Protein AF-A0A0G3GY62-F1 (afdb_monomer_lite)

pLDDT: mean 91.12, std 7.6, range [38.12, 98.38]

Structure (mmCIF, N/CA/C/O backbone):
data_AF-A0A0G3GY62-F1
#
_entry.id   AF-A0A0G3GY62-F1
#
loop_
_atom_site.group_PDB
_atom_site.id
_atom_site.type_symbol
_atom_site.label_atom_id
_atom_site.label_alt_id
_atom_site.label_comp_id
_atom_site.label_asym_id
_atom_site.label_entity_id
_atom_site.label_seq_id
_atom_site.pdbx_PDB_ins_code
_atom_site.Cartn_x
_atom_site.Cartn_y
_atom_site.Cartn_z
_atom_site.occupancy
_atom_site.B_iso_or_equiv
_atom_site.auth_seq_id
_atom_site.auth_comp_id
_atom_site.auth_asym_id
_atom_site.auth_atom_id
_atom_site.pdbx_PDB_model_num
ATOM 1 N N . MET A 1 1 ? -15.128 19.064 39.194 1.00 71.69 1 MET A N 1
ATOM 2 C CA . MET A 1 1 ? -15.173 18.319 37.911 1.00 71.69 1 MET A CA 1
ATOM 3 C C . MET A 1 1 ? -16.497 18.504 37.182 1.00 71.69 1 MET A C 1
ATOM 5 O O . MET A 1 1 ? -16.476 18.541 35.962 1.00 71.69 1 MET A O 1
ATOM 9 N N . THR A 1 2 ? -17.627 18.646 37.883 1.00 71.69 2 THR A N 1
ATOM 10 C CA . THR A 1 2 ? -18.929 18.913 37.247 1.00 71.69 2 THR A CA 1
ATOM 11 C C . THR A 1 2 ? -18.954 20.251 36.507 1.00 71.69 2 THR A C 1
ATOM 13 O O . THR A 1 2 ? -19.250 20.257 35.321 1.00 71.69 2 THR A O 1
ATOM 16 N N . ASP A 1 3 ? -18.505 21.345 37.132 1.00 75.88 3 ASP A N 1
ATOM 17 C CA . ASP A 1 3 ? -18.476 22.672 36.488 1.00 75.88 3 ASP A CA 1
ATOM 18 C C . ASP A 1 3 ? -17.595 22.696 35.227 1.00 75.88 3 ASP A C 1
ATOM 20 O O . ASP A 1 3 ? -17.951 23.271 34.201 1.00 75.88 3 ASP A O 1
ATOM 24 N N . THR A 1 4 ? -16.452 22.000 35.256 1.00 88.88 4 THR A N 1
ATOM 25 C CA . THR A 1 4 ? -15.570 21.889 34.085 1.00 88.88 4 THR A CA 1
ATOM 26 C C . THR A 1 4 ? -16.148 20.984 33.000 1.00 88.88 4 THR A C 1
ATOM 28 O O . THR A 1 4 ? -15.902 21.224 31.822 1.00 88.88 4 THR A O 1
ATOM 31 N N . ALA A 1 5 ? -16.915 19.948 33.356 1.00 91.31 5 ALA A N 1
ATOM 32 C CA . ALA A 1 5 ? -17.639 19.125 32.389 1.00 91.31 5 ALA A CA 1
ATOM 33 C C . ALA A 1 5 ? -18.785 19.908 31.738 1.00 91.31 5 ALA A C 1
ATOM 35 O O . ALA A 1 5 ? -18.934 19.855 30.521 1.00 91.31 5 ALA A O 1
ATOM 36 N N . GLN A 1 6 ? -19.533 20.689 32.520 1.00 94.31 6 GLN A N 1
ATOM 37 C CA . GLN A 1 6 ? -20.620 21.533 32.030 1.00 94.31 6 GLN A CA 1
ATOM 38 C C . GLN A 1 6 ? -20.125 22.522 30.974 1.00 94.31 6 GLN A C 1
ATOM 40 O O . GLN A 1 6 ? -20.678 22.558 29.879 1.00 94.31 6 GLN A O 1
ATOM 45 N N . ARG A 1 7 ? -19.029 23.243 31.249 1.00 93.56 7 ARG A N 1
ATOM 46 C CA . ARG A 1 7 ? -18.400 24.151 30.273 1.00 93.56 7 ARG A CA 1
ATOM 47 C C . ARG A 1 7 ? -18.006 23.441 28.978 1.00 93.56 7 ARG A C 1
ATOM 49 O O . ARG A 1 7 ? -18.254 23.959 27.894 1.00 93.56 7 ARG A O 1
ATOM 56 N N . THR A 1 8 ? -17.415 22.246 29.076 1.00 92.69 8 THR A N 1
ATOM 57 C CA . THR A 1 8 ? -17.041 21.451 27.894 1.00 92.69 8 THR A CA 1
ATOM 58 C C . THR A 1 8 ? -18.272 21.045 27.081 1.00 92.69 8 THR A C 1
ATOM 60 O O . THR A 1 8 ? -18.283 21.220 25.866 1.00 92.69 8 THR A O 1
ATOM 63 N N . ILE A 1 9 ? -19.322 20.530 27.727 1.00 94.56 9 ILE A N 1
ATOM 64 C CA . ILE A 1 9 ? -20.553 20.123 27.036 1.00 94.56 9 ILE A CA 1
ATOM 65 C C . ILE A 1 9 ? -21.284 21.330 26.436 1.00 94.56 9 ILE A C 1
ATOM 67 O O . ILE A 1 9 ? -21.751 21.238 25.303 1.00 94.56 9 ILE A O 1
ATOM 71 N N . LEU A 1 10 ? -21.323 22.470 27.136 1.00 95.19 10 LEU A N 1
ATOM 72 C CA . LEU A 1 10 ? -21.880 23.714 26.605 1.00 95.19 10 LEU A CA 1
ATOM 73 C C . LEU A 1 10 ? -21.121 24.155 25.353 1.00 95.19 10 LEU A C 1
ATOM 75 O O . LEU A 1 10 ? -21.738 24.421 24.329 1.00 95.19 10 LEU A O 1
ATOM 79 N N . SER A 1 11 ? -19.788 24.186 25.409 1.00 92.81 11 SER A N 1
ATOM 80 C CA . SER A 1 11 ? -18.962 24.538 24.253 1.00 92.81 11 SER A CA 1
ATOM 81 C C . SER A 1 11 ? -19.266 23.636 23.053 1.00 92.81 11 SER A C 1
ATOM 83 O O . SER A 1 11 ? -19.512 24.147 21.965 1.00 92.81 11 SER A O 1
ATOM 85 N N . ARG A 1 12 ? -19.370 22.315 23.257 1.00 92.94 12 ARG A N 1
ATOM 86 C CA . ARG A 1 12 ? -19.753 21.365 22.198 1.00 92.94 12 ARG A CA 1
ATOM 87 C C . ARG A 1 12 ? -21.157 21.608 21.658 1.00 92.94 12 ARG A C 1
ATOM 89 O O . ARG A 1 12 ? -21.366 21.457 20.460 1.00 92.94 12 ARG A O 1
ATOM 96 N N . LEU A 1 13 ? -22.110 21.979 22.514 1.00 95.12 13 LEU A N 1
ATOM 97 C CA . LEU A 1 13 ? -23.474 22.306 22.099 1.00 95.12 13 LEU A CA 1
ATOM 98 C C . LEU A 1 13 ? -23.483 23.544 21.203 1.00 95.12 13 LEU A C 1
ATOM 100 O O . LEU A 1 13 ? -24.071 23.506 20.129 1.00 95.12 13 LEU A O 1
ATOM 104 N N . LEU A 1 14 ? -22.808 24.614 21.623 1.00 94.00 14 LEU A N 1
ATOM 105 C CA . LEU A 1 14 ? -22.709 25.851 20.848 1.00 94.00 14 LEU A CA 1
ATOM 106 C C . LEU A 1 14 ? -22.008 25.614 19.507 1.00 94.00 14 LEU A C 1
ATOM 108 O O . LEU A 1 14 ? -22.473 26.111 18.482 1.00 94.00 14 LEU A O 1
ATOM 112 N N . THR A 1 15 ? -20.927 24.829 19.507 1.00 91.50 15 THR A N 1
ATOM 113 C CA . THR A 1 15 ? -20.248 24.408 18.278 1.00 91.50 15 THR A CA 1
ATOM 114 C C . THR A 1 15 ? -21.207 23.641 17.380 1.00 91.50 15 THR A C 1
ATOM 116 O O . THR A 1 15 ? -21.391 24.054 16.245 1.00 91.50 15 THR A O 1
ATOM 119 N N . ALA A 1 16 ? -21.885 22.601 17.875 1.00 92.38 16 ALA A N 1
ATOM 120 C CA . ALA A 1 16 ? -22.822 21.814 17.075 1.00 92.38 16 ALA A CA 1
ATOM 121 C C . ALA A 1 16 ? -23.976 22.664 16.511 1.00 92.38 16 ALA A C 1
ATOM 123 O O . ALA A 1 16 ? -24.269 22.565 15.327 1.00 92.38 16 ALA A O 1
ATOM 124 N N . LEU A 1 17 ? -24.587 23.549 17.308 1.00 93.81 17 LEU A N 1
ATOM 125 C CA . LEU A 1 17 ? -25.669 24.432 16.845 1.00 93.81 17 LEU A CA 1
ATOM 126 C C . LEU A 1 17 ? -25.237 25.330 15.674 1.00 93.81 17 LEU A C 1
ATOM 128 O O . LEU A 1 17 ? -26.002 25.488 14.721 1.00 93.81 17 LEU A O 1
ATOM 132 N N . ARG A 1 18 ? -24.014 25.880 15.727 1.00 91.69 18 ARG A N 1
ATOM 133 C CA . ARG A 1 18 ? -23.442 26.710 14.653 1.00 91.69 18 ARG A CA 1
ATOM 134 C C . ARG A 1 18 ? -23.017 25.872 13.453 1.00 91.69 18 ARG A C 1
ATOM 136 O O . ARG A 1 18 ? -23.408 26.146 12.326 1.00 91.69 18 ARG A O 1
ATOM 143 N N . GLU A 1 19 ? -22.195 24.862 13.706 1.00 90.00 19 GLU A N 1
ATOM 144 C CA . GLU A 1 19 ? -21.498 24.075 12.693 1.00 90.00 19 GLU A CA 1
ATOM 145 C C . GLU A 1 19 ? -22.410 23.143 11.901 1.00 90.00 19 GLU A C 1
ATOM 147 O O . GLU A 1 19 ? -22.088 22.833 10.755 1.00 90.00 19 GLU A O 1
ATOM 152 N N . GLU A 1 20 ? -23.504 22.685 12.508 1.00 91.00 20 GLU A N 1
ATOM 153 C CA . GLU A 1 20 ? -24.543 21.885 11.859 1.00 91.00 20 GLU A CA 1
ATOM 154 C C . GLU A 1 20 ? -25.678 22.760 11.285 1.00 91.00 20 GLU A C 1
ATOM 156 O O . GLU A 1 20 ? -26.624 22.217 10.721 1.00 91.00 20 GLU A O 1
ATOM 161 N N . GLU A 1 21 ? -25.587 24.094 11.395 1.00 92.00 21 GLU A N 1
ATOM 162 C CA . GLU A 1 21 ? -26.585 25.062 10.907 1.00 92.00 21 GLU A CA 1
ATOM 163 C C . GLU A 1 21 ? -28.001 24.808 11.463 1.00 92.00 21 GLU A C 1
ATOM 165 O O . GLU A 1 21 ? -28.992 24.783 10.732 1.00 92.00 21 GLU A O 1
ATOM 170 N N . LEU A 1 22 ? -28.111 24.587 12.776 1.00 92.44 22 LEU A N 1
ATOM 171 C CA . LEU A 1 22 ? -29.369 24.173 13.415 1.00 92.44 22 LEU A CA 1
ATOM 172 C C . LEU A 1 22 ? -30.245 25.336 13.876 1.00 92.44 22 LEU A C 1
ATOM 174 O O . LEU A 1 22 ? -31.285 25.092 14.485 1.00 92.44 22 LEU A O 1
ATOM 178 N N . LEU A 1 23 ? -29.848 26.579 13.614 1.00 92.81 23 LEU A N 1
ATOM 179 C CA . LEU A 1 23 ? -30.553 27.779 14.055 1.00 92.81 23 LEU A CA 1
ATOM 180 C C . LEU A 1 23 ? -30.931 28.657 12.868 1.00 92.81 23 LEU A C 1
ATOM 182 O O . LEU A 1 23 ? -30.137 28.853 11.952 1.00 92.81 23 LEU A O 1
ATOM 186 N N . THR A 1 24 ? -32.123 29.247 12.921 1.00 91.88 24 THR A N 1
ATOM 187 C CA . THR A 1 24 ? -32.545 30.265 11.947 1.00 91.88 24 THR A CA 1
ATOM 188 C C . THR A 1 24 ? -31.845 31.610 12.164 1.00 91.88 24 THR A C 1
ATOM 190 O O . THR A 1 24 ? -31.780 32.420 11.245 1.00 91.88 24 THR A O 1
ATOM 193 N N . ASP A 1 25 ? -31.336 31.854 13.374 1.00 88.56 25 ASP A N 1
ATOM 194 C CA . ASP A 1 25 ? -30.558 33.035 13.751 1.00 88.56 25 ASP A CA 1
ATOM 195 C C . ASP A 1 25 ? -29.464 32.625 14.747 1.00 88.56 25 ASP A C 1
ATOM 197 O O . ASP A 1 25 ? -29.763 32.154 15.842 1.00 88.56 25 ASP A O 1
ATOM 201 N N . ASN A 1 26 ? -28.194 32.792 14.367 1.00 88.81 26 ASN A N 1
ATOM 202 C CA . ASN A 1 26 ? -27.049 32.440 15.212 1.00 88.81 26 ASN A CA 1
ATOM 203 C C . ASN A 1 26 ? -26.706 33.511 16.259 1.00 88.81 26 ASN A C 1
ATOM 205 O O . ASN A 1 26 ? -26.003 33.196 17.220 1.00 88.81 26 ASN A O 1
ATOM 209 N N . SER A 1 27 ? -27.196 34.749 16.116 1.00 88.12 27 SER A N 1
ATOM 210 C CA . SER A 1 27 ? -26.866 35.853 17.033 1.00 88.12 27 SER A CA 1
ATOM 211 C C . SER A 1 27 ? -27.355 35.600 18.464 1.00 88.12 27 SER A C 1
ATOM 213 O O . SER A 1 27 ? -26.765 36.087 19.429 1.00 88.12 27 SER A O 1
ATOM 215 N N . VAL A 1 28 ? -28.371 34.742 18.620 1.00 87.69 28 VAL A N 1
ATOM 216 C CA . VAL A 1 28 ? -28.883 34.274 19.919 1.00 87.69 28 VAL A CA 1
ATOM 217 C C . VAL A 1 28 ? -27.815 33.573 20.766 1.00 87.69 28 VAL A C 1
ATOM 219 O O . VAL A 1 28 ? -27.942 33.507 21.989 1.00 87.69 28 VAL A O 1
ATOM 222 N N . LEU A 1 29 ? -26.754 33.054 20.136 1.00 89.56 29 LEU A N 1
ATOM 223 C CA . LEU A 1 29 ? -25.671 32.356 20.822 1.00 89.56 29 LEU A CA 1
ATOM 224 C C . LEU A 1 29 ? -24.624 33.301 21.422 1.00 89.56 29 LEU A C 1
ATOM 226 O O . LEU A 1 29 ? -23.914 32.906 22.346 1.00 89.56 29 LEU A O 1
ATOM 230 N N . ASP A 1 30 ? -24.523 34.538 20.935 1.00 86.62 30 ASP A N 1
ATOM 231 C CA . ASP A 1 30 ? -23.432 35.452 21.299 1.00 86.62 30 ASP A CA 1
ATOM 232 C C . ASP A 1 30 ? -23.599 36.043 22.708 1.00 86.62 30 ASP A C 1
ATOM 234 O O . ASP A 1 30 ? -22.630 36.474 23.331 1.00 86.62 30 ASP A O 1
ATOM 238 N N . SER A 1 31 ? -24.822 36.010 23.246 1.00 85.56 31 SER A N 1
ATOM 239 C CA . SER A 1 31 ? -25.144 36.440 24.612 1.00 85.56 31 SER A CA 1
ATOM 240 C C . SER A 1 31 ? -25.100 35.321 25.660 1.00 85.56 31 SER A C 1
ATOM 242 O O . SER A 1 31 ? -25.421 35.563 26.826 1.00 85.56 31 SER A O 1
ATOM 244 N N . ILE A 1 32 ? -24.752 34.088 25.276 1.00 91.06 32 ILE A N 1
ATOM 245 C CA . ILE A 1 32 ? -24.772 32.940 26.190 1.00 91.06 32 ILE A CA 1
ATOM 246 C C . ILE A 1 32 ? -23.551 32.976 27.113 1.00 91.06 32 ILE A C 1
ATOM 248 O O . ILE A 1 32 ? -22.406 33.016 26.666 1.00 91.06 32 ILE A O 1
ATOM 252 N N . SER A 1 33 ? -23.801 32.918 28.423 1.00 90.38 33 SER A N 1
ATOM 253 C CA . SER A 1 33 ? -22.734 32.802 29.421 1.00 90.38 33 SER A CA 1
ATOM 254 C C . SER A 1 33 ? -21.942 31.499 29.229 1.00 90.38 33 SER A C 1
ATOM 256 O O . SER A 1 33 ? -22.565 30.442 29.110 1.00 90.38 33 SER A O 1
ATOM 258 N N . PRO A 1 34 ? -20.597 31.518 29.305 1.00 85.75 34 PRO A N 1
ATOM 259 C CA . PRO A 1 34 ? -19.771 30.305 29.296 1.00 85.75 34 PRO A CA 1
ATOM 260 C C . PRO A 1 34 ? -20.078 29.317 30.433 1.00 85.75 34 PRO A C 1
ATOM 262 O O . PRO A 1 34 ? -19.699 28.152 30.350 1.00 85.75 34 PRO A O 1
ATOM 265 N N . ASP A 1 35 ? -20.746 29.781 31.492 1.00 88.69 35 ASP A N 1
ATOM 266 C CA . ASP A 1 35 ? -21.155 28.985 32.655 1.00 88.69 35 ASP A CA 1
ATOM 267 C C . ASP A 1 35 ? -22.631 28.559 32.606 1.00 88.69 35 ASP A C 1
ATOM 269 O O . ASP A 1 35 ? -23.155 28.021 33.582 1.00 88.69 35 ASP A O 1
ATOM 273 N N . ALA A 1 36 ? -23.330 28.814 31.496 1.00 93.25 36 ALA A N 1
ATOM 274 C CA . ALA A 1 36 ? -24.725 28.422 31.354 1.00 93.25 36 ALA A CA 1
ATOM 275 C C . ALA A 1 36 ? -24.897 26.896 31.429 1.00 93.25 36 ALA A C 1
ATOM 277 O O . ALA A 1 36 ? -23.998 26.117 31.098 1.00 93.25 36 ALA A O 1
ATOM 278 N N . ASP A 1 37 ? -26.074 26.463 31.871 1.00 94.56 37 ASP A N 1
ATOM 279 C CA . ASP A 1 37 ? -26.453 25.059 31.795 1.00 94.56 37 ASP A CA 1
ATOM 280 C C . ASP A 1 37 ? -26.769 24.688 30.328 1.00 94.56 37 ASP A C 1
ATOM 282 O O . ASP A 1 37 ? -27.598 25.361 29.704 1.00 94.56 37 ASP A O 1
ATOM 286 N N . PRO A 1 38 ? -26.138 23.645 29.750 1.00 95.38 38 PRO A N 1
ATOM 287 C CA . PRO A 1 38 ? -26.379 23.239 28.369 1.00 95.38 38 PRO A CA 1
ATOM 288 C C . PRO A 1 38 ? -27.852 22.946 28.064 1.00 95.38 38 PRO A C 1
ATOM 290 O O . PRO A 1 38 ? -28.315 23.252 26.967 1.00 95.38 38 PRO A O 1
ATOM 293 N N . VAL A 1 39 ? -28.600 22.371 29.013 1.00 95.94 39 VAL A N 1
ATOM 294 C CA . VAL A 1 39 ? -30.022 22.054 28.810 1.00 95.94 39 VAL A CA 1
ATOM 295 C C . VAL A 1 39 ? -30.856 23.328 28.772 1.00 95.94 39 VAL A C 1
ATOM 297 O O . VAL A 1 39 ? -31.645 23.507 27.847 1.00 95.94 39 VAL A O 1
ATOM 300 N N . ALA A 1 40 ? -30.628 24.254 29.707 1.00 95.19 40 ALA A N 1
ATOM 301 C CA . ALA A 1 40 ? -31.272 25.566 29.688 1.00 95.19 40 ALA A CA 1
ATOM 302 C C . ALA A 1 40 ? -30.989 26.340 28.388 1.00 95.19 40 ALA A C 1
ATOM 304 O O . ALA A 1 40 ? -31.879 27.000 27.855 1.00 95.19 40 ALA A O 1
ATOM 305 N N . VAL A 1 41 ? -29.769 26.234 27.851 1.00 95.38 41 VAL A N 1
ATOM 306 C CA . VAL A 1 41 ? -29.412 26.821 26.552 1.00 95.38 41 VAL A CA 1
ATOM 307 C C . VAL A 1 41 ? -30.182 26.167 25.409 1.00 95.38 41 VAL A C 1
ATOM 309 O O . VAL A 1 41 ? -30.741 26.881 24.579 1.00 95.38 41 VAL A O 1
ATOM 312 N N . LEU A 1 42 ? -30.248 24.832 25.372 1.00 95.38 42 LEU A N 1
ATOM 313 C CA . LEU A 1 42 ? -31.000 24.110 24.347 1.00 95.38 42 LEU A CA 1
ATOM 314 C C . LEU A 1 42 ? -32.497 24.482 24.371 1.00 95.38 42 LEU A C 1
ATOM 316 O O . LEU A 1 42 ? -33.099 24.662 23.314 1.00 95.38 42 LEU A O 1
ATOM 320 N N . GLU A 1 43 ? -33.085 24.658 25.558 1.00 94.94 43 GLU A N 1
ATOM 321 C CA . GLU A 1 43 ? -34.464 25.146 25.733 1.00 94.94 43 GLU A CA 1
ATOM 322 C C . GLU A 1 43 ? -34.640 26.588 25.253 1.00 94.94 43 GLU A C 1
ATOM 324 O O . GLU A 1 43 ? -35.604 26.897 24.553 1.00 94.94 43 GLU A O 1
ATOM 329 N N . ALA A 1 44 ? -33.691 27.474 25.566 1.00 92.50 44 ALA A N 1
ATOM 330 C CA . ALA A 1 44 ? -33.755 28.874 25.155 1.00 92.50 44 ALA A CA 1
ATOM 331 C C . ALA A 1 44 ? -33.746 29.042 23.626 1.00 92.50 44 ALA A C 1
ATOM 333 O O . ALA A 1 44 ? -34.422 29.926 23.099 1.00 92.50 44 ALA A O 1
ATOM 334 N N . VAL A 1 45 ? -33.022 28.178 22.906 1.00 93.56 45 VAL A N 1
ATOM 335 C CA . VAL A 1 45 ? -32.952 28.218 21.435 1.00 93.56 45 VAL A CA 1
ATOM 336 C C . VAL A 1 45 ? -34.040 27.390 20.745 1.00 93.56 45 VAL A C 1
ATOM 338 O O . VAL A 1 45 ? -34.131 27.407 19.520 1.00 93.56 45 VAL A O 1
ATOM 341 N N . ARG A 1 46 ? -34.908 26.697 21.495 1.00 93.62 46 ARG A N 1
ATOM 342 C CA . ARG A 1 46 ? -35.925 25.779 20.949 1.00 93.62 46 ARG A CA 1
ATOM 343 C C . ARG A 1 46 ? -36.826 26.426 19.897 1.00 93.62 46 ARG A C 1
ATOM 345 O O . ARG A 1 46 ? -37.154 25.791 18.900 1.00 93.62 46 ARG A O 1
ATOM 352 N N . ALA A 1 47 ? -37.209 27.686 20.106 1.00 90.50 47 ALA A N 1
ATOM 353 C CA . ALA A 1 47 ? -38.098 28.426 19.209 1.00 90.50 47 ALA A CA 1
ATOM 354 C C . ALA A 1 47 ? -37.448 28.829 17.872 1.00 90.50 47 ALA A C 1
ATOM 356 O O . ALA A 1 47 ? -38.162 29.173 16.934 1.00 90.50 47 ALA A O 1
ATOM 357 N N . VAL A 1 48 ? -36.117 28.797 17.790 1.00 92.56 48 VAL A N 1
ATOM 358 C CA . VAL A 1 48 ? -35.331 29.206 16.615 1.00 92.56 48 VAL A CA 1
ATOM 359 C C . VAL A 1 48 ? -34.555 28.038 15.999 1.00 92.56 48 VAL A C 1
ATOM 361 O O . VAL A 1 48 ? -33.676 28.252 15.165 1.00 92.56 48 VAL A O 1
ATOM 364 N N . LEU A 1 49 ? -34.871 26.796 16.389 1.00 93.19 49 LEU A N 1
ATOM 365 C CA . LEU A 1 49 ? -34.315 25.601 15.757 1.00 93.19 49 LEU A CA 1
ATOM 366 C C . LEU A 1 49 ? -34.798 25.493 14.304 1.00 93.19 49 LEU A C 1
ATOM 368 O O . LEU A 1 49 ? -35.993 25.550 14.021 1.00 93.19 49 LEU A O 1
ATOM 372 N N . ALA A 1 50 ? -33.858 25.284 13.386 1.00 89.62 50 ALA A N 1
ATOM 373 C CA . ALA A 1 50 ? -34.112 25.124 11.956 1.00 89.62 50 ALA A CA 1
ATOM 374 C C . ALA A 1 50 ? -34.565 23.701 11.570 1.00 89.62 50 ALA A C 1
ATOM 376 O O . ALA A 1 50 ? -34.949 23.462 10.426 1.00 89.62 50 ALA A O 1
ATOM 377 N N . VAL A 1 51 ? -34.529 22.754 12.513 1.00 87.44 51 VAL A N 1
ATOM 378 C CA . VAL A 1 51 ? -34.947 21.358 12.318 1.00 87.44 51 VAL A CA 1
ATOM 379 C C . VAL A 1 51 ? -36.173 21.027 13.172 1.00 87.44 51 VAL A C 1
ATOM 381 O O . VAL A 1 51 ? -36.323 21.579 14.267 1.00 87.44 51 VAL A O 1
ATOM 384 N N . PRO A 1 52 ? -37.042 20.092 12.738 1.00 85.81 52 PRO A N 1
ATOM 385 C CA . PRO A 1 52 ? -38.095 19.567 13.600 1.00 85.81 52 PRO A CA 1
ATOM 386 C C . PRO A 1 52 ? -37.471 18.975 14.866 1.00 85.81 52 PRO A C 1
ATOM 388 O O . PRO A 1 52 ? -36.600 18.121 14.767 1.00 85.81 52 PRO A O 1
ATOM 391 N N . ALA A 1 53 ? -37.901 19.409 16.049 1.00 88.50 53 ALA A N 1
ATOM 392 C CA . ALA A 1 53 ? -37.362 18.941 17.327 1.00 88.50 53 ALA A CA 1
ATOM 393 C C . ALA A 1 53 ? -38.302 17.919 18.002 1.00 88.50 53 ALA A C 1
ATOM 395 O O . ALA A 1 53 ? -38.725 18.083 19.145 1.00 88.50 53 ALA A O 1
ATOM 396 N N . THR A 1 54 ? -38.699 16.876 17.271 1.00 89.88 54 THR A N 1
ATOM 397 C CA . THR A 1 54 ? -39.659 15.848 17.730 1.00 89.88 54 THR A CA 1
ATOM 398 C C . THR A 1 54 ? -39.133 15.003 18.897 1.00 89.88 54 THR A C 1
ATOM 400 O O . THR A 1 54 ? -39.920 14.540 19.717 1.00 89.88 54 THR A O 1
ATOM 403 N N . ASN A 1 55 ? -37.810 14.860 19.018 1.00 89.69 55 ASN A N 1
ATOM 404 C CA . ASN A 1 55 ? -37.101 14.156 20.089 1.00 89.69 55 ASN A CA 1
ATOM 405 C C . ASN A 1 55 ? -36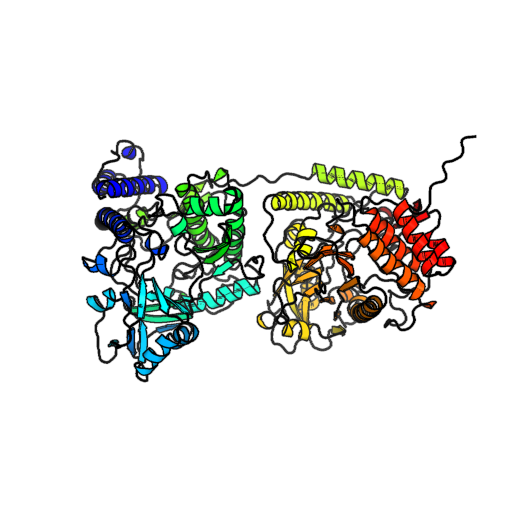.379 15.127 21.043 1.00 89.69 55 ASN A C 1
ATOM 407 O O . ASN A 1 55 ? -35.381 14.766 21.677 1.00 89.69 55 ASN A O 1
ATOM 411 N N . PHE A 1 56 ? -36.869 16.365 21.158 1.00 92.75 56 PHE A N 1
ATOM 412 C CA . PHE A 1 56 ? -36.250 17.407 21.980 1.00 92.75 56 PHE A CA 1
ATOM 413 C C . PHE A 1 56 ? -36.013 16.957 23.429 1.00 92.75 56 PHE A C 1
ATOM 415 O O . PHE A 1 56 ? -34.880 16.990 23.900 1.00 92.75 56 PHE A O 1
ATOM 422 N N . GLU A 1 57 ? -37.051 16.454 24.104 1.00 93.06 57 GLU A N 1
ATOM 423 C CA . GLU A 1 57 ? -36.972 16.046 25.518 1.00 93.06 57 GLU A CA 1
ATOM 424 C C . GLU A 1 57 ? -35.939 14.931 25.736 1.00 93.06 57 GLU A C 1
ATOM 426 O O . GLU A 1 57 ? -35.159 14.947 26.687 1.00 93.06 57 GLU A O 1
ATOM 431 N N . ARG A 1 58 ? -35.871 13.976 24.801 1.00 89.62 58 ARG A N 1
ATOM 432 C CA . ARG A 1 58 ? -34.850 12.926 24.816 1.00 89.62 58 ARG A CA 1
ATOM 433 C C . ARG A 1 58 ? -33.452 13.520 24.651 1.00 89.62 58 ARG A C 1
ATOM 435 O O . ARG A 1 58 ? -32.549 13.148 25.391 1.00 89.62 58 ARG A O 1
ATOM 442 N N . THR A 1 59 ? -33.273 14.448 23.716 1.00 91.31 59 THR A N 1
ATOM 443 C CA . THR A 1 59 ? -31.982 15.113 23.477 1.00 91.31 59 THR A CA 1
ATOM 444 C C . THR A 1 59 ? -31.536 15.912 24.705 1.00 91.31 59 THR A C 1
ATOM 446 O O . THR A 1 59 ? -30.371 15.843 25.090 1.00 91.31 59 THR A O 1
ATOM 449 N N . ALA A 1 60 ? -32.462 16.601 25.378 1.00 93.69 60 ALA A N 1
ATOM 450 C CA . ALA A 1 60 ? -32.203 17.302 26.632 1.00 93.69 60 ALA A CA 1
ATOM 451 C C . ALA A 1 60 ? -31.742 16.346 27.750 1.00 93.69 60 ALA A C 1
ATOM 453 O O . ALA A 1 60 ? -30.765 16.633 28.444 1.00 93.69 60 ALA A O 1
ATOM 454 N N . LEU A 1 61 ? -32.371 15.170 27.881 1.00 92.25 61 LEU A N 1
ATOM 455 C CA . LEU A 1 61 ? -31.934 14.132 28.825 1.00 92.25 61 LEU A CA 1
ATOM 456 C C . LEU A 1 61 ? -30.534 13.592 28.497 1.00 92.25 61 LEU A C 1
ATOM 458 O O . LEU A 1 61 ? -29.712 13.414 29.393 1.00 92.25 61 LEU A O 1
ATOM 462 N N . GLU A 1 62 ? -30.241 13.345 27.220 1.00 92.00 62 GLU A N 1
ATOM 463 C CA . GLU A 1 62 ? -28.924 12.875 26.767 1.00 92.00 62 GLU A CA 1
ATOM 464 C C . GLU A 1 62 ? -27.812 13.896 27.027 1.00 92.00 62 GLU A C 1
ATOM 466 O O . GLU A 1 62 ? -26.675 13.519 27.347 1.00 92.00 62 GLU A O 1
ATOM 471 N N . LEU A 1 63 ? -28.149 15.179 26.894 1.00 93.50 63 LEU A N 1
ATOM 472 C CA . LEU A 1 63 ? -27.272 16.310 27.150 1.00 93.50 63 LEU A CA 1
ATOM 473 C C . LEU A 1 63 ? -26.969 16.449 28.647 1.00 93.50 63 LEU A C 1
ATOM 475 O O . LEU A 1 63 ? -25.798 16.519 29.025 1.00 93.50 63 LEU A O 1
ATOM 479 N N . ALA A 1 64 ? -28.001 16.399 29.496 1.00 94.25 64 ALA A N 1
ATOM 480 C CA . ALA A 1 64 ? -27.852 16.391 30.951 1.00 94.25 64 ALA A CA 1
ATOM 481 C C . ALA A 1 64 ? -26.984 15.212 31.422 1.00 94.25 64 ALA A C 1
ATOM 483 O O . ALA A 1 64 ? -26.023 15.387 32.176 1.00 94.25 64 ALA A O 1
ATOM 484 N N . ASP A 1 65 ? -27.281 14.007 30.926 1.00 93.25 65 ASP A N 1
ATOM 485 C CA . ASP A 1 65 ? -26.528 12.798 31.262 1.00 93.25 65 ASP A CA 1
ATOM 486 C C . ASP A 1 65 ? -25.077 12.874 30.771 1.00 93.25 65 ASP A C 1
ATOM 488 O O . ASP A 1 65 ? -24.179 12.370 31.437 1.00 93.25 65 ASP A O 1
ATOM 492 N N . SER A 1 66 ? -24.799 13.572 29.665 1.00 93.31 66 SER A N 1
ATOM 493 C CA . SER A 1 66 ? -23.426 13.762 29.180 1.00 93.31 66 SER A CA 1
ATOM 494 C C . SER A 1 66 ? -22.580 14.660 30.080 1.00 93.31 66 SER A C 1
ATOM 496 O O . SER A 1 66 ? -21.383 14.402 30.210 1.00 93.31 66 SER A O 1
ATOM 498 N N . VAL A 1 67 ? -23.169 15.660 30.747 1.00 94.31 67 VAL A N 1
ATOM 499 C CA . VAL A 1 67 ? -22.457 16.469 31.758 1.00 94.31 67 VAL A CA 1
ATOM 500 C C . VAL A 1 67 ? -22.018 15.580 32.921 1.00 94.31 67 VAL A C 1
ATOM 502 O O . VAL A 1 67 ? -20.841 15.569 33.298 1.00 94.31 67 VAL A O 1
ATOM 505 N N . VAL A 1 68 ? -22.945 14.775 33.449 1.00 93.88 68 VAL A N 1
ATOM 506 C CA . VAL A 1 68 ? -22.672 13.829 34.542 1.00 93.88 68 VAL A CA 1
ATOM 507 C C . VAL A 1 68 ? -21.677 12.755 34.097 1.00 93.88 68 VAL A C 1
ATOM 509 O O . VAL A 1 68 ? -20.710 12.460 34.803 1.00 93.88 68 VAL A O 1
ATOM 512 N N . GLY A 1 69 ? -21.873 12.198 32.903 1.00 92.69 69 GLY A N 1
ATOM 513 C CA . GLY A 1 69 ? -21.049 11.154 32.309 1.00 92.69 69 GLY A CA 1
ATOM 514 C C . GLY A 1 69 ? -19.608 11.596 32.072 1.00 92.69 69 GLY A C 1
ATOM 515 O O . GLY A 1 69 ? -18.688 10.842 32.392 1.00 92.69 69 GLY A O 1
ATOM 516 N N . LEU A 1 70 ? -19.391 12.823 31.585 1.00 93.88 70 LEU A N 1
ATOM 517 C CA . LEU A 1 70 ? -18.055 13.389 31.390 1.00 93.88 70 LEU A CA 1
ATOM 518 C C . LEU A 1 70 ? -17.355 13.664 32.727 1.00 93.88 70 LEU A C 1
ATOM 520 O O . LEU A 1 70 ? -16.194 13.291 32.901 1.00 93.88 70 LEU A O 1
ATOM 524 N N . ALA A 1 71 ? -18.058 14.257 33.700 1.00 94.44 71 ALA A N 1
ATOM 525 C CA . ALA A 1 71 ? -17.506 14.482 35.037 1.00 94.44 71 ALA A CA 1
ATOM 526 C C . ALA A 1 71 ? -17.081 13.159 35.698 1.00 94.44 71 ALA A C 1
ATOM 528 O O . ALA A 1 71 ? -15.988 13.055 36.260 1.00 94.44 71 ALA A O 1
ATOM 529 N N . ARG A 1 72 ? -17.921 12.128 35.569 1.00 94.19 72 ARG A N 1
ATOM 530 C CA . ARG A 1 72 ? -17.661 10.769 36.050 1.00 94.19 72 ARG A CA 1
ATOM 531 C C . ARG A 1 72 ? -16.474 10.115 35.345 1.00 94.19 72 ARG A C 1
ATOM 533 O O . ARG A 1 72 ? -15.658 9.482 36.013 1.00 94.19 72 ARG A O 1
ATOM 540 N N . ALA A 1 73 ? -16.367 10.258 34.025 1.00 93.75 73 ALA A N 1
ATOM 541 C CA . ALA A 1 73 ? -15.266 9.707 33.237 1.00 93.75 73 ALA A CA 1
ATOM 542 C C . ALA A 1 73 ? -13.920 10.331 33.644 1.00 93.75 73 ALA A C 1
ATOM 544 O O . ALA A 1 73 ? -12.997 9.601 33.998 1.00 93.75 73 ALA A O 1
ATOM 545 N N . ARG A 1 74 ? -13.839 11.670 33.712 1.00 94.12 74 ARG A N 1
ATOM 546 C CA . ARG A 1 74 ? -12.641 12.393 34.180 1.00 94.12 74 ARG A CA 1
ATOM 547 C C . ARG A 1 74 ? -12.240 11.982 35.600 1.00 94.12 74 ARG A C 1
ATOM 549 O O . ARG A 1 74 ? -11.067 11.724 35.856 1.00 94.12 74 ARG A O 1
ATOM 556 N N . ALA A 1 75 ? -13.208 11.863 36.513 1.00 94.25 75 ALA A N 1
ATOM 557 C CA . ALA A 1 75 ? -12.953 11.417 37.884 1.00 94.25 75 ALA A CA 1
ATOM 558 C C . ALA A 1 75 ? -12.455 9.965 37.946 1.00 94.25 75 ALA A C 1
ATOM 560 O O . ALA A 1 75 ? -11.589 9.645 38.759 1.00 94.25 75 ALA A O 1
ATOM 561 N N . GLY A 1 76 ? -12.992 9.094 37.087 1.00 93.94 76 GLY A N 1
ATOM 562 C CA . GLY A 1 76 ? -12.566 7.704 36.956 1.00 93.94 76 GLY A CA 1
ATOM 563 C C . GLY A 1 76 ? -11.110 7.588 36.523 1.00 93.94 76 GLY A C 1
ATOM 564 O O . GLY A 1 76 ? -10.315 6.979 37.238 1.00 93.94 76 GLY A O 1
ATOM 565 N N . VAL A 1 77 ? -10.742 8.251 35.422 1.00 94.12 77 VAL A N 1
ATOM 566 C CA . VAL A 1 77 ? -9.357 8.277 34.927 1.00 94.12 77 VAL A CA 1
ATOM 567 C C . VAL A 1 77 ? -8.421 8.873 35.980 1.00 94.12 77 VAL A C 1
ATOM 569 O O . VAL A 1 77 ? -7.441 8.233 36.351 1.00 94.12 77 VAL A O 1
ATOM 572 N N . ALA A 1 78 ? -8.750 10.038 36.548 1.00 93.50 78 ALA A N 1
ATOM 573 C CA . ALA A 1 78 ? -7.923 10.660 37.584 1.00 93.50 78 ALA A CA 1
ATOM 574 C C . ALA A 1 78 ? -7.703 9.733 38.792 1.00 93.50 78 ALA A C 1
ATOM 576 O O . ALA A 1 78 ? -6.586 9.616 39.286 1.00 93.50 78 ALA A O 1
ATOM 577 N N . ARG A 1 79 ? -8.748 9.021 39.240 1.00 94.44 79 ARG A N 1
ATOM 578 C CA . ARG A 1 79 ? -8.647 8.027 40.318 1.00 94.44 79 ARG A CA 1
ATOM 579 C C . ARG A 1 79 ? -7.759 6.846 39.925 1.00 94.44 79 ARG A C 1
ATOM 581 O O . ARG A 1 79 ? -6.954 6.413 40.740 1.00 94.44 79 ARG A O 1
ATOM 588 N N . ARG A 1 80 ? -7.921 6.305 38.713 1.00 92.62 80 ARG A N 1
ATOM 589 C CA . ARG A 1 80 ? -7.169 5.130 38.233 1.00 92.62 80 ARG A CA 1
ATOM 590 C C . ARG A 1 80 ? -5.672 5.409 38.126 1.00 92.62 80 ARG A C 1
ATOM 592 O O . ARG A 1 80 ? -4.882 4.532 38.465 1.00 92.62 80 ARG A O 1
ATOM 599 N N . TYR A 1 81 ? -5.302 6.610 37.684 1.00 93.12 81 TYR A N 1
ATOM 600 C CA . TYR A 1 81 ? -3.912 6.997 37.428 1.00 93.12 81 TYR A CA 1
ATOM 601 C C . TYR A 1 81 ? -3.269 7.815 38.555 1.00 93.12 81 TYR A C 1
ATOM 603 O O . TYR A 1 81 ? -2.093 8.160 38.459 1.00 93.12 81 TYR A O 1
ATOM 611 N N . ALA A 1 82 ? -3.987 8.086 39.650 1.00 92.62 82 ALA A N 1
ATOM 612 C CA . ALA A 1 82 ? -3.423 8.752 40.819 1.00 92.62 82 ALA A CA 1
ATOM 613 C C . ALA A 1 82 ? -2.219 7.964 41.368 1.00 92.62 82 ALA A C 1
ATOM 615 O O . ALA A 1 82 ? -2.364 6.840 41.846 1.00 92.62 82 ALA A O 1
ATOM 616 N N . GLY A 1 83 ? -1.027 8.563 41.298 1.00 89.62 83 GLY A N 1
ATOM 617 C CA . GLY A 1 83 ? 0.216 7.956 41.782 1.00 89.62 83 GLY A CA 1
ATOM 618 C C . GLY A 1 83 ? 0.791 6.842 40.898 1.00 89.62 83 GLY A C 1
ATOM 619 O O . GLY A 1 83 ? 1.761 6.211 41.312 1.00 89.62 83 GLY A O 1
ATOM 620 N N . ARG A 1 84 ? 0.233 6.591 39.702 1.00 93.56 84 ARG A N 1
ATOM 621 C CA . ARG A 1 84 ? 0.842 5.679 38.721 1.00 93.56 84 ARG A CA 1
ATOM 622 C C . ARG A 1 84 ? 1.992 6.370 37.984 1.00 93.56 84 ARG A C 1
ATOM 624 O O . ARG A 1 84 ? 1.938 7.569 37.725 1.00 93.56 84 ARG A O 1
ATOM 631 N N . THR A 1 85 ? 3.000 5.589 37.609 1.00 91.38 85 THR A N 1
ATOM 632 C CA . THR A 1 85 ? 4.129 6.026 36.770 1.00 91.38 85 THR A CA 1
ATOM 633 C C . THR A 1 85 ? 4.011 5.564 35.321 1.00 91.38 85 THR A C 1
ATOM 635 O O . THR A 1 85 ? 4.749 6.049 34.473 1.00 91.38 85 THR A O 1
ATOM 638 N N . GLU A 1 86 ? 3.079 4.654 35.031 1.00 91.06 86 GLU A N 1
ATOM 639 C CA . GLU A 1 86 ? 2.908 4.038 33.716 1.00 91.06 86 GLU A CA 1
ATOM 640 C C . GLU A 1 86 ? 1.445 4.066 33.270 1.00 91.06 86 GLU A C 1
ATOM 642 O O . GLU A 1 86 ? 0.513 3.946 34.081 1.00 91.06 86 GLU A O 1
ATOM 647 N N . LEU A 1 87 ? 1.252 4.228 31.959 1.00 90.31 87 LEU A N 1
ATOM 648 C CA . LEU A 1 87 ? -0.057 4.127 31.334 1.00 90.31 87 LEU A CA 1
ATOM 649 C C . LEU A 1 87 ? -0.424 2.655 31.116 1.00 90.31 87 LEU A C 1
ATOM 651 O O . LEU A 1 87 ? 0.392 1.864 30.662 1.00 90.31 87 LEU A O 1
ATOM 655 N N . GLY A 1 88 ? -1.671 2.304 31.433 1.00 87.69 88 GLY A N 1
ATOM 656 C CA . GLY A 1 88 ? -2.283 1.057 30.974 1.00 87.69 88 GLY A CA 1
ATOM 657 C C . GLY A 1 88 ? -2.796 1.185 29.538 1.00 87.69 88 GLY A C 1
ATOM 658 O O . GLY A 1 88 ? -2.313 2.004 28.758 1.00 87.69 88 GLY A O 1
ATOM 659 N N . ASN A 1 89 ? -3.842 0.430 29.212 1.00 90.38 89 ASN A N 1
ATOM 660 C CA . ASN A 1 89 ? -4.484 0.487 27.903 1.00 90.38 89 ASN A CA 1
ATOM 661 C C . ASN A 1 89 ? -4.937 1.922 27.548 1.00 90.38 89 ASN A C 1
ATOM 663 O O . ASN A 1 89 ? -5.743 2.534 28.255 1.00 90.38 89 ASN A O 1
ATOM 667 N N . LEU A 1 90 ? -4.431 2.460 26.434 1.00 92.69 90 LEU A N 1
ATOM 668 C CA . LEU A 1 90 ? -4.690 3.841 26.014 1.00 92.69 90 LEU A CA 1
ATOM 669 C C . LEU A 1 90 ? -6.140 4.082 25.575 1.00 92.69 90 LEU A C 1
ATOM 671 O O . LEU A 1 90 ? -6.601 5.221 25.574 1.00 92.69 90 LEU A O 1
ATOM 675 N N . GLU A 1 91 ? -6.908 3.037 25.266 1.00 92.50 91 GLU A N 1
ATOM 676 C CA . GLU A 1 91 ? -8.350 3.185 25.044 1.00 92.50 91 GLU A CA 1
ATOM 677 C C . GLU A 1 91 ? -9.094 3.588 26.330 1.00 92.50 91 GLU A C 1
ATOM 679 O O . GLU A 1 91 ? -10.141 4.231 26.263 1.00 92.50 91 GLU A O 1
ATOM 684 N N . GLN A 1 92 ? -8.552 3.264 27.509 1.00 93.06 92 GLN A N 1
ATOM 685 C CA . GLN A 1 92 ? -9.203 3.509 28.802 1.00 93.06 92 GLN A CA 1
ATOM 686 C C . GLN A 1 92 ? -8.960 4.915 29.370 1.00 93.06 92 GLN A C 1
ATOM 688 O O . GLN A 1 92 ? -9.622 5.310 30.333 1.00 93.06 92 GLN A O 1
ATOM 693 N N . ILE A 1 93 ? -8.048 5.696 28.780 1.00 92.38 93 ILE A N 1
ATOM 694 C CA . ILE A 1 93 ? -7.797 7.087 29.198 1.00 92.38 93 ILE A CA 1
ATOM 695 C C . ILE A 1 93 ? -8.661 8.107 28.442 1.00 92.38 93 ILE A C 1
ATOM 697 O O . ILE A 1 93 ? -8.749 9.267 28.851 1.00 92.38 93 ILE A O 1
ATOM 701 N N . VAL A 1 94 ? -9.326 7.690 27.357 1.00 91.94 94 VAL A N 1
ATOM 702 C CA . VAL A 1 94 ? -10.134 8.566 26.494 1.00 91.94 94 VAL A CA 1
ATOM 703 C C . VAL A 1 94 ? -11.472 8.901 27.162 1.00 91.94 94 VAL A C 1
ATOM 705 O O . VAL A 1 94 ? -12.528 8.352 26.853 1.00 91.94 94 VAL A O 1
ATOM 708 N N . CYS A 1 95 ? -11.439 9.842 28.104 1.00 89.44 95 CYS A N 1
ATOM 709 C CA . CYS A 1 95 ? -12.614 10.234 28.885 1.00 89.44 95 CYS A CA 1
ATOM 710 C C . CYS A 1 95 ? -13.492 11.308 28.217 1.00 89.44 95 CYS A C 1
ATOM 712 O O . CYS A 1 95 ? -14.670 11.420 28.561 1.00 89.44 95 CYS A O 1
ATOM 714 N N . GLU A 1 96 ? -12.961 12.060 27.248 1.00 85.81 96 GLU A N 1
ATOM 715 C CA . GLU A 1 96 ? -13.653 13.184 26.596 1.00 85.81 96 GLU A CA 1
ATOM 716 C C . GLU A 1 96 ? -14.779 12.749 25.644 1.00 85.81 96 GLU A C 1
ATOM 718 O O . GLU A 1 96 ? -15.765 13.473 25.478 1.00 85.81 96 GLU A O 1
ATOM 723 N N . GLY A 1 97 ? -14.674 11.554 25.054 1.00 82.50 97 GLY A N 1
ATOM 724 C CA . GLY A 1 97 ? -15.571 11.100 23.989 1.00 82.50 97 GLY A CA 1
ATOM 725 C C . GLY A 1 97 ? -15.357 11.877 22.683 1.00 82.50 97 GLY A C 1
ATOM 726 O O . GLY A 1 97 ? -14.280 12.408 22.436 1.00 82.50 97 GLY A O 1
ATOM 727 N N . HIS A 1 98 ? -16.383 11.945 21.830 1.00 79.81 98 HIS A N 1
ATOM 728 C CA . HIS A 1 98 ? -16.309 12.694 20.574 1.00 79.81 98 HIS A CA 1
ATOM 729 C C . HIS A 1 98 ? -16.186 14.211 20.842 1.00 79.81 98 HIS A C 1
ATOM 731 O O . HIS A 1 98 ? -17.108 14.798 21.419 1.00 79.81 98 HIS A O 1
ATOM 737 N N . PRO A 1 99 ? -15.104 14.876 20.394 1.00 73.75 99 PRO A N 1
ATOM 738 C CA . PRO A 1 99 ? -14.741 16.226 20.838 1.00 73.75 99 PRO A CA 1
ATOM 739 C C . PRO A 1 99 ? -15.735 17.306 20.405 1.00 73.75 99 PRO A C 1
ATOM 741 O O . PRO A 1 99 ? -15.850 18.317 21.086 1.00 73.75 99 PRO A O 1
ATOM 744 N N . LYS A 1 100 ? -16.484 17.071 19.320 1.00 76.88 100 LYS A N 1
ATOM 745 C CA . LYS A 1 100 ? -17.461 18.019 18.751 1.00 76.88 100 LYS A CA 1
ATOM 746 C C . LYS A 1 100 ? -18.925 17.691 19.056 1.00 76.88 100 LYS A C 1
ATOM 748 O O . LYS A 1 100 ? -19.809 18.415 18.625 1.00 76.88 100 LYS A O 1
ATOM 753 N N . HIS A 1 101 ? -19.203 16.597 19.774 1.00 86.88 101 HIS A N 1
ATOM 754 C CA . HIS A 1 101 ? -20.585 16.158 20.003 1.00 86.88 101 HIS A CA 1
ATOM 755 C C . HIS A 1 101 ? -21.018 16.402 21.456 1.00 86.88 101 HIS A C 1
ATOM 757 O O . HIS A 1 101 ? -20.422 15.816 22.367 1.00 86.88 101 HIS A O 1
ATOM 763 N N . PRO A 1 102 ? -22.057 17.218 21.721 1.00 90.75 102 PRO A N 1
ATOM 764 C CA . PRO A 1 102 ? -22.479 17.525 23.089 1.00 90.75 102 PRO A CA 1
ATOM 765 C C . PRO A 1 102 ? -23.054 16.324 23.850 1.00 90.75 102 PRO A C 1
ATOM 767 O O . PRO A 1 102 ? -23.006 16.307 25.075 1.00 90.75 102 PRO A O 1
ATOM 770 N N . CYS A 1 103 ? -23.539 15.288 23.155 1.00 89.06 103 CYS A N 1
ATOM 771 C CA . CYS A 1 103 ? -24.072 14.073 23.791 1.00 89.06 103 CYS A CA 1
ATOM 772 C C . CYS A 1 103 ? -23.084 12.884 23.744 1.00 89.06 103 CYS A C 1
ATOM 774 O O . CYS A 1 103 ? -23.477 11.722 23.608 1.00 89.06 103 CYS A O 1
ATOM 776 N N . ALA A 1 104 ? -21.774 13.159 23.760 1.00 85.19 104 ALA A N 1
ATOM 777 C CA . ALA A 1 104 ? -20.728 12.149 23.562 1.00 85.19 104 ALA A CA 1
ATOM 778 C C . ALA A 1 104 ? -20.532 11.172 24.737 1.00 85.19 104 ALA A C 1
ATOM 780 O O . ALA A 1 104 ? -19.963 10.098 24.538 1.00 85.19 104 ALA A O 1
ATOM 781 N N . LYS A 1 105 ? -20.975 11.524 25.951 1.00 89.25 105 LYS A N 1
ATOM 782 C CA . LYS A 1 105 ? -20.767 10.725 27.175 1.00 89.25 105 LYS A CA 1
ATOM 783 C C . LYS A 1 105 ? -22.068 10.208 27.796 1.00 89.25 105 LYS A C 1
ATOM 785 O O . LYS A 1 105 ? -22.082 9.866 28.975 1.00 89.25 105 LYS A O 1
ATOM 790 N N . THR A 1 106 ? -23.129 10.100 26.996 1.00 88.69 106 THR A N 1
ATOM 791 C CA . THR A 1 106 ? -24.410 9.512 27.407 1.00 88.69 106 THR A CA 1
ATOM 792 C C . THR A 1 106 ? -24.291 8.010 27.710 1.00 88.69 106 THR A C 1
ATOM 794 O O . THR A 1 106 ? -23.749 7.252 26.902 1.00 88.69 106 THR A O 1
ATOM 797 N N . THR A 1 107 ? -24.872 7.591 28.835 1.00 87.88 107 THR A N 1
ATOM 798 C CA . THR A 1 107 ? -24.968 6.219 29.370 1.00 87.88 107 THR A CA 1
ATOM 799 C C . THR A 1 107 ? -26.351 5.925 29.981 1.00 87.88 107 THR A C 1
ATOM 801 O O . THR A 1 107 ? -26.462 5.259 31.014 1.00 87.88 107 THR A O 1
ATOM 804 N N . LEU A 1 108 ? -27.424 6.453 29.384 1.00 87.44 108 LEU A N 1
ATOM 805 C CA . LEU A 1 108 ? -28.789 6.281 29.895 1.00 87.44 108 LEU A CA 1
ATOM 806 C C . LEU A 1 108 ? -29.169 4.791 29.980 1.00 87.44 108 LEU A C 1
ATOM 808 O O . LEU A 1 108 ? -28.949 4.023 29.044 1.00 87.44 108 LEU A O 1
ATOM 812 N N . GLY A 1 109 ? -29.748 4.389 31.113 1.00 87.00 109 GLY A N 1
ATOM 813 C CA . GLY A 1 109 ? -30.129 3.000 31.403 1.00 87.00 109 GLY A CA 1
ATOM 814 C C . GLY A 1 109 ? -29.052 2.164 32.107 1.00 87.00 109 GLY A C 1
ATOM 815 O O . GLY A 1 109 ? -29.384 1.136 32.683 1.00 87.00 109 GLY A O 1
ATOM 816 N N . LEU A 1 110 ? -27.790 2.612 32.149 1.00 89.19 110 LEU A N 1
ATOM 817 C CA . LEU A 1 110 ? -26.701 1.865 32.800 1.00 89.19 110 LEU A CA 1
ATOM 818 C C . LEU A 1 110 ? -26.833 1.816 34.335 1.00 89.19 110 LEU A C 1
ATOM 820 O O . LEU A 1 110 ? -26.431 0.841 34.974 1.00 89.19 110 LEU A O 1
ATOM 824 N N . GLY A 1 111 ? -27.393 2.873 34.934 1.00 86.88 111 GLY A N 1
ATOM 825 C CA . GLY A 1 111 ? -27.565 2.984 36.384 1.00 86.88 111 GLY A CA 1
ATOM 826 C C . GLY A 1 111 ? -26.231 2.919 37.153 1.00 86.88 111 GLY A C 1
ATOM 827 O O . GLY A 1 111 ? -25.184 3.245 36.591 1.00 86.88 111 GLY A O 1
ATOM 828 N N . PRO A 1 112 ? -26.222 2.493 38.433 1.00 86.12 112 PRO A N 1
ATOM 829 C CA . PRO A 1 112 ? -25.007 2.436 39.257 1.00 86.12 112 PRO A CA 1
ATOM 830 C C . PRO A 1 112 ? -23.981 1.394 38.777 1.00 86.12 112 PRO A C 1
ATOM 832 O O . PRO A 1 112 ? -22.827 1.432 39.203 1.00 86.12 112 PRO A O 1
ATOM 835 N N . GLY A 1 113 ? -24.365 0.502 37.854 1.00 86.44 113 GLY A N 1
ATOM 836 C CA . GLY A 1 113 ? -23.478 -0.498 37.253 1.00 86.44 113 GLY A CA 1
ATOM 837 C C . GLY A 1 113 ? -22.300 0.100 36.478 1.00 86.44 113 GLY A C 1
ATOM 838 O O . GLY A 1 113 ? -21.327 -0.604 36.215 1.00 86.44 113 GLY A O 1
ATOM 839 N N . PHE A 1 114 ? -22.326 1.406 36.176 1.00 89.88 114 PHE A N 1
ATOM 840 C CA . PHE A 1 114 ? -21.235 2.102 35.489 1.00 89.88 114 PHE A CA 1
ATOM 841 C C . PHE A 1 114 ? -19.861 1.856 36.127 1.00 89.88 114 PHE A C 1
ATOM 843 O O . PHE A 1 114 ? -18.857 1.800 35.420 1.00 89.88 114 PHE A O 1
ATOM 850 N N . ALA A 1 115 ? -19.810 1.716 37.457 1.00 91.62 115 ALA A N 1
ATOM 851 C CA . ALA A 1 115 ? -18.565 1.603 38.210 1.00 91.62 115 ALA A CA 1
ATOM 852 C C . ALA A 1 115 ? -17.841 0.273 37.969 1.00 91.62 115 ALA A C 1
ATOM 854 O O . ALA A 1 115 ? -16.690 0.147 38.371 1.00 91.62 115 ALA A O 1
ATOM 855 N N . GLN A 1 116 ? -18.513 -0.698 37.344 1.00 92.50 116 GLN A N 1
ATOM 856 C CA . GLN A 1 116 ? -18.019 -2.059 37.145 1.00 92.50 116 GLN A CA 1
ATOM 857 C C . GLN A 1 116 ? -17.690 -2.380 35.684 1.00 92.50 116 GLN A C 1
ATOM 859 O O . GLN A 1 116 ? -17.014 -3.370 35.435 1.00 92.50 116 GLN A O 1
ATOM 864 N N . VAL A 1 117 ? -18.174 -1.579 34.726 1.00 93.38 117 VAL A N 1
ATOM 865 C CA . VAL A 1 117 ? -18.106 -1.935 33.295 1.00 93.38 117 VAL A CA 1
ATOM 866 C C . VAL A 1 117 ? -17.548 -0.841 32.390 1.00 93.38 117 VAL A C 1
ATOM 868 O O . VAL A 1 117 ? -17.142 -1.135 31.272 1.00 93.38 117 VAL A O 1
ATOM 871 N N . LEU A 1 118 ? -17.518 0.422 32.834 1.00 94.06 118 LEU A N 1
ATOM 872 C CA . LEU A 1 118 ? -16.985 1.499 32.000 1.00 94.06 118 LEU A CA 1
ATOM 873 C C . LEU A 1 118 ? -15.445 1.498 31.984 1.00 94.06 118 LEU A C 1
ATOM 875 O O . LEU A 1 118 ? -14.838 1.361 33.052 1.00 94.06 118 LEU A O 1
ATOM 879 N N . PRO A 1 119 ? -14.815 1.740 30.818 1.00 94.06 119 PRO A N 1
ATOM 880 C CA . PRO A 1 119 ? -13.359 1.712 30.655 1.00 94.06 119 PRO A CA 1
ATOM 881 C C . PRO A 1 119 ? -12.628 2.742 31.521 1.00 94.06 119 PRO A C 1
ATOM 883 O O . PRO A 1 119 ? -11.524 2.498 31.993 1.00 94.06 119 PRO A O 1
ATOM 886 N N . GLU A 1 120 ? -13.259 3.875 31.827 1.00 94.12 120 GLU A N 1
ATOM 887 C CA . GLU A 1 120 ? -12.670 4.889 32.706 1.00 94.12 120 GLU A CA 1
ATOM 888 C C . GLU A 1 120 ? -12.786 4.525 34.192 1.00 94.12 120 GLU A C 1
ATOM 890 O O . GLU A 1 120 ? -12.227 5.212 35.046 1.00 94.12 120 GLU A O 1
ATOM 895 N N . GLN A 1 121 ? -13.558 3.490 34.537 1.00 93.88 121 GLN A N 1
ATOM 896 C CA . GLN A 1 121 ? -13.848 3.118 35.923 1.00 93.88 121 GLN A CA 1
ATOM 897 C C . GLN A 1 121 ? -13.081 1.878 36.370 1.00 93.88 121 GLN A C 1
ATOM 899 O O . GLN A 1 121 ? -12.575 1.870 37.497 1.00 93.88 121 GLN A O 1
ATOM 904 N N . VAL A 1 122 ? -12.963 0.879 35.493 1.00 93.56 122 VAL A N 1
ATOM 905 C CA . VAL A 1 122 ? -12.334 -0.419 35.769 1.00 93.56 122 VAL A CA 1
ATOM 906 C C . VAL A 1 122 ? -11.260 -0.751 34.745 1.00 93.56 122 VAL A C 1
ATOM 908 O O . VAL A 1 122 ? -11.296 -0.281 33.618 1.00 93.56 122 VAL A O 1
ATOM 911 N N . GLU A 1 123 ? -10.301 -1.577 35.156 1.00 93.12 123 GLU A N 1
ATOM 912 C CA . GLU A 1 123 ? -9.246 -2.072 34.262 1.00 93.12 123 GLU A CA 1
ATOM 913 C C . GLU A 1 123 ? -9.752 -3.249 33.445 1.00 93.12 123 GLU A C 1
ATOM 915 O O . GLU A 1 123 ? -9.545 -3.326 32.242 1.00 93.12 123 GLU A O 1
ATOM 920 N N . SER A 1 124 ? -10.440 -4.161 34.126 1.00 95.69 124 SER A N 1
ATOM 921 C CA . SER A 1 124 ? -10.950 -5.392 33.552 1.00 95.69 124 SER A CA 1
ATOM 922 C C . SER A 1 124 ? -12.009 -6.019 34.456 1.00 95.69 124 SER A C 1
ATOM 924 O O . SER A 1 124 ? -12.075 -5.733 35.659 1.00 95.69 124 SER A O 1
ATOM 926 N N . PHE A 1 125 ? -12.820 -6.888 33.867 1.00 96.81 125 PHE A N 1
ATOM 927 C CA . PHE A 1 125 ? -13.825 -7.722 34.522 1.00 96.81 125 PHE A CA 1
ATOM 928 C C . PHE A 1 125 ? -13.854 -9.105 33.862 1.00 96.81 125 PHE A C 1
ATOM 930 O O . PHE A 1 125 ? -13.184 -9.325 32.854 1.00 96.81 125 PHE A O 1
ATOM 937 N N . ASP A 1 126 ? -14.623 -10.032 34.422 1.00 97.44 126 ASP A N 1
ATOM 938 C CA . ASP A 1 126 ? -14.756 -11.371 33.855 1.00 97.44 126 ASP A CA 1
ATOM 939 C C . ASP A 1 126 ? -15.913 -11.382 32.847 1.00 97.44 126 ASP A C 1
ATOM 941 O O . ASP A 1 126 ? -17.036 -10.984 33.160 1.00 97.44 126 ASP A O 1
ATOM 945 N N . LEU A 1 127 ? -15.611 -11.780 31.614 1.00 98.12 127 LEU A N 1
ATOM 946 C CA . LEU A 1 127 ? -16.543 -11.948 30.508 1.00 98.12 127 LEU A CA 1
ATOM 947 C C . LEU A 1 127 ? -17.181 -13.342 30.594 1.00 98.12 127 LEU A C 1
ATOM 949 O O . LEU A 1 127 ? -16.470 -14.334 30.408 1.00 98.12 127 LEU A O 1
ATOM 953 N N . PRO A 1 128 ? -18.491 -13.437 30.869 1.00 98.25 128 PRO A N 1
ATOM 954 C CA . PRO A 1 128 ? -19.200 -14.708 30.850 1.00 98.25 128 PRO A CA 1
ATOM 955 C C . PRO A 1 128 ? -19.512 -15.187 29.427 1.00 98.25 128 PRO A C 1
ATOM 957 O O . PRO A 1 128 ? -19.620 -14.400 28.481 1.00 98.25 128 PRO A O 1
ATOM 960 N N . PHE A 1 129 ? -19.713 -16.499 29.307 1.00 98.38 129 PHE A N 1
ATOM 961 C CA . PHE A 1 129 ? -20.110 -17.177 28.076 1.00 98.38 129 PHE A CA 1
ATOM 962 C C . PHE A 1 129 ? -21.396 -17.975 28.295 1.00 98.38 129 PHE A C 1
ATOM 964 O O . PHE A 1 129 ? -21.665 -18.477 29.386 1.00 98.38 129 PHE A O 1
ATOM 971 N N . LEU A 1 130 ? -22.198 -18.089 27.242 1.00 98.38 130 LEU A N 1
ATOM 972 C CA . LEU A 1 130 ? -23.417 -18.888 27.213 1.00 98.38 130 LEU A CA 1
ATOM 973 C C . LEU A 1 130 ? -23.257 -20.036 26.218 1.00 98.38 130 LEU A C 1
ATOM 975 O O . LEU A 1 130 ? -22.708 -19.832 25.140 1.00 98.38 130 LEU A O 1
ATOM 979 N N . ALA A 1 131 ? -23.802 -21.206 26.529 1.00 98.06 131 ALA A N 1
ATOM 980 C CA . ALA A 1 131 ? -24.136 -22.210 25.528 1.00 98.06 131 ALA A CA 1
ATOM 981 C C . ALA A 1 131 ? -25.551 -21.928 25.016 1.00 98.06 131 ALA A C 1
ATOM 983 O O . ALA A 1 131 ? -26.520 -22.021 25.774 1.00 98.06 131 ALA A O 1
ATOM 984 N N . VAL A 1 132 ? -25.674 -21.608 23.729 1.00 98.19 132 VAL A N 1
ATOM 985 C CA . VAL A 1 132 ? -26.959 -21.336 23.068 1.00 98.19 132 VAL A CA 1
ATOM 986 C C . VAL A 1 132 ? -27.254 -22.413 22.032 1.00 98.19 132 VAL A C 1
ATOM 988 O O . VAL A 1 132 ? -26.352 -22.808 21.299 1.00 98.19 132 VAL A O 1
ATOM 991 N N . ARG A 1 133 ? -28.493 -22.914 21.960 1.00 98.00 133 ARG A N 1
ATOM 992 C CA . ARG A 1 133 ? -28.870 -23.944 20.982 1.00 98.00 133 ARG A CA 1
ATOM 993 C C . ARG A 1 133 ? -28.629 -23.439 19.560 1.00 98.00 133 ARG A C 1
ATOM 995 O O . ARG A 1 133 ? -29.150 -22.399 19.178 1.00 98.00 133 ARG A O 1
ATOM 1002 N N . GLU A 1 134 ? -27.910 -24.214 18.756 1.00 96.38 134 GLU A N 1
ATOM 1003 C CA . GLU A 1 134 ? -27.492 -23.814 17.404 1.00 96.38 134 GLU A CA 1
ATOM 1004 C C . GLU A 1 134 ? -28.670 -23.413 16.495 1.00 96.38 134 GLU A C 1
ATOM 1006 O O . GLU A 1 134 ? -28.555 -22.496 15.692 1.00 96.38 134 GLU A O 1
ATOM 1011 N N . THR A 1 135 ? -29.843 -24.027 16.673 1.00 96.50 135 THR A N 1
ATOM 1012 C CA . THR A 1 135 ? -31.043 -23.766 15.858 1.00 96.50 135 THR A CA 1
ATOM 1013 C C . THR A 1 135 ? -31.647 -22.369 16.026 1.00 96.50 135 THR A C 1
ATOM 1015 O O . THR A 1 135 ? -32.569 -22.032 15.289 1.00 96.50 135 THR A O 1
ATOM 1018 N N . ILE A 1 136 ? -31.201 -21.589 17.016 1.00 95.69 136 ILE A N 1
ATOM 1019 C CA . ILE A 1 136 ? -31.669 -20.215 17.262 1.00 95.69 136 ILE A CA 1
ATOM 1020 C C . ILE A 1 136 ? -30.548 -19.177 17.112 1.00 95.69 136 ILE A C 1
ATOM 1022 O O . ILE A 1 136 ? -30.708 -18.045 17.567 1.00 95.69 136 ILE A O 1
ATOM 1026 N N . VAL A 1 137 ? -29.405 -19.558 16.527 1.00 95.88 137 VAL A N 1
ATOM 1027 C CA . VAL A 1 137 ? -28.249 -18.672 16.350 1.00 95.88 137 VAL A CA 1
ATOM 1028 C C . VAL A 1 137 ? -27.934 -18.484 14.873 1.00 95.88 137 VAL A C 1
ATOM 1030 O O . VAL A 1 137 ? -27.625 -19.440 14.166 1.00 95.88 137 VAL A O 1
ATOM 1033 N N . ASP A 1 138 ? -27.922 -17.229 14.437 1.00 95.44 138 ASP A N 1
ATOM 1034 C CA . ASP A 1 138 ? -27.326 -16.828 13.169 1.00 95.44 138 ASP A CA 1
ATOM 1035 C C . ASP A 1 138 ? -25.803 -16.733 13.347 1.00 95.44 138 ASP A C 1
ATOM 1037 O O . ASP A 1 138 ? -25.319 -16.114 14.303 1.00 95.44 138 ASP A O 1
ATOM 1041 N N . GLN A 1 139 ? -25.036 -17.322 12.429 1.00 94.88 139 GLN A N 1
ATOM 1042 C CA . GLN A 1 139 ? -23.570 -17.330 12.470 1.00 94.88 139 GLN A CA 1
ATOM 1043 C C . GLN A 1 139 ? -22.969 -16.785 11.171 1.00 94.88 139 GLN A C 1
ATOM 1045 O O . GLN A 1 139 ? -23.553 -16.910 10.097 1.00 94.88 139 GLN A O 1
ATOM 1050 N N . SER A 1 140 ? -21.778 -16.203 11.273 1.00 94.94 140 SER A N 1
ATOM 1051 C CA . SER A 1 140 ? -21.013 -15.650 10.149 1.00 94.94 140 SER A CA 1
ATOM 1052 C C . SER A 1 140 ? -19.514 -15.842 10.363 1.00 94.94 140 SER A C 1
ATOM 1054 O O . SER A 1 140 ? -19.045 -15.680 11.492 1.00 94.94 140 SER A O 1
ATOM 1056 N N . GLY A 1 141 ? -18.753 -16.073 9.293 1.00 95.19 141 GLY A N 1
ATOM 1057 C CA . GLY A 1 141 ? -17.319 -16.360 9.393 1.00 95.19 141 GLY A CA 1
ATOM 1058 C C . GLY A 1 141 ? -17.057 -17.772 9.918 1.00 95.19 141 GLY A C 1
ATOM 1059 O O . GLY A 1 141 ? -17.860 -18.680 9.696 1.00 95.19 141 GLY A O 1
ATOM 1060 N N . ILE A 1 142 ? -15.933 -17.963 10.609 1.00 96.31 142 ILE A N 1
ATOM 1061 C CA . ILE A 1 142 ? -15.609 -19.245 11.254 1.00 96.31 142 ILE A CA 1
ATOM 1062 C C . ILE A 1 142 ? -16.347 -19.390 12.599 1.00 96.31 142 ILE A C 1
ATOM 1064 O O . ILE A 1 142 ? -16.780 -18.389 13.174 1.00 96.31 142 ILE A O 1
ATOM 1068 N N . PRO A 1 143 ? -16.494 -20.609 13.153 1.00 95.81 143 PRO A N 1
ATOM 1069 C CA . PRO A 1 143 ? -17.071 -20.785 14.485 1.00 95.81 143 PRO A CA 1
ATOM 1070 C C . PRO A 1 143 ? -16.277 -20.027 15.559 1.00 95.81 143 PRO A C 1
ATOM 1072 O O . PRO A 1 143 ? -15.046 -20.015 15.530 1.00 95.81 143 PRO A O 1
ATOM 1075 N N . ILE A 1 144 ? -16.960 -19.453 16.561 1.00 95.81 144 ILE A N 1
ATOM 1076 C CA . ILE A 1 144 ? -16.296 -18.696 17.643 1.00 95.81 144 ILE A CA 1
ATOM 1077 C C . ILE A 1 144 ? -15.225 -19.527 18.351 1.00 95.81 144 ILE A C 1
ATOM 1079 O O . ILE A 1 144 ? -14.142 -19.014 18.611 1.00 95.81 144 ILE A O 1
ATOM 1083 N N . ILE A 1 145 ? -15.494 -20.803 18.644 1.00 96.25 145 ILE A N 1
ATOM 1084 C CA . ILE A 1 145 ? -14.505 -21.672 19.297 1.00 96.25 145 ILE A CA 1
ATOM 1085 C C . ILE A 1 145 ? -13.264 -21.840 18.413 1.00 96.25 145 ILE A C 1
ATOM 1087 O O . ILE A 1 145 ? -12.159 -21.817 18.938 1.00 96.25 145 ILE A O 1
ATOM 1091 N N . THR A 1 146 ? -13.416 -21.935 17.089 1.00 96.88 146 THR A N 1
ATOM 1092 C CA . THR A 1 146 ? -12.285 -21.996 16.151 1.00 96.88 146 THR A CA 1
ATOM 1093 C C . THR A 1 146 ? -11.500 -20.685 16.139 1.00 96.88 146 THR A C 1
ATOM 1095 O O . THR A 1 146 ? -10.282 -20.712 16.280 1.00 96.88 146 THR A O 1
ATOM 1098 N N . ALA A 1 147 ? -12.183 -19.536 16.079 1.00 96.38 147 ALA A N 1
ATOM 1099 C CA . ALA A 1 147 ? -11.528 -18.228 16.162 1.00 96.38 147 ALA A CA 1
ATOM 1100 C C . ALA A 1 147 ? -10.742 -18.060 17.473 1.00 96.38 147 ALA A C 1
ATOM 1102 O O . ALA A 1 147 ? -9.622 -17.549 17.475 1.00 96.38 147 ALA A O 1
ATOM 1103 N N . LEU A 1 148 ? -11.303 -18.522 18.594 1.00 96.94 148 LEU A N 1
ATOM 1104 C CA . LEU A 1 148 ? -10.604 -18.547 19.876 1.00 96.94 148 LEU A CA 1
ATOM 1105 C C . LEU A 1 148 ? -9.467 -19.573 19.880 1.00 96.94 148 LEU A C 1
ATOM 1107 O O . LEU A 1 148 ? -8.428 -19.291 20.447 1.00 96.94 148 LEU A O 1
ATOM 1111 N N . GLN A 1 149 ? -9.609 -20.733 19.242 1.00 96.75 149 GLN A N 1
ATOM 1112 C CA . GLN A 1 149 ? -8.567 -21.762 19.204 1.00 96.75 149 GLN A CA 1
ATOM 1113 C C . GLN A 1 149 ? -7.294 -21.269 18.505 1.00 96.75 149 GLN A C 1
ATOM 1115 O O . GLN A 1 149 ? -6.192 -21.617 18.925 1.00 96.75 149 GLN A O 1
ATOM 1120 N N . GLU A 1 150 ? -7.450 -20.460 17.457 1.00 95.25 150 GLU A N 1
ATOM 1121 C CA . GLU A 1 150 ? -6.341 -19.892 16.684 1.00 95.25 150 GLU A CA 1
ATOM 1122 C C . GLU A 1 150 ? -5.611 -18.752 17.410 1.00 95.25 150 GLU A C 1
ATOM 1124 O O . GLU A 1 150 ? -4.444 -18.506 17.121 1.00 95.25 150 GLU A O 1
ATOM 1129 N N . ASN A 1 151 ? -6.272 -18.067 18.354 1.00 95.44 151 ASN A N 1
ATOM 1130 C CA . ASN A 1 151 ? -5.750 -16.837 18.967 1.00 95.44 151 ASN A CA 1
ATOM 1131 C C . ASN A 1 151 ? -5.561 -16.920 20.494 1.00 95.44 151 ASN A C 1
ATOM 1133 O O . ASN A 1 151 ? -4.729 -16.210 21.042 1.00 95.44 151 ASN A O 1
ATOM 1137 N N . ILE A 1 152 ? -6.352 -17.743 21.186 1.00 96.69 152 ILE A N 1
ATOM 1138 C CA . ILE A 1 152 ? -6.382 -17.963 22.646 1.00 96.69 152 ILE A CA 1
ATOM 1139 C C . ILE A 1 152 ? -6.747 -19.444 22.922 1.00 96.69 152 ILE A C 1
ATOM 1141 O O . ILE A 1 152 ? -7.816 -19.749 23.475 1.00 96.69 152 ILE A O 1
ATOM 1145 N N . PRO A 1 153 ? -5.896 -20.407 22.508 1.00 96.88 153 PRO A N 1
ATOM 1146 C CA . PRO A 1 153 ? -6.179 -21.845 22.570 1.00 96.88 153 PRO A CA 1
ATOM 1147 C C . PRO A 1 153 ? -6.593 -22.344 23.959 1.00 96.88 153 PRO A C 1
ATOM 1149 O O . PRO A 1 153 ? -7.444 -23.227 24.070 1.00 96.88 153 PRO A O 1
ATOM 1152 N N . GLY A 1 154 ? -6.038 -21.766 25.030 1.00 96.12 154 GLY A N 1
ATOM 1153 C CA . GLY A 1 154 ? -6.369 -22.157 26.400 1.00 96.12 154 GLY A CA 1
ATOM 1154 C C . GLY A 1 154 ? -7.823 -21.863 26.783 1.00 96.12 154 GLY A C 1
ATOM 1155 O O . GLY A 1 154 ? -8.453 -22.663 27.475 1.00 96.12 154 GLY A O 1
ATOM 1156 N N . LEU A 1 155 ? -8.377 -20.735 26.328 1.00 96.56 155 LEU A N 1
ATOM 1157 C CA . LEU A 1 155 ? -9.787 -20.394 26.536 1.00 96.56 155 LEU A CA 1
ATOM 1158 C C . LEU A 1 155 ? -10.703 -21.269 25.674 1.00 96.56 155 LEU A C 1
ATOM 1160 O O . LEU A 1 155 ? -11.727 -21.745 26.163 1.00 96.56 155 LEU A O 1
ATOM 1164 N N . ALA A 1 156 ? -10.322 -21.498 24.416 1.00 97.31 156 ALA A N 1
ATOM 1165 C CA . ALA A 1 156 ? -11.095 -22.315 23.486 1.00 97.31 156 ALA A CA 1
ATOM 1166 C C . ALA A 1 156 ? -11.280 -23.751 23.990 1.00 97.31 156 ALA A C 1
ATOM 1168 O O . ALA A 1 156 ? -12.400 -24.254 23.962 1.00 97.31 156 ALA A O 1
ATOM 1169 N N . ALA A 1 157 ? -10.216 -24.373 24.511 1.00 97.00 157 ALA A N 1
ATOM 1170 C CA . ALA A 1 157 ? -10.267 -25.731 25.050 1.00 97.00 157 ALA A CA 1
ATOM 1171 C C . ALA A 1 157 ? -11.266 -25.860 26.214 1.00 97.00 157 ALA A C 1
ATOM 1173 O O . ALA A 1 157 ? -12.122 -26.738 26.191 1.00 97.00 157 ALA A O 1
ATOM 1174 N N . ARG A 1 158 ? -11.224 -24.936 27.186 1.00 97.19 158 ARG A N 1
ATOM 1175 C CA . ARG A 1 158 ? -12.157 -24.954 28.328 1.00 97.19 158 ARG A CA 1
ATOM 1176 C C . ARG A 1 158 ? -13.610 -24.754 27.900 1.00 97.19 158 ARG A C 1
ATOM 1178 O O . ARG A 1 158 ? -14.496 -25.442 28.389 1.00 97.19 158 ARG A O 1
ATOM 1185 N N . LEU A 1 159 ? -13.855 -23.843 26.955 1.00 97.31 159 LEU A N 1
ATOM 1186 C CA . LEU A 1 159 ? -15.196 -23.647 26.402 1.00 97.31 159 LEU A CA 1
ATOM 1187 C C . LEU A 1 159 ? -15.678 -24.886 25.640 1.00 97.31 159 LEU A C 1
ATOM 1189 O O . LEU A 1 159 ? -16.835 -25.268 25.781 1.00 97.31 159 LEU A O 1
ATOM 1193 N N . ALA A 1 160 ? -14.811 -25.524 24.852 1.00 96.56 160 ALA A N 1
ATOM 1194 C CA . ALA A 1 160 ? -15.156 -26.727 24.100 1.00 96.56 160 ALA A CA 1
ATOM 1195 C C . ALA A 1 160 ? -15.542 -27.905 25.012 1.00 96.56 160 ALA A C 1
ATOM 1197 O O . ALA A 1 160 ? -16.433 -28.670 24.648 1.00 96.56 160 ALA A O 1
ATOM 1198 N N . ASP A 1 161 ? -14.930 -28.017 26.196 1.00 97.12 161 ASP A N 1
ATOM 1199 C CA . ASP A 1 161 ? -15.263 -29.048 27.189 1.00 97.12 161 ASP A CA 1
ATOM 1200 C C . ASP A 1 161 ? -16.644 -28.830 27.841 1.00 97.12 161 ASP A C 1
ATOM 1202 O O . ASP A 1 161 ? -17.315 -29.795 28.215 1.00 97.12 161 ASP A O 1
ATOM 1206 N N . GLU A 1 162 ? -17.089 -27.576 27.977 1.00 97.31 162 GLU A N 1
ATOM 1207 C CA . GLU A 1 162 ? -18.362 -27.231 28.628 1.00 97.31 162 GLU A CA 1
ATOM 1208 C C . GLU A 1 162 ? -19.550 -27.121 27.658 1.00 97.31 162 GLU A C 1
ATOM 1210 O O . GLU A 1 162 ? -20.701 -27.301 28.068 1.00 97.31 162 GLU A O 1
ATOM 1215 N N . VAL A 1 163 ? -19.306 -26.811 26.379 1.00 96.94 163 VAL A N 1
ATOM 1216 C CA . VAL A 1 163 ? -20.364 -26.600 25.378 1.00 96.94 163 VAL A CA 1
ATOM 1217 C C . VAL A 1 163 ? -20.968 -27.943 24.940 1.00 96.94 163 VAL A C 1
ATOM 1219 O O . VAL A 1 163 ? -20.283 -28.760 24.322 1.00 96.94 163 VAL A O 1
ATOM 1222 N N . PRO A 1 164 ? -22.269 -28.197 25.193 1.00 95.44 164 PRO A N 1
ATOM 1223 C CA . PRO A 1 164 ? -22.890 -29.462 24.810 1.00 95.44 164 PRO A CA 1
ATOM 1224 C C . PRO A 1 164 ? -23.023 -29.621 23.284 1.00 95.44 164 PRO A C 1
ATOM 1226 O O . PRO A 1 164 ? -23.147 -28.626 22.566 1.00 95.44 164 PRO A O 1
ATOM 1229 N N . PRO A 1 165 ? -23.132 -30.859 22.765 1.00 95.56 165 PRO A N 1
ATOM 1230 C CA . PRO A 1 165 ? -23.462 -31.086 21.359 1.00 95.56 165 PRO A CA 1
ATOM 1231 C C . PRO A 1 165 ? -24.759 -30.371 20.939 1.00 95.56 165 PRO A C 1
ATOM 1233 O O . PRO A 1 165 ? -25.777 -30.462 21.630 1.00 95.56 165 PRO A O 1
ATOM 1236 N N . GLY A 1 166 ? -24.732 -29.681 19.793 1.00 96.12 166 GLY A N 1
ATOM 1237 C CA . GLY A 1 166 ? -25.859 -28.885 19.280 1.00 96.12 166 GLY A CA 1
ATOM 1238 C C . GLY A 1 166 ? -26.014 -27.498 19.922 1.00 96.12 166 GLY A C 1
ATOM 1239 O O . GLY A 1 166 ? -27.064 -26.866 19.768 1.00 96.12 166 GLY A O 1
ATOM 1240 N N . PHE A 1 167 ? -25.001 -27.034 20.660 1.00 97.69 167 PHE A N 1
ATOM 1241 C CA . PHE A 1 167 ? -24.914 -25.683 21.211 1.00 97.69 167 PHE A CA 1
ATOM 1242 C C . PHE A 1 167 ? -23.677 -24.953 20.679 1.00 97.69 167 PHE A C 1
ATOM 1244 O O . PHE A 1 167 ? -22.691 -25.570 20.281 1.00 97.69 167 PHE A O 1
ATOM 1251 N N . VAL A 1 168 ? -23.730 -23.624 20.715 1.00 97.06 168 VAL A N 1
ATOM 1252 C CA . VAL A 1 168 ? -22.638 -22.721 20.346 1.00 97.06 168 VAL A CA 1
ATOM 1253 C C . VAL A 1 168 ? -22.287 -21.805 21.517 1.00 97.06 168 VAL A C 1
ATOM 1255 O O . VAL A 1 168 ? -23.166 -21.387 22.274 1.00 97.06 168 VAL A O 1
ATOM 1258 N N . ALA A 1 169 ? -20.999 -21.488 21.671 1.00 97.38 169 ALA A N 1
ATOM 1259 C CA . ALA A 1 169 ? -20.528 -20.547 22.684 1.00 97.38 169 ALA A CA 1
ATOM 1260 C C . ALA A 1 169 ? -20.813 -19.098 22.259 1.00 97.38 169 ALA A C 1
ATOM 1262 O O . ALA A 1 169 ? -20.350 -18.649 21.210 1.00 97.38 169 ALA A O 1
ATOM 1263 N N . VAL A 1 170 ? -21.527 -18.348 23.098 1.00 97.88 170 VAL A N 1
ATOM 1264 C CA . VAL A 1 170 ? -21.862 -16.936 22.885 1.00 97.88 170 VAL A CA 1
ATOM 1265 C C . VAL A 1 170 ? -21.297 -16.098 24.037 1.00 97.88 170 VAL A C 1
ATOM 1267 O O . VAL A 1 170 ? -21.803 -16.190 25.158 1.00 97.88 170 VAL A O 1
ATOM 1270 N N . PRO A 1 171 ? -20.267 -15.266 23.799 1.00 97.81 171 PRO A N 1
ATOM 1271 C CA . PRO A 1 171 ? -19.805 -14.289 24.780 1.00 97.81 171 PRO A CA 1
ATOM 1272 C C . PRO A 1 171 ? -20.906 -13.268 25.085 1.00 97.81 171 PRO A C 1
ATOM 1274 O O . PRO A 1 171 ? -21.555 -12.757 24.169 1.00 97.81 171 PRO A O 1
ATOM 1277 N N . VAL A 1 172 ? -21.092 -12.913 26.357 1.00 97.81 172 VAL A N 1
ATOM 1278 C CA . VAL A 1 172 ? -22.125 -11.953 26.769 1.00 97.81 172 VAL A CA 1
ATOM 1279 C C . VAL A 1 172 ? -21.568 -10.936 27.753 1.00 97.81 172 VAL A C 1
ATOM 1281 O O . VAL A 1 172 ? -20.927 -11.281 28.735 1.00 97.81 172 VAL A O 1
ATOM 1284 N N . HIS A 1 173 ? -21.825 -9.650 27.515 1.00 97.19 173 HIS A N 1
ATOM 1285 C CA . HIS A 1 173 ? -21.390 -8.600 28.433 1.00 97.19 173 HIS A CA 1
ATOM 1286 C C . HIS A 1 173 ? -21.990 -8.825 29.840 1.00 97.19 173 HIS A C 1
ATOM 1288 O O . HIS A 1 173 ? -23.190 -9.095 29.937 1.00 97.19 173 HIS A O 1
ATOM 1294 N N . PRO A 1 174 ? -21.239 -8.656 30.946 1.00 96.12 174 PRO A N 1
ATOM 1295 C CA . PRO A 1 174 ? -21.738 -8.972 32.292 1.00 96.12 174 PRO A CA 1
ATOM 1296 C C . PRO A 1 174 ? -22.987 -8.167 32.677 1.00 96.12 174 PRO A C 1
ATOM 1298 O O . PRO A 1 174 ? -23.924 -8.707 33.259 1.00 96.12 174 PRO A O 1
ATOM 1301 N N . TRP A 1 175 ? -23.059 -6.890 32.282 1.00 94.94 175 TRP A N 1
ATOM 1302 C CA . TRP A 1 175 ? -24.281 -6.095 32.469 1.00 94.94 175 TRP A CA 1
ATOM 1303 C C . TRP A 1 175 ? -25.466 -6.660 31.670 1.00 94.94 175 TRP A C 1
ATOM 1305 O O . TRP A 1 175 ? -26.587 -6.664 32.166 1.00 94.94 175 TRP A O 1
ATOM 1315 N N . GLN A 1 176 ? -25.227 -7.158 30.455 1.00 95.06 176 GLN A N 1
ATOM 1316 C CA . GLN A 1 176 ? -26.278 -7.710 29.599 1.00 95.06 176 GLN A CA 1
ATOM 1317 C C . GLN A 1 176 ? -26.837 -9.005 30.196 1.00 95.06 176 GLN A C 1
ATOM 1319 O O . GLN A 1 176 ? -28.053 -9.180 30.264 1.00 95.06 176 GLN A O 1
ATOM 1324 N N . LEU A 1 177 ? -25.950 -9.864 30.710 1.00 95.81 177 LEU A N 1
ATOM 1325 C CA . LEU A 1 177 ? -26.323 -11.077 31.432 1.00 95.81 177 LEU A CA 1
ATOM 1326 C C . LEU A 1 177 ? -27.185 -10.767 32.662 1.00 95.81 177 LEU A C 1
ATOM 1328 O O . LEU A 1 177 ? -28.204 -11.411 32.874 1.00 95.81 177 LEU A O 1
ATOM 1332 N N . ALA A 1 178 ? -26.791 -9.769 33.456 1.00 94.19 178 ALA A N 1
ATOM 1333 C CA . ALA A 1 178 ? -27.467 -9.448 34.710 1.00 94.19 178 ALA A CA 1
ATOM 1334 C C . ALA A 1 178 ? -28.834 -8.761 34.537 1.00 94.19 178 ALA A C 1
ATOM 1336 O O . ALA A 1 178 ? -29.663 -8.843 35.441 1.00 94.19 178 ALA A O 1
ATOM 1337 N N . ASN A 1 179 ? -29.061 -8.054 33.423 1.00 92.81 179 ASN A N 1
ATOM 1338 C CA . ASN A 1 179 ? -30.224 -7.168 33.278 1.00 92.81 179 ASN A CA 1
ATOM 1339 C C . ASN A 1 179 ? -31.186 -7.552 32.148 1.00 92.81 179 ASN A C 1
ATOM 1341 O O . ASN A 1 179 ? -32.331 -7.106 32.175 1.00 92.81 179 ASN A O 1
ATOM 1345 N N . VAL A 1 180 ? -30.744 -8.328 31.152 1.00 93.25 180 VAL A N 1
ATOM 1346 C CA . VAL A 1 180 ? -31.523 -8.558 29.921 1.00 93.25 180 VAL A CA 1
ATOM 1347 C C . VAL A 1 180 ? -31.657 -10.038 29.578 1.00 93.25 180 VAL A C 1
ATOM 1349 O O . VAL A 1 180 ? -32.747 -10.484 29.226 1.00 93.25 180 VAL A O 1
ATOM 1352 N N . VAL A 1 181 ? -30.572 -10.811 29.675 1.00 94.31 181 VAL A N 1
ATOM 1353 C CA . VAL A 1 181 ? -30.586 -12.222 29.260 1.00 94.31 181 VAL A CA 1
ATOM 1354 C C . VAL A 1 181 ? -31.448 -13.068 30.193 1.00 94.31 181 VAL A C 1
ATOM 1356 O O . VAL A 1 181 ? -31.293 -13.041 31.412 1.00 94.31 181 VAL A O 1
ATOM 1359 N N . GLN A 1 182 ? -32.321 -13.881 29.598 1.00 94.06 182 GLN A N 1
ATOM 1360 C CA . GLN A 1 182 ? -33.130 -14.874 30.298 1.00 94.06 182 GLN A CA 1
ATOM 1361 C C . GLN A 1 182 ? -32.590 -16.277 30.002 1.00 94.06 182 GLN A C 1
ATOM 1363 O O . GLN A 1 182 ? -32.582 -16.716 28.852 1.00 94.06 182 GLN A O 1
ATOM 1368 N N . LEU A 1 183 ? -32.125 -16.974 31.040 1.00 96.06 183 LEU A N 1
ATOM 1369 C CA . LEU A 1 183 ? -31.634 -18.348 30.918 1.00 96.06 183 LEU A CA 1
ATOM 1370 C C . LEU A 1 183 ? -32.795 -19.328 30.700 1.00 96.06 183 LEU A C 1
ATOM 1372 O O . LEU A 1 183 ? -33.893 -19.141 31.226 1.00 96.06 183 LEU A O 1
ATOM 1376 N N . SER A 1 184 ? -32.541 -20.385 29.933 1.00 95.69 184 SER A N 1
ATOM 1377 C CA . SER A 1 184 ? -33.511 -21.430 29.592 1.00 95.69 184 SER A CA 1
ATOM 1378 C C . SER A 1 184 ? -32.803 -22.741 29.231 1.00 95.69 184 SER A C 1
ATOM 1380 O O . SER A 1 184 ? -31.574 -22.812 29.218 1.00 95.69 184 SER A O 1
ATOM 1382 N N . ASP A 1 185 ? -33.560 -23.779 28.870 1.00 94.44 185 ASP A N 1
ATOM 1383 C CA . ASP A 1 185 ? -32.981 -25.029 28.356 1.00 94.44 185 ASP A CA 1
ATOM 1384 C C . ASP A 1 185 ? -32.163 -24.827 27.070 1.00 94.44 185 ASP A C 1
ATOM 1386 O O . ASP A 1 185 ? -31.268 -25.632 26.787 1.00 94.44 185 ASP A O 1
ATOM 1390 N N . ASP A 1 186 ? -32.440 -23.751 26.330 1.00 96.88 186 ASP A N 1
ATOM 1391 C CA . ASP A 1 186 ? -31.790 -23.397 25.068 1.00 96.88 186 ASP A CA 1
ATOM 1392 C C . ASP A 1 186 ? -30.703 -22.324 25.229 1.00 96.88 186 ASP A C 1
ATOM 1394 O O . ASP A 1 186 ? -29.927 -22.118 24.300 1.00 96.88 186 ASP A O 1
ATOM 1398 N N . ILE A 1 187 ? -30.619 -21.663 26.391 1.00 97.62 187 ILE A N 1
ATOM 1399 C CA . ILE A 1 187 ? -29.626 -20.625 26.714 1.00 97.62 187 ILE A CA 1
ATOM 1400 C C . ILE A 1 187 ? -29.096 -20.879 28.126 1.00 97.62 187 ILE A C 1
ATOM 1402 O O . ILE A 1 187 ? -29.751 -20.548 29.117 1.00 97.62 187 ILE A O 1
ATOM 1406 N N . ARG A 1 188 ? -27.897 -21.451 28.221 1.00 97.69 188 ARG A N 1
ATOM 1407 C CA . ARG A 1 188 ? -27.296 -21.914 29.480 1.00 97.69 188 ARG A CA 1
ATOM 1408 C C . ARG A 1 188 ? -26.035 -21.125 29.788 1.00 97.69 188 ARG A C 1
ATOM 1410 O O . ARG A 1 188 ? -25.249 -20.861 28.888 1.00 97.69 188 ARG A O 1
ATOM 1417 N N . LEU A 1 189 ? -25.832 -20.772 31.052 1.00 98.12 189 LEU A N 1
ATOM 1418 C CA . LEU A 1 189 ? -24.593 -20.141 31.501 1.00 98.12 189 LEU A CA 1
ATOM 1419 C C . LEU A 1 189 ? -23.477 -21.189 31.599 1.00 98.12 189 LEU A C 1
ATOM 1421 O O . LEU A 1 189 ? -23.709 -22.267 32.144 1.00 98.12 189 LEU A O 1
ATOM 1425 N N . LEU A 1 190 ? -22.300 -20.858 31.071 1.00 98.06 190 LEU A N 1
ATOM 1426 C CA . LEU A 1 190 ? -21.083 -21.658 31.208 1.00 98.06 190 LEU A CA 1
ATOM 1427 C C . LEU A 1 190 ? -20.322 -21.272 32.486 1.00 98.06 190 LEU A C 1
ATOM 1429 O O . LEU A 1 190 ? -20.449 -20.146 32.972 1.00 98.06 190 LEU A O 1
ATOM 1433 N N . GLU A 1 191 ? -19.541 -22.204 33.030 1.00 97.75 191 GLU A N 1
ATOM 1434 C CA . GLU A 1 191 ? -18.660 -21.952 34.178 1.00 97.75 191 GLU A CA 1
ATOM 1435 C C . GLU A 1 191 ? -17.420 -21.164 33.743 1.00 97.75 191 GLU A C 1
ATOM 1437 O O . GLU A 1 191 ? -16.947 -20.285 34.470 1.00 97.75 191 GLU A O 1
ATOM 1442 N N . THR A 1 192 ? -16.920 -21.431 32.534 1.00 97.62 192 THR A N 1
ATOM 1443 C CA . THR A 1 192 ? -15.782 -20.712 31.968 1.00 97.62 192 THR A CA 1
ATOM 1444 C C . THR A 1 192 ? -16.105 -19.237 31.722 1.00 97.62 192 THR A C 1
ATOM 1446 O O . THR A 1 192 ? -17.036 -18.867 31.002 1.00 97.62 192 THR A O 1
ATOM 1449 N N . THR A 1 193 ? -15.243 -18.376 32.262 1.00 97.50 193 THR A N 1
ATOM 1450 C CA . THR A 1 193 ? -15.181 -16.941 31.971 1.00 97.50 193 THR A CA 1
ATOM 1451 C C . THR A 1 193 ? -13.803 -16.567 31.419 1.00 97.50 193 THR A C 1
ATOM 1453 O O . THR A 1 193 ? -12.848 -17.350 31.478 1.00 97.50 193 THR A O 1
ATOM 1456 N N . ALA A 1 194 ? -13.686 -15.359 30.865 1.00 97.12 194 ALA A N 1
ATOM 1457 C CA . ALA A 1 194 ? -12.410 -14.813 30.410 1.00 97.12 194 ALA A CA 1
ATOM 1458 C C . ALA A 1 194 ? -12.163 -13.419 30.984 1.00 97.12 194 ALA A C 1
ATOM 1460 O O . ALA A 1 194 ? -13.064 -12.585 31.002 1.00 97.12 194 ALA A O 1
ATOM 1461 N N . ARG A 1 195 ? -10.933 -13.129 31.415 1.00 96.69 195 ARG A N 1
ATOM 1462 C CA . ARG A 1 195 ? -10.571 -11.775 31.841 1.00 96.69 195 ARG A CA 1
ATOM 1463 C C . ARG A 1 195 ? -10.606 -10.837 30.635 1.00 96.69 195 ARG A C 1
ATOM 1465 O O . ARG A 1 195 ? -9.989 -11.128 29.613 1.00 96.69 195 ARG A O 1
ATOM 1472 N N . ALA A 1 196 ? -11.321 -9.725 30.757 1.00 97.19 196 ALA A N 1
ATOM 1473 C CA . ALA A 1 196 ? -11.579 -8.824 29.645 1.00 97.19 196 ALA A CA 1
ATOM 1474 C C . ALA A 1 196 ? -11.400 -7.354 30.041 1.00 97.19 196 ALA A C 1
ATOM 1476 O O . ALA A 1 196 ? -11.926 -6.906 31.062 1.00 97.19 196 ALA A O 1
ATOM 1477 N N . GLU A 1 197 ? -10.680 -6.593 29.220 1.00 96.81 197 GLU A N 1
ATOM 1478 C CA . GLU A 1 197 ? -10.527 -5.144 29.351 1.00 96.81 197 GLU A CA 1
ATOM 1479 C C . GLU A 1 197 ? -11.578 -4.434 28.483 1.00 96.81 197 GLU A C 1
ATOM 1481 O O . GLU A 1 197 ? -11.581 -4.611 27.259 1.00 96.81 197 GLU A O 1
ATOM 1486 N N . PRO A 1 198 ? -12.475 -3.614 29.055 1.00 95.81 198 PRO A N 1
ATOM 1487 C CA . PRO A 1 198 ? -13.365 -2.790 28.250 1.00 95.81 198 PRO A CA 1
ATOM 1488 C C . PRO A 1 198 ? -12.574 -1.716 27.498 1.00 95.81 198 PRO A C 1
ATOM 1490 O O . PRO A 1 198 ? -11.740 -1.020 28.082 1.00 95.81 198 PRO A O 1
ATOM 1493 N N . LEU A 1 199 ? -12.869 -1.571 26.206 1.00 94.19 199 LEU A N 1
ATOM 1494 C CA . LEU A 1 199 ? -12.305 -0.545 25.326 1.00 94.19 199 LEU A CA 1
ATOM 1495 C C . LEU A 1 199 ? -13.249 0.667 25.209 1.00 94.19 199 LEU A C 1
ATOM 1497 O O . LEU A 1 199 ? -14.315 0.697 25.827 1.00 94.19 199 LEU A O 1
ATOM 1501 N N . MET A 1 200 ? -12.910 1.672 24.388 1.00 90.56 200 MET A N 1
ATOM 1502 C CA . MET A 1 200 ? -13.663 2.943 24.299 1.00 90.56 200 MET A CA 1
ATOM 1503 C C . MET A 1 200 ? -15.154 2.784 23.954 1.00 90.56 200 MET A C 1
ATOM 1505 O O . MET A 1 200 ? -15.969 3.639 24.295 1.00 90.56 200 MET A O 1
ATOM 1509 N N . SER A 1 201 ? -15.537 1.709 23.256 1.00 88.94 201 SER A N 1
ATOM 1510 C CA . SER A 1 201 ? -16.943 1.435 22.918 1.00 88.94 201 SER A CA 1
ATOM 1511 C C . SER A 1 201 ? -17.744 0.854 24.088 1.00 88.94 201 SER A C 1
ATOM 1513 O O . SER A 1 201 ? -18.938 0.606 23.912 1.00 88.94 201 SER A O 1
ATOM 1515 N N . VAL A 1 202 ? -17.107 0.590 25.240 1.00 91.50 202 VAL A N 1
ATOM 1516 C CA . VAL A 1 202 ? -17.608 -0.161 26.411 1.00 91.50 202 VAL A CA 1
ATOM 1517 C C . VAL A 1 202 ? -17.872 -1.642 26.119 1.00 91.50 202 VAL A C 1
ATOM 1519 O O . VAL A 1 202 ? -17.539 -2.504 26.920 1.00 91.50 202 VAL A O 1
ATOM 1522 N N . ARG A 1 203 ? -18.453 -1.945 24.957 1.00 92.44 203 ARG A N 1
ATOM 1523 C CA . ARG A 1 203 ? -18.902 -3.281 24.551 1.00 92.44 203 ARG A CA 1
ATOM 1524 C C . ARG A 1 203 ? -17.904 -4.056 23.695 1.00 92.44 203 ARG A C 1
ATOM 1526 O O . ARG A 1 203 ? -18.127 -5.236 23.445 1.00 92.44 203 ARG A O 1
ATOM 1533 N N . THR A 1 204 ? -16.855 -3.406 23.195 1.00 94.69 204 THR A N 1
ATOM 1534 C CA . THR A 1 204 ? -15.691 -4.100 22.634 1.00 94.69 204 THR A CA 1
ATOM 1535 C C . THR A 1 204 ? -14.730 -4.363 23.770 1.00 94.69 204 THR A C 1
ATOM 1537 O O . THR A 1 204 ? -14.336 -3.434 24.474 1.00 94.69 204 THR A O 1
ATOM 1540 N N . LEU A 1 205 ? -14.388 -5.627 23.943 1.00 97.06 205 LEU A N 1
ATOM 1541 C CA . LEU A 1 205 ? -13.611 -6.117 25.059 1.00 97.06 205 LEU A CA 1
ATOM 1542 C C . LEU A 1 205 ? -12.339 -6.752 24.521 1.00 97.06 205 LEU A C 1
ATOM 1544 O O . LEU A 1 205 ? -12.416 -7.624 23.657 1.00 97.06 205 LEU A O 1
ATOM 1548 N N . ARG A 1 206 ? -11.183 -6.324 25.016 1.00 96.81 206 ARG A N 1
ATOM 1549 C CA . ARG A 1 206 ? -9.914 -6.991 24.738 1.00 96.81 206 ARG A CA 1
ATOM 1550 C C . ARG A 1 206 ? -9.785 -8.175 25.689 1.00 96.81 206 ARG A C 1
ATOM 1552 O O . ARG A 1 206 ? -9.804 -7.994 26.904 1.00 96.81 206 ARG A O 1
ATOM 1559 N N . VAL A 1 207 ? -9.714 -9.377 25.132 1.00 97.50 207 VAL A N 1
ATOM 1560 C CA . VAL A 1 207 ? -9.557 -10.635 25.865 1.00 97.50 207 VAL A CA 1
ATOM 1561 C C . VAL A 1 207 ? -8.199 -11.192 25.488 1.00 97.50 207 VAL A C 1
ATOM 1563 O O . VAL A 1 207 ? -7.938 -11.387 24.307 1.00 97.50 207 VAL A O 1
ATOM 1566 N N . SER A 1 208 ? -7.337 -11.429 26.469 1.00 94.38 208 SER A N 1
ATOM 1567 C CA . SER A 1 208 ? -5.984 -11.930 26.229 1.00 94.38 208 SER A CA 1
ATOM 1568 C C . SER A 1 208 ? -5.536 -12.879 27.327 1.00 94.38 208 SER A C 1
ATOM 1570 O O . SER A 1 208 ? -5.932 -12.721 28.484 1.00 94.38 208 SER A O 1
ATOM 1572 N N . ASP A 1 209 ? -4.661 -13.809 26.971 1.00 91.19 209 ASP A N 1
ATOM 1573 C CA . ASP A 1 209 ? -3.881 -14.618 27.903 1.00 91.19 209 ASP A CA 1
ATOM 1574 C C . ASP A 1 209 ? -2.393 -14.607 27.503 1.00 91.19 209 ASP A C 1
ATOM 1576 O O . ASP A 1 209 ? -1.940 -13.730 26.769 1.00 91.19 209 ASP A O 1
ATOM 1580 N N . GLU A 1 210 ? -1.608 -15.546 28.024 1.00 90.00 210 GLU A N 1
ATOM 1581 C CA . GLU A 1 210 ? -0.178 -15.684 27.721 1.00 90.00 210 GLU A CA 1
ATOM 1582 C C . GLU A 1 210 ? 0.127 -16.145 26.285 1.00 90.00 210 GLU A C 1
ATOM 1584 O O . GLU A 1 210 ? 1.273 -16.058 25.847 1.00 90.00 210 GLU A O 1
ATOM 1589 N N . THR A 1 211 ? -0.879 -16.632 25.553 1.00 90.81 211 THR A N 1
ATOM 1590 C CA . THR A 1 211 ? -0.736 -17.202 24.206 1.00 90.81 211 THR A CA 1
ATOM 1591 C C . THR A 1 211 ? -1.202 -16.266 23.097 1.00 90.81 211 THR A C 1
ATOM 1593 O O . THR A 1 211 ? -0.691 -16.362 21.981 1.00 90.81 211 THR A O 1
ATOM 1596 N N . GLY A 1 212 ? -2.116 -15.338 23.390 1.00 93.06 212 GLY A N 1
ATOM 1597 C CA . GLY A 1 212 ? -2.556 -14.341 22.419 1.00 93.06 212 GLY A CA 1
ATOM 1598 C C . GLY A 1 212 ? -3.741 -13.496 22.879 1.00 93.06 212 GLY A C 1
ATOM 1599 O O . GLY A 1 212 ? -4.007 -13.347 24.075 1.00 93.06 212 GLY A O 1
ATOM 1600 N N . CYS A 1 213 ? -4.425 -12.873 21.916 1.00 95.12 213 CYS A N 1
ATOM 1601 C CA . CYS A 1 213 ? -5.435 -11.850 22.168 1.00 95.12 213 CYS A CA 1
ATOM 1602 C C . CYS A 1 213 ? -6.486 -11.768 21.053 1.00 95.12 213 CYS A C 1
ATOM 1604 O O . CYS A 1 213 ? -6.183 -11.923 19.871 1.00 95.12 213 CYS A O 1
ATOM 1606 N N . VAL A 1 214 ? -7.727 -11.457 21.432 1.00 96.94 214 VAL A N 1
ATOM 1607 C CA . VAL A 1 214 ? -8.816 -11.095 20.516 1.00 96.94 214 VAL A CA 1
ATOM 1608 C C . VAL A 1 214 ? -9.617 -9.920 21.063 1.00 96.94 214 VAL A C 1
ATOM 1610 O O . VAL A 1 214 ? -9.690 -9.676 22.269 1.00 96.94 214 VAL A O 1
ATOM 1613 N N . HIS A 1 215 ? -10.297 -9.209 20.169 1.00 97.00 215 HIS A N 1
ATOM 1614 C CA . HIS A 1 215 ? -11.320 -8.238 20.538 1.00 97.00 215 HIS A CA 1
ATOM 1615 C C . HIS A 1 215 ? -12.709 -8.858 20.362 1.00 97.00 215 HIS A C 1
ATOM 1617 O O . HIS A 1 215 ? -13.074 -9.274 19.265 1.00 97.00 215 HIS A O 1
ATOM 1623 N N . ILE A 1 216 ? -13.515 -8.879 21.425 1.00 97.31 216 ILE A N 1
ATOM 1624 C CA . ILE A 1 216 ? -14.891 -9.386 21.409 1.00 97.31 216 ILE A CA 1
ATOM 1625 C C . ILE A 1 216 ? -15.863 -8.217 21.558 1.00 97.31 216 ILE A C 1
ATOM 1627 O O . ILE A 1 216 ? -15.932 -7.567 22.601 1.00 97.31 216 ILE A O 1
ATOM 1631 N N . LYS A 1 217 ? -16.633 -7.931 20.508 1.00 95.94 217 LYS A N 1
ATOM 1632 C CA . LYS A 1 217 ? -17.695 -6.917 20.503 1.00 95.94 217 LYS A CA 1
ATOM 1633 C C . LYS A 1 217 ? -19.015 -7.572 20.882 1.00 95.94 217 LYS A C 1
ATOM 1635 O O . LYS A 1 217 ? -19.493 -8.425 20.153 1.00 95.94 217 LYS A O 1
ATOM 1640 N N . THR A 1 218 ? -19.610 -7.150 21.989 1.00 96.25 218 THR A N 1
ATOM 1641 C CA . THR A 1 218 ? -20.835 -7.728 22.564 1.00 96.25 218 THR A CA 1
ATOM 1642 C C . THR A 1 218 ? -22.050 -6.804 22.403 1.00 96.25 218 THR A C 1
ATOM 1644 O O . THR A 1 218 ? -21.932 -5.620 22.052 1.00 96.25 218 THR A O 1
ATOM 1647 N N . SER A 1 219 ? -23.243 -7.352 22.636 1.00 94.50 219 SER A N 1
ATOM 1648 C CA . SER A 1 219 ? -24.497 -6.590 22.724 1.00 94.50 219 SER A CA 1
ATOM 1649 C C . SER A 1 219 ? -24.660 -5.939 24.100 1.00 94.50 219 SER A C 1
ATOM 1651 O O . SER A 1 219 ? -24.361 -6.565 25.118 1.00 94.50 219 SER A O 1
ATOM 1653 N N . VAL A 1 220 ? -25.151 -4.696 24.126 1.00 91.88 220 VAL A N 1
ATOM 1654 C CA . VAL A 1 220 ? -25.562 -3.991 25.350 1.00 91.88 220 VAL A CA 1
ATOM 1655 C C . VAL A 1 220 ? -26.844 -3.182 25.113 1.00 91.88 220 VAL A C 1
ATOM 1657 O O . VAL A 1 220 ? -26.902 -2.344 24.208 1.00 91.88 220 VAL A O 1
ATOM 1660 N N . SER A 1 221 ? -27.866 -3.397 25.946 1.00 89.31 221 SER A N 1
ATOM 1661 C CA . SER A 1 221 ? -29.192 -2.770 25.772 1.00 89.31 221 SER A CA 1
ATOM 1662 C C . SER A 1 221 ? -29.372 -1.426 26.493 1.00 89.31 221 SER A C 1
ATOM 1664 O O . SER A 1 221 ? -30.472 -0.880 26.515 1.00 89.31 221 SER A O 1
ATOM 1666 N N . PHE A 1 222 ? -28.309 -0.855 27.071 1.00 86.88 222 PHE A N 1
ATOM 1667 C CA . PHE A 1 222 ? -28.318 0.534 27.542 1.00 86.88 222 PHE A CA 1
ATOM 1668 C C . PHE A 1 222 ? -27.853 1.486 26.439 1.00 86.88 222 PHE A C 1
ATOM 1670 O O . PHE A 1 222 ? -27.130 1.115 25.509 1.00 86.88 222 PHE A O 1
ATOM 1677 N N . GLN A 1 223 ? -28.277 2.743 26.531 1.00 82.00 223 GLN A N 1
ATOM 1678 C CA . GLN A 1 223 ? -27.989 3.720 25.499 1.00 82.00 223 GLN A CA 1
ATOM 1679 C C . GLN A 1 223 ? -26.547 4.221 25.608 1.00 82.00 223 GLN A C 1
ATOM 1681 O O . GLN A 1 223 ? -26.161 4.851 26.592 1.00 82.00 223 GLN A O 1
ATOM 1686 N N . LEU A 1 224 ? -25.791 4.029 24.528 1.00 80.06 224 LEU A N 1
ATOM 1687 C CA . LEU A 1 224 ? -24.461 4.593 24.333 1.00 80.06 224 LEU A CA 1
ATOM 1688 C C . LEU A 1 224 ? -24.495 5.552 23.151 1.00 80.06 224 LEU A C 1
ATOM 1690 O O . LEU A 1 224 ? -24.755 5.151 22.008 1.00 80.06 224 LEU A O 1
ATOM 1694 N N . THR A 1 225 ? -24.220 6.829 23.427 1.00 64.69 225 THR A N 1
ATOM 1695 C CA . THR A 1 225 ? -24.078 7.852 22.379 1.00 64.69 225 THR A CA 1
ATOM 1696 C C . THR A 1 225 ? -25.267 7.849 21.401 1.00 64.69 225 THR A C 1
ATOM 1698 O O . THR A 1 225 ? -25.089 7.871 20.187 1.00 64.69 225 THR A O 1
ATOM 1701 N N . GLY A 1 226 ? -26.507 7.850 21.909 1.00 63.66 226 GLY A N 1
ATOM 1702 C CA . GLY A 1 226 ? -27.738 8.065 21.115 1.00 63.66 226 GLY A CA 1
ATOM 1703 C C . GLY A 1 226 ? -28.469 6.846 20.574 1.00 63.66 226 GLY A C 1
ATOM 1704 O O . GLY A 1 226 ? -29.537 7.008 19.996 1.00 63.66 226 GLY A O 1
ATOM 1705 N N . ALA A 1 227 ? -27.939 5.640 20.761 1.00 68.62 227 ALA A N 1
ATOM 1706 C CA . ALA A 1 227 ? -28.629 4.418 20.365 1.00 68.62 227 ALA A CA 1
ATOM 1707 C C . ALA A 1 227 ? -28.401 3.303 21.387 1.00 68.62 227 ALA A C 1
ATOM 1709 O O . ALA A 1 227 ? -27.365 3.268 22.058 1.00 68.62 227 ALA A O 1
ATOM 1710 N N . ILE A 1 228 ? -29.366 2.391 21.476 1.00 77.62 228 ILE A N 1
ATOM 1711 C CA . ILE A 1 228 ? -29.175 1.075 22.091 1.00 77.62 228 ILE A CA 1
ATOM 1712 C C . ILE A 1 228 ? -28.254 0.269 21.162 1.00 77.62 228 ILE A C 1
ATOM 1714 O O . ILE A 1 228 ? -28.388 0.345 19.938 1.00 77.62 228 ILE A O 1
ATOM 1718 N N . ARG A 1 229 ? -27.247 -0.419 21.713 1.00 77.00 229 ARG A N 1
ATOM 1719 C CA . ARG A 1 229 ? -26.137 -0.988 20.931 1.00 77.00 229 ARG A CA 1
ATOM 1720 C C . ARG A 1 229 ? -26.166 -2.516 20.929 1.00 77.00 229 ARG A C 1
ATOM 1722 O O . ARG A 1 229 ? -25.404 -3.167 21.641 1.00 77.00 229 ARG A O 1
ATOM 1729 N N . GLY A 1 230 ? -26.982 -3.061 20.034 1.00 85.19 230 GLY A N 1
ATOM 1730 C CA . GLY A 1 230 ? -27.038 -4.489 19.727 1.00 85.19 230 GLY A CA 1
ATOM 1731 C C . GLY A 1 230 ? -26.022 -4.985 18.689 1.00 85.19 230 GLY A C 1
ATOM 1732 O O . GLY A 1 230 ? -25.155 -4.227 18.218 1.00 85.19 230 GLY A O 1
ATOM 1733 N N . ILE A 1 231 ? -26.139 -6.263 18.321 1.00 89.25 231 ILE A N 1
ATOM 1734 C CA . ILE A 1 231 ? -25.553 -6.843 17.100 1.00 89.25 231 ILE A CA 1
ATOM 1735 C C . ILE A 1 231 ? -26.674 -7.000 16.066 1.00 89.25 231 ILE A C 1
ATOM 1737 O O . ILE A 1 231 ? -27.514 -7.888 16.167 1.00 89.25 231 ILE A O 1
ATOM 1741 N N . SER A 1 232 ? -26.701 -6.099 15.081 1.00 87.88 232 SER A N 1
ATOM 1742 C CA . SER A 1 232 ? -27.673 -6.130 13.984 1.00 87.88 232 SER A CA 1
ATOM 1743 C C . SER A 1 232 ? -27.280 -7.158 12.911 1.00 87.88 232 SER A C 1
ATOM 1745 O O . SER A 1 232 ? -26.105 -7.531 12.840 1.00 87.88 232 SER A O 1
ATOM 1747 N N . PRO A 1 233 ? -28.201 -7.553 12.009 1.00 86.19 233 PRO A N 1
ATOM 1748 C CA . PRO A 1 233 ? -27.861 -8.371 10.840 1.00 86.19 233 PRO A CA 1
ATOM 1749 C C . PRO A 1 233 ? -26.719 -7.773 9.999 1.00 86.19 233 PRO A C 1
ATOM 1751 O O . PRO A 1 233 ? -25.802 -8.477 9.592 1.00 86.19 233 PRO A O 1
ATOM 1754 N N . ALA A 1 234 ? -26.705 -6.446 9.834 1.00 86.44 234 ALA A N 1
ATOM 1755 C CA . ALA A 1 234 ? -25.620 -5.735 9.156 1.00 86.44 234 ALA A CA 1
ATOM 1756 C C . ALA A 1 234 ? -24.268 -5.870 9.883 1.00 86.44 234 ALA A C 1
ATOM 1758 O O . ALA A 1 234 ? -23.232 -6.003 9.244 1.00 86.44 234 ALA A O 1
ATOM 1759 N N . ALA A 1 235 ? -24.256 -5.850 11.221 1.00 88.50 235 ALA A N 1
ATOM 1760 C CA . ALA A 1 235 ? -23.026 -6.055 11.986 1.00 88.50 235 ALA A CA 1
ATOM 1761 C C . ALA A 1 235 ? -22.533 -7.509 11.899 1.00 88.50 235 ALA A C 1
ATOM 1763 O O . ALA A 1 235 ? -21.326 -7.731 11.846 1.00 88.50 235 ALA A O 1
ATOM 1764 N N . LEU A 1 236 ? -23.453 -8.479 11.845 1.00 92.12 236 LEU A N 1
ATOM 1765 C CA . LEU A 1 236 ? -23.134 -9.897 11.660 1.00 92.12 236 LEU A CA 1
ATOM 1766 C C . LEU A 1 236 ? -22.440 -10.161 10.310 1.00 92.12 236 LEU A C 1
ATOM 1768 O O . LEU A 1 236 ? -21.653 -11.083 10.202 1.00 92.12 236 LEU A O 1
ATOM 1772 N N . ALA A 1 237 ? -22.630 -9.317 9.295 1.00 92.56 237 ALA A N 1
ATOM 1773 C CA . ALA A 1 237 ? -21.908 -9.435 8.026 1.00 92.56 237 ALA A CA 1
ATOM 1774 C C . ALA A 1 237 ? -20.406 -9.092 8.104 1.00 92.56 237 ALA A C 1
ATOM 1776 O O . ALA A 1 237 ? -19.684 -9.310 7.130 1.00 92.56 237 ALA A O 1
ATOM 1777 N N . GLY A 1 238 ? -19.932 -8.562 9.239 1.00 93.88 238 GLY A N 1
ATOM 1778 C CA . GLY A 1 238 ? -18.553 -8.108 9.442 1.00 93.88 238 GLY A CA 1
ATOM 1779 C C . GLY A 1 238 ? -17.480 -9.086 8.952 1.00 93.88 238 GLY A C 1
ATOM 1780 O O . GLY A 1 238 ? -16.646 -8.658 8.156 1.00 93.88 238 GLY A O 1
ATOM 1781 N N . PRO A 1 239 ? -17.511 -10.382 9.332 1.00 95.31 239 PRO A N 1
ATOM 1782 C CA . PRO A 1 239 ? -16.513 -11.351 8.878 1.00 95.31 239 PRO A CA 1
ATOM 1783 C C . PRO A 1 239 ? -16.441 -11.523 7.360 1.00 95.31 239 PRO A C 1
ATOM 1785 O O . PRO A 1 239 ? -15.357 -11.529 6.785 1.00 95.31 239 PRO A O 1
ATOM 1788 N N . VAL A 1 240 ? -17.598 -11.582 6.694 1.00 94.94 240 VAL A N 1
ATOM 1789 C CA . VAL A 1 240 ? -17.669 -11.723 5.232 1.00 94.94 240 VAL A CA 1
ATOM 1790 C C . VAL A 1 240 ? -17.114 -10.476 4.542 1.00 94.94 240 VAL A C 1
ATOM 1792 O O . VAL A 1 240 ? -16.351 -10.575 3.587 1.00 94.94 240 VAL A O 1
ATOM 1795 N N . ILE A 1 241 ? -17.459 -9.286 5.043 1.00 95.50 241 ILE A N 1
ATOM 1796 C CA . ILE A 1 241 ? -16.952 -8.023 4.491 1.00 95.50 241 ILE A CA 1
ATOM 1797 C C . ILE A 1 241 ? -15.438 -7.906 4.717 1.00 95.50 241 ILE A C 1
ATOM 1799 O O . ILE A 1 241 ? -14.732 -7.437 3.826 1.00 95.50 241 ILE A O 1
ATOM 1803 N N . ALA A 1 242 ? -14.936 -8.343 5.876 1.00 95.44 242 ALA A N 1
ATOM 1804 C CA . ALA A 1 242 ? -13.512 -8.334 6.195 1.00 95.44 242 ALA A CA 1
ATOM 1805 C C . ALA A 1 242 ? -12.706 -9.191 5.212 1.00 95.44 242 ALA A C 1
ATOM 1807 O O . ALA A 1 242 ? -11.708 -8.717 4.670 1.00 95.44 242 ALA A O 1
ATOM 1808 N N . GLU A 1 243 ? -13.161 -10.418 4.950 1.00 94.94 243 GLU A N 1
ATOM 1809 C CA . GLU A 1 243 ? -12.528 -11.344 4.008 1.00 94.94 243 GLU A CA 1
ATOM 1810 C C . GLU A 1 243 ? -12.435 -10.735 2.598 1.00 94.94 243 GLU A C 1
ATOM 1812 O O . GLU A 1 243 ? -11.343 -10.640 2.027 1.00 94.94 243 GLU A O 1
ATOM 1817 N N . GLU A 1 244 ? -13.554 -10.228 2.068 1.00 95.44 244 GLU A N 1
ATOM 1818 C CA . GLU A 1 244 ? -13.592 -9.616 0.733 1.00 95.44 244 GLU A CA 1
ATOM 1819 C C . GLU A 1 244 ? -12.764 -8.322 0.664 1.00 95.44 244 GLU A C 1
ATOM 1821 O O . GLU A 1 244 ? -12.096 -8.057 -0.337 1.00 95.44 244 GLU A O 1
ATOM 1826 N N . ALA A 1 245 ? -12.746 -7.517 1.732 1.00 96.44 245 ALA A N 1
ATOM 1827 C CA . ALA A 1 245 ? -11.932 -6.306 1.813 1.00 96.44 245 ALA A CA 1
ATOM 1828 C C . ALA A 1 245 ? -10.427 -6.618 1.826 1.00 96.44 245 ALA A C 1
ATOM 1830 O O . ALA A 1 245 ? -9.667 -5.980 1.093 1.00 96.44 245 ALA A O 1
ATOM 1831 N N . ILE A 1 246 ? -9.989 -7.619 2.598 1.00 95.75 246 ILE A N 1
ATOM 1832 C CA . ILE A 1 246 ? -8.591 -8.080 2.621 1.00 95.75 246 ILE A CA 1
ATOM 1833 C C . ILE A 1 246 ? -8.184 -8.594 1.234 1.00 95.75 246 ILE A C 1
ATOM 1835 O O . ILE A 1 246 ? -7.130 -8.212 0.710 1.00 95.75 246 ILE A O 1
ATOM 1839 N N . ALA A 1 247 ? -9.038 -9.405 0.603 1.00 93.75 247 ALA A N 1
ATOM 1840 C CA . ALA A 1 247 ? -8.805 -9.908 -0.746 1.00 93.75 247 ALA A CA 1
ATOM 1841 C C . ALA A 1 247 ? -8.728 -8.769 -1.776 1.00 93.75 247 ALA A C 1
ATOM 1843 O O . ALA A 1 247 ? -7.820 -8.762 -2.610 1.00 93.75 247 ALA A O 1
ATOM 1844 N N . ALA A 1 248 ? -9.624 -7.780 -1.703 1.00 93.75 248 ALA A N 1
ATOM 1845 C CA . ALA A 1 248 ? -9.632 -6.620 -2.591 1.00 93.75 248 ALA A CA 1
ATOM 1846 C C . ALA A 1 248 ? -8.360 -5.773 -2.445 1.00 93.75 248 ALA A C 1
ATOM 1848 O O . ALA A 1 248 ? -7.720 -5.459 -3.451 1.00 93.75 248 ALA A O 1
ATOM 1849 N N . ILE A 1 249 ? -7.947 -5.466 -1.209 1.00 95.44 249 ILE A N 1
ATOM 1850 C CA . ILE A 1 249 ? -6.721 -4.704 -0.924 1.00 95.44 249 ILE A CA 1
ATOM 1851 C C . ILE A 1 249 ? -5.501 -5.387 -1.546 1.00 95.44 249 ILE A C 1
ATOM 1853 O O . ILE A 1 249 ? -4.682 -4.718 -2.181 1.00 95.44 249 ILE A O 1
ATOM 1857 N N . ARG A 1 250 ? -5.405 -6.718 -1.422 1.00 92.88 250 ARG A N 1
ATOM 1858 C CA . ARG A 1 250 ? -4.333 -7.514 -2.031 1.00 92.88 250 ARG A CA 1
ATOM 1859 C C . ARG A 1 250 ? -4.444 -7.535 -3.557 1.00 92.88 250 ARG A C 1
ATOM 1861 O O . ARG A 1 250 ? -3.530 -7.082 -4.228 1.00 92.88 250 ARG A O 1
ATOM 1868 N N . ARG A 1 251 ? -5.569 -7.975 -4.133 1.00 91.19 251 ARG A N 1
ATOM 1869 C CA . ARG A 1 251 ? -5.758 -8.078 -5.601 1.00 91.19 251 ARG A CA 1
ATOM 1870 C C . ARG A 1 251 ? -5.487 -6.761 -6.332 1.00 91.19 251 ARG A C 1
ATOM 1872 O O . ARG A 1 251 ? -5.003 -6.768 -7.464 1.00 91.19 251 ARG A O 1
ATOM 1879 N N . ARG A 1 252 ? -5.809 -5.634 -5.694 1.00 91.69 252 ARG A N 1
ATOM 1880 C CA . ARG A 1 252 ? -5.655 -4.291 -6.260 1.00 91.69 252 ARG A CA 1
ATOM 1881 C C . ARG A 1 252 ? -4.353 -3.600 -5.853 1.00 91.69 252 ARG A C 1
ATOM 1883 O O . ARG A 1 252 ? -4.068 -2.548 -6.413 1.00 91.69 252 ARG A O 1
ATOM 1890 N N . GLY A 1 253 ? -3.548 -4.169 -4.954 1.00 93.88 253 GLY A N 1
ATOM 1891 C CA . GLY A 1 253 ? -2.325 -3.525 -4.467 1.00 93.88 253 GLY A CA 1
ATOM 1892 C C . GLY A 1 253 ? -2.584 -2.153 -3.834 1.00 93.88 253 GLY A C 1
ATOM 1893 O O . GLY A 1 253 ? -1.812 -1.233 -4.064 1.00 93.88 253 GLY A O 1
ATOM 1894 N N . ILE A 1 254 ? -3.690 -2.012 -3.094 1.00 94.69 254 ILE A N 1
ATOM 1895 C CA . ILE A 1 254 ? -4.127 -0.731 -2.501 1.00 94.69 254 ILE A CA 1
ATOM 1896 C C . ILE A 1 254 ? -3.224 -0.330 -1.332 1.00 94.69 254 ILE A C 1
ATOM 1898 O O . ILE A 1 254 ? -2.924 0.843 -1.132 1.00 94.69 254 ILE A O 1
ATOM 1902 N N . ALA A 1 255 ? -2.811 -1.305 -0.519 1.00 95.31 255 ALA A N 1
ATOM 1903 C CA . ALA A 1 255 ? -2.033 -1.022 0.675 1.00 95.31 255 ALA A CA 1
ATOM 1904 C C . ALA A 1 255 ? -0.578 -0.691 0.314 1.00 95.31 255 ALA A C 1
ATOM 1906 O O . ALA A 1 255 ? 0.104 -1.582 -0.202 1.00 95.31 255 ALA A O 1
ATOM 1907 N N . PRO A 1 256 ? -0.066 0.514 0.651 1.00 94.50 256 PRO A N 1
ATOM 1908 C CA . PRO A 1 256 ? 1.368 0.765 0.613 1.00 94.50 256 PRO A CA 1
ATOM 1909 C C . PRO A 1 256 ? 2.095 -0.186 1.565 1.00 94.50 256 PRO A C 1
ATOM 1911 O O . PRO A 1 256 ? 1.497 -0.757 2.478 1.00 94.50 256 PRO A O 1
ATOM 1914 N N . TYR A 1 257 ? 3.400 -0.332 1.371 1.00 94.38 257 TYR A N 1
ATOM 1915 C CA . TYR A 1 257 ? 4.239 -1.193 2.196 1.00 94.38 257 TYR A CA 1
ATOM 1916 C C . TYR A 1 257 ? 5.093 -0.389 3.180 1.00 94.38 257 TYR A C 1
ATOM 1918 O O . TYR A 1 257 ? 5.488 0.747 2.915 1.00 94.38 257 TYR A O 1
ATOM 1926 N N . THR A 1 258 ? 5.382 -0.993 4.327 1.00 93.88 258 THR A N 1
ATOM 1927 C CA . THR A 1 258 ? 6.365 -0.508 5.299 1.00 93.88 258 THR A CA 1
ATOM 1928 C C . THR A 1 258 ? 7.795 -0.838 4.852 1.00 93.88 258 THR A C 1
ATOM 1930 O O . THR A 1 258 ? 7.990 -1.566 3.882 1.00 93.88 258 THR A O 1
ATOM 1933 N N . VAL A 1 259 ? 8.814 -0.340 5.564 1.00 90.88 259 VAL A N 1
ATOM 1934 C CA . VAL A 1 259 ? 10.222 -0.698 5.277 1.00 90.88 259 VAL A CA 1
ATOM 1935 C C . VAL A 1 259 ? 10.508 -2.191 5.454 1.00 90.88 259 VAL A C 1
ATOM 1937 O O . VAL A 1 259 ? 11.352 -2.725 4.743 1.00 90.88 259 VAL A O 1
ATOM 1940 N N . ASP A 1 260 ? 9.764 -2.874 6.331 1.00 91.94 260 ASP A N 1
ATOM 1941 C CA . ASP A 1 260 ? 9.909 -4.316 6.580 1.00 91.94 260 ASP A CA 1
ATOM 1942 C C . ASP A 1 260 ? 9.105 -5.170 5.574 1.00 91.94 260 ASP A C 1
ATOM 1944 O O . ASP A 1 260 ? 8.892 -6.360 5.796 1.00 91.94 260 ASP A O 1
ATOM 1948 N N . ASP A 1 261 ? 8.596 -4.563 4.497 1.00 93.00 261 ASP A N 1
ATOM 1949 C CA . ASP A 1 261 ? 7.787 -5.221 3.464 1.00 93.00 261 ASP A CA 1
ATOM 1950 C C . ASP A 1 261 ? 6.502 -5.887 3.987 1.00 93.00 261 ASP A C 1
ATOM 1952 O O . ASP A 1 261 ? 6.042 -6.923 3.501 1.00 93.00 261 ASP A O 1
ATOM 1956 N N . THR A 1 262 ? 5.868 -5.237 4.966 1.00 93.12 262 THR A N 1
ATOM 1957 C CA . THR A 1 262 ? 4.516 -5.570 5.438 1.00 93.12 262 THR A CA 1
ATOM 1958 C C . THR A 1 262 ? 3.512 -4.492 5.015 1.00 93.12 262 THR A C 1
ATOM 1960 O O . THR A 1 262 ? 3.908 -3.337 4.845 1.00 93.12 262 THR A O 1
ATOM 1963 N N . PRO A 1 263 ? 2.218 -4.810 4.823 1.00 95.00 263 PRO A N 1
ATOM 1964 C CA . PRO A 1 263 ? 1.216 -3.798 4.488 1.00 95.00 263 PRO A CA 1
ATOM 1965 C C . PRO A 1 263 ? 1.126 -2.701 5.559 1.00 95.00 263 PRO A C 1
ATOM 1967 O O . PRO A 1 263 ? 0.929 -2.983 6.739 1.00 95.00 263 PRO A O 1
ATOM 1970 N N . ALA A 1 264 ? 1.233 -1.442 5.139 1.00 96.38 264 ALA A N 1
ATOM 1971 C CA . ALA A 1 264 ? 1.065 -0.264 5.989 1.00 96.38 264 ALA A CA 1
ATOM 1972 C C . ALA A 1 264 ? -0.406 0.171 6.117 1.00 96.38 264 ALA A C 1
ATOM 1974 O O . ALA A 1 264 ? -0.714 1.039 6.927 1.00 96.38 264 ALA A O 1
ATOM 1975 N N . PHE A 1 265 ? -1.311 -0.430 5.342 1.00 97.69 265 PHE A N 1
ATOM 1976 C CA . PHE A 1 265 ? -2.758 -0.252 5.444 1.00 97.69 265 PHE A CA 1
ATOM 1977 C C . PHE A 1 265 ? -3.444 -1.613 5.500 1.00 97.69 265 PHE A C 1
ATOM 1979 O O . PHE A 1 265 ? -3.192 -2.480 4.660 1.00 97.69 265 PHE A O 1
ATOM 1986 N N . SER A 1 266 ? -4.340 -1.794 6.462 1.00 97.06 266 SER A N 1
ATOM 1987 C CA . SER A 1 266 ? -5.180 -2.980 6.570 1.00 97.06 266 SER A CA 1
ATOM 1988 C C . SER A 1 266 ? -6.569 -2.641 7.107 1.00 97.06 266 SER A C 1
ATOM 1990 O O . SER A 1 266 ? -6.837 -1.542 7.601 1.00 97.06 266 SER A O 1
ATOM 1992 N N . VAL A 1 267 ? -7.478 -3.606 7.009 1.00 97.00 267 VAL A N 1
ATOM 1993 C CA . VAL A 1 267 ? -8.785 -3.553 7.669 1.00 97.00 267 VAL A CA 1
ATOM 1994 C C . VAL A 1 267 ? -8.808 -4.537 8.832 1.00 97.00 267 VAL A C 1
ATOM 1996 O O . VAL A 1 267 ? -8.052 -5.509 8.845 1.00 97.00 26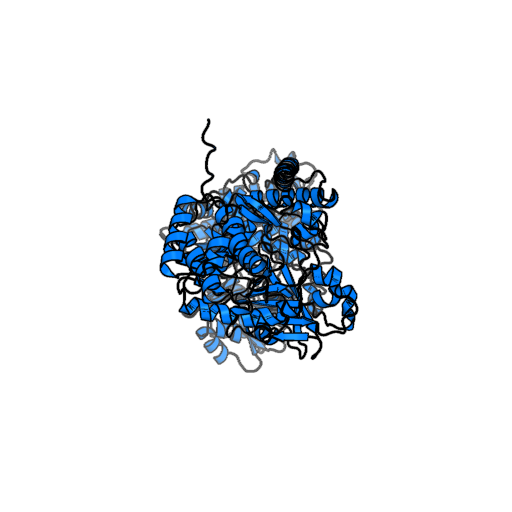7 VAL A O 1
ATOM 1999 N N . GLY A 1 268 ? -9.655 -4.284 9.829 1.00 94.81 268 GLY A N 1
ATOM 2000 C CA . GLY A 1 268 ? -9.831 -5.212 10.944 1.00 94.81 268 GLY A CA 1
ATOM 2001 C C . GLY A 1 268 ? -10.327 -6.574 10.452 1.00 94.81 268 GLY A C 1
ATOM 2002 O O . GLY A 1 268 ? -11.218 -6.634 9.611 1.00 94.81 268 GLY A O 1
ATOM 2003 N N . HIS A 1 269 ? -9.771 -7.657 10.991 1.00 95.25 269 HIS A N 1
ATOM 2004 C CA . HIS A 1 269 ? -10.163 -9.014 10.621 1.00 95.25 269 HIS A CA 1
ATOM 2005 C C . HIS A 1 269 ? -11.223 -9.531 11.602 1.00 95.25 269 HIS A C 1
ATOM 2007 O O . HIS A 1 269 ? -10.901 -10.026 12.685 1.00 95.25 269 HIS A O 1
ATOM 2013 N N . ASP A 1 270 ? -12.496 -9.345 11.250 1.00 95.88 270 ASP A N 1
ATOM 2014 C CA . ASP A 1 270 ? -13.613 -9.971 11.962 1.00 95.88 270 ASP A CA 1
ATOM 2015 C C . ASP A 1 270 ? -13.600 -11.465 11.612 1.00 95.88 270 ASP A C 1
ATOM 2017 O O . ASP A 1 270 ? -13.793 -11.832 10.462 1.00 95.88 270 ASP A O 1
ATOM 2021 N N . LEU A 1 271 ? -13.308 -12.322 12.587 1.00 96.62 271 LEU A N 1
ATOM 2022 C CA . LEU A 1 271 ? -13.120 -13.761 12.374 1.00 96.62 271 LEU A CA 1
ATOM 2023 C C . LEU A 1 271 ? -14.458 -14.501 12.425 1.00 96.62 271 LEU A C 1
ATOM 2025 O O . LEU A 1 271 ? -14.753 -15.357 11.594 1.00 96.62 271 LEU A O 1
ATOM 2029 N N . ALA A 1 272 ? -15.272 -14.162 13.424 1.00 97.19 272 ALA A N 1
ATOM 2030 C CA . ALA A 1 272 ? -16.501 -14.871 13.743 1.00 97.19 272 ALA A CA 1
ATOM 2031 C C . ALA A 1 272 ? -17.580 -13.904 14.226 1.00 97.19 272 ALA A C 1
ATOM 2033 O O . ALA A 1 272 ? -17.292 -12.915 14.903 1.00 97.19 272 ALA A O 1
ATOM 2034 N N . GLY A 1 273 ? -18.835 -14.226 13.940 1.00 96.38 273 GLY A N 1
ATOM 2035 C CA . GLY A 1 273 ? -19.999 -13.516 14.453 1.00 96.38 273 GLY A CA 1
ATOM 2036 C C . GLY A 1 273 ? -21.108 -14.488 14.827 1.00 96.38 273 GLY A C 1
ATOM 2037 O O . GLY A 1 273 ? -21.336 -15.470 14.124 1.00 96.38 273 GLY A O 1
ATOM 2038 N N . VAL A 1 274 ? -21.786 -14.210 15.939 1.00 96.69 274 VAL A N 1
ATOM 2039 C CA . VAL A 1 274 ? -22.967 -14.946 16.407 1.00 96.69 274 VAL A CA 1
ATOM 2040 C C . VAL A 1 274 ? -24.053 -13.967 16.820 1.00 96.69 274 VAL A C 1
ATOM 2042 O O . VAL A 1 274 ? -23.778 -12.943 17.456 1.00 96.69 274 VAL A O 1
ATOM 2045 N N . ARG A 1 275 ? -25.301 -14.291 16.501 1.00 95.56 275 ARG A N 1
ATOM 2046 C CA . ARG A 1 275 ? -26.459 -13.480 16.864 1.00 95.56 275 ARG A CA 1
ATOM 2047 C C . ARG A 1 275 ? -27.653 -14.370 17.183 1.00 95.56 275 ARG A C 1
ATOM 2049 O O . ARG A 1 275 ? -28.047 -15.200 16.381 1.00 95.56 275 ARG A O 1
ATOM 2056 N N . VAL A 1 276 ? -28.240 -14.155 18.354 1.00 95.00 276 VAL A N 1
ATOM 2057 C CA . VAL A 1 276 ? -29.502 -14.777 18.792 1.00 95.00 276 VAL A CA 1
ATOM 2058 C C . VAL A 1 276 ? -30.652 -13.783 18.617 1.00 95.00 276 VAL A C 1
ATOM 2060 O O . VAL A 1 276 ? -31.751 -14.120 18.196 1.00 95.00 276 VAL A O 1
ATOM 2063 N N . SER A 1 277 ? -30.387 -12.521 18.951 1.00 91.75 277 SER A N 1
ATOM 2064 C CA . SER A 1 277 ? -31.276 -11.371 18.773 1.00 91.75 277 SER A CA 1
ATOM 2065 C C . SER A 1 277 ? -30.431 -10.095 18.748 1.00 91.75 277 SER A C 1
ATOM 2067 O O . SER A 1 277 ? -29.213 -10.157 18.923 1.00 91.75 277 SER A O 1
ATOM 2069 N N . ASP A 1 278 ? -31.050 -8.926 18.583 1.00 83.81 278 ASP A N 1
ATOM 2070 C CA . ASP A 1 278 ? -30.312 -7.659 18.669 1.00 83.81 278 ASP A CA 1
ATOM 2071 C C . ASP A 1 278 ? -29.682 -7.450 20.059 1.00 83.81 278 ASP A C 1
ATOM 2073 O O . ASP A 1 278 ? -28.614 -6.852 20.163 1.00 83.81 278 ASP A O 1
ATOM 2077 N N . ASP A 1 279 ? -30.289 -7.997 21.115 1.00 91.25 279 ASP A N 1
ATOM 2078 C CA . ASP A 1 279 ? -29.831 -7.867 22.501 1.00 91.25 279 ASP A CA 1
ATOM 2079 C C . ASP A 1 279 ? -28.851 -8.973 22.936 1.00 91.25 279 ASP A C 1
ATOM 2081 O O . ASP A 1 279 ? -28.286 -8.908 24.032 1.00 91.25 279 ASP A O 1
ATOM 2085 N N . LEU A 1 280 ? -28.619 -9.992 22.103 1.00 95.19 280 LEU A N 1
ATOM 2086 C CA . LEU A 1 280 ? -27.695 -11.083 22.407 1.00 95.19 280 LEU A CA 1
ATOM 2087 C C . LEU A 1 280 ? -26.955 -11.544 21.152 1.00 95.19 280 LEU A C 1
ATOM 2089 O O . LEU A 1 280 ? -27.502 -12.223 20.285 1.00 95.19 280 LEU A O 1
ATOM 2093 N N . GLY A 1 281 ? -25.672 -11.214 21.106 1.00 95.88 281 GLY A N 1
ATOM 2094 C CA . GLY A 1 281 ? -24.764 -11.566 20.028 1.00 95.88 281 GLY A CA 1
ATOM 2095 C C . GLY A 1 281 ? -23.371 -11.015 20.288 1.00 95.88 281 GLY A C 1
ATOM 2096 O O . GLY A 1 281 ? -23.198 -10.112 21.124 1.00 95.88 281 GLY A O 1
ATOM 2097 N N . ALA A 1 282 ? -22.397 -11.544 19.555 1.00 97.00 282 ALA A N 1
ATOM 2098 C CA . ALA A 1 282 ? -21.007 -11.134 19.639 1.00 97.00 282 ALA A CA 1
ATOM 2099 C C . ALA A 1 282 ? -20.288 -11.228 18.286 1.00 97.00 282 ALA A C 1
ATOM 2101 O O . ALA A 1 282 ? -20.645 -12.042 17.440 1.00 97.00 282 ALA A O 1
ATOM 2102 N N . ILE A 1 283 ? -19.246 -10.416 18.114 1.00 96.81 283 ILE A N 1
ATOM 2103 C CA . ILE A 1 283 ? -18.290 -10.501 17.004 1.00 96.81 283 ILE A CA 1
ATOM 2104 C C . ILE A 1 283 ? -16.896 -10.667 17.605 1.00 96.81 283 ILE A C 1
ATOM 2106 O O . ILE A 1 283 ? -16.503 -9.868 18.458 1.00 96.81 283 ILE A O 1
ATOM 2110 N N . VAL A 1 284 ? -16.164 -11.686 17.164 1.00 97.44 284 VAL A N 1
ATOM 2111 C CA . VAL A 1 284 ? -14.766 -11.937 17.527 1.00 97.44 284 VAL A CA 1
ATOM 2112 C C . VAL A 1 284 ? -13.879 -11.428 16.401 1.00 97.44 284 VAL A C 1
ATOM 2114 O O . VAL A 1 284 ? -14.069 -11.779 15.238 1.00 97.44 284 VAL A O 1
ATOM 2117 N N . ARG A 1 285 ? -12.908 -10.595 16.754 1.00 96.31 285 ARG A N 1
ATOM 2118 C CA . ARG A 1 285 ? -11.977 -9.928 15.846 1.00 96.31 285 ARG A CA 1
ATOM 2119 C C . ARG A 1 285 ? -10.543 -10.221 16.278 1.00 96.31 285 ARG A C 1
ATOM 2121 O O . ARG A 1 285 ? -10.250 -10.143 17.472 1.00 96.31 285 ARG A O 1
ATOM 2128 N N . ALA A 1 286 ? -9.656 -10.480 15.322 1.00 95.56 286 ALA A N 1
ATOM 2129 C CA . ALA A 1 286 ? -8.218 -10.527 15.588 1.00 95.56 286 ALA A CA 1
ATOM 2130 C C . ALA A 1 286 ? -7.730 -9.162 16.106 1.00 95.56 286 ALA A C 1
ATOM 2132 O O . ALA A 1 286 ? -8.152 -8.124 15.589 1.00 95.56 286 ALA A O 1
ATOM 2133 N N . GLU A 1 287 ? -6.874 -9.139 17.129 1.00 92.75 287 GLU A N 1
ATOM 2134 C CA . GLU A 1 287 ? -6.398 -7.882 17.720 1.00 92.75 287 GLU A CA 1
ATOM 2135 C C . GLU A 1 287 ? -5.735 -6.982 16.654 1.00 92.75 287 GLU A C 1
ATOM 2137 O O . GLU A 1 287 ? -4.760 -7.390 16.024 1.00 92.75 287 GLU A O 1
ATOM 2142 N N . PRO A 1 288 ? -6.235 -5.750 16.429 1.00 92.38 288 PRO A N 1
ATOM 2143 C CA . PRO A 1 288 ? -5.493 -4.768 15.657 1.00 92.38 288 PRO A CA 1
ATOM 2144 C C . PRO A 1 288 ? -4.335 -4.233 16.507 1.00 92.38 288 PRO A C 1
ATOM 2146 O O . PRO A 1 288 ? -4.556 -3.701 17.595 1.00 92.38 288 PRO A O 1
ATOM 2149 N N . GLU A 1 289 ? -3.111 -4.329 15.998 1.00 90.94 289 GLU A N 1
ATOM 2150 C CA . GLU A 1 289 ? -1.931 -3.798 16.681 1.00 90.94 289 GLU A CA 1
ATOM 2151 C C . GLU A 1 289 ? -1.863 -2.267 16.605 1.00 90.94 289 GLU A C 1
ATOM 2153 O O . GLU A 1 289 ? -1.951 -1.675 15.527 1.00 90.94 289 GLU A O 1
ATOM 2158 N N . GLY A 1 290 ? -1.614 -1.623 17.745 1.00 93.94 290 GLY A N 1
ATOM 2159 C CA . GLY A 1 290 ? -1.336 -0.191 17.829 1.00 93.94 290 GLY A CA 1
ATOM 2160 C C . GLY A 1 290 ? -2.324 0.566 18.707 1.00 93.94 290 GLY A C 1
ATOM 2161 O O . GLY A 1 290 ? -2.973 0.007 19.589 1.00 93.94 290 GLY A O 1
ATOM 2162 N N . ILE A 1 291 ? -2.414 1.872 18.477 1.00 94.00 291 ILE A N 1
ATOM 2163 C CA . ILE A 1 291 ? -3.178 2.801 19.309 1.00 94.00 291 ILE A CA 1
ATOM 2164 C C . ILE A 1 291 ? -4.306 3.424 18.485 1.00 94.00 291 ILE A C 1
ATOM 2166 O O . ILE A 1 291 ? -4.067 3.901 17.377 1.00 94.00 291 ILE A O 1
ATOM 2170 N N . PRO A 1 292 ? -5.557 3.456 18.962 1.00 95.19 292 PRO A N 1
ATOM 2171 C CA . PRO A 1 292 ? -6.590 4.197 18.253 1.00 95.19 292 PRO A CA 1
ATOM 2172 C C . PRO A 1 292 ? -6.247 5.681 18.178 1.00 95.19 292 PRO A C 1
ATOM 2174 O O . PRO A 1 292 ? -5.827 6.271 19.173 1.00 95.19 292 PRO A O 1
ATOM 2177 N N . VAL A 1 293 ? -6.492 6.315 17.033 1.00 95.75 293 VAL A N 1
ATOM 2178 C CA . VAL A 1 293 ? -6.210 7.747 16.835 1.00 95.75 293 VAL A CA 1
ATOM 2179 C C . VAL A 1 293 ? -6.949 8.622 17.857 1.00 95.75 293 VAL A C 1
ATOM 2181 O O . VAL A 1 293 ? -6.437 9.656 18.271 1.00 95.75 293 VAL A O 1
ATOM 2184 N N . ALA A 1 294 ? -8.107 8.184 18.359 1.00 94.25 294 ALA A N 1
ATOM 2185 C CA . ALA A 1 294 ? -8.817 8.862 19.444 1.00 94.25 294 ALA A CA 1
ATOM 2186 C C . ALA A 1 294 ? -7.971 9.011 20.723 1.00 94.25 294 ALA A C 1
ATOM 2188 O O . ALA A 1 294 ? -8.136 9.993 21.442 1.00 94.25 294 ALA A O 1
ATOM 2189 N N . ALA A 1 295 ? -7.060 8.072 21.002 1.00 94.56 295 ALA A N 1
ATOM 2190 C CA . ALA A 1 295 ? -6.150 8.171 22.138 1.00 94.56 295 ALA A CA 1
ATOM 2191 C C . ALA A 1 295 ? -5.113 9.285 21.945 1.00 94.56 295 ALA A C 1
ATOM 2193 O O . ALA A 1 295 ? -4.791 9.975 22.903 1.00 94.56 295 ALA A O 1
ATOM 2194 N N . LEU A 1 296 ? -4.659 9.547 20.714 1.00 95.00 296 LEU A N 1
ATOM 2195 C CA . LEU A 1 296 ? -3.737 10.656 20.426 1.00 95.00 296 LEU A CA 1
ATOM 2196 C C . LEU A 1 296 ? -4.344 12.026 20.759 1.00 95.00 296 LEU A C 1
ATOM 2198 O O . LEU A 1 296 ? -3.626 12.957 21.117 1.00 95.00 296 LEU A O 1
ATOM 2202 N N . MET A 1 297 ? -5.671 12.129 20.697 1.00 92.62 297 MET A N 1
ATOM 2203 C CA . MET A 1 297 ? -6.428 13.329 21.056 1.00 92.62 297 MET A CA 1
ATOM 2204 C C . MET A 1 297 ? -6.663 13.463 22.571 1.00 92.62 297 MET A C 1
ATOM 2206 O O . MET A 1 297 ? -7.260 14.443 23.015 1.00 92.62 297 MET A O 1
ATOM 2210 N N . ALA A 1 298 ? -6.246 12.479 23.374 1.00 92.50 298 ALA A N 1
ATOM 2211 C CA . ALA A 1 298 ? -6.425 12.487 24.818 1.00 92.50 298 ALA A CA 1
ATOM 2212 C C . ALA A 1 298 ? -5.220 13.103 25.541 1.00 92.50 298 ALA A C 1
ATOM 2214 O O . ALA A 1 298 ? -4.067 13.008 25.115 1.00 92.50 298 ALA A O 1
ATOM 2215 N N . THR A 1 299 ? -5.499 13.713 26.691 1.00 92.44 299 THR A N 1
ATOM 2216 C CA . THR A 1 299 ? -4.464 14.140 27.630 1.00 92.44 299 THR A CA 1
ATOM 2217 C C . THR A 1 299 ? -3.943 12.932 28.396 1.00 92.44 299 THR A C 1
ATOM 2219 O O . THR A 1 299 ? -4.716 12.194 29.006 1.00 92.44 299 THR A O 1
ATOM 2222 N N . ASN A 1 300 ? -2.627 12.764 28.406 1.00 94.12 300 ASN A N 1
ATOM 2223 C CA . ASN A 1 300 ? -1.927 11.820 29.252 1.00 94.12 300 ASN A CA 1
ATOM 2224 C C . ASN A 1 300 ? -2.199 12.165 30.731 1.00 94.12 300 ASN A C 1
ATOM 2226 O O . ASN A 1 300 ? -1.784 13.232 31.196 1.00 94.12 300 ASN A O 1
ATOM 2230 N N . PRO A 1 301 ? -2.887 11.299 31.499 1.00 93.75 301 PRO A N 1
ATOM 2231 C CA . PRO A 1 301 ? -3.264 11.603 32.878 1.00 93.75 301 PRO A CA 1
ATOM 2232 C C . PRO A 1 301 ? -2.078 11.647 33.854 1.00 93.75 301 PRO A C 1
ATOM 2234 O O . PRO A 1 301 ? -2.252 12.110 34.979 1.00 93.75 301 PRO A O 1
ATOM 2237 N N . ILE A 1 302 ? -0.897 11.172 33.446 1.00 93.81 302 ILE A N 1
ATOM 2238 C CA . ILE A 1 302 ? 0.325 11.175 34.259 1.00 93.81 302 ILE A CA 1
ATOM 2239 C C . ILE A 1 302 ? 1.129 12.455 34.007 1.00 93.81 302 ILE A C 1
ATOM 2241 O O . ILE A 1 302 ? 1.559 13.105 34.958 1.00 93.81 302 ILE A O 1
ATOM 2245 N N . THR A 1 303 ? 1.318 12.842 32.740 1.00 93.12 303 THR A N 1
ATOM 2246 C CA . THR A 1 303 ? 2.152 14.006 32.373 1.00 93.12 303 THR A CA 1
ATOM 2247 C C . THR A 1 303 ? 1.360 15.304 32.225 1.00 93.12 303 THR A C 1
ATOM 2249 O O . THR A 1 303 ? 1.942 16.388 32.263 1.00 93.12 303 THR A O 1
ATOM 2252 N N . GLY A 1 304 ? 0.039 15.216 32.044 1.00 92.12 304 GLY A N 1
ATOM 2253 C CA . GLY A 1 304 ? -0.836 16.354 31.760 1.00 92.12 304 GLY A CA 1
ATOM 2254 C C . GLY A 1 304 ? -0.705 16.916 30.339 1.00 92.12 304 GLY A C 1
ATOM 2255 O O . GLY A 1 304 ? -1.321 17.938 30.040 1.00 92.12 304 GLY A O 1
ATOM 2256 N N . LYS A 1 305 ? 0.084 16.279 29.465 1.00 93.44 305 LYS A N 1
ATOM 2257 C CA . LYS A 1 305 ? 0.293 16.690 28.068 1.00 93.44 305 LYS A CA 1
ATOM 2258 C C . LYS A 1 305 ? -0.644 15.942 27.123 1.00 93.44 305 LYS A C 1
ATOM 2260 O O . LYS A 1 305 ? -1.120 14.860 27.444 1.00 93.44 305 LYS A O 1
ATOM 2265 N N . LEU A 1 306 ? -0.917 16.507 25.950 1.00 93.56 306 LEU A N 1
ATOM 2266 C CA . LEU A 1 306 ? -1.616 15.791 24.882 1.00 93.56 306 LEU A CA 1
ATOM 2267 C C . LEU A 1 306 ? -0.721 14.667 24.346 1.00 93.56 306 LEU A C 1
ATOM 2269 O O . LEU A 1 306 ? 0.434 14.935 24.009 1.00 93.56 306 LEU A O 1
ATOM 2273 N N . LEU A 1 307 ? -1.254 13.450 24.211 1.00 95.25 307 LEU A N 1
ATOM 2274 C CA . LEU A 1 307 ? -0.478 12.309 23.713 1.00 95.25 307 LEU A CA 1
ATOM 2275 C C . LEU A 1 307 ? 0.099 12.557 22.318 1.00 95.25 307 LEU A C 1
ATOM 2277 O O . LEU A 1 307 ? 1.242 12.197 22.058 1.00 95.25 307 LEU A O 1
ATOM 2281 N N . PHE A 1 308 ? -0.649 13.225 21.437 1.00 96.12 308 PHE A N 1
ATOM 2282 C CA . PHE A 1 308 ? -0.138 13.583 20.118 1.00 96.12 308 PHE A CA 1
ATOM 2283 C C . PHE A 1 308 ? 1.135 14.443 20.175 1.00 96.12 308 PHE A C 1
ATOM 2285 O O . PHE A 1 308 ? 2.044 14.217 19.386 1.00 96.12 308 PHE A O 1
ATOM 2292 N N . HIS A 1 309 ? 1.252 15.389 21.115 1.00 96.00 309 HIS A N 1
ATOM 2293 C CA . HIS A 1 309 ? 2.476 16.189 21.247 1.00 96.00 309 HIS A CA 1
ATOM 2294 C C . HIS A 1 309 ? 3.669 15.360 21.728 1.00 96.00 309 HIS A C 1
ATOM 2296 O O . HIS A 1 309 ? 4.795 15.636 21.323 1.00 96.00 309 HIS A O 1
ATOM 2302 N N . GLU A 1 310 ? 3.437 14.360 22.581 1.00 95.69 310 GLU A N 1
ATOM 2303 C CA . GLU A 1 310 ? 4.487 13.437 23.027 1.00 95.69 310 GLU A CA 1
ATOM 2304 C C . GLU A 1 310 ? 4.961 12.564 21.852 1.00 95.69 310 GLU A C 1
ATOM 2306 O O . GLU A 1 310 ? 6.161 12.492 21.599 1.00 95.69 310 GLU A O 1
ATOM 2311 N N . VAL A 1 311 ? 4.024 12.023 21.067 1.00 96.44 311 VAL A N 1
ATOM 2312 C CA . VAL A 1 311 ? 4.296 11.231 19.853 1.00 96.44 311 VAL A CA 1
ATOM 2313 C C . VAL A 1 311 ? 5.017 12.045 18.776 1.00 96.44 311 VAL A C 1
ATOM 2315 O O . VAL A 1 311 ? 5.994 11.577 18.195 1.00 96.44 311 VAL A O 1
ATOM 2318 N N . LEU A 1 312 ? 4.568 13.274 18.508 1.00 96.31 312 LEU A N 1
ATOM 2319 C CA . LEU A 1 312 ? 5.202 14.140 17.516 1.00 96.31 312 LEU A CA 1
ATOM 2320 C C . LEU A 1 312 ? 6.632 14.502 17.941 1.00 96.31 312 LEU A C 1
ATOM 2322 O O . LEU A 1 312 ? 7.542 14.454 17.117 1.00 96.31 312 LEU A O 1
ATOM 2326 N N . ALA A 1 313 ? 6.849 14.803 19.225 1.00 96.00 313 ALA A N 1
ATOM 2327 C CA . ALA A 1 313 ? 8.183 15.084 19.751 1.00 96.00 313 ALA A CA 1
ATOM 2328 C C . ALA A 1 313 ? 9.120 13.868 19.655 1.00 96.00 313 ALA A C 1
ATOM 2330 O O . ALA A 1 313 ? 10.288 14.038 19.316 1.00 96.00 313 ALA A O 1
ATOM 2331 N N . GLU A 1 314 ? 8.613 12.660 19.919 1.00 96.56 314 GLU A N 1
ATOM 2332 C CA . GLU A 1 314 ? 9.362 11.406 19.757 1.00 96.56 314 GLU A CA 1
ATOM 2333 C C . GLU A 1 314 ? 9.755 11.157 18.292 1.00 96.56 314 GLU A C 1
ATOM 2335 O O . GLU A 1 314 ? 10.877 10.739 18.024 1.00 96.56 314 GLU A O 1
ATOM 2340 N N . SER A 1 315 ? 8.870 11.498 17.347 1.00 96.00 315 SER A N 1
ATOM 2341 C CA . SER A 1 315 ? 9.094 11.286 15.910 1.00 96.00 315 SER A CA 1
ATOM 2342 C C . SER A 1 315 ? 10.207 12.128 15.288 1.00 96.00 315 SER A C 1
ATOM 2344 O O . SER A 1 315 ? 10.719 11.781 14.226 1.00 96.00 315 SER A O 1
ATOM 2346 N N . GLY A 1 316 ? 10.539 13.275 15.890 1.00 95.38 316 GLY A N 1
ATOM 2347 C CA . GLY A 1 316 ? 11.445 14.261 15.295 1.00 95.38 316 GLY A CA 1
ATOM 2348 C C . GLY A 1 316 ? 10.926 14.930 14.010 1.00 95.38 316 GLY A C 1
ATOM 2349 O O . GLY A 1 316 ? 11.665 15.704 13.406 1.00 95.38 316 GLY A O 1
ATOM 2350 N N . MET A 1 317 ? 9.683 14.658 13.594 1.00 93.88 317 MET A N 1
ATOM 2351 C CA . MET A 1 317 ? 9.052 15.224 12.398 1.00 93.88 317 MET A CA 1
ATOM 2352 C C . MET A 1 317 ? 8.349 16.553 12.687 1.00 93.88 317 MET A C 1
ATOM 2354 O O . MET A 1 317 ? 7.892 16.829 13.799 1.00 93.88 317 MET A O 1
ATOM 2358 N N . THR A 1 318 ? 8.176 17.359 11.644 1.00 92.81 318 THR A N 1
ATOM 2359 C CA . THR A 1 318 ? 7.182 18.434 11.635 1.00 92.81 318 THR A CA 1
ATOM 2360 C C . THR A 1 318 ? 5.764 17.860 11.557 1.00 92.81 318 THR A C 1
ATOM 2362 O O . THR A 1 318 ? 5.540 16.731 11.114 1.00 92.81 318 THR A O 1
ATOM 2365 N N . ALA A 1 319 ? 4.767 18.657 11.949 1.00 92.19 319 ALA A N 1
ATOM 2366 C CA . ALA A 1 319 ? 3.364 18.274 11.800 1.00 92.19 319 ALA A CA 1
ATOM 2367 C C . ALA A 1 319 ? 3.006 17.933 10.342 1.00 92.19 319 ALA A C 1
ATOM 2369 O O . ALA A 1 319 ? 2.351 16.922 10.095 1.00 92.19 319 ALA A O 1
ATOM 2370 N N . ALA A 1 320 ? 3.467 18.738 9.381 1.00 90.25 320 ALA A N 1
ATOM 2371 C CA . ALA A 1 320 ? 3.203 18.530 7.960 1.00 90.25 320 ALA A CA 1
ATOM 2372 C C . ALA A 1 320 ? 3.731 17.174 7.462 1.00 90.25 320 ALA A C 1
ATOM 2374 O O . ALA A 1 320 ? 2.995 16.437 6.807 1.00 90.25 320 ALA A O 1
ATOM 2375 N N . GLU A 1 321 ? 4.957 16.799 7.836 1.00 91.19 321 GLU A N 1
ATOM 2376 C CA . GLU A 1 321 ? 5.545 15.495 7.496 1.00 91.19 321 GLU A CA 1
ATOM 2377 C C . GLU A 1 321 ? 4.774 14.338 8.146 1.00 91.19 321 GLU A C 1
ATOM 2379 O O . GLU A 1 321 ? 4.458 13.345 7.485 1.00 91.19 321 GLU A O 1
ATOM 2384 N N . TRP A 1 322 ? 4.405 14.479 9.425 1.00 94.31 322 TRP A N 1
ATOM 2385 C CA . TRP A 1 322 ? 3.658 13.455 10.160 1.00 94.31 322 TRP A CA 1
ATOM 2386 C C . TRP A 1 322 ? 2.272 13.212 9.539 1.00 94.31 322 TRP A C 1
ATOM 2388 O O . TRP A 1 322 ? 1.884 12.066 9.291 1.00 94.31 322 TRP A O 1
ATOM 2398 N N . PHE A 1 323 ? 1.534 14.281 9.219 1.00 94.00 323 PHE A N 1
ATOM 2399 C CA . PHE A 1 323 ? 0.233 14.188 8.549 1.00 94.00 323 PHE A CA 1
ATOM 2400 C C . PHE A 1 323 ? 0.355 13.714 7.100 1.00 94.00 323 PHE A C 1
ATOM 2402 O O . PHE A 1 323 ? -0.481 12.923 6.665 1.00 94.00 323 PHE A O 1
ATOM 2409 N N . GLY A 1 324 ? 1.401 14.117 6.375 1.00 91.12 324 GLY A N 1
ATOM 2410 C CA . GLY A 1 324 ? 1.700 13.599 5.039 1.00 91.12 324 GLY A CA 1
ATOM 2411 C C . GLY A 1 324 ? 1.929 12.086 5.060 1.00 91.12 324 GLY A C 1
ATOM 2412 O O . GLY A 1 324 ? 1.364 11.351 4.243 1.00 91.12 324 GLY A O 1
ATOM 2413 N N . ARG A 1 325 ? 2.668 11.585 6.060 1.00 92.56 325 ARG A N 1
ATOM 2414 C CA . ARG A 1 325 ? 2.864 10.146 6.269 1.00 92.56 325 ARG A CA 1
ATOM 2415 C C . ARG A 1 325 ? 1.553 9.435 6.596 1.00 92.56 325 ARG A C 1
ATOM 2417 O O . ARG A 1 325 ? 1.270 8.400 5.991 1.00 92.56 325 ARG A O 1
ATOM 2424 N N . LEU A 1 326 ? 0.743 9.986 7.504 1.00 95.31 326 LEU A N 1
ATOM 2425 C CA . LEU A 1 326 ? -0.575 9.434 7.827 1.00 95.31 326 LEU A CA 1
ATOM 2426 C C . LEU A 1 326 ? -1.490 9.404 6.591 1.00 95.31 326 LEU A C 1
ATOM 2428 O O . LEU A 1 326 ? -2.135 8.393 6.331 1.00 95.31 326 LEU A O 1
ATOM 2432 N N . ALA A 1 327 ? -1.523 10.473 5.796 1.00 93.69 327 ALA A N 1
ATOM 2433 C CA . ALA A 1 327 ? -2.321 10.553 4.577 1.00 93.69 327 ALA A CA 1
ATOM 2434 C C . ALA A 1 327 ? -1.895 9.515 3.527 1.00 93.69 327 ALA A C 1
ATOM 2436 O O . ALA A 1 327 ? -2.748 8.918 2.863 1.00 93.69 327 ALA A O 1
ATOM 2437 N N . HIS A 1 328 ? -0.593 9.246 3.414 1.00 91.88 328 HIS A N 1
ATOM 2438 C CA . HIS A 1 328 ? -0.076 8.216 2.519 1.00 91.88 328 HIS A CA 1
ATOM 2439 C C . HIS A 1 328 ? -0.546 6.808 2.915 1.00 91.88 328 HIS A C 1
ATOM 2441 O O . HIS A 1 328 ? -0.938 6.037 2.043 1.00 91.88 328 HIS A O 1
ATOM 2447 N N . ILE A 1 329 ? -0.552 6.479 4.213 1.00 95.69 329 ILE A N 1
ATOM 2448 C CA . ILE A 1 329 ? -0.926 5.134 4.685 1.00 95.69 329 ILE A CA 1
ATOM 2449 C C . ILE A 1 329 ? -2.421 4.966 4.977 1.00 95.69 329 ILE A C 1
ATOM 2451 O O . ILE A 1 329 ? -2.874 3.835 5.048 1.00 95.69 329 ILE A O 1
ATOM 2455 N N . LEU A 1 330 ? -3.194 6.045 5.151 1.00 97.19 330 LEU A N 1
ATOM 2456 C CA . LEU A 1 330 ? -4.628 5.994 5.478 1.00 97.19 330 LEU A CA 1
ATOM 2457 C C . LEU A 1 330 ? -5.509 6.573 4.371 1.00 97.19 330 LEU A C 1
ATOM 2459 O O . LEU A 1 330 ? -6.383 5.883 3.857 1.00 97.19 330 LEU A O 1
ATOM 2463 N N . VAL A 1 331 ? -5.312 7.850 4.030 1.00 95.75 331 VAL A N 1
ATOM 2464 C CA . VAL A 1 331 ? -6.235 8.590 3.153 1.00 95.75 331 VAL A CA 1
ATOM 2465 C C . VAL A 1 331 ? -6.177 8.054 1.730 1.00 95.75 331 VAL A C 1
ATOM 2467 O O . VAL A 1 331 ? -7.212 7.723 1.159 1.00 95.75 331 VAL A O 1
ATOM 2470 N N . THR A 1 332 ? -4.969 7.916 1.186 1.00 92.94 332 THR A N 1
ATOM 2471 C CA . THR A 1 332 ? -4.749 7.421 -0.180 1.00 92.94 332 THR A CA 1
ATOM 2472 C C . THR A 1 332 ? -5.370 6.032 -0.391 1.00 92.94 332 THR A C 1
ATOM 2474 O O . THR A 1 332 ? -6.243 5.912 -1.254 1.00 92.94 332 THR A O 1
ATOM 2477 N N . PRO A 1 333 ? -5.034 4.996 0.409 1.00 95.62 333 PRO A N 1
ATOM 2478 C CA . PRO A 1 333 ? -5.622 3.671 0.219 1.00 95.62 333 PRO A CA 1
ATOM 2479 C C . PRO A 1 333 ? -7.131 3.625 0.492 1.00 95.62 333 PRO A C 1
ATOM 2481 O O . PRO A 1 333 ? -7.848 2.879 -0.172 1.00 95.62 333 PRO A O 1
ATOM 2484 N N . ALA A 1 334 ? -7.652 4.428 1.428 1.00 96.81 334 ALA A N 1
ATOM 2485 C CA . ALA A 1 334 ? -9.090 4.468 1.683 1.00 96.81 334 ALA A CA 1
ATOM 2486 C C . ALA A 1 334 ? -9.878 5.082 0.512 1.00 96.81 334 ALA A C 1
ATOM 2488 O O . ALA A 1 334 ? -10.957 4.586 0.183 1.00 96.81 334 ALA A O 1
ATOM 2489 N N . LEU A 1 335 ? -9.340 6.122 -0.139 1.00 94.94 335 LEU A N 1
ATOM 2490 C CA . LEU A 1 335 ? -9.924 6.680 -1.362 1.00 94.94 335 LEU A CA 1
ATOM 2491 C C . LEU A 1 335 ? -9.901 5.650 -2.498 1.00 94.94 335 LEU A C 1
ATOM 2493 O O . LEU A 1 335 ? -10.926 5.441 -3.140 1.00 94.94 335 LEU A O 1
ATOM 2497 N N . GLU A 1 336 ? -8.783 4.947 -2.705 1.00 93.81 336 GLU A N 1
ATOM 2498 C CA . GLU A 1 336 ? -8.700 3.892 -3.727 1.00 93.81 336 GLU A CA 1
ATOM 2499 C C . GLU A 1 336 ? -9.693 2.746 -3.484 1.00 93.81 336 GLU A C 1
ATOM 2501 O O . GLU A 1 336 ? -10.293 2.228 -4.429 1.00 93.81 336 GLU A O 1
ATOM 2506 N N . LEU A 1 337 ? -9.909 2.366 -2.223 1.00 96.00 337 LEU A N 1
ATOM 2507 C CA . LEU A 1 337 ? -10.877 1.335 -1.858 1.00 96.00 337 LEU A CA 1
ATOM 2508 C C . LEU A 1 337 ? -12.324 1.778 -2.131 1.00 96.00 337 LEU A C 1
ATOM 2510 O O . LEU A 1 337 ? -13.131 0.969 -2.599 1.00 96.00 337 LEU A O 1
ATOM 2514 N N . VAL A 1 338 ? -12.637 3.065 -1.933 1.00 95.81 338 VAL A N 1
ATOM 2515 C CA . VAL A 1 338 ? -13.936 3.634 -2.324 1.00 95.81 338 VAL A CA 1
ATOM 2516 C C . VAL A 1 338 ? -14.130 3.601 -3.824 1.00 95.81 338 VAL A C 1
ATOM 2518 O O . VAL A 1 338 ? -15.206 3.198 -4.244 1.00 95.81 338 VAL A O 1
ATOM 2521 N N . GLU A 1 339 ? -13.121 3.941 -4.627 1.00 93.31 339 GLU A N 1
ATOM 2522 C CA . GLU A 1 339 ? -13.215 3.833 -6.092 1.00 93.31 339 GLU A CA 1
ATOM 2523 C C . GLU A 1 339 ? -13.446 2.380 -6.545 1.00 93.31 339 GLU A C 1
ATOM 2525 O O . GLU A 1 339 ? -14.143 2.126 -7.530 1.00 93.31 339 GLU A O 1
ATOM 2530 N N . TYR A 1 340 ? -12.934 1.404 -5.789 1.00 94.56 340 TYR A N 1
ATOM 2531 C CA . TYR A 1 340 ? -13.227 -0.012 -6.018 1.00 94.56 340 TYR A CA 1
ATOM 2532 C C . TYR A 1 340 ? -14.650 -0.421 -5.596 1.00 94.56 340 TYR A C 1
ATOM 2534 O O . TYR A 1 340 ? -15.152 -1.446 -6.058 1.00 94.56 340 TYR A O 1
ATOM 2542 N N . GLY A 1 341 ? -15.321 0.390 -4.774 1.00 96.56 341 GLY A N 1
ATOM 2543 C CA . GLY A 1 341 ? -16.717 0.210 -4.377 1.00 96.56 341 GLY A CA 1
ATOM 2544 C C . GLY A 1 341 ? -16.950 -0.038 -2.890 1.00 96.56 341 GLY A C 1
ATOM 2545 O O . GLY A 1 341 ? -18.080 -0.347 -2.520 1.00 96.56 341 GLY A O 1
ATOM 2546 N N . LEU A 1 342 ? -15.927 0.088 -2.034 1.00 97.19 342 LEU A N 1
ATOM 2547 C CA . LEU A 1 342 ? -16.049 -0.108 -0.586 1.00 97.19 342 LEU A CA 1
ATOM 2548 C C . LEU A 1 342 ? -15.616 1.148 0.189 1.00 97.19 342 LEU A C 1
ATOM 2550 O O . LEU A 1 342 ? -14.435 1.473 0.273 1.00 97.19 342 LEU A O 1
ATOM 2554 N N . ALA A 1 343 ? -16.568 1.821 0.834 1.00 96.62 343 ALA A N 1
ATOM 2555 C CA . ALA A 1 343 ? -16.286 2.884 1.795 1.00 96.62 343 ALA A CA 1
ATOM 2556 C C . ALA A 1 343 ? -16.171 2.339 3.211 1.00 96.62 343 ALA A C 1
ATOM 2558 O O . ALA A 1 343 ? -17.136 1.817 3.771 1.00 96.62 343 ALA A O 1
ATOM 2559 N N . LEU A 1 344 ? -15.004 2.527 3.816 1.00 95.62 344 LEU A N 1
ATOM 2560 C CA . LEU A 1 344 ? -14.799 2.298 5.242 1.00 95.62 344 LEU A CA 1
ATOM 2561 C C . LEU A 1 344 ? -15.297 3.494 6.070 1.00 95.62 344 LEU A C 1
ATOM 2563 O O . LEU A 1 344 ? -15.598 4.562 5.539 1.00 95.62 344 LEU A O 1
ATOM 2567 N N . GLU A 1 345 ? -15.328 3.336 7.395 1.00 91.12 345 GLU A N 1
ATOM 2568 C CA . GLU A 1 345 ? -15.653 4.410 8.345 1.00 91.12 345 GLU A CA 1
ATOM 2569 C C . GLU A 1 345 ? -14.461 4.688 9.292 1.00 91.12 345 GLU A C 1
ATOM 2571 O O . GLU A 1 345 ? -14.527 4.371 10.484 1.00 91.12 345 GLU A O 1
ATOM 2576 N N . PRO A 1 346 ? -13.345 5.258 8.789 1.00 94.38 346 PRO A N 1
ATOM 2577 C CA . PRO A 1 346 ? -12.109 5.471 9.548 1.00 94.38 346 PRO A CA 1
ATOM 2578 C C . PRO A 1 346 ? -12.226 6.677 10.491 1.00 94.38 346 PRO A C 1
ATOM 2580 O O . PRO A 1 346 ? -11.579 7.707 10.321 1.00 94.38 346 PRO A O 1
ATOM 2583 N N . HIS A 1 347 ? -13.091 6.570 11.495 1.00 91.12 347 HIS A N 1
ATOM 2584 C CA . HIS A 1 347 ? -13.179 7.560 12.563 1.00 91.12 347 HIS A CA 1
ATOM 2585 C C . HIS A 1 347 ? -12.089 7.316 13.625 1.00 91.12 347 HIS A C 1
ATOM 2587 O O . HIS A 1 347 ? -11.575 6.202 13.723 1.00 91.12 347 HIS A O 1
ATOM 2593 N N . PRO A 1 348 ? -11.771 8.291 14.501 1.00 93.44 348 PRO A N 1
ATOM 2594 C CA . PRO A 1 348 ? -10.627 8.191 15.418 1.00 93.44 348 PRO A CA 1
ATOM 2595 C C . PRO A 1 348 ? -10.575 6.932 16.297 1.00 93.44 348 PRO A C 1
ATOM 2597 O O . PRO A 1 348 ? -9.504 6.441 16.626 1.00 93.44 348 PRO A O 1
ATOM 2600 N N . GLN A 1 349 ? -11.727 6.388 16.691 1.00 91.50 349 GLN A N 1
ATOM 2601 C CA . GLN A 1 349 ? -11.792 5.166 17.497 1.00 91.50 349 GLN A CA 1
ATOM 2602 C C . GLN A 1 349 ? -11.653 3.884 16.655 1.00 91.50 349 GLN A C 1
ATOM 2604 O O . GLN A 1 349 ? -11.241 2.855 17.191 1.00 91.50 349 GLN A O 1
ATOM 2609 N N . ASN A 1 350 ? -12.006 3.921 15.370 1.00 93.25 350 ASN A N 1
ATOM 2610 C CA . ASN A 1 350 ? -11.911 2.774 14.467 1.00 93.25 350 ASN A CA 1
ATOM 2611 C C . ASN A 1 350 ? -10.609 2.745 13.664 1.00 93.25 350 ASN A C 1
ATOM 2613 O O . ASN A 1 350 ? -10.268 1.718 13.091 1.00 93.25 350 ASN A O 1
ATOM 2617 N N . THR A 1 351 ? -9.854 3.833 13.658 1.00 97.31 351 THR A N 1
ATOM 2618 C CA . THR A 1 351 ? -8.530 3.880 13.047 1.00 97.31 351 THR A CA 1
ATOM 2619 C C . THR A 1 351 ? -7.479 3.589 14.110 1.00 97.31 351 THR A C 1
ATOM 2621 O O . THR A 1 351 ? -7.279 4.399 15.014 1.00 97.31 351 THR A O 1
ATOM 2624 N N . VAL A 1 352 ? -6.828 2.430 14.020 1.00 97.38 352 VAL A N 1
ATOM 2625 C CA . VAL A 1 352 ? -5.738 2.004 14.907 1.00 97.38 352 VAL A CA 1
ATOM 2626 C C . VAL A 1 352 ? -4.416 2.248 14.199 1.00 97.38 352 VAL A C 1
ATOM 2628 O O . VAL A 1 352 ? -4.183 1.715 13.120 1.00 97.38 352 VAL A O 1
ATOM 2631 N N . LEU A 1 353 ? -3.574 3.090 14.786 1.00 97.69 353 LEU A N 1
ATOM 2632 C CA . LEU A 1 353 ? -2.287 3.489 14.249 1.00 97.69 353 LEU A CA 1
ATOM 2633 C C . LEU A 1 353 ? -1.167 2.756 14.987 1.00 97.69 353 LEU A C 1
ATOM 2635 O O . LEU A 1 353 ? -1.017 2.883 16.201 1.00 97.69 353 LEU A O 1
ATOM 2639 N N . LYS A 1 354 ? -0.347 2.019 14.248 1.00 97.06 354 LYS A N 1
ATOM 2640 C CA . LYS A 1 354 ? 0.931 1.509 14.732 1.00 97.06 354 LYS A CA 1
ATOM 2641 C C . LYS A 1 354 ? 1.981 2.596 14.538 1.00 97.06 354 LYS A C 1
ATOM 2643 O O . LYS A 1 354 ? 2.154 3.106 13.428 1.00 97.06 354 LYS A O 1
ATOM 2648 N N . LEU A 1 355 ? 2.667 2.946 15.618 1.00 95.94 355 LEU A N 1
ATOM 2649 C CA . LEU A 1 355 ? 3.777 3.893 15.614 1.00 95.94 355 LEU A CA 1
ATOM 2650 C C . LEU A 1 355 ? 5.104 3.136 15.729 1.00 95.94 355 LEU A C 1
ATOM 2652 O O . LEU A 1 355 ? 5.171 2.106 16.401 1.00 95.94 355 LEU A O 1
ATOM 2656 N N . ARG A 1 356 ? 6.151 3.656 15.090 1.00 94.75 356 ARG A N 1
ATOM 2657 C CA . ARG A 1 356 ? 7.549 3.257 15.309 1.00 94.75 356 ARG A CA 1
ATOM 2658 C C . ARG A 1 356 ? 8.322 4.535 15.596 1.00 94.75 356 ARG A C 1
ATOM 2660 O O . ARG A 1 356 ? 8.346 5.403 14.732 1.00 94.75 356 ARG A O 1
ATOM 2667 N N . ASP A 1 357 ? 8.849 4.666 16.811 1.00 95.25 357 ASP A N 1
ATOM 2668 C CA . ASP A 1 357 ? 9.561 5.867 17.270 1.00 95.25 357 ASP A CA 1
ATOM 2669 C C . ASP A 1 357 ? 8.746 7.151 17.008 1.00 95.25 357 ASP A C 1
ATOM 2671 O O . ASP A 1 357 ? 9.201 8.075 16.350 1.00 95.25 357 ASP A O 1
ATOM 2675 N N . GLY A 1 358 ? 7.465 7.167 17.397 1.00 95.00 358 GLY A N 1
ATOM 2676 C CA . GLY A 1 358 ? 6.541 8.287 17.148 1.00 95.00 358 GLY A CA 1
ATOM 2677 C C . GLY A 1 358 ? 6.052 8.479 15.694 1.00 95.00 358 GLY A C 1
ATOM 2678 O O . GLY A 1 358 ? 5.114 9.247 15.457 1.00 95.00 358 GLY A O 1
ATOM 2679 N N . VAL A 1 359 ? 6.617 7.772 14.709 1.00 95.06 359 VAL A N 1
ATOM 2680 C CA . VAL A 1 359 ? 6.274 7.907 13.278 1.00 95.06 359 VAL A CA 1
ATOM 2681 C C . VAL A 1 359 ? 5.090 7.003 12.887 1.00 95.06 359 VAL A C 1
ATOM 2683 O O . VAL A 1 359 ? 5.087 5.826 13.262 1.00 95.06 359 VAL A O 1
ATOM 2686 N N . PRO A 1 360 ? 4.108 7.474 12.080 1.00 96.19 360 PRO A N 1
ATOM 2687 C CA . PRO A 1 360 ? 3.041 6.636 11.526 1.00 96.19 360 PRO A CA 1
ATOM 2688 C C . PRO A 1 360 ? 3.614 5.506 10.659 1.00 96.19 360 PRO A C 1
ATOM 2690 O O . PRO A 1 360 ? 4.113 5.725 9.548 1.00 96.19 360 PRO A O 1
ATOM 2693 N N . TYR A 1 361 ? 3.551 4.284 11.188 1.00 96.00 361 TYR A N 1
ATOM 2694 C CA . TYR A 1 361 ? 4.184 3.113 10.592 1.00 96.00 361 TYR A CA 1
ATOM 2695 C C . TYR A 1 361 ? 3.202 2.299 9.751 1.00 96.00 361 TYR A C 1
ATOM 2697 O O . TYR A 1 361 ? 3.462 2.050 8.575 1.00 96.00 361 TYR A O 1
ATOM 2705 N N . ALA A 1 362 ? 2.065 1.932 10.343 1.00 97.25 362 ALA A N 1
ATOM 2706 C CA . ALA A 1 362 ? 0.982 1.203 9.691 1.00 97.25 362 ALA A CA 1
ATOM 2707 C C . ALA A 1 362 ? -0.366 1.577 10.318 1.00 97.25 362 ALA A C 1
ATOM 2709 O O . ALA A 1 362 ? -0.413 2.035 11.459 1.00 97.25 362 ALA A O 1
ATOM 2710 N N . VAL A 1 363 ? -1.463 1.374 9.595 1.00 98.06 363 VAL A N 1
ATOM 2711 C CA . VAL A 1 363 ? -2.813 1.685 10.061 1.00 98.06 363 VAL A CA 1
ATOM 2712 C C . VAL A 1 363 ? -3.780 0.540 9.774 1.00 98.06 363 VAL A C 1
ATOM 2714 O O . VAL A 1 363 ? -3.762 -0.056 8.699 1.00 98.06 363 VAL A O 1
ATOM 2717 N N . THR A 1 364 ? -4.661 0.268 10.732 1.00 97.94 364 THR A N 1
ATOM 2718 C CA . THR A 1 364 ? -5.768 -0.677 10.592 1.00 97.94 364 THR A CA 1
ATOM 2719 C C . THR A 1 364 ? -7.091 0.037 10.822 1.00 97.94 364 THR A C 1
ATOM 2721 O O . THR A 1 364 ? -7.315 0.617 11.886 1.00 97.94 364 THR A O 1
ATOM 2724 N N . VAL A 1 365 ? -8.001 -0.030 9.850 1.00 97.44 365 VAL A N 1
ATOM 2725 C CA . VAL A 1 365 ? -9.371 0.480 10.002 1.00 97.44 365 VAL A CA 1
ATOM 2726 C C . VAL A 1 365 ? -10.291 -0.671 10.409 1.00 97.44 365 VAL A C 1
ATOM 2728 O O . VAL A 1 365 ? -10.545 -1.584 9.627 1.00 97.44 365 VAL A O 1
ATOM 2731 N N . ARG A 1 366 ? -10.775 -0.657 11.653 1.00 92.06 366 ARG A N 1
ATOM 2732 C CA . ARG A 1 366 ? -11.629 -1.709 12.232 1.00 92.06 366 ARG A CA 1
ATOM 2733 C C . ARG A 1 366 ? -13.117 -1.347 12.155 1.00 92.06 366 ARG A C 1
ATOM 2735 O O . ARG A 1 366 ? -13.461 -0.174 12.150 1.00 92.06 366 ARG A O 1
ATOM 2742 N N . ASP A 1 367 ? -13.976 -2.368 12.244 1.00 85.12 367 ASP A N 1
ATOM 2743 C CA . ASP A 1 367 ? -15.451 -2.285 12.226 1.00 85.12 367 ASP A CA 1
ATOM 2744 C C . ASP A 1 367 ? -16.072 -2.002 10.849 1.00 85.12 367 ASP A C 1
ATOM 2746 O O . ASP A 1 367 ? -15.777 -1.007 10.192 1.00 85.12 367 ASP A O 1
ATOM 2750 N N . PHE A 1 368 ? -17.004 -2.870 10.454 1.00 87.88 368 PHE A N 1
ATOM 2751 C CA . PHE A 1 368 ? -17.728 -2.792 9.182 1.00 87.88 368 PHE A CA 1
ATOM 2752 C C . PHE A 1 368 ? -19.195 -2.393 9.354 1.00 87.88 368 PHE A C 1
ATOM 2754 O O . PHE A 1 368 ? -19.892 -2.185 8.370 1.00 87.88 368 PHE A O 1
ATOM 2761 N N . GLY A 1 369 ? -19.682 -2.215 10.590 1.00 81.56 369 GLY A N 1
ATOM 2762 C CA . GLY A 1 369 ? -21.103 -1.937 10.841 1.00 81.56 369 GLY A CA 1
ATOM 2763 C C . GLY A 1 369 ? -21.640 -0.636 10.220 1.00 81.56 369 GLY A C 1
ATOM 2764 O O . GLY A 1 369 ? -22.853 -0.441 10.173 1.00 81.56 369 GLY A O 1
ATOM 2765 N N . GLY A 1 370 ? -20.760 0.257 9.760 1.00 84.12 370 GLY A N 1
ATOM 2766 C CA . GLY A 1 370 ? -21.116 1.493 9.066 1.00 84.12 370 GLY A CA 1
ATOM 2767 C C . GLY A 1 370 ? -20.467 1.669 7.693 1.00 84.12 370 GLY A C 1
ATOM 2768 O O . GLY A 1 370 ? -20.569 2.769 7.144 1.00 84.12 370 GLY A O 1
ATOM 2769 N N . CYS A 1 371 ? -19.837 0.629 7.132 1.00 92.81 371 CYS A N 1
ATOM 2770 C CA . CYS A 1 371 ? -19.249 0.697 5.792 1.00 92.81 371 CYS A CA 1
ATOM 2771 C C . CYS A 1 371 ? -20.328 0.873 4.707 1.00 92.81 371 CYS A C 1
ATOM 2773 O O . CYS A 1 371 ? -21.532 0.797 4.985 1.00 92.81 371 CYS A O 1
ATOM 2775 N N . ARG A 1 372 ? -19.912 1.159 3.471 1.00 94.31 372 ARG A N 1
ATOM 2776 C CA . ARG A 1 372 ? -20.797 1.166 2.300 1.00 94.31 372 ARG A CA 1
ATOM 2777 C C . ARG A 1 372 ? -20.210 0.350 1.168 1.00 94.31 372 ARG A C 1
ATOM 2779 O O . ARG A 1 372 ? -19.035 0.506 0.861 1.00 94.31 372 ARG A O 1
ATOM 2786 N N . ILE A 1 373 ? -21.047 -0.460 0.545 1.00 96.19 373 ILE A N 1
ATOM 2787 C CA . ILE A 1 373 ? -20.767 -1.203 -0.671 1.00 96.19 373 ILE A CA 1
ATOM 2788 C C . ILE A 1 373 ? -21.603 -0.568 -1.779 1.00 96.19 373 ILE A C 1
ATOM 2790 O O . ILE A 1 373 ? -22.831 -0.534 -1.694 1.00 96.19 373 ILE A O 1
ATOM 2794 N N . VAL A 1 374 ? -20.935 -0.049 -2.803 1.00 96.69 374 VAL A N 1
ATOM 2795 C CA . VAL A 1 374 ? -21.584 0.603 -3.945 1.00 96.69 374 VAL A CA 1
ATOM 2796 C C . VAL A 1 374 ? -22.174 -0.466 -4.864 1.00 96.69 374 VAL A C 1
ATOM 2798 O O . VAL A 1 374 ? -21.450 -1.371 -5.283 1.00 96.69 374 VAL A O 1
ATOM 2801 N N . MET A 1 375 ? -23.465 -0.368 -5.189 1.00 93.94 375 MET A N 1
ATOM 2802 C CA . MET A 1 375 ? -24.124 -1.280 -6.134 1.00 93.94 375 MET A CA 1
ATOM 2803 C C . MET A 1 375 ? -23.410 -1.299 -7.491 1.00 93.94 375 MET A C 1
ATOM 2805 O O . MET A 1 375 ? -22.864 -0.288 -7.927 1.00 93.94 375 MET A O 1
ATOM 2809 N N . ASP A 1 376 ? -23.377 -2.469 -8.132 1.00 91.44 376 ASP A N 1
ATOM 2810 C CA . ASP A 1 376 ? -22.742 -2.721 -9.438 1.00 91.44 376 ASP A CA 1
ATOM 2811 C C . ASP A 1 376 ? -21.234 -2.415 -9.534 1.00 91.44 376 ASP A C 1
ATOM 2813 O O . ASP A 1 376 ? -20.630 -2.590 -10.596 1.00 91.44 376 ASP A O 1
ATOM 2817 N N . SER A 1 377 ? -20.596 -2.014 -8.431 1.00 95.31 377 SER A N 1
ATOM 2818 C CA . SER A 1 377 ? -19.159 -1.748 -8.375 1.00 95.31 377 SER A CA 1
ATOM 2819 C C . SER A 1 377 ? -18.317 -3.024 -8.514 1.00 95.31 377 SER A C 1
ATOM 2821 O O . SER A 1 377 ? -18.803 -4.130 -8.249 1.00 95.31 377 SER A O 1
ATOM 2823 N N . PRO A 1 378 ? -17.019 -2.905 -8.855 1.00 93.00 378 PRO A N 1
ATOM 2824 C CA . PRO A 1 378 ? -16.111 -4.050 -8.885 1.00 93.00 378 PRO A CA 1
ATOM 2825 C C . PRO A 1 378 ? -16.064 -4.844 -7.572 1.00 93.00 378 PRO A C 1
ATOM 2827 O O . PRO A 1 378 ? -15.964 -6.070 -7.614 1.00 93.00 378 PRO A O 1
ATOM 2830 N N . PHE A 1 379 ? -16.156 -4.173 -6.416 1.00 94.75 379 PHE A N 1
ATOM 2831 C CA . PHE A 1 379 ? -16.254 -4.829 -5.111 1.00 94.75 379 PHE A CA 1
ATOM 2832 C C . PHE A 1 379 ? -17.569 -5.599 -4.955 1.00 94.75 379 PHE A C 1
ATOM 2834 O O . PHE A 1 379 ? -17.555 -6.756 -4.540 1.00 94.75 379 PHE A O 1
ATOM 2841 N N . TYR A 1 380 ? -18.699 -4.989 -5.328 1.00 94.94 380 TYR A N 1
ATOM 2842 C CA . TYR A 1 380 ? -20.011 -5.634 -5.251 1.00 94.94 380 TYR A CA 1
ATOM 2843 C C . TYR A 1 380 ? -20.057 -6.914 -6.091 1.00 94.94 380 TYR A C 1
ATOM 2845 O O . TYR A 1 380 ? -20.513 -7.942 -5.611 1.00 94.94 380 TYR A O 1
ATOM 2853 N N . GLN A 1 381 ? -19.477 -6.894 -7.293 1.00 92.44 381 GLN A N 1
ATOM 2854 C CA . GLN A 1 381 ? -19.449 -8.040 -8.210 1.00 92.44 381 GLN A CA 1
ATOM 2855 C C . GLN A 1 381 ? -18.619 -9.242 -7.720 1.00 92.44 381 GLN A C 1
ATOM 2857 O O . GLN A 1 381 ? -18.670 -10.300 -8.344 1.00 92.44 381 GLN A O 1
ATOM 2862 N N . GLN A 1 382 ? -17.848 -9.116 -6.631 1.00 90.00 382 GLN A N 1
ATOM 2863 C CA . GLN A 1 382 ? -17.060 -10.239 -6.103 1.00 90.00 382 GLN A CA 1
ATOM 2864 C C . GLN A 1 382 ? -17.926 -11.324 -5.442 1.00 90.00 382 GLN A C 1
ATOM 2866 O O . GLN A 1 382 ? -17.465 -12.455 -5.301 1.00 90.00 382 GLN A O 1
ATOM 2871 N N . ARG A 1 383 ? -19.158 -10.994 -5.027 1.00 92.00 383 ARG A N 1
ATOM 2872 C CA . ARG A 1 383 ? -20.043 -11.880 -4.258 1.00 92.00 383 ARG A CA 1
ATOM 2873 C C . ARG A 1 383 ? -21.512 -11.468 -4.400 1.00 92.00 383 ARG A C 1
ATOM 2875 O O . ARG A 1 383 ? -21.818 -10.310 -4.642 1.00 92.00 383 ARG A O 1
ATOM 2882 N N . GLU A 1 384 ? -22.431 -12.404 -4.175 1.00 91.81 384 GLU A N 1
ATOM 2883 C CA . GLU A 1 384 ? -23.853 -12.090 -3.993 1.00 91.81 384 GLU A CA 1
ATOM 2884 C C . GLU A 1 384 ? -24.132 -11.523 -2.588 1.00 91.81 384 GLU A C 1
ATOM 2886 O O . GLU A 1 384 ? -23.877 -12.171 -1.568 1.00 91.81 384 GLU A O 1
ATOM 2891 N N . TRP A 1 385 ? -24.671 -10.302 -2.531 1.00 92.38 385 TRP A N 1
ATOM 2892 C CA . TRP A 1 385 ? -24.914 -9.552 -1.290 1.00 92.38 385 TRP A CA 1
ATOM 2893 C C . TRP A 1 385 ? -26.397 -9.490 -0.887 1.00 92.38 385 TRP A C 1
ATOM 2895 O O . TRP A 1 385 ? -26.782 -8.603 -0.128 1.00 92.38 385 TRP A O 1
ATOM 2905 N N . ASP A 1 386 ? -27.241 -10.413 -1.357 1.00 89.69 386 ASP A N 1
ATOM 2906 C CA . ASP A 1 386 ? -28.701 -10.379 -1.138 1.00 89.69 386 ASP A CA 1
ATOM 2907 C C . ASP A 1 386 ? -29.096 -10.318 0.346 1.00 89.69 386 ASP A C 1
ATOM 2909 O O . ASP A 1 386 ? -30.061 -9.654 0.720 1.00 89.69 386 ASP A O 1
ATOM 2913 N N . PHE A 1 387 ? -28.298 -10.929 1.224 1.00 89.19 387 PHE A N 1
ATOM 2914 C CA . PHE A 1 387 ? -28.493 -10.886 2.678 1.00 89.19 387 PHE A CA 1
ATOM 2915 C C . PHE A 1 387 ? -28.290 -9.486 3.297 1.00 89.19 387 PHE A C 1
ATOM 2917 O O . PHE A 1 387 ? -28.599 -9.282 4.472 1.00 89.19 387 PHE A O 1
ATOM 2924 N N . LEU A 1 388 ? -27.776 -8.522 2.524 1.00 90.50 388 LEU A N 1
ATOM 2925 C CA . LEU A 1 388 ? -27.605 -7.118 2.901 1.00 90.50 388 LEU A CA 1
ATOM 2926 C C . LEU A 1 388 ? -28.580 -6.164 2.202 1.00 90.50 388 LEU A C 1
ATOM 2928 O O . LEU A 1 388 ? -28.510 -4.967 2.490 1.00 90.50 388 LEU A O 1
ATOM 2932 N N . ALA A 1 389 ? -29.462 -6.644 1.318 1.00 85.56 389 ALA A N 1
ATOM 2933 C CA . ALA A 1 389 ? -30.287 -5.797 0.448 1.00 85.56 389 ALA A CA 1
ATOM 2934 C C . ALA A 1 389 ? -31.125 -4.753 1.214 1.00 85.56 389 ALA A C 1
ATOM 2936 O O . ALA A 1 389 ? -31.223 -3.607 0.782 1.00 85.56 389 ALA A O 1
ATOM 2937 N N . ASP A 1 390 ? -31.646 -5.113 2.390 1.00 83.25 390 ASP A N 1
ATOM 2938 C CA . ASP A 1 390 ? -32.455 -4.226 3.242 1.00 83.25 390 ASP A CA 1
ATOM 2939 C C . ASP A 1 390 ? -31.628 -3.441 4.279 1.00 83.25 390 ASP A C 1
ATOM 2941 O O . ASP A 1 390 ? -32.163 -2.811 5.196 1.00 83.25 390 ASP A O 1
ATOM 2945 N N . THR A 1 391 ? -30.299 -3.494 4.184 1.00 87.88 391 THR A N 1
ATOM 2946 C CA . THR A 1 391 ? -29.400 -2.803 5.110 1.00 87.88 391 THR A CA 1
ATOM 2947 C C . THR A 1 391 ? -28.853 -1.524 4.494 1.00 87.88 391 THR A C 1
ATOM 2949 O O . THR A 1 391 ? -28.636 -1.419 3.292 1.00 87.88 391 THR A O 1
ATOM 2952 N N . ALA A 1 392 ? -28.495 -0.564 5.347 1.00 85.00 392 ALA A N 1
ATOM 2953 C CA . ALA A 1 392 ? -27.817 0.650 4.904 1.00 85.00 392 ALA A CA 1
ATOM 2954 C C . ALA A 1 392 ? -26.371 0.410 4.418 1.00 85.00 392 ALA A C 1
ATOM 2956 O O . ALA A 1 392 ? -25.689 1.388 4.119 1.00 85.00 392 ALA A O 1
ATOM 2957 N N . LEU A 1 393 ? -25.867 -0.835 4.420 1.00 91.31 393 LEU A N 1
ATOM 2958 C CA . LEU A 1 393 ? -24.524 -1.152 3.930 1.00 91.31 393 LEU A CA 1
ATOM 2959 C C . LEU A 1 393 ? -24.463 -1.122 2.405 1.00 91.31 393 LEU A C 1
ATOM 2961 O O . LEU A 1 393 ? -23.430 -0.737 1.875 1.00 91.31 393 LEU A O 1
ATOM 2965 N N . ILE A 1 394 ? -25.543 -1.458 1.702 1.00 93.38 394 ILE A N 1
ATOM 2966 C CA . ILE A 1 394 ? -25.608 -1.288 0.250 1.00 93.38 394 ILE A CA 1
ATOM 2967 C C . ILE A 1 394 ? -25.990 0.165 -0.051 1.00 93.38 394 ILE A C 1
ATOM 2969 O O . ILE A 1 394 ? -26.949 0.689 0.516 1.00 93.38 394 ILE A O 1
ATOM 2973 N N . CYS A 1 395 ? -25.229 0.842 -0.912 1.00 91.88 395 CYS A N 1
ATOM 2974 C CA . CYS A 1 395 ? -25.538 2.202 -1.351 1.00 91.88 395 CYS A CA 1
ATOM 2975 C C . CYS A 1 395 ? -25.619 2.316 -2.877 1.00 91.88 395 CYS A C 1
ATOM 2977 O O . CYS A 1 395 ? -24.944 1.572 -3.589 1.00 91.88 395 CYS A O 1
ATOM 2979 N N . PRO A 1 396 ? -26.428 3.259 -3.388 1.00 90.31 396 PRO A N 1
ATOM 2980 C CA . PRO A 1 396 ? -26.700 3.355 -4.817 1.00 90.31 396 PRO A CA 1
ATOM 2981 C C . PRO A 1 396 ? -25.567 3.957 -5.641 1.00 90.31 396 PRO A C 1
ATOM 2983 O O . PRO A 1 396 ? -25.470 3.659 -6.826 1.00 90.31 396 PRO A O 1
ATOM 2986 N N . ASP A 1 397 ? -24.718 4.794 -5.043 1.00 92.94 397 ASP A N 1
ATOM 2987 C CA . ASP A 1 397 ? -23.733 5.569 -5.789 1.00 92.94 397 ASP A CA 1
ATOM 2988 C C . ASP A 1 397 ? -22.447 5.847 -4.999 1.00 92.94 397 ASP A C 1
ATOM 2990 O O . ASP A 1 397 ? -22.362 5.689 -3.774 1.00 92.94 397 ASP A O 1
ATOM 2994 N N . TYR A 1 398 ? -21.428 6.270 -5.747 1.00 94.56 398 TYR A N 1
ATOM 2995 C CA . TYR A 1 398 ? -20.117 6.638 -5.224 1.00 94.56 398 TYR A CA 1
ATOM 2996 C C . TYR A 1 398 ? -20.136 7.934 -4.409 1.00 94.56 398 TYR A C 1
ATOM 2998 O O . TYR A 1 398 ? -19.306 8.080 -3.516 1.00 94.56 398 TYR A O 1
ATOM 3006 N N . ASP A 1 399 ? -21.057 8.864 -4.661 1.00 91.19 399 ASP A N 1
ATOM 3007 C CA . ASP A 1 399 ? -21.104 10.138 -3.933 1.00 91.19 399 ASP A CA 1
ATOM 3008 C C . ASP A 1 399 ? -21.506 9.917 -2.470 1.00 91.19 399 ASP A C 1
ATOM 3010 O O . ASP A 1 399 ? -20.857 10.425 -1.550 1.00 91.19 399 ASP A O 1
ATOM 3014 N N . THR A 1 400 ? -22.497 9.055 -2.243 1.00 89.94 400 THR A N 1
ATOM 3015 C CA . THR A 1 400 ? -22.921 8.591 -0.918 1.00 89.94 400 THR A CA 1
ATOM 3016 C C . THR A 1 400 ? -21.781 7.864 -0.201 1.00 89.94 400 THR A C 1
ATOM 3018 O O . THR A 1 400 ? -21.500 8.125 0.974 1.00 89.94 400 THR A O 1
ATOM 3021 N N . ALA A 1 401 ? -21.084 6.965 -0.902 1.00 93.56 401 ALA A N 1
ATOM 3022 C CA . ALA A 1 401 ? -19.941 6.231 -0.361 1.00 93.56 401 ALA A CA 1
ATOM 3023 C C . ALA A 1 401 ? -18.779 7.170 0.017 1.00 93.56 401 ALA A C 1
ATOM 3025 O O . ALA A 1 401 ? -18.248 7.089 1.128 1.00 93.56 401 ALA A O 1
ATOM 3026 N N . ARG A 1 402 ? -18.430 8.120 -0.860 1.00 93.44 402 ARG A N 1
ATOM 3027 C CA . ARG A 1 402 ? -17.386 9.130 -0.628 1.00 93.44 402 ARG A CA 1
ATOM 3028 C C . ARG A 1 402 ? -17.732 10.033 0.547 1.00 93.44 402 ARG A C 1
ATOM 3030 O O . ARG A 1 402 ? -16.882 10.227 1.409 1.00 93.44 402 ARG A O 1
ATOM 3037 N N . ALA A 1 403 ? -18.962 10.536 0.650 1.00 90.06 403 ALA A N 1
ATOM 3038 C CA . ALA A 1 403 ? -19.371 11.352 1.794 1.00 90.06 403 ALA A CA 1
ATOM 3039 C C . ALA A 1 403 ? -19.263 10.573 3.118 1.00 90.06 403 ALA A C 1
ATOM 3041 O O . ALA A 1 403 ? -18.792 11.101 4.135 1.00 90.06 403 ALA A O 1
ATOM 3042 N N . LYS A 1 404 ? -19.631 9.285 3.088 1.00 90.69 404 LYS A N 1
ATOM 3043 C CA . LYS A 1 404 ? -19.558 8.378 4.235 1.00 90.69 404 LYS A CA 1
ATOM 3044 C C . LYS A 1 404 ? -18.124 8.028 4.646 1.00 90.69 404 LYS A C 1
ATOM 3046 O O . LYS A 1 404 ? -17.906 7.823 5.838 1.00 90.69 404 LYS A O 1
ATOM 3051 N N . LEU A 1 405 ? -17.167 8.036 3.715 1.00 94.88 405 LEU A N 1
ATOM 3052 C CA . LEU A 1 405 ? -15.733 7.908 3.997 1.00 94.88 405 LEU A CA 1
ATOM 3053 C C . LEU A 1 405 ? -15.108 9.232 4.471 1.00 94.88 405 LEU A C 1
ATOM 3055 O O . LEU A 1 405 ? -14.426 9.273 5.495 1.00 94.88 405 LEU A O 1
ATOM 3059 N N . ILE A 1 406 ? -15.307 10.318 3.721 1.00 94.56 406 ILE A N 1
ATOM 3060 C CA . ILE A 1 406 ? -14.583 11.585 3.902 1.00 94.56 406 ILE A CA 1
ATOM 3061 C C . ILE A 1 406 ? -14.938 12.235 5.238 1.00 94.56 406 ILE A C 1
ATOM 3063 O O . ILE A 1 406 ? -14.047 12.737 5.917 1.00 94.56 406 ILE A O 1
ATOM 3067 N N . TYR A 1 407 ? -16.206 12.201 5.655 1.00 92.88 407 TYR A N 1
ATOM 3068 C CA . TYR A 1 407 ? -16.613 12.790 6.932 1.00 92.88 407 TYR A CA 1
ATOM 3069 C C . TYR A 1 407 ? -15.843 12.212 8.144 1.00 92.88 407 TYR A C 1
ATOM 3071 O O . TYR A 1 407 ? -15.180 12.973 8.855 1.00 92.88 407 TYR A O 1
ATOM 3079 N N . PRO A 1 408 ? -15.872 10.892 8.419 1.00 92.75 408 PRO A N 1
ATOM 3080 C CA . PRO A 1 408 ? -15.133 10.328 9.545 1.00 92.75 408 PRO A CA 1
ATOM 3081 C C . PRO A 1 408 ? -13.610 10.441 9.371 1.00 92.75 408 PRO A C 1
ATOM 3083 O O . PRO A 1 408 ? -12.924 10.699 10.359 1.00 92.75 408 PRO A O 1
ATOM 3086 N N . MET A 1 409 ? -13.095 10.299 8.144 1.00 95.69 409 MET A N 1
ATOM 3087 C CA . MET A 1 409 ? -11.656 10.308 7.862 1.00 95.69 409 MET A CA 1
ATOM 3088 C C . MET A 1 409 ? -11.030 11.699 7.962 1.00 95.69 409 MET A C 1
ATOM 3090 O O . MET A 1 409 ? -9.989 11.880 8.580 1.00 95.69 409 MET A O 1
ATOM 3094 N N . ILE A 1 410 ? -11.644 12.696 7.334 1.00 95.50 410 ILE A N 1
ATOM 3095 C CA . ILE A 1 410 ? -11.068 14.034 7.221 1.00 95.50 410 ILE A CA 1
ATOM 3096 C C . ILE A 1 410 ? -11.641 14.928 8.310 1.00 95.50 410 ILE A C 1
ATOM 3098 O O . ILE A 1 410 ? -10.890 15.468 9.116 1.00 95.50 410 ILE A O 1
ATOM 3102 N N . SER A 1 411 ? -12.967 15.049 8.398 1.00 91.94 411 SER A N 1
ATOM 3103 C CA . SER A 1 411 ? -13.594 16.013 9.308 1.00 91.94 411 SER A CA 1
ATOM 3104 C C . SER A 1 411 ? -13.484 15.626 10.783 1.00 91.94 411 SER A C 1
ATOM 3106 O O . SER A 1 411 ? -13.298 16.508 11.624 1.00 91.94 411 SER A O 1
ATOM 3108 N N . ASN A 1 412 ? -13.594 14.333 11.109 1.00 91.12 412 ASN A N 1
ATOM 3109 C CA . ASN A 1 412 ? -13.508 13.868 12.497 1.00 91.12 412 ASN A CA 1
ATOM 3110 C C . ASN A 1 412 ? -12.093 13.458 12.906 1.00 91.12 412 ASN A C 1
ATOM 3112 O O . ASN A 1 412 ? -11.727 13.680 14.058 1.00 91.12 412 ASN A O 1
ATOM 3116 N N . LEU A 1 413 ? -11.323 12.844 12.004 1.00 95.06 413 LEU A N 1
ATOM 3117 C CA . LEU A 1 413 ? -9.990 12.337 12.323 1.00 95.06 413 LEU A CA 1
ATOM 3118 C C . LEU A 1 413 ? -8.893 13.354 12.024 1.00 95.06 413 LEU A C 1
ATOM 3120 O O . LEU A 1 413 ? -8.283 13.826 12.977 1.00 95.06 413 LEU A O 1
ATOM 3124 N N . ILE A 1 414 ? -8.656 13.731 10.764 1.00 96.00 414 ILE A N 1
ATOM 3125 C CA . ILE A 1 414 ? -7.559 14.662 10.434 1.00 96.00 414 ILE A CA 1
ATOM 3126 C C . ILE A 1 414 ? -7.786 16.033 11.081 1.00 96.00 414 ILE A C 1
ATOM 3128 O O . ILE A 1 414 ? -6.991 16.460 11.913 1.00 96.00 414 ILE A O 1
ATOM 3132 N N . LEU A 1 415 ? -8.912 16.686 10.780 1.00 94.62 415 LEU A N 1
ATOM 3133 C CA . LEU A 1 415 ? -9.225 18.005 11.337 1.00 94.62 415 LEU A CA 1
ATOM 3134 C C . LEU A 1 415 ? -9.451 17.957 12.850 1.00 94.62 415 LEU A C 1
ATOM 3136 O O . LEU A 1 415 ? -9.180 18.935 13.538 1.00 94.62 415 LEU A O 1
ATOM 3140 N N . GLY A 1 416 ? -9.948 16.833 13.375 1.00 92.62 416 GLY A N 1
ATOM 3141 C CA . GLY A 1 416 ? -10.080 16.638 14.817 1.00 92.62 416 GLY A CA 1
ATOM 3142 C C . GLY A 1 416 ? -8.722 16.607 15.513 1.00 92.62 416 GLY A C 1
ATOM 3143 O O . GLY A 1 416 ? -8.557 17.251 16.545 1.00 92.62 416 GLY A O 1
ATOM 3144 N N . LEU A 1 417 ? -7.746 15.896 14.945 1.00 93.94 417 LEU A N 1
ATOM 3145 C CA . LEU A 1 417 ? -6.391 15.831 15.484 1.00 93.94 417 LEU A CA 1
ATOM 3146 C C . LEU A 1 417 ? -5.675 17.184 15.372 1.00 93.94 417 LEU A C 1
ATOM 3148 O O . LEU A 1 417 ? -5.039 17.593 16.339 1.00 93.94 417 LEU A O 1
ATOM 3152 N N . CYS A 1 418 ? -5.838 17.900 14.251 1.00 95.25 418 CYS A N 1
ATOM 3153 C CA . CYS A 1 418 ? -5.345 19.272 14.092 1.00 95.25 418 CYS A CA 1
ATOM 3154 C C . CYS A 1 418 ? -5.895 20.203 15.183 1.00 95.25 418 CYS A C 1
ATOM 3156 O O . CYS A 1 418 ? -5.119 20.868 15.863 1.00 95.25 418 CYS A O 1
ATOM 3158 N N . ASP A 1 419 ? -7.214 20.191 15.399 1.00 92.00 419 ASP A N 1
ATOM 3159 C CA . ASP A 1 419 ? -7.894 20.995 16.424 1.00 92.00 419 ASP A CA 1
ATOM 3160 C C . ASP A 1 419 ? -7.394 20.654 17.839 1.00 92.00 419 ASP A C 1
ATOM 3162 O O . ASP A 1 419 ? -7.003 21.538 18.599 1.00 92.00 419 ASP A O 1
ATOM 3166 N N . ALA A 1 420 ? -7.300 19.361 18.173 1.00 89.19 420 ALA A N 1
ATOM 3167 C CA . ALA A 1 420 ? -6.796 18.916 19.472 1.00 89.19 420 ALA A CA 1
ATOM 3168 C C . ALA A 1 420 ? -5.331 19.323 19.720 1.00 89.19 420 ALA A C 1
ATOM 3170 O O . ALA A 1 420 ? -4.968 19.622 20.856 1.00 89.19 420 ALA A O 1
ATOM 3171 N N . ALA A 1 421 ? -4.505 19.329 18.671 1.00 90.94 421 ALA A N 1
ATOM 3172 C CA . ALA A 1 421 ? -3.077 19.630 18.732 1.00 90.94 421 ALA A CA 1
ATOM 3173 C C . ALA A 1 421 ? -2.725 21.107 18.475 1.00 90.94 421 ALA A C 1
ATOM 3175 O O . ALA A 1 421 ? -1.550 21.464 18.548 1.00 90.94 421 ALA A O 1
ATOM 3176 N N . GLY A 1 422 ? -3.700 21.962 18.149 1.00 93.56 422 GLY A N 1
ATOM 3177 C CA . GLY A 1 422 ? -3.452 23.362 17.792 1.00 93.56 422 GLY A CA 1
ATOM 3178 C C . GLY A 1 422 ? -2.645 23.542 16.499 1.00 93.56 422 GLY A C 1
ATOM 3179 O O . GLY A 1 422 ? -1.823 24.452 16.420 1.00 93.56 422 GLY A O 1
ATOM 3180 N N . ILE A 1 423 ? -2.847 22.665 15.514 1.00 94.44 423 ILE A N 1
ATOM 3181 C CA . ILE A 1 423 ? -2.216 22.733 14.187 1.00 94.44 423 ILE A CA 1
ATOM 3182 C C . ILE A 1 423 ? -3.205 23.360 13.208 1.00 94.44 423 ILE A C 1
ATOM 3184 O O . ILE A 1 423 ? -4.352 22.916 13.136 1.00 94.44 423 ILE A O 1
ATOM 3188 N N . ASP A 1 424 ? -2.765 24.356 12.439 1.00 95.25 424 ASP A N 1
ATOM 3189 C CA . ASP A 1 424 ? -3.578 24.925 11.365 1.00 95.25 424 ASP A CA 1
ATOM 3190 C C . ASP A 1 424 ? -3.682 23.910 10.209 1.00 95.25 424 ASP A C 1
ATOM 3192 O O . ASP A 1 424 ? -2.655 23.494 9.666 1.00 95.25 424 ASP A O 1
ATOM 3196 N N . PRO A 1 425 ? -4.891 23.471 9.806 1.00 94.88 425 PRO A N 1
ATOM 3197 C CA . PRO A 1 425 ? -5.052 22.590 8.653 1.00 94.88 425 PRO A CA 1
ATOM 3198 C C . PRO A 1 425 ? -4.472 23.159 7.348 1.00 94.88 425 PRO A C 1
ATOM 3200 O O . PRO A 1 425 ? -4.146 22.383 6.451 1.00 94.88 425 PRO A O 1
ATOM 3203 N N . ALA A 1 426 ? -4.311 24.480 7.228 1.00 92.81 426 ALA A N 1
ATOM 3204 C CA . ALA A 1 426 ? -3.676 25.099 6.067 1.00 92.81 426 ALA A CA 1
ATOM 3205 C C . ALA A 1 426 ? -2.168 24.790 5.963 1.00 92.81 426 ALA A C 1
ATOM 3207 O O . ALA A 1 426 ? -1.601 24.901 4.876 1.00 92.81 426 ALA A O 1
ATOM 3208 N N . ASP A 1 427 ? -1.529 24.360 7.055 1.00 90.69 427 ASP A N 1
ATOM 3209 C CA . ASP A 1 427 ? -0.108 23.993 7.087 1.00 90.69 427 ASP A CA 1
ATOM 3210 C C . ASP A 1 427 ? 0.146 22.531 6.675 1.00 90.69 427 ASP A C 1
ATOM 3212 O O . ASP A 1 427 ? 1.298 22.097 6.596 1.00 90.69 427 ASP A O 1
ATOM 3216 N N . ILE A 1 428 ? -0.910 21.748 6.421 1.00 90.62 428 ILE A N 1
ATOM 3217 C CA . ILE A 1 428 ? -0.803 20.364 5.942 1.00 90.62 428 ILE A CA 1
ATOM 3218 C C . ILE A 1 428 ? -1.264 20.246 4.484 1.00 90.62 428 ILE A C 1
ATOM 3220 O O . ILE A 1 428 ? -2.133 20.985 4.024 1.00 90.62 428 ILE A O 1
ATOM 3224 N N . GLU A 1 429 ? -0.704 19.275 3.759 1.00 85.69 429 GLU A N 1
ATOM 3225 C CA . GLU A 1 429 ? -1.045 18.994 2.359 1.00 85.69 429 GLU A CA 1
ATOM 3226 C C . GLU A 1 429 ? -1.570 17.557 2.225 1.00 85.69 429 GLU A C 1
ATOM 3228 O O . GLU A 1 429 ? -0.884 16.596 2.582 1.00 85.69 429 GLU A O 1
ATOM 3233 N N . ILE A 1 430 ? -2.792 17.399 1.702 1.00 87.69 430 ILE A N 1
ATOM 3234 C CA . ILE A 1 430 ? -3.393 16.090 1.408 1.00 87.69 430 ILE A CA 1
ATOM 3235 C C . ILE A 1 430 ? -4.044 16.124 0.026 1.00 87.69 430 ILE A C 1
ATOM 3237 O O . ILE A 1 430 ? -4.936 16.927 -0.250 1.00 87.69 430 ILE A O 1
ATOM 3241 N N . ASP A 1 431 ? -3.622 15.199 -0.829 1.00 80.81 431 ASP A N 1
ATOM 3242 C CA . ASP A 1 431 ? -4.104 15.083 -2.199 1.00 80.81 431 ASP A CA 1
ATOM 3243 C C . ASP A 1 431 ? -5.449 14.361 -2.318 1.00 80.81 431 ASP A C 1
ATOM 3245 O O . ASP A 1 431 ? -5.834 13.553 -1.475 1.00 80.81 431 ASP A O 1
ATOM 3249 N N . GLY A 1 432 ? -6.158 14.628 -3.420 1.00 80.81 432 GLY A N 1
ATOM 3250 C CA . GLY A 1 432 ? -7.387 13.911 -3.778 1.00 80.81 432 GLY A CA 1
ATOM 3251 C C . GLY A 1 432 ? -8.617 14.297 -2.953 1.00 80.81 432 GLY A C 1
ATOM 3252 O O . GLY A 1 432 ? -9.663 13.667 -3.096 1.00 80.81 432 GLY A O 1
ATOM 3253 N N . LEU A 1 433 ? -8.517 15.328 -2.108 1.00 88.81 433 LEU A N 1
ATOM 3254 C CA . LEU A 1 433 ? -9.645 15.829 -1.330 1.00 88.81 433 LEU A CA 1
ATOM 3255 C C . LEU A 1 433 ? -10.527 16.789 -2.148 1.00 88.81 433 LEU A C 1
ATOM 3257 O O . LEU A 1 433 ? -10.011 17.579 -2.941 1.00 88.81 433 LEU A O 1
ATOM 3261 N N . PRO A 1 434 ? -11.856 16.774 -1.942 1.00 90.00 434 PRO A N 1
ATOM 3262 C CA . PRO A 1 434 ? -12.755 17.735 -2.571 1.00 90.00 434 PRO A CA 1
ATOM 3263 C C . PRO A 1 434 ? -12.579 19.147 -1.988 1.00 90.00 434 PRO A C 1
ATOM 3265 O O . PRO A 1 434 ? -12.134 19.326 -0.854 1.00 90.00 434 PRO A O 1
ATOM 3268 N N . HIS A 1 435 ? -13.005 20.164 -2.746 1.00 90.69 435 HIS A N 1
ATOM 3269 C CA . HIS A 1 435 ? -13.003 21.566 -2.296 1.00 90.69 435 HIS A CA 1
ATOM 3270 C C . HIS A 1 435 ? -13.956 21.835 -1.128 1.00 90.69 435 HIS A C 1
ATOM 3272 O O . HIS A 1 435 ? -13.752 22.783 -0.376 1.00 90.69 435 HIS A O 1
ATOM 3278 N N . ARG A 1 436 ? -15.000 21.013 -0.977 1.00 92.75 436 ARG A N 1
ATOM 3279 C CA . ARG A 1 436 ? -15.942 21.082 0.141 1.00 92.75 436 ARG A CA 1
ATOM 3280 C C . ARG A 1 436 ? -15.984 19.748 0.859 1.00 92.75 436 ARG A C 1
ATOM 3282 O O . ARG A 1 436 ? -16.037 18.702 0.216 1.00 92.75 436 ARG A O 1
ATOM 3289 N N . LEU A 1 437 ? -15.995 19.793 2.183 1.00 93.62 437 LEU A N 1
ATOM 3290 C CA . LEU A 1 437 ? -16.040 18.616 3.037 1.00 93.62 437 LEU A CA 1
ATOM 3291 C C . LEU A 1 437 ? -17.447 18.423 3.618 1.00 93.62 437 LEU A C 1
ATOM 3293 O O . LEU A 1 437 ? -18.087 19.404 4.010 1.00 93.62 437 LEU A O 1
ATOM 3297 N N . PRO A 1 438 ? -17.928 17.172 3.707 1.00 92.38 438 PRO A N 1
ATOM 3298 C CA . PRO A 1 438 ? -19.187 16.860 4.359 1.00 92.38 438 PRO A CA 1
ATOM 3299 C C . PRO A 1 438 ? -1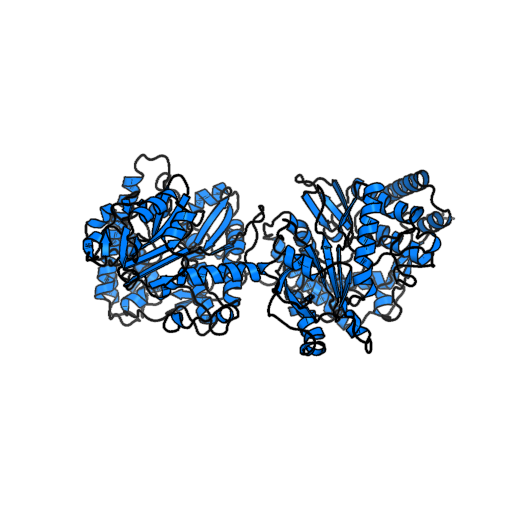9.033 16.938 5.881 1.00 92.38 438 PRO A C 1
ATOM 3301 O O . PRO A 1 438 ? -18.038 16.491 6.447 1.00 92.38 438 PRO A O 1
ATOM 3304 N N . ARG A 1 439 ? -20.057 17.435 6.568 1.00 89.25 439 ARG A N 1
ATOM 3305 C CA . ARG A 1 439 ? -20.185 17.428 8.028 1.00 89.25 439 ARG A CA 1
ATOM 3306 C C . ARG A 1 439 ? -21.569 16.937 8.404 1.00 89.25 439 ARG A C 1
ATOM 3308 O O . ARG A 1 439 ? -22.571 17.505 7.988 1.00 89.25 439 ARG A O 1
ATOM 3315 N N . LYS A 1 440 ? -21.629 15.862 9.183 1.00 86.81 440 LYS A N 1
ATOM 3316 C CA . LYS A 1 440 ? -22.900 15.247 9.566 1.00 86.81 440 LYS A CA 1
ATOM 3317 C C . LYS A 1 440 ? -23.620 16.078 10.632 1.00 86.81 440 LYS A C 1
ATOM 3319 O O . LYS A 1 440 ? -22.987 16.451 11.618 1.00 86.81 440 LYS A O 1
ATOM 3324 N N . ARG A 1 441 ? -24.933 16.288 10.479 1.00 88.25 441 ARG A N 1
ATOM 3325 C CA . ARG A 1 441 ? -25.801 16.956 11.468 1.00 88.25 441 ARG A CA 1
ATOM 3326 C C . ARG A 1 441 ? -26.167 16.031 12.639 1.00 88.25 441 ARG A C 1
ATOM 3328 O O . ARG A 1 441 ? -27.310 15.606 12.791 1.00 88.25 441 ARG A O 1
ATOM 3335 N N . VAL A 1 442 ? -25.181 15.631 13.443 1.00 87.19 442 VAL A N 1
ATOM 3336 C CA . VAL A 1 442 ? -25.360 14.631 14.512 1.00 87.19 442 VAL A CA 1
ATOM 3337 C C . VAL A 1 442 ? -26.327 15.101 15.604 1.00 87.19 442 VAL A C 1
ATOM 3339 O O . VAL A 1 442 ? -27.141 14.296 16.070 1.00 87.19 442 VAL A O 1
ATOM 3342 N N . LEU A 1 443 ? -26.252 16.362 16.035 1.00 89.81 443 LEU A N 1
ATOM 3343 C CA . LEU A 1 443 ? -27.210 16.947 16.976 1.00 89.81 443 LEU A CA 1
ATOM 3344 C C . LEU A 1 443 ? -28.572 17.168 16.303 1.00 89.81 443 LEU A C 1
ATOM 3346 O O . LEU A 1 443 ? -29.598 16.839 16.901 1.00 89.81 443 LEU A O 1
ATOM 3350 N N . GLY A 1 444 ? -28.590 17.635 15.052 1.00 89.56 444 GLY A N 1
ATOM 3351 C CA . GLY A 1 444 ? -29.821 17.817 14.277 1.00 89.56 444 GLY A CA 1
ATOM 3352 C C . GLY A 1 444 ? -30.643 16.531 14.150 1.00 89.56 444 GLY A C 1
ATOM 3353 O O . GLY A 1 444 ? -31.837 16.520 14.447 1.00 89.56 444 GLY A O 1
ATOM 3354 N N . MET A 1 445 ? -29.987 15.418 13.812 1.00 86.38 445 MET A N 1
ATOM 3355 C CA . MET A 1 445 ? -30.614 14.092 13.726 1.00 86.38 445 MET A CA 1
ATOM 3356 C C . MET A 1 445 ? -31.187 13.610 15.067 1.00 86.38 445 MET A C 1
ATOM 3358 O O . MET A 1 445 ? -32.216 12.934 15.103 1.00 86.38 445 MET A O 1
ATOM 3362 N N . ARG A 1 446 ? -30.549 13.954 16.194 1.00 86.81 446 ARG A N 1
ATOM 3363 C CA . ARG A 1 446 ? -31.084 13.622 17.528 1.00 86.81 446 ARG A CA 1
ATOM 3364 C C . ARG A 1 446 ? -32.342 14.402 17.836 1.00 86.81 446 ARG A C 1
ATOM 3366 O O . ARG A 1 446 ? -33.311 13.805 18.295 1.00 86.81 446 ARG A O 1
ATOM 3373 N N . LEU A 1 447 ? -32.324 15.702 17.545 1.00 89.06 447 LEU A N 1
ATOM 3374 C CA . LEU A 1 447 ? -33.463 16.588 17.758 1.00 89.06 447 LEU A CA 1
ATOM 3375 C C . LEU A 1 447 ? -34.674 16.138 16.938 1.00 89.06 447 LEU A C 1
ATOM 3377 O O . LEU A 1 447 ? -35.781 16.115 17.470 1.00 89.06 447 LEU A O 1
ATOM 3381 N N . SER A 1 448 ? -34.468 15.719 15.689 1.00 84.88 448 SER A N 1
ATOM 3382 C CA . SER A 1 448 ? -35.546 15.315 14.777 1.00 84.88 448 SER A CA 1
ATOM 3383 C C . SER A 1 448 ? -35.995 13.869 14.896 1.00 84.88 448 SER A C 1
ATOM 3385 O O . SER A 1 448 ? -36.999 13.486 14.293 1.00 84.88 448 SER A O 1
ATOM 3387 N N . GLY A 1 449 ? -35.256 13.043 15.637 1.00 73.19 449 GLY A N 1
ATOM 3388 C CA . GLY A 1 449 ? -35.527 11.612 15.705 1.00 73.19 449 GLY A CA 1
ATOM 3389 C C . GLY A 1 449 ? -35.418 10.893 14.364 1.00 73.19 449 GLY A C 1
ATOM 3390 O O . GLY A 1 449 ? -35.819 9.732 14.280 1.00 73.19 449 GLY A O 1
ATOM 3391 N N . ALA A 1 450 ? -34.868 11.549 13.339 1.00 63.56 450 ALA A N 1
ATOM 3392 C CA . ALA A 1 450 ? -34.531 10.927 12.076 1.00 63.56 450 ALA A CA 1
ATOM 3393 C C . ALA A 1 450 ? -33.394 9.927 12.329 1.00 63.56 450 ALA A C 1
ATOM 3395 O O . ALA A 1 450 ? -32.215 10.272 12.389 1.00 63.56 450 ALA A O 1
ATOM 3396 N N . VAL A 1 451 ? -33.767 8.663 12.543 1.00 52.47 451 VAL A N 1
ATOM 3397 C CA . VAL A 1 451 ? -32.818 7.540 12.618 1.00 52.47 451 VAL A CA 1
ATOM 3398 C C . VAL A 1 451 ? -32.310 7.183 11.213 1.00 52.47 451 VAL A C 1
ATOM 3400 O O . VAL A 1 451 ? -31.263 6.555 11.061 1.00 52.47 451 VAL A O 1
ATOM 3403 N N . THR A 1 452 ? -33.030 7.619 10.180 1.00 47.97 452 THR A N 1
ATOM 3404 C CA . THR A 1 452 ? -32.763 7.333 8.776 1.00 47.97 452 THR A CA 1
ATOM 3405 C C . THR A 1 452 ? -32.127 8.532 8.072 1.00 47.97 452 THR A C 1
ATOM 3407 O O . THR A 1 452 ? -32.653 9.638 8.116 1.00 47.97 452 THR A O 1
ATOM 3410 N N . GLU A 1 453 ? -31.029 8.235 7.377 1.00 54.50 453 GLU A N 1
ATOM 3411 C CA . GLU A 1 453 ? -30.391 9.010 6.305 1.00 54.50 453 GLU A CA 1
ATOM 3412 C C . GLU A 1 453 ? -29.369 10.098 6.667 1.00 54.50 453 GLU A C 1
ATOM 3414 O O . GLU A 1 453 ? -29.314 10.682 7.746 1.00 54.50 453 GLU A O 1
ATOM 3419 N N . GLN A 1 454 ? -28.415 10.222 5.751 1.00 66.75 454 GLN A N 1
ATOM 3420 C CA . GLN A 1 454 ? -27.149 10.912 5.894 1.00 66.75 454 GLN A CA 1
ATOM 3421 C C . GLN A 1 454 ? -27.322 12.429 5.719 1.00 66.75 454 GLN A C 1
ATOM 3423 O O . GLN A 1 454 ? -27.041 12.972 4.656 1.00 66.75 454 GLN A O 1
ATOM 3428 N N . ASP A 1 455 ? -27.789 13.113 6.764 1.00 80.38 455 ASP A N 1
ATOM 3429 C CA . ASP A 1 455 ? -27.942 14.572 6.745 1.00 80.38 455 ASP A CA 1
ATOM 3430 C C . ASP A 1 455 ? -26.579 15.269 6.913 1.00 80.38 455 ASP A C 1
ATOM 3432 O O . ASP A 1 455 ? -25.976 15.255 7.997 1.00 80.38 455 ASP A O 1
ATOM 3436 N N . TYR A 1 456 ? -26.071 15.833 5.814 1.00 87.75 456 TYR A N 1
ATOM 3437 C CA . TYR A 1 456 ? -24.790 16.530 5.743 1.00 87.75 456 TYR A CA 1
ATOM 3438 C C . TYR A 1 456 ? -24.973 18.009 5.399 1.00 87.75 456 TYR A C 1
ATOM 3440 O O . TYR A 1 456 ? -25.673 18.363 4.451 1.00 87.75 456 TYR A O 1
ATOM 3448 N N . VAL A 1 457 ? -24.228 18.862 6.097 1.00 90.56 457 VAL A N 1
ATOM 3449 C CA . VAL A 1 457 ? -23.866 20.202 5.618 1.00 90.56 457 VAL A CA 1
ATOM 3450 C C . VAL A 1 457 ? -22.473 20.168 5.011 1.00 90.56 457 VAL A C 1
ATOM 3452 O O . VAL A 1 457 ? -21.683 19.267 5.293 1.00 90.56 457 VAL A O 1
ATOM 3455 N N . TRP A 1 458 ? -22.164 21.147 4.170 1.00 92.56 458 TRP A N 1
ATOM 3456 C CA . TRP A 1 458 ? -20.900 21.204 3.444 1.00 92.56 458 TRP A CA 1
ATOM 3457 C C . TRP A 1 458 ? -20.170 22.500 3.762 1.00 92.56 458 TRP A C 1
ATOM 3459 O O . TRP A 1 458 ? -20.748 23.579 3.651 1.00 92.56 458 TRP A O 1
ATOM 3469 N N . PHE A 1 459 ? -18.888 22.405 4.089 1.00 93.19 459 PHE A N 1
ATOM 3470 C CA . PHE A 1 459 ? -18.038 23.557 4.389 1.00 93.19 459 PHE A CA 1
ATOM 3471 C C . PHE A 1 459 ? -16.783 23.529 3.518 1.00 93.19 459 PHE A C 1
ATOM 3473 O O . PHE A 1 459 ? -16.431 22.478 2.979 1.00 93.19 459 PHE A O 1
ATOM 3480 N N . ASP A 1 460 ? -16.139 24.679 3.343 1.00 94.50 460 ASP A N 1
ATOM 3481 C CA . ASP A 1 460 ? -14.918 24.772 2.543 1.00 94.50 460 ASP A CA 1
ATOM 3482 C C . ASP A 1 460 ? -13.791 23.971 3.196 1.00 94.50 460 ASP A C 1
ATOM 3484 O O . ASP A 1 460 ? -13.628 23.981 4.417 1.00 94.50 460 ASP A O 1
ATOM 3488 N N . ASN A 1 461 ? -13.037 23.237 2.382 1.00 93.50 461 ASN A N 1
ATOM 3489 C CA . ASN A 1 461 ? -11.927 22.425 2.854 1.00 93.50 461 ASN A CA 1
ATOM 3490 C C . ASN A 1 461 ? -10.787 23.338 3.352 1.00 93.50 461 ASN A C 1
ATOM 3492 O O . ASN A 1 461 ? -10.219 24.065 2.538 1.00 93.50 461 ASN A O 1
ATOM 3496 N N . PRO A 1 462 ? -10.434 23.311 4.653 1.00 94.56 462 PRO A N 1
ATOM 3497 C CA . PRO A 1 462 ? -9.389 24.172 5.198 1.00 94.56 462 PRO A CA 1
ATOM 3498 C C . PRO A 1 462 ? -7.975 23.622 4.955 1.00 94.56 462 PRO A C 1
ATOM 3500 O O . PRO A 1 462 ? -7.005 24.295 5.281 1.00 94.56 462 PRO A O 1
ATOM 3503 N N . ILE A 1 463 ? -7.847 22.398 4.428 1.00 92.69 463 ILE A N 1
ATOM 3504 C CA . ILE A 1 463 ? -6.554 21.783 4.115 1.00 92.69 463 ILE A CA 1
ATOM 3505 C C . ILE A 1 463 ? -6.002 22.403 2.836 1.00 92.69 463 ILE A C 1
ATOM 3507 O O . ILE A 1 463 ? -6.726 22.525 1.844 1.00 92.69 463 ILE A O 1
ATOM 3511 N N . SER A 1 464 ? -4.718 22.764 2.844 1.00 79.12 464 SER A N 1
ATOM 3512 C CA . SER A 1 464 ? -4.070 23.340 1.668 1.00 79.12 464 SER A CA 1
ATOM 3513 C C . SER A 1 464 ? -4.085 22.353 0.501 1.00 79.12 464 SER A C 1
ATOM 3515 O O . SER A 1 464 ? -3.624 21.213 0.603 1.00 79.12 464 SER A O 1
ATOM 3517 N N . ILE A 1 465 ? -4.624 22.808 -0.631 1.00 70.56 465 ILE A N 1
ATOM 3518 C CA . ILE A 1 465 ? -4.549 22.107 -1.911 1.00 70.56 465 ILE A CA 1
ATOM 3519 C C . ILE A 1 465 ? -3.520 22.873 -2.745 1.00 70.56 465 ILE A C 1
ATOM 3521 O O . ILE A 1 465 ? -3.858 23.933 -3.286 1.00 70.56 465 ILE A O 1
ATOM 3525 N N . PRO A 1 466 ? -2.264 22.400 -2.843 1.00 66.50 466 PRO A N 1
ATOM 3526 C CA . PRO A 1 466 ? -1.241 23.132 -3.569 1.00 66.50 466 PRO A CA 1
ATOM 3527 C C . PRO A 1 466 ? -1.659 23.285 -5.040 1.00 66.50 466 PRO A C 1
ATOM 3529 O O . PRO A 1 466 ? -2.045 22.296 -5.679 1.00 66.50 466 PRO A O 1
ATOM 3532 N N . PRO A 1 467 ? -1.598 24.504 -5.606 1.00 68.56 467 PRO A N 1
ATOM 3533 C CA . PRO A 1 467 ? -1.928 24.708 -7.004 1.00 68.56 467 PRO A CA 1
ATOM 3534 C C . PRO A 1 467 ? -0.946 23.938 -7.888 1.00 68.56 467 PRO A C 1
ATOM 3536 O O . PRO A 1 467 ? 0.244 23.817 -7.589 1.00 68.56 467 PRO A O 1
ATOM 3539 N N . ALA A 1 468 ? -1.453 23.433 -9.007 1.00 70.69 468 ALA A N 1
ATOM 3540 C CA . ALA A 1 468 ? -0.623 22.867 -10.056 1.00 70.69 468 ALA A CA 1
ATOM 3541 C C . ALA A 1 468 ? 0.382 23.919 -10.555 1.00 70.69 468 ALA A C 1
ATOM 3543 O O . ALA A 1 468 ? -0.023 24.955 -11.078 1.00 70.69 468 ALA A O 1
ATOM 3544 N N . THR A 1 469 ? 1.683 23.655 -10.412 1.00 82.88 469 THR A N 1
ATOM 3545 C CA . THR A 1 469 ? 2.715 24.439 -11.101 1.00 82.88 469 THR A CA 1
ATOM 3546 C C . THR A 1 469 ? 2.659 24.119 -12.591 1.00 82.88 469 THR A C 1
ATOM 3548 O O . THR A 1 469 ? 2.713 22.949 -12.969 1.00 82.88 469 THR A O 1
ATOM 3551 N N . ASP A 1 470 ? 2.532 25.146 -13.427 1.00 89.56 470 ASP A N 1
ATOM 3552 C CA . ASP A 1 470 ? 2.623 24.992 -14.876 1.00 89.56 470 ASP A CA 1
ATOM 3553 C C . ASP A 1 470 ? 4.097 24.963 -15.301 1.00 89.56 470 ASP A C 1
ATOM 3555 O O . ASP A 1 470 ? 4.812 25.958 -15.203 1.00 89.56 470 ASP A O 1
ATOM 3559 N N . GLU A 1 471 ? 4.548 23.797 -15.754 1.00 95.00 471 GLU A N 1
ATOM 3560 C CA . GLU A 1 471 ? 5.928 23.533 -16.179 1.00 95.00 471 GLU A CA 1
ATOM 3561 C C . GLU A 1 471 ? 6.091 23.591 -17.711 1.00 95.00 471 GLU A C 1
ATOM 3563 O O . GLU A 1 471 ? 7.119 23.173 -18.253 1.00 95.00 471 GLU A O 1
ATOM 3568 N N . THR A 1 472 ? 5.074 24.075 -18.435 1.00 95.81 472 THR A N 1
ATOM 3569 C CA . THR A 1 472 ? 5.024 24.021 -19.905 1.00 95.81 472 THR A CA 1
ATOM 3570 C C . THR A 1 472 ? 6.134 24.838 -20.565 1.00 95.81 472 THR A C 1
ATOM 3572 O O . THR A 1 472 ? 6.802 24.331 -21.467 1.00 95.81 472 THR A O 1
ATOM 3575 N N . GLU A 1 473 ? 6.388 26.069 -20.109 1.00 97.00 473 GLU A N 1
ATOM 3576 C CA . GLU A 1 473 ? 7.439 26.916 -20.698 1.00 97.00 473 GLU A CA 1
ATOM 3577 C C . GLU A 1 473 ? 8.840 26.344 -20.451 1.00 97.00 473 GLU A C 1
ATOM 3579 O O . GLU A 1 473 ? 9.634 26.246 -21.386 1.00 97.00 473 GLU A O 1
ATOM 3584 N N . TRP A 1 474 ? 9.116 25.847 -19.240 1.00 96.94 474 TRP A N 1
ATOM 3585 C CA . TRP A 1 474 ? 10.377 25.158 -18.953 1.00 96.94 474 TRP A CA 1
ATOM 3586 C C . TRP A 1 474 ? 10.567 23.931 -19.854 1.00 96.94 474 TRP A C 1
ATOM 3588 O O . TRP A 1 474 ? 11.638 23.733 -20.434 1.00 96.94 474 TRP A O 1
ATOM 3598 N N . ALA A 1 475 ? 9.526 23.106 -20.007 1.00 97.12 475 ALA A N 1
ATOM 3599 C CA . ALA A 1 475 ? 9.589 21.912 -20.843 1.00 97.12 475 ALA A CA 1
ATOM 3600 C C . ALA A 1 475 ? 9.833 22.264 -22.318 1.00 97.12 475 ALA A C 1
ATOM 3602 O O . ALA A 1 475 ? 10.619 21.596 -22.994 1.00 97.12 475 ALA A O 1
ATOM 3603 N N . LYS A 1 476 ? 9.204 23.337 -22.807 1.00 97.56 476 LYS A N 1
ATOM 3604 C CA . LYS A 1 476 ? 9.390 23.862 -24.161 1.00 97.56 476 LYS A CA 1
ATOM 3605 C C . LYS A 1 476 ? 10.819 24.340 -24.391 1.00 97.56 476 LYS A C 1
ATOM 3607 O O . LYS A 1 476 ? 11.444 23.908 -25.359 1.00 97.56 476 LYS A O 1
ATOM 3612 N N . GLU A 1 477 ? 11.360 25.166 -23.499 1.00 97.38 477 GLU A N 1
ATOM 3613 C CA . GLU A 1 477 ? 12.756 25.615 -23.567 1.00 97.38 477 GLU A CA 1
ATOM 3614 C C . GLU A 1 477 ? 13.727 24.427 -23.555 1.00 97.38 477 GLU A C 1
ATOM 3616 O O . GLU A 1 477 ? 14.640 24.355 -24.382 1.00 97.38 477 GLU A O 1
ATOM 3621 N N . HIS A 1 478 ? 13.489 23.448 -22.677 1.00 95.94 478 HIS A N 1
ATOM 3622 C CA . HIS A 1 478 ? 14.320 22.254 -22.554 1.00 95.94 478 HIS A CA 1
ATOM 3623 C C . HIS A 1 478 ? 14.338 21.410 -23.838 1.00 95.94 478 HIS A C 1
ATOM 3625 O O . HIS A 1 478 ? 15.409 21.031 -24.323 1.00 95.94 478 HIS A O 1
ATOM 3631 N N . VAL A 1 479 ? 13.163 21.113 -24.403 1.00 96.19 479 VAL A N 1
ATOM 3632 C CA . VAL A 1 479 ? 13.037 20.300 -25.623 1.00 96.19 479 VAL A CA 1
ATOM 3633 C C . VAL A 1 479 ? 13.649 21.021 -26.824 1.00 96.19 479 VAL A C 1
ATOM 3635 O O . VAL A 1 479 ? 14.433 20.417 -27.558 1.00 96.19 479 VAL A O 1
ATOM 3638 N N . LEU A 1 480 ? 13.346 22.309 -27.010 1.00 95.88 480 LEU A N 1
ATOM 3639 C CA . LEU A 1 480 ? 13.848 23.083 -28.148 1.00 95.88 480 LEU A CA 1
ATOM 3640 C C . LEU A 1 480 ? 15.366 23.288 -28.086 1.00 95.88 480 LEU A C 1
ATOM 3642 O O . LEU A 1 480 ? 16.033 23.173 -29.114 1.00 95.88 480 LEU A O 1
ATOM 3646 N N . SER A 1 481 ? 15.927 23.519 -26.895 1.00 95.69 481 SER A N 1
ATOM 3647 C CA . SER A 1 481 ? 17.379 23.616 -26.705 1.00 95.69 481 SER A CA 1
ATOM 3648 C C . SER A 1 481 ? 18.085 22.321 -27.118 1.00 95.69 481 SER A C 1
ATOM 3650 O O . SER A 1 481 ? 19.028 22.348 -27.911 1.00 95.69 481 SER A O 1
ATOM 3652 N N . ARG A 1 482 ? 17.590 21.164 -26.660 1.00 94.12 482 ARG A N 1
ATOM 3653 C CA . ARG A 1 482 ? 18.161 19.864 -27.042 1.00 94.12 482 ARG A CA 1
ATOM 3654 C C . ARG A 1 482 ? 17.992 19.560 -28.523 1.00 94.12 482 ARG A C 1
ATOM 3656 O O . ARG A 1 482 ? 18.895 18.991 -29.131 1.00 94.12 482 ARG A O 1
ATOM 3663 N N . LEU A 1 483 ? 16.850 19.928 -29.100 1.00 95.00 483 LEU A N 1
ATOM 3664 C CA . LEU A 1 483 ? 16.600 19.756 -30.525 1.00 95.00 483 LEU A CA 1
ATOM 3665 C C . LEU A 1 483 ? 17.576 20.587 -31.367 1.00 95.00 483 LEU A C 1
ATOM 3667 O O . LEU A 1 483 ? 18.105 20.068 -32.345 1.00 95.00 483 LEU A O 1
ATOM 3671 N N . ALA A 1 484 ? 17.864 21.830 -30.969 1.00 94.69 484 ALA A N 1
ATOM 3672 C CA . ALA A 1 484 ? 18.838 22.681 -31.648 1.00 94.69 484 ALA A CA 1
ATOM 3673 C C . ALA A 1 484 ? 20.246 22.062 -31.639 1.00 94.69 484 ALA A C 1
ATOM 3675 O O . ALA A 1 484 ? 20.852 21.928 -32.701 1.00 94.69 484 ALA A O 1
ATOM 3676 N N . VAL A 1 485 ? 20.716 21.601 -30.472 1.00 92.81 485 VAL A N 1
ATOM 3677 C CA . VAL A 1 485 ? 22.020 20.924 -30.337 1.00 92.81 485 VAL A CA 1
ATOM 3678 C C . VAL A 1 485 ? 22.078 19.662 -31.201 1.00 92.81 485 VAL A C 1
ATOM 3680 O O . VAL A 1 485 ? 23.032 19.466 -31.952 1.00 92.81 485 VAL A O 1
ATOM 3683 N N . ALA A 1 486 ? 21.041 18.819 -31.153 1.00 92.44 486 ALA A N 1
ATOM 3684 C CA . ALA A 1 486 ? 20.996 17.594 -31.949 1.00 92.44 486 ALA A CA 1
ATOM 3685 C C . ALA A 1 486 ? 20.995 17.888 -33.460 1.00 92.44 486 ALA A C 1
ATOM 3687 O O . ALA A 1 486 ? 21.704 17.230 -34.215 1.00 92.44 486 ALA A O 1
ATOM 3688 N N . LYS A 1 487 ? 20.256 18.907 -33.913 1.00 93.88 487 LYS A N 1
ATOM 3689 C CA . LYS A 1 487 ? 20.220 19.327 -35.323 1.00 93.88 487 LYS A CA 1
ATOM 3690 C C . LYS A 1 487 ? 21.553 19.863 -35.822 1.00 93.88 487 LYS A C 1
ATOM 3692 O O . LYS A 1 487 ? 21.923 19.570 -36.957 1.00 93.88 487 LYS A O 1
ATOM 3697 N N . GLU A 1 488 ? 22.254 20.634 -34.997 1.00 93.56 488 GLU A N 1
ATOM 3698 C CA . GLU A 1 488 ? 23.590 21.138 -35.314 1.00 93.56 488 GLU A CA 1
ATOM 3699 C C . GLU A 1 488 ? 24.579 19.978 -35.468 1.00 93.56 488 GLU A C 1
ATOM 3701 O O . GLU A 1 488 ? 25.211 19.845 -36.517 1.00 93.56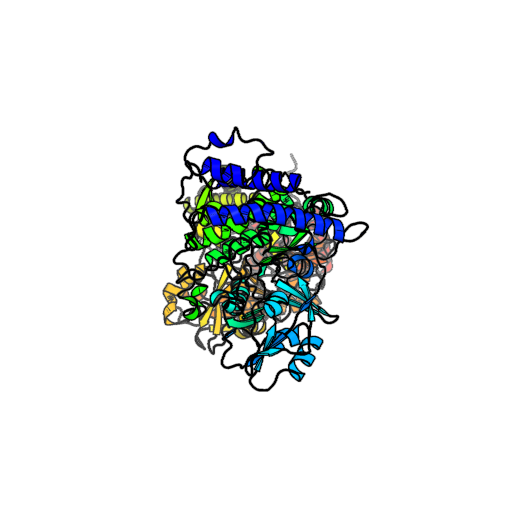 488 GLU A O 1
ATOM 3706 N N . MET A 1 489 ? 24.627 19.075 -34.482 1.00 90.12 489 MET A N 1
ATOM 3707 C CA . MET A 1 489 ? 25.487 17.886 -34.520 1.00 90.12 489 MET A CA 1
ATOM 3708 C C . MET A 1 489 ? 25.169 16.970 -35.708 1.00 90.12 489 MET A C 1
ATOM 3710 O O . MET A 1 489 ? 26.069 16.473 -36.380 1.00 90.12 489 MET A O 1
ATOM 3714 N N . GLU A 1 490 ? 23.885 16.747 -35.991 1.00 92.56 490 GLU A N 1
ATOM 3715 C CA . GLU A 1 490 ? 23.430 15.888 -37.085 1.00 92.56 490 GLU A CA 1
ATOM 3716 C C . GLU A 1 490 ? 23.409 16.604 -38.445 1.00 92.56 490 GLU A C 1
ATOM 3718 O O . GLU A 1 490 ? 23.080 15.972 -39.451 1.00 92.56 490 GLU A O 1
ATOM 3723 N N . GLN A 1 491 ? 23.753 17.894 -38.514 1.00 91.81 491 GLN A N 1
ATOM 3724 C CA . GLN A 1 491 ? 23.717 18.722 -39.728 1.00 91.81 491 GLN A CA 1
ATOM 3725 C C . GLN A 1 491 ? 22.361 18.656 -40.459 1.00 91.81 491 GLN A C 1
ATOM 3727 O O . GLN A 1 491 ? 22.288 18.481 -41.678 1.00 91.81 491 GLN A O 1
ATOM 3732 N N . VAL A 1 492 ? 21.263 18.767 -39.705 1.00 91.88 492 VAL A N 1
ATOM 3733 C CA . VAL A 1 492 ? 19.888 18.686 -40.219 1.00 91.88 492 VAL A CA 1
ATOM 3734 C C . VAL A 1 492 ? 19.156 20.010 -40.014 1.00 91.88 492 VAL A C 1
ATOM 3736 O O . VAL A 1 492 ? 19.025 20.499 -38.898 1.00 91.88 492 VAL A O 1
ATOM 3739 N N . ALA A 1 493 ? 18.594 20.572 -41.087 1.00 89.44 493 ALA A N 1
ATOM 3740 C CA . ALA A 1 493 ? 17.808 21.808 -41.006 1.00 89.44 493 ALA A CA 1
ATOM 3741 C C . ALA A 1 493 ? 16.337 21.582 -40.605 1.00 89.44 493 ALA A C 1
ATOM 3743 O O . ALA A 1 493 ? 15.724 22.453 -39.986 1.00 89.44 493 ALA A O 1
ATOM 3744 N N . LYS A 1 494 ? 15.761 20.425 -40.961 1.00 91.00 494 LYS A N 1
ATOM 3745 C CA . LYS A 1 494 ? 14.351 20.094 -40.707 1.00 91.00 494 LYS A CA 1
ATOM 3746 C C . LYS A 1 494 ? 14.126 19.646 -39.265 1.00 91.00 494 LYS A C 1
ATOM 3748 O O . LYS A 1 494 ? 14.957 18.942 -38.701 1.00 91.00 494 LYS A O 1
ATOM 3753 N N . ASP A 1 495 ? 12.984 20.027 -38.711 1.00 90.06 495 ASP A N 1
ATOM 3754 C CA . ASP A 1 495 ? 12.514 19.515 -37.427 1.00 90.06 495 ASP A CA 1
ATOM 3755 C C . ASP A 1 495 ? 11.745 18.199 -37.608 1.00 90.06 495 ASP A C 1
ATOM 3757 O O . ASP A 1 495 ? 11.145 17.987 -38.670 1.00 90.06 495 ASP A O 1
ATOM 3761 N N . PRO A 1 496 ? 11.726 17.329 -36.581 1.00 90.81 496 PRO A N 1
ATOM 3762 C CA . PRO A 1 496 ? 10.736 16.264 -36.468 1.00 90.81 496 PRO A CA 1
ATOM 3763 C C . PRO A 1 496 ? 9.303 16.807 -36.570 1.00 90.81 496 PRO A C 1
ATOM 3765 O O . PRO A 1 496 ? 9.066 18.014 -36.504 1.00 90.81 496 PRO A O 1
ATOM 3768 N N . HIS A 1 497 ? 8.327 15.909 -36.700 1.00 91.62 497 HIS A N 1
ATOM 3769 C CA . HIS A 1 497 ? 6.917 16.300 -36.725 1.00 91.62 497 HIS A CA 1
ATOM 3770 C C . HIS A 1 497 ? 6.542 17.156 -35.503 1.00 91.62 497 HIS A C 1
ATOM 3772 O O . HIS A 1 497 ? 6.870 16.799 -34.373 1.00 91.62 497 HIS A O 1
ATOM 3778 N N . ALA A 1 498 ? 5.821 18.258 -35.737 1.00 93.12 498 ALA A N 1
ATOM 3779 C CA . ALA A 1 498 ? 5.398 19.184 -34.684 1.00 93.12 498 ALA A CA 1
ATOM 3780 C C . ALA A 1 498 ? 4.618 18.470 -33.567 1.00 93.12 498 ALA A C 1
ATOM 3782 O O . ALA A 1 498 ? 4.922 18.668 -32.398 1.00 93.12 498 ALA A O 1
ATOM 3783 N N . ASP A 1 499 ? 3.728 17.540 -33.923 1.00 93.12 499 ASP A N 1
ATOM 3784 C CA . ASP A 1 499 ? 2.956 16.749 -32.956 1.00 93.12 499 ASP A CA 1
ATOM 3785 C C . ASP A 1 499 ? 3.844 15.923 -32.004 1.00 93.12 499 ASP A C 1
ATOM 3787 O O . ASP A 1 499 ? 3.512 15.756 -30.830 1.00 93.12 499 ASP A O 1
ATOM 3791 N N . ASP A 1 500 ? 4.986 15.410 -32.482 1.00 93.19 500 ASP A N 1
ATOM 3792 C CA . ASP A 1 500 ? 5.937 14.671 -31.642 1.00 93.19 500 ASP A CA 1
ATOM 3793 C C . ASP A 1 500 ? 6.666 15.628 -30.675 1.00 93.19 500 ASP A C 1
ATOM 3795 O O . ASP A 1 500 ? 6.937 15.273 -29.525 1.00 93.19 500 ASP A O 1
ATOM 3799 N N . ILE A 1 501 ? 6.962 16.854 -31.118 1.00 95.50 501 ILE A N 1
ATOM 3800 C CA . ILE A 1 501 ? 7.559 17.901 -30.278 1.00 95.50 501 ILE A CA 1
ATOM 3801 C C . ILE A 1 501 ? 6.562 18.329 -29.196 1.00 95.50 501 ILE A C 1
ATOM 3803 O O . ILE A 1 501 ? 6.901 18.306 -28.012 1.00 95.50 501 ILE A O 1
ATOM 3807 N N . ASP A 1 502 ? 5.323 18.635 -29.579 1.00 95.56 502 ASP A N 1
ATOM 3808 C CA . ASP A 1 502 ? 4.262 19.060 -28.664 1.00 95.56 502 ASP A CA 1
ATOM 3809 C C . ASP A 1 502 ? 3.936 17.966 -27.637 1.00 95.56 502 ASP A C 1
ATOM 3811 O O . ASP A 1 502 ? 3.822 18.240 -26.439 1.00 95.56 502 ASP A O 1
ATOM 3815 N N . ASN A 1 503 ? 3.873 16.698 -28.067 1.00 95.44 503 ASN A N 1
ATOM 3816 C CA . ASN A 1 503 ? 3.690 15.563 -27.162 1.00 95.44 503 ASN A CA 1
ATOM 3817 C C . ASN A 1 503 ? 4.842 15.432 -26.153 1.00 95.44 503 ASN A C 1
ATOM 3819 O O . ASN A 1 503 ? 4.593 15.196 -24.965 1.00 95.44 503 ASN A O 1
ATOM 3823 N N . ALA A 1 504 ? 6.090 15.591 -26.604 1.00 95.56 504 ALA A N 1
ATOM 3824 C CA . ALA A 1 504 ? 7.257 15.527 -25.731 1.00 95.56 504 ALA A CA 1
ATOM 3825 C C . ALA A 1 504 ? 7.260 16.667 -24.700 1.00 95.56 504 ALA A C 1
ATOM 3827 O O . ALA A 1 504 ? 7.557 16.410 -23.533 1.00 95.56 504 ALA A O 1
ATOM 3828 N N . ILE A 1 505 ? 6.887 17.889 -25.102 1.00 96.94 505 ILE A N 1
ATOM 3829 C CA . ILE A 1 505 ? 6.770 19.055 -24.212 1.00 96.94 505 ILE A CA 1
ATOM 3830 C C . ILE A 1 505 ? 5.685 18.817 -23.160 1.00 96.94 505 ILE A C 1
ATOM 3832 O O . ILE A 1 505 ? 5.967 18.893 -21.965 1.00 96.94 505 ILE A O 1
ATOM 3836 N N . ALA A 1 506 ? 4.467 18.474 -23.586 1.00 96.06 506 ALA A N 1
ATOM 3837 C CA . ALA A 1 506 ? 3.340 18.287 -22.675 1.00 96.06 506 ALA A CA 1
ATOM 3838 C C . ALA A 1 506 ? 3.596 17.150 -21.670 1.00 96.06 506 ALA A C 1
ATOM 3840 O O . ALA A 1 506 ? 3.330 17.285 -20.474 1.00 96.06 506 ALA A O 1
ATOM 3841 N N . THR A 1 507 ? 4.183 16.043 -22.137 1.00 95.25 507 THR A N 1
ATOM 3842 C CA . THR A 1 507 ? 4.560 14.921 -21.270 1.00 95.25 507 THR A CA 1
ATOM 3843 C C . THR A 1 507 ? 5.658 15.315 -20.285 1.00 95.25 507 THR A C 1
ATOM 3845 O O . THR A 1 507 ? 5.573 14.968 -19.109 1.00 95.25 507 THR A O 1
ATOM 3848 N N . LEU A 1 508 ? 6.692 16.033 -20.736 1.00 96.12 508 LEU A N 1
ATOM 3849 C CA . LEU A 1 508 ? 7.798 16.463 -19.882 1.00 96.12 508 LEU A CA 1
ATOM 3850 C C . LEU A 1 508 ? 7.330 17.441 -18.792 1.00 96.12 508 LEU A C 1
ATOM 3852 O O . LEU A 1 508 ? 7.727 17.282 -17.637 1.00 96.12 508 LEU A O 1
ATOM 3856 N N . ALA A 1 509 ? 6.461 18.394 -19.138 1.00 96.00 509 ALA A N 1
ATOM 3857 C CA . ALA A 1 509 ? 5.862 19.329 -18.186 1.00 96.00 509 ALA A CA 1
ATOM 3858 C C . ALA A 1 509 ? 5.081 18.582 -17.093 1.00 96.00 509 ALA A C 1
ATOM 3860 O O . ALA A 1 509 ? 5.347 18.754 -15.904 1.00 96.00 509 ALA A O 1
ATOM 3861 N N . GLN A 1 510 ? 4.195 17.665 -17.495 1.00 94.00 510 GLN A N 1
ATOM 3862 C CA . GLN A 1 510 ? 3.436 16.830 -16.563 1.00 94.00 510 GLN A CA 1
ATOM 3863 C C . GLN A 1 510 ? 4.358 15.995 -15.659 1.00 94.00 510 GLN A C 1
ATOM 3865 O O . GLN A 1 510 ? 4.130 15.900 -14.454 1.00 94.00 510 GLN A O 1
ATOM 3870 N N . VAL A 1 511 ? 5.398 15.383 -16.231 1.00 94.50 511 VAL A N 1
ATOM 3871 C CA . VAL A 1 511 ? 6.372 14.586 -15.479 1.00 94.50 511 VAL A CA 1
ATOM 3872 C C . VAL A 1 511 ? 7.074 15.435 -14.425 1.00 94.50 511 VAL A C 1
ATOM 3874 O O . VAL A 1 511 ? 7.119 15.029 -13.265 1.00 94.50 511 VAL A O 1
ATOM 3877 N N . LYS A 1 512 ? 7.590 16.614 -14.793 1.00 94.50 512 LYS A N 1
ATOM 3878 C CA . LYS A 1 512 ? 8.252 17.506 -13.836 1.00 94.50 512 LYS A CA 1
ATOM 3879 C C . LYS A 1 512 ? 7.296 17.903 -12.716 1.00 94.50 512 LYS A C 1
ATOM 3881 O O . LYS A 1 512 ? 7.644 17.744 -11.551 1.00 94.50 512 LYS A O 1
ATOM 3886 N N . GLN A 1 513 ? 6.083 18.319 -13.062 1.00 91.88 513 GLN A N 1
ATOM 3887 C CA . GLN A 1 513 ? 5.070 18.718 -12.092 1.00 91.88 513 GLN A CA 1
ATOM 3888 C C . GLN A 1 513 ? 4.787 17.611 -11.059 1.00 91.88 513 GLN A C 1
ATOM 3890 O O . GLN A 1 513 ? 4.767 17.872 -9.856 1.00 91.88 513 GLN A O 1
ATOM 3895 N N . VAL A 1 514 ? 4.599 16.365 -11.509 1.00 90.19 514 VAL A N 1
ATOM 3896 C CA . VAL A 1 514 ? 4.324 15.222 -10.619 1.00 90.19 514 VAL A CA 1
ATOM 3897 C C . VAL A 1 514 ? 5.538 14.874 -9.757 1.00 90.19 514 VAL A C 1
ATOM 3899 O O . VAL A 1 514 ? 5.393 14.652 -8.553 1.00 90.19 514 VAL A O 1
ATOM 3902 N N . VAL A 1 515 ? 6.737 14.836 -10.344 1.00 92.31 515 VAL A N 1
ATOM 3903 C CA . VAL A 1 515 ? 7.961 14.476 -9.615 1.00 92.31 515 VAL A CA 1
ATOM 3904 C C . VAL A 1 515 ? 8.308 15.526 -8.563 1.00 92.31 515 VAL A C 1
ATOM 3906 O O . VAL A 1 515 ? 8.588 15.156 -7.426 1.00 92.31 515 VAL A O 1
ATOM 3909 N N . GLU A 1 516 ? 8.260 16.819 -8.892 1.00 90.00 516 GLU A N 1
ATOM 3910 C CA . GLU A 1 516 ? 8.567 17.889 -7.929 1.00 90.00 516 GLU A CA 1
ATOM 3911 C C . GLU A 1 516 ? 7.558 17.926 -6.781 1.00 90.00 516 GLU A C 1
ATOM 3913 O O . GLU A 1 516 ? 7.935 18.146 -5.631 1.00 90.00 516 GLU A O 1
ATOM 3918 N N . LYS A 1 517 ? 6.285 17.633 -7.065 1.00 85.00 517 LYS A N 1
ATOM 3919 C CA . LYS A 1 517 ? 5.271 17.470 -6.023 1.00 85.00 517 LYS A CA 1
ATOM 3920 C C . LYS A 1 517 ? 5.622 16.316 -5.081 1.00 85.00 517 LYS A C 1
ATOM 3922 O O . LYS A 1 517 ? 5.653 16.498 -3.868 1.00 85.00 517 LYS A O 1
ATOM 3927 N N . ARG A 1 518 ? 5.940 15.139 -5.631 1.00 86.69 518 ARG A N 1
ATOM 3928 C CA . ARG A 1 518 ? 6.287 13.943 -4.844 1.00 86.69 518 ARG A CA 1
ATOM 3929 C C . ARG A 1 518 ? 7.597 14.082 -4.070 1.00 86.69 518 ARG A C 1
ATOM 3931 O O . ARG A 1 518 ? 7.716 13.506 -2.996 1.00 86.69 518 ARG A O 1
ATOM 3938 N N . ARG A 1 519 ? 8.568 14.850 -4.573 1.00 85.81 519 ARG A N 1
ATOM 3939 C CA . ARG A 1 519 ? 9.847 15.099 -3.883 1.00 85.81 519 ARG A CA 1
ATOM 3940 C C . ARG A 1 519 ? 9.687 15.774 -2.525 1.00 85.81 519 ARG A C 1
ATOM 3942 O O . ARG A 1 519 ? 10.552 15.588 -1.680 1.00 85.81 519 ARG A O 1
ATOM 3949 N N . ARG A 1 520 ? 8.597 16.518 -2.305 1.00 79.19 520 ARG A N 1
ATOM 3950 C CA . ARG A 1 520 ? 8.304 17.144 -1.005 1.00 79.19 520 ARG A CA 1
ATOM 3951 C C . ARG A 1 520 ? 7.991 16.113 0.077 1.00 79.19 520 ARG A C 1
ATOM 3953 O O . ARG A 1 520 ? 8.332 16.340 1.224 1.00 79.19 520 ARG A O 1
ATOM 3960 N N . ASN A 1 521 ? 7.374 14.993 -0.304 1.00 76.31 521 ASN A N 1
ATOM 3961 C CA . ASN A 1 521 ? 6.929 13.931 0.594 1.00 76.31 521 ASN A CA 1
ATOM 3962 C C . ASN A 1 521 ? 7.110 12.571 -0.097 1.00 76.31 521 ASN A C 1
ATOM 3964 O O . ASN A 1 521 ? 6.167 12.012 -0.667 1.00 76.31 521 ASN A O 1
ATOM 3968 N N . LEU A 1 522 ? 8.339 12.045 -0.089 1.00 84.38 522 LEU A N 1
ATOM 3969 C CA . LEU A 1 522 ? 8.613 10.735 -0.679 1.00 84.38 522 LEU A CA 1
ATOM 3970 C C . LEU A 1 522 ? 7.965 9.618 0.153 1.00 84.38 522 LEU A C 1
ATOM 3972 O O . LEU A 1 522 ? 8.018 9.650 1.385 1.00 84.38 522 LEU A O 1
ATOM 3976 N N . PRO A 1 523 ? 7.372 8.599 -0.495 1.00 85.25 523 PRO A N 1
ATOM 3977 C CA . PRO A 1 523 ? 6.840 7.460 0.228 1.00 85.25 523 PRO A CA 1
ATOM 3978 C C . PRO A 1 523 ? 7.987 6.670 0.860 1.00 85.25 523 PRO A C 1
ATOM 3980 O O . PRO A 1 523 ? 9.000 6.398 0.215 1.00 85.25 523 PRO A O 1
ATOM 3983 N N . VAL A 1 524 ? 7.801 6.245 2.108 1.00 86.06 524 VAL A N 1
ATOM 3984 C CA . VAL A 1 524 ? 8.645 5.198 2.691 1.00 86.06 524 VAL A CA 1
ATOM 3985 C C . VAL A 1 524 ? 8.233 3.875 2.060 1.00 86.06 524 VAL A C 1
ATOM 3987 O O . VAL A 1 524 ? 7.047 3.541 2.081 1.00 86.06 524 VAL A O 1
ATOM 3990 N N . VAL A 1 525 ? 9.204 3.153 1.507 1.00 92.25 525 VAL A N 1
ATOM 3991 C CA . VAL A 1 525 ? 8.996 1.918 0.746 1.00 92.25 525 VAL A CA 1
ATOM 3992 C C . VAL A 1 525 ? 9.961 0.821 1.212 1.00 92.25 525 VAL A C 1
ATOM 3994 O O . VAL A 1 525 ? 11.018 1.147 1.756 1.00 92.25 525 VAL A O 1
ATOM 3997 N N . PRO A 1 526 ? 9.640 -0.464 0.980 1.00 92.88 526 PRO A N 1
ATOM 3998 C CA . PRO A 1 526 ? 10.594 -1.559 1.108 1.00 92.88 526 PRO A CA 1
ATOM 3999 C C . PRO A 1 526 ? 11.837 -1.346 0.249 1.00 92.88 526 PRO A C 1
ATOM 4001 O O . PRO A 1 526 ? 11.779 -0.712 -0.810 1.00 92.88 526 PRO A O 1
ATOM 4004 N N . VAL A 1 527 ? 12.932 -1.980 0.657 1.00 89.88 527 VAL A N 1
ATOM 4005 C CA . VAL A 1 527 ? 14.222 -1.915 -0.038 1.00 89.88 527 VAL A CA 1
ATOM 4006 C C . VAL A 1 527 ? 14.122 -2.318 -1.522 1.00 89.88 527 VAL A C 1
ATOM 4008 O O . VAL A 1 527 ? 14.619 -1.602 -2.392 1.00 89.88 527 VAL A O 1
ATOM 4011 N N . ASP A 1 528 ? 13.350 -3.364 -1.842 1.00 91.25 528 ASP A N 1
ATOM 4012 C CA . ASP A 1 528 ? 13.126 -3.850 -3.215 1.00 91.25 528 ASP A CA 1
ATOM 4013 C C . ASP A 1 528 ? 12.503 -2.789 -4.146 1.00 91.25 528 ASP A C 1
ATOM 4015 O O . ASP A 1 528 ? 12.627 -2.865 -5.371 1.00 91.25 528 ASP A O 1
ATOM 4019 N N . PHE A 1 529 ? 11.792 -1.804 -3.587 1.00 94.62 529 PHE A N 1
ATOM 4020 C CA . PHE A 1 529 ? 11.133 -0.743 -4.348 1.00 94.62 529 PHE A CA 1
ATOM 4021 C C . PHE A 1 529 ? 12.006 0.487 -4.559 1.00 94.62 529 PHE A C 1
ATOM 4023 O O . PHE A 1 529 ? 11.668 1.296 -5.424 1.00 94.62 529 PHE A O 1
ATOM 4030 N N . VAL A 1 530 ? 13.127 0.631 -3.846 1.00 93.12 530 VAL A N 1
ATOM 4031 C CA . VAL A 1 530 ? 14.002 1.811 -3.944 1.00 93.12 530 VAL A CA 1
ATOM 4032 C C . VAL A 1 530 ? 14.458 2.046 -5.385 1.00 93.12 530 VAL A C 1
ATOM 4034 O O . VAL A 1 530 ? 14.403 3.176 -5.866 1.00 93.12 530 VAL A O 1
ATOM 4037 N N . GLY A 1 531 ? 14.806 0.987 -6.123 1.00 92.69 531 GLY A N 1
ATOM 4038 C CA . GLY A 1 531 ? 15.195 1.099 -7.531 1.00 92.69 531 GLY A CA 1
ATOM 4039 C C . GLY A 1 531 ? 14.084 1.646 -8.435 1.00 92.69 531 GLY A C 1
ATOM 4040 O O . GLY A 1 531 ? 14.330 2.507 -9.280 1.00 92.69 531 GLY A O 1
ATOM 4041 N N . VAL A 1 532 ? 12.841 1.194 -8.240 1.00 94.62 532 VAL A N 1
ATOM 4042 C CA . VAL A 1 532 ? 11.682 1.666 -9.021 1.00 94.62 532 VAL A CA 1
ATOM 4043 C C . VAL A 1 532 ? 11.242 3.064 -8.574 1.00 94.62 532 VAL A C 1
ATOM 4045 O O . VAL A 1 532 ? 10.834 3.882 -9.399 1.00 94.62 532 VAL A O 1
ATOM 4048 N N . LEU A 1 533 ? 11.377 3.376 -7.282 1.00 94.75 533 LEU A N 1
ATOM 4049 C CA . LEU A 1 533 ? 11.168 4.718 -6.750 1.00 94.75 533 LEU A CA 1
ATOM 4050 C C . LEU A 1 533 ? 12.168 5.694 -7.376 1.00 94.75 533 LEU A C 1
ATOM 4052 O O . LEU A 1 533 ? 11.750 6.733 -7.880 1.00 94.75 533 LEU A O 1
ATOM 4056 N N . ALA A 1 534 ? 13.451 5.343 -7.438 1.00 92.75 534 ALA A N 1
ATOM 4057 C CA . ALA A 1 534 ? 14.475 6.148 -8.095 1.00 92.75 534 ALA A CA 1
ATOM 4058 C C . ALA A 1 534 ? 14.177 6.344 -9.594 1.00 92.75 534 ALA A C 1
ATOM 4060 O O . ALA A 1 534 ? 14.199 7.477 -10.077 1.00 92.75 534 ALA A O 1
ATOM 4061 N N . ASP A 1 535 ? 13.794 5.280 -10.313 1.00 92.19 535 ASP A N 1
ATOM 4062 C CA . ASP A 1 535 ? 13.332 5.372 -11.708 1.00 92.19 535 ASP A CA 1
ATOM 4063 C C . ASP A 1 535 ? 12.160 6.366 -11.852 1.00 92.19 535 ASP A C 1
ATOM 4065 O O . ASP A 1 535 ? 12.137 7.162 -12.797 1.00 92.19 535 ASP A O 1
ATOM 4069 N N . SER A 1 536 ? 11.215 6.376 -10.903 1.00 93.81 536 SER A N 1
ATOM 4070 C CA . SER A 1 536 ? 10.061 7.290 -10.911 1.00 93.81 536 SER A CA 1
ATOM 4071 C C . SER A 1 536 ? 10.431 8.767 -10.749 1.00 93.81 536 SER A C 1
ATOM 4073 O O . SER A 1 536 ? 9.644 9.635 -11.113 1.00 93.81 536 SER A O 1
ATOM 4075 N N . LEU A 1 537 ? 11.620 9.081 -10.233 1.00 93.00 537 LEU A N 1
ATOM 4076 C CA . LEU A 1 537 ? 12.069 10.460 -10.011 1.00 93.00 537 LEU A CA 1
ATOM 4077 C C . LEU A 1 537 ? 12.833 11.041 -11.216 1.00 93.00 537 LEU A C 1
ATOM 4079 O O . LEU A 1 537 ? 13.312 12.177 -11.163 1.00 93.00 537 LEU A O 1
ATOM 4083 N N . THR A 1 538 ? 12.942 10.290 -12.318 1.00 90.81 538 THR A N 1
ATOM 4084 C CA . THR A 1 538 ? 13.690 10.697 -13.516 1.00 90.81 538 THR A CA 1
ATOM 4085 C C . THR A 1 538 ? 12.882 11.623 -14.441 1.00 90.81 538 THR A C 1
ATOM 4087 O O . THR A 1 538 ? 12.030 11.204 -15.232 1.00 90.81 538 THR A O 1
ATOM 4090 N N . ILE A 1 539 ? 13.193 12.924 -14.397 1.00 92.31 539 ILE A N 1
ATOM 4091 C CA . ILE A 1 539 ? 12.422 13.957 -15.115 1.00 92.31 539 ILE A CA 1
ATOM 4092 C C . ILE A 1 539 ? 12.757 14.027 -16.611 1.00 92.31 539 ILE A C 1
ATOM 4094 O O . ILE A 1 539 ? 11.857 14.008 -17.439 1.00 92.31 539 ILE A O 1
ATOM 4098 N N . THR A 1 540 ? 14.031 14.114 -16.997 1.00 89.38 540 THR A N 1
ATOM 4099 C CA . THR A 1 540 ? 14.416 14.475 -18.382 1.00 89.38 540 THR A CA 1
ATOM 4100 C C . THR A 1 540 ? 14.599 13.279 -19.321 1.00 89.38 540 THR A C 1
ATOM 4102 O O . THR A 1 540 ? 14.679 13.454 -20.534 1.00 89.38 540 THR A O 1
ATOM 4105 N N . GLY A 1 541 ? 14.624 12.049 -18.797 1.00 84.62 541 GLY A N 1
ATOM 4106 C CA . GLY A 1 541 ? 14.809 10.833 -19.597 1.00 84.62 541 GLY A CA 1
ATOM 4107 C C . GLY A 1 541 ? 16.234 10.684 -20.152 1.00 84.62 541 GLY A C 1
ATOM 4108 O O . GLY A 1 541 ? 17.209 10.957 -19.456 1.00 84.62 541 GLY A O 1
ATOM 4109 N N . HIS A 1 542 ? 16.365 10.212 -21.396 1.00 84.00 542 HIS A N 1
ATOM 4110 C CA . HIS A 1 542 ? 17.649 9.932 -22.060 1.00 84.00 542 HIS A CA 1
ATOM 4111 C C . HIS A 1 542 ? 18.583 11.158 -22.083 1.00 84.00 542 HIS A C 1
ATOM 4113 O O . HIS A 1 542 ? 18.152 12.277 -22.356 1.00 84.00 542 HIS A O 1
ATOM 4119 N N . ASN A 1 543 ? 19.883 10.962 -21.840 1.00 81.38 543 ASN A N 1
ATOM 4120 C CA . ASN A 1 543 ? 20.888 12.036 -21.799 1.00 81.38 543 ASN A CA 1
ATOM 4121 C C . ASN A 1 543 ? 21.045 12.815 -23.120 1.00 81.38 543 ASN A C 1
ATOM 4123 O O . ASN A 1 543 ? 21.183 14.031 -23.047 1.00 81.38 543 ASN A O 1
ATOM 4127 N N . VAL A 1 544 ? 20.959 12.166 -24.285 1.00 80.00 544 VAL A N 1
ATOM 4128 C CA . VAL A 1 544 ? 21.235 12.792 -25.597 1.00 80.00 544 VAL A CA 1
ATOM 4129 C C . VAL A 1 544 ? 20.024 12.916 -26.533 1.00 80.00 544 VAL A C 1
ATOM 4131 O O . VAL A 1 544 ? 20.075 13.680 -27.489 1.00 80.00 544 VAL A O 1
ATOM 4134 N N . HIS A 1 545 ? 18.918 12.207 -26.284 1.00 88.88 545 HIS A N 1
ATOM 4135 C CA . HIS A 1 545 ? 17.755 12.262 -27.179 1.00 88.88 545 HIS A CA 1
ATOM 4136 C C . HIS A 1 545 ? 16.965 13.577 -26.985 1.00 88.88 545 HIS A C 1
ATOM 4138 O O . HIS A 1 545 ? 16.540 13.857 -25.858 1.00 88.88 545 HIS A O 1
ATOM 4144 N N . PRO A 1 546 ? 16.675 14.357 -28.046 1.00 90.81 546 PRO A N 1
ATOM 4145 C CA . PRO A 1 546 ? 15.981 15.641 -27.910 1.00 90.81 546 PRO A CA 1
ATOM 4146 C C . PRO A 1 546 ? 14.518 15.489 -27.474 1.00 90.81 546 PRO A C 1
ATOM 4148 O O . PRO A 1 546 ? 14.054 16.204 -26.595 1.00 90.81 546 PRO A O 1
ATOM 4151 N N . LEU A 1 547 ? 13.811 14.486 -28.005 1.00 93.50 547 LEU A N 1
ATOM 4152 C CA . LEU A 1 547 ? 12.430 14.145 -27.622 1.00 93.50 547 LEU A CA 1
ATOM 4153 C C . LEU A 1 547 ? 12.368 12.981 -26.609 1.00 93.50 547 LEU A C 1
ATOM 4155 O O . LEU A 1 547 ? 11.645 12.005 -26.798 1.00 93.50 547 LEU A O 1
ATOM 4159 N N . ALA A 1 548 ? 13.188 13.027 -25.554 1.00 91.00 548 ALA A N 1
ATOM 4160 C CA . ALA A 1 548 ? 13.366 11.912 -24.611 1.00 91.00 548 ALA A CA 1
ATOM 4161 C C . ALA A 1 548 ? 12.086 11.475 -23.862 1.00 91.00 548 ALA A C 1
ATOM 4163 O O . ALA A 1 548 ? 12.016 10.340 -23.391 1.00 91.00 548 ALA A O 1
ATOM 4164 N N . LYS A 1 549 ? 11.083 12.355 -23.755 1.00 92.94 549 LYS A N 1
ATOM 4165 C CA . LYS A 1 549 ? 9.769 12.073 -23.149 1.00 92.94 549 LYS A CA 1
ATOM 4166 C C . LYS A 1 549 ? 8.634 11.958 -24.176 1.00 92.94 549 LYS A C 1
ATOM 4168 O O . LYS A 1 549 ? 7.474 12.011 -23.792 1.00 92.94 549 LYS A O 1
ATOM 4173 N N . LEU A 1 550 ? 8.942 11.754 -25.459 1.00 93.62 550 LEU A N 1
ATOM 4174 C CA . LEU A 1 550 ? 7.934 11.428 -26.474 1.00 93.62 550 LEU A CA 1
ATOM 4175 C C . LEU A 1 550 ? 7.227 10.108 -26.128 1.00 93.62 550 LEU A C 1
ATOM 4177 O O . LEU A 1 550 ? 7.887 9.076 -25.966 1.00 93.62 550 LEU A O 1
ATOM 4181 N N . ARG A 1 551 ? 5.892 10.154 -26.044 1.00 94.12 551 ARG A N 1
ATOM 4182 C CA . ARG A 1 551 ? 4.981 9.028 -25.775 1.00 94.12 551 ARG A CA 1
ATOM 4183 C C . ARG A 1 551 ? 3.876 8.965 -26.835 1.00 94.12 551 ARG A C 1
ATOM 4185 O O . ARG A 1 551 ? 2.686 8.978 -26.522 1.00 94.12 551 ARG A O 1
ATOM 4192 N N . ARG A 1 552 ? 4.243 8.916 -28.117 1.00 92.00 552 ARG A N 1
ATOM 4193 C CA . ARG A 1 552 ? 3.254 8.902 -29.205 1.00 92.00 552 ARG A CA 1
ATOM 4194 C C . ARG A 1 552 ? 2.394 7.635 -29.142 1.00 92.00 552 ARG A C 1
ATOM 4196 O O . ARG A 1 552 ? 2.904 6.514 -29.188 1.00 92.00 552 ARG A O 1
ATOM 4203 N N . GLY A 1 553 ? 1.081 7.846 -29.107 1.00 90.31 553 GLY A N 1
ATOM 4204 C CA . GLY A 1 553 ? 0.060 6.814 -28.907 1.00 90.31 553 GLY A CA 1
ATOM 4205 C C . GLY A 1 553 ? -0.605 6.889 -27.531 1.00 90.31 553 GLY A C 1
ATOM 4206 O O . GLY A 1 553 ? -1.708 6.379 -27.383 1.00 90.31 553 GLY A O 1
ATOM 4207 N N . PHE A 1 554 ? 0.017 7.562 -26.560 1.00 92.94 554 PHE A N 1
ATOM 4208 C CA . PHE A 1 554 ? -0.597 7.875 -25.272 1.00 92.94 554 PHE A CA 1
ATOM 4209 C C . PHE A 1 554 ? -1.215 9.267 -25.273 1.00 92.94 554 PHE A C 1
ATOM 4211 O O . PHE A 1 554 ? -0.615 10.237 -25.744 1.00 92.94 554 PHE A O 1
ATOM 4218 N N . SER A 1 555 ? -2.393 9.362 -24.667 1.00 92.94 555 SER A N 1
ATOM 4219 C CA . SER A 1 555 ? -2.920 10.625 -24.165 1.00 92.94 555 SER A CA 1
ATOM 4220 C C . SER A 1 555 ? -2.147 11.083 -22.914 1.00 92.94 555 SER A C 1
ATOM 4222 O O . SER A 1 555 ? -1.388 10.323 -22.303 1.00 92.94 555 SER A O 1
ATOM 4224 N N . LEU A 1 556 ? -2.354 12.331 -22.479 1.00 90.31 556 LEU A N 1
ATOM 4225 C CA . LEU A 1 556 ? -1.838 12.782 -21.177 1.00 90.31 556 LEU A CA 1
ATOM 4226 C C . LEU A 1 556 ? -2.460 11.996 -20.014 1.00 90.31 556 LEU A C 1
ATOM 4228 O O . LEU A 1 556 ? -1.815 11.799 -18.988 1.00 90.31 556 LEU A O 1
ATOM 4232 N N . GLU A 1 557 ? -3.689 11.506 -20.170 1.00 92.12 557 GLU A N 1
ATOM 4233 C CA . GLU A 1 557 ? -4.322 10.640 -19.178 1.00 92.12 557 GLU A CA 1
ATOM 4234 C C . GLU A 1 557 ? -3.616 9.283 -19.088 1.00 92.12 557 GLU A C 1
ATOM 4236 O O . GLU A 1 557 ? -3.200 8.898 -17.998 1.00 92.12 557 GLU A O 1
ATOM 4241 N N . ASP A 1 558 ? -3.332 8.628 -20.217 1.00 93.56 558 ASP A N 1
ATOM 4242 C CA . ASP A 1 558 ? -2.523 7.398 -20.245 1.00 93.56 558 ASP A CA 1
ATOM 4243 C C . ASP A 1 558 ? -1.142 7.621 -19.616 1.00 93.56 558 ASP A C 1
ATOM 4245 O O . ASP A 1 558 ? -0.633 6.794 -18.861 1.00 93.56 558 ASP A O 1
ATOM 4249 N N . SER A 1 559 ? -0.538 8.781 -19.887 1.00 91.50 559 SER A N 1
ATOM 4250 C CA . SER A 1 559 ? 0.731 9.198 -19.293 1.00 91.50 559 SER A CA 1
ATOM 4251 C C . SER A 1 559 ? 0.645 9.332 -17.761 1.00 91.50 559 SER A C 1
ATOM 4253 O O . SER A 1 559 ? 1.597 8.978 -17.063 1.00 91.50 559 SER A O 1
ATOM 4255 N N . ARG A 1 560 ? -0.487 9.808 -17.217 1.00 89.31 560 ARG A N 1
ATOM 4256 C CA . ARG A 1 560 ? -0.763 9.846 -15.763 1.00 89.31 560 ARG A CA 1
ATOM 4257 C C . ARG A 1 560 ? -1.044 8.459 -15.182 1.00 89.31 560 ARG A C 1
ATOM 4259 O O . ARG A 1 560 ? -0.688 8.202 -14.038 1.00 89.31 560 ARG A O 1
ATOM 4266 N N . LEU A 1 561 ? -1.683 7.575 -15.941 1.00 90.38 561 LEU A N 1
ATOM 4267 C CA . LEU A 1 561 ? -2.052 6.238 -15.471 1.00 90.38 561 LEU A CA 1
ATOM 4268 C C . LEU A 1 561 ? -0.862 5.276 -15.451 1.00 90.38 561 LEU A C 1
ATOM 4270 O O . LEU A 1 561 ? -0.672 4.560 -14.471 1.00 90.38 561 LEU A O 1
ATOM 4274 N N . TYR A 1 562 ? -0.057 5.275 -16.514 1.00 93.12 562 TYR A N 1
ATOM 4275 C CA . TYR A 1 562 ? 0.975 4.259 -16.758 1.00 93.12 562 TYR A CA 1
ATOM 4276 C C . TYR A 1 562 ? 2.405 4.800 -16.657 1.00 93.12 562 TYR A C 1
ATOM 4278 O O . TYR A 1 562 ? 3.372 4.039 -16.718 1.00 93.12 562 TYR A O 1
ATOM 4286 N N . GLY A 1 563 ? 2.564 6.120 -16.526 1.00 93.19 563 GLY A N 1
ATOM 4287 C CA . GLY A 1 563 ? 3.865 6.748 -16.333 1.00 93.19 563 GLY A CA 1
ATOM 4288 C C . GLY A 1 563 ? 4.497 6.338 -15.000 1.00 93.19 563 GLY A C 1
ATOM 4289 O O . GLY A 1 563 ? 3.833 6.475 -13.965 1.00 93.19 563 GLY A O 1
ATOM 4290 N N . PRO A 1 564 ? 5.772 5.899 -14.983 1.00 93.81 564 PRO A N 1
ATOM 4291 C CA . PRO A 1 564 ? 6.473 5.539 -13.751 1.00 93.81 564 PRO A CA 1
ATOM 4292 C C . PRO A 1 564 ? 6.538 6.692 -12.756 1.00 93.81 564 PRO A C 1
ATOM 4294 O O . PRO A 1 564 ? 6.583 6.453 -11.556 1.00 93.81 564 PRO A O 1
ATOM 4297 N N . GLU A 1 565 ? 6.469 7.935 -13.229 1.00 93.69 565 GLU A N 1
ATOM 4298 C CA . GLU A 1 565 ? 6.629 9.144 -12.422 1.00 93.69 565 GLU A CA 1
ATOM 4299 C C . GLU A 1 565 ? 5.531 9.345 -11.374 1.00 93.69 565 GLU A C 1
ATOM 4301 O O . GLU A 1 565 ? 5.743 10.020 -10.367 1.00 93.69 565 GLU A O 1
ATOM 4306 N N . ASN A 1 566 ? 4.384 8.694 -11.561 1.00 88.81 566 ASN A N 1
ATOM 4307 C CA . ASN A 1 566 ? 3.283 8.714 -10.604 1.00 88.81 566 ASN A CA 1
ATOM 4308 C C . ASN A 1 566 ? 3.484 7.705 -9.461 1.00 88.81 566 ASN A C 1
ATOM 4310 O O . ASN A 1 566 ? 2.786 7.800 -8.459 1.00 88.81 566 ASN A O 1
ATOM 4314 N N . PHE A 1 567 ? 4.417 6.750 -9.606 1.00 92.56 567 PHE A N 1
ATOM 4315 C CA . PHE A 1 567 ? 4.669 5.650 -8.660 1.00 92.56 567 PHE A CA 1
ATOM 4316 C C . PHE A 1 567 ? 3.380 4.964 -8.195 1.00 92.56 567 PHE A C 1
ATOM 4318 O O . PHE A 1 567 ? 3.159 4.692 -7.017 1.00 92.56 567 PHE A O 1
ATOM 4325 N N . ARG A 1 568 ? 2.504 4.723 -9.170 1.00 90.88 568 ARG A N 1
ATOM 4326 C CA . ARG A 1 568 ? 1.183 4.142 -8.985 1.00 90.88 568 ARG A CA 1
ATOM 4327 C C . ARG A 1 568 ? 1.195 2.681 -9.413 1.00 90.88 568 ARG A C 1
ATOM 4329 O O . ARG A 1 568 ? 1.830 2.321 -10.407 1.00 90.88 568 ARG A O 1
ATOM 4336 N N . VAL A 1 569 ? 0.448 1.853 -8.689 1.00 94.50 569 VAL A N 1
ATOM 4337 C CA . VAL A 1 569 ? 0.233 0.454 -9.061 1.00 94.50 569 VAL A CA 1
ATOM 4338 C C . VAL A 1 569 ? -0.534 0.382 -10.381 1.00 94.50 569 VAL A C 1
ATOM 4340 O O . VAL A 1 569 ? -1.629 0.922 -10.521 1.00 94.50 569 VAL A O 1
ATOM 4343 N N . THR A 1 570 ? 0.056 -0.305 -11.352 1.00 95.50 570 THR A N 1
ATOM 4344 C CA . THR A 1 570 ? -0.575 -0.687 -12.616 1.00 95.50 570 THR A CA 1
ATOM 4345 C C . THR A 1 570 ? -1.040 -2.136 -12.518 1.00 95.50 570 THR A C 1
ATOM 4347 O O . THR A 1 570 ? -0.337 -2.985 -11.978 1.00 95.50 570 THR A O 1
ATOM 4350 N N . HIS A 1 571 ? -2.212 -2.452 -13.060 1.00 95.75 571 HIS A N 1
ATOM 4351 C CA . HIS A 1 571 ? -2.779 -3.802 -13.014 1.00 95.75 571 HIS A CA 1
ATOM 4352 C C . HIS A 1 571 ? -2.623 -4.476 -14.377 1.00 95.75 571 HIS A C 1
ATOM 4354 O O . HIS A 1 571 ? -3.417 -4.231 -15.286 1.00 95.75 571 HIS A O 1
ATOM 4360 N N . LEU A 1 572 ? -1.597 -5.317 -14.545 1.00 97.50 572 LEU A N 1
ATOM 4361 C CA . LEU A 1 572 ? -1.459 -6.116 -15.767 1.00 97.50 572 LEU A CA 1
ATOM 4362 C C . LEU A 1 572 ? -2.636 -7.086 -15.860 1.00 97.50 572 LEU A C 1
ATOM 4364 O O . LEU A 1 572 ? -2.915 -7.803 -14.900 1.00 97.50 572 LEU A O 1
ATOM 4368 N N . LYS A 1 573 ? -3.307 -7.146 -17.010 1.00 96.19 573 LYS A N 1
ATOM 4369 C CA . LYS A 1 573 ? -4.371 -8.125 -17.242 1.00 96.19 573 LYS A CA 1
ATOM 4370 C C . LYS A 1 573 ? -3.775 -9.517 -17.393 1.00 96.19 573 LYS A C 1
ATOM 4372 O O . LYS A 1 573 ? -2.805 -9.695 -18.127 1.00 96.19 573 LYS A O 1
ATOM 4377 N N . LEU A 1 574 ? -4.368 -10.495 -16.715 1.00 96.75 574 LEU A N 1
ATOM 4378 C CA . LEU A 1 574 ? -4.032 -11.906 -16.864 1.00 96.75 574 LEU A CA 1
ATOM 4379 C C . LEU A 1 574 ? -5.064 -12.547 -17.789 1.00 96.75 574 LEU A C 1
ATOM 4381 O O . LEU A 1 574 ? -6.188 -12.819 -17.374 1.00 96.75 574 LEU A O 1
ATOM 4385 N N . ILE A 1 575 ? -4.687 -12.770 -19.048 1.00 95.88 575 ILE A N 1
ATOM 4386 C CA . ILE A 1 575 ? -5.585 -13.364 -20.047 1.00 95.88 575 ILE A CA 1
ATOM 4387 C C . ILE A 1 575 ? -5.276 -14.845 -20.262 1.00 95.88 575 ILE A C 1
ATOM 4389 O O . ILE A 1 575 ? -4.126 -15.273 -20.152 1.00 95.88 575 ILE A O 1
ATOM 4393 N N . GLY A 1 576 ? -6.305 -15.621 -20.594 1.00 95.56 576 GLY A N 1
ATOM 4394 C CA . GLY A 1 576 ? -6.207 -17.035 -20.935 1.00 95.56 576 GLY A CA 1
ATOM 4395 C C . GLY A 1 576 ? -6.073 -17.242 -22.439 1.00 95.56 576 GLY A C 1
ATOM 4396 O O . GLY A 1 576 ? -6.994 -16.942 -23.194 1.00 95.56 576 GLY A O 1
ATOM 4397 N N . ALA A 1 577 ? -4.950 -17.800 -22.876 1.00 93.31 577 ALA A N 1
ATOM 4398 C CA . ALA A 1 577 ? -4.721 -18.230 -24.247 1.00 93.31 577 ALA A CA 1
ATOM 4399 C C . ALA A 1 577 ? -4.903 -19.759 -24.371 1.00 93.31 577 ALA A C 1
ATOM 4401 O O . ALA A 1 577 ? -4.373 -20.511 -23.542 1.00 93.31 577 ALA A O 1
ATOM 4402 N N . PRO A 1 578 ? -5.612 -20.255 -25.403 1.00 91.75 578 PRO A N 1
ATOM 4403 C CA . PRO A 1 578 ? -5.703 -21.681 -25.694 1.00 91.75 578 PRO A CA 1
ATOM 4404 C C . PRO A 1 578 ? -4.336 -22.344 -25.886 1.00 91.75 578 PRO A C 1
ATOM 4406 O O . PRO A 1 578 ? -3.383 -21.738 -26.386 1.00 91.75 578 PRO A O 1
ATOM 4409 N N . VAL A 1 579 ? -4.254 -23.628 -25.535 1.00 85.19 579 VAL A N 1
ATOM 4410 C CA . VAL A 1 579 ? -3.056 -24.442 -25.774 1.00 85.19 579 VAL A CA 1
ATOM 4411 C C . VAL A 1 579 ? -2.714 -24.424 -27.268 1.00 85.19 579 VAL A C 1
ATOM 4413 O O . VAL A 1 579 ? -3.579 -24.612 -28.119 1.00 85.19 579 VAL A O 1
ATOM 4416 N N . GLY A 1 580 ? -1.442 -24.174 -27.588 1.00 86.44 580 GLY A N 1
ATOM 4417 C CA . GLY A 1 580 ? -0.957 -24.065 -28.966 1.00 86.44 580 GLY A CA 1
ATOM 4418 C C . GLY A 1 580 ? -1.083 -22.670 -29.590 1.00 86.44 580 GLY A C 1
ATOM 4419 O O . GLY A 1 580 ? -0.558 -22.465 -30.680 1.00 86.44 580 GLY A O 1
ATOM 4420 N N . MET A 1 581 ? -1.704 -21.694 -28.917 1.00 88.94 581 MET A N 1
ATOM 4421 C CA . MET A 1 581 ? -1.738 -20.301 -29.388 1.00 88.94 581 MET A CA 1
ATOM 4422 C C . MET A 1 581 ? -0.402 -19.566 -29.185 1.00 88.94 581 MET A C 1
ATOM 4424 O O . MET A 1 581 ? -0.137 -18.575 -29.866 1.00 88.94 581 MET A O 1
ATOM 4428 N N . LEU A 1 582 ? 0.431 -20.041 -28.258 1.00 91.25 582 LEU A N 1
ATOM 4429 C CA . LEU A 1 582 ? 1.691 -19.413 -27.869 1.00 91.25 582 LEU A CA 1
ATOM 4430 C C . LEU A 1 582 ? 2.877 -20.341 -28.140 1.00 91.25 582 LEU A C 1
ATOM 4432 O O . LEU A 1 582 ? 2.768 -21.562 -28.014 1.00 91.25 582 LEU A O 1
ATOM 4436 N N . ASN A 1 583 ? 4.008 -19.733 -28.475 1.00 92.00 583 ASN A N 1
ATOM 4437 C CA . ASN A 1 583 ? 5.330 -20.321 -28.301 1.00 92.00 583 ASN A CA 1
ATOM 4438 C C . ASN A 1 583 ? 5.929 -19.789 -27.002 1.00 92.00 583 ASN A C 1
ATOM 4440 O O . ASN A 1 583 ? 5.671 -18.640 -26.639 1.00 92.00 583 ASN A O 1
ATOM 4444 N N . GLU A 1 584 ? 6.746 -20.601 -26.337 1.00 93.75 584 GLU A N 1
ATOM 4445 C CA . GLU A 1 584 ? 7.327 -20.265 -25.041 1.00 93.75 584 GLU A CA 1
ATOM 4446 C C . GLU A 1 584 ? 8.746 -20.799 -24.873 1.00 93.75 584 GLU A C 1
ATOM 4448 O O . GLU A 1 584 ? 9.083 -21.885 -25.345 1.00 93.75 584 GLU A O 1
ATOM 4453 N N . THR A 1 585 ? 9.542 -20.034 -24.135 1.00 94.56 585 THR A N 1
ATOM 4454 C CA . THR A 1 585 ? 10.797 -20.473 -23.531 1.00 94.56 585 THR A CA 1
ATOM 4455 C C . THR A 1 585 ? 10.625 -20.361 -22.021 1.00 94.56 585 THR A C 1
ATOM 4457 O O . THR A 1 585 ? 10.353 -19.274 -21.517 1.00 94.56 585 THR A O 1
ATOM 4460 N N . GLY A 1 586 ? 10.770 -21.473 -21.297 1.00 93.69 586 GLY A N 1
ATOM 4461 C CA . GLY A 1 586 ? 10.303 -21.563 -19.907 1.00 93.69 586 GLY A CA 1
ATOM 4462 C C . GLY A 1 586 ? 8.771 -21.621 -19.818 1.00 93.69 586 GLY A C 1
ATOM 4463 O O . GLY A 1 586 ? 8.085 -21.587 -20.835 1.00 93.69 586 GLY A O 1
ATOM 4464 N N . ASP A 1 587 ? 8.222 -21.728 -18.607 1.00 95.06 587 ASP A N 1
ATOM 4465 C CA . ASP A 1 587 ? 6.769 -21.787 -18.392 1.00 95.06 587 ASP A CA 1
ATOM 4466 C C . ASP A 1 587 ? 6.284 -20.554 -17.621 1.00 95.06 587 ASP A C 1
ATOM 4468 O O . ASP A 1 587 ? 6.344 -20.496 -16.391 1.00 95.06 587 ASP A O 1
ATOM 4472 N N . VAL A 1 588 ? 5.794 -19.558 -18.367 1.00 96.31 588 VAL A N 1
ATOM 4473 C CA . VAL A 1 588 ? 5.259 -18.301 -17.818 1.00 96.31 588 VAL A CA 1
ATOM 4474 C C . VAL A 1 588 ? 4.089 -18.578 -16.873 1.00 96.31 588 VAL A C 1
ATOM 4476 O O . VAL A 1 588 ? 4.017 -18.002 -15.790 1.00 96.31 588 VAL A O 1
ATOM 4479 N N . THR A 1 589 ? 3.188 -19.488 -17.250 1.00 96.44 589 THR A N 1
ATOM 4480 C CA . THR A 1 589 ? 2.001 -19.813 -16.448 1.00 96.44 589 THR A CA 1
ATOM 4481 C C . THR A 1 589 ? 2.387 -20.487 -15.135 1.00 96.44 589 THR A C 1
ATOM 4483 O O . THR A 1 589 ? 1.894 -20.086 -14.082 1.00 96.44 589 THR A O 1
ATOM 4486 N N . ALA A 1 590 ? 3.284 -21.476 -15.175 1.00 96.56 590 ALA A N 1
ATOM 4487 C CA . ALA A 1 590 ? 3.719 -22.178 -13.971 1.00 96.56 590 ALA A CA 1
ATOM 4488 C C . ALA A 1 590 ? 4.481 -21.262 -13.006 1.00 96.56 590 ALA A C 1
ATOM 4490 O O . ALA A 1 590 ? 4.255 -21.344 -11.801 1.00 96.56 590 ALA A O 1
ATOM 4491 N N . ILE A 1 591 ? 5.334 -20.362 -13.514 1.00 97.38 591 ILE A N 1
ATOM 4492 C CA . ILE A 1 591 ? 6.031 -19.377 -12.672 1.00 97.38 591 ILE A CA 1
ATOM 4493 C C . ILE A 1 591 ? 5.017 -18.474 -11.967 1.00 97.38 591 ILE A C 1
ATOM 4495 O O . ILE A 1 591 ? 5.075 -18.336 -10.750 1.00 97.38 591 ILE A O 1
ATOM 4499 N N . LEU A 1 592 ? 4.060 -17.902 -12.703 1.00 97.12 592 LEU A N 1
ATOM 4500 C CA . LEU A 1 592 ? 3.065 -17.005 -12.114 1.00 97.12 592 LEU A CA 1
ATOM 4501 C C . LEU A 1 592 ? 2.173 -17.723 -11.095 1.00 97.12 592 LEU A C 1
ATOM 4503 O O . LEU A 1 592 ? 1.935 -17.171 -10.029 1.00 97.12 592 LEU A O 1
ATOM 4507 N N . ARG A 1 593 ? 1.719 -18.950 -11.380 1.00 96.25 593 ARG A N 1
ATOM 4508 C CA . ARG A 1 593 ? 0.920 -19.748 -10.431 1.00 96.25 593 ARG A CA 1
ATOM 4509 C C . ARG A 1 593 ? 1.685 -20.110 -9.173 1.00 96.25 593 ARG A C 1
ATOM 4511 O O . ARG A 1 593 ? 1.105 -20.098 -8.096 1.00 96.25 593 ARG A O 1
ATOM 4518 N N . ARG A 1 594 ? 2.967 -20.449 -9.318 1.00 96.50 594 ARG A N 1
ATOM 4519 C CA . ARG A 1 594 ? 3.824 -20.749 -8.177 1.00 96.50 594 ARG A CA 1
ATOM 4520 C C . ARG A 1 594 ? 3.976 -19.512 -7.305 1.00 96.50 594 ARG A C 1
ATOM 4522 O O . ARG A 1 594 ? 3.713 -19.603 -6.121 1.00 96.50 594 ARG A O 1
ATOM 4529 N N . GLU A 1 595 ? 4.371 -18.383 -7.892 1.00 96.44 595 GLU A N 1
ATOM 4530 C CA . GLU A 1 595 ? 4.682 -17.173 -7.127 1.00 96.44 595 GLU A CA 1
ATOM 4531 C C . GLU A 1 595 ? 3.439 -16.442 -6.605 1.00 96.44 595 GLU A C 1
ATOM 4533 O O . GLU A 1 595 ? 3.485 -15.874 -5.519 1.00 96.44 595 GLU A O 1
ATOM 4538 N N . PHE A 1 596 ? 2.328 -16.450 -7.346 1.00 96.31 596 PHE A N 1
ATOM 4539 C CA . PHE A 1 596 ? 1.125 -15.670 -7.038 1.00 96.31 596 PHE A CA 1
ATOM 4540 C C . PHE A 1 596 ? -0.157 -16.517 -7.143 1.00 96.31 596 PHE A C 1
ATOM 4542 O O . PHE A 1 596 ? -1.055 -16.170 -7.919 1.00 96.31 596 PHE A O 1
ATOM 4549 N N . PRO A 1 597 ? -0.276 -17.618 -6.376 1.00 94.62 597 PRO A N 1
ATOM 4550 C CA . PRO A 1 597 ? -1.382 -18.571 -6.509 1.00 94.62 597 PRO A CA 1
ATOM 4551 C C . PRO A 1 597 ? -2.760 -17.920 -6.328 1.00 94.62 597 PRO A C 1
ATOM 4553 O O . PRO A 1 597 ? -3.689 -18.252 -7.054 1.00 94.62 597 PRO A O 1
ATOM 4556 N N . ASP A 1 598 ? -2.875 -16.931 -5.438 1.00 91.12 598 ASP A N 1
ATOM 4557 C CA . ASP A 1 598 ? -4.153 -16.267 -5.130 1.00 91.12 598 ASP A CA 1
ATOM 4558 C C . ASP A 1 598 ? -4.589 -15.233 -6.186 1.00 91.12 598 ASP A C 1
ATOM 4560 O O . ASP A 1 598 ? -5.726 -14.760 -6.168 1.00 91.12 598 ASP A O 1
ATOM 4564 N N . LEU A 1 599 ? -3.672 -14.814 -7.067 1.00 93.44 599 LEU A N 1
ATOM 4565 C CA . LEU A 1 599 ? -3.922 -13.784 -8.087 1.00 93.44 599 LEU A CA 1
ATOM 4566 C C . LEU A 1 599 ? -4.087 -14.377 -9.486 1.00 93.44 599 LEU A C 1
ATOM 4568 O O . LEU A 1 599 ? -4.629 -13.724 -10.378 1.00 93.44 599 LEU A O 1
ATOM 4572 N N . VAL A 1 600 ? -3.586 -15.593 -9.696 1.00 94.94 600 VAL A N 1
ATOM 4573 C CA . VAL A 1 600 ? -3.526 -16.229 -11.008 1.00 94.94 600 VAL A CA 1
ATOM 4574 C C . VAL A 1 600 ? -4.645 -17.261 -11.126 1.00 94.94 600 VAL A C 1
ATOM 4576 O O . VAL A 1 600 ? -4.675 -18.201 -10.337 1.00 94.94 600 VAL A O 1
ATOM 4579 N N . PRO A 1 601 ? -5.534 -17.152 -12.131 1.00 93.69 601 PRO A N 1
ATOM 4580 C CA . PRO A 1 601 ? -6.633 -18.096 -12.297 1.00 93.69 601 PRO A CA 1
ATOM 4581 C C . PRO A 1 601 ? -6.176 -19.557 -12.407 1.00 93.69 601 PRO A C 1
ATOM 4583 O O . PRO A 1 601 ? -5.255 -19.895 -13.173 1.00 93.69 601 PRO A O 1
ATOM 4586 N N . ASP A 1 602 ? -6.881 -20.434 -11.693 1.00 93.12 602 ASP A N 1
ATOM 4587 C CA . ASP A 1 602 ? -6.755 -21.879 -11.849 1.00 93.12 602 ASP A CA 1
ATOM 4588 C C . ASP A 1 602 ? -7.566 -22.339 -13.070 1.00 93.12 602 ASP A C 1
ATOM 4590 O O . ASP A 1 602 ? -8.795 -22.310 -13.096 1.00 93.12 602 ASP A O 1
ATOM 4594 N N . THR A 1 603 ? -6.865 -22.657 -14.156 1.00 94.00 603 THR A N 1
ATOM 4595 C CA . THR A 1 603 ? -7.465 -22.925 -15.469 1.00 94.00 603 THR A CA 1
ATOM 4596 C C . THR A 1 603 ? -6.532 -23.775 -16.335 1.00 94.00 603 THR A C 1
ATOM 4598 O O . THR A 1 603 ? -5.308 -23.650 -16.240 1.00 94.00 603 THR A O 1
ATOM 4601 N N . PRO A 1 604 ? -7.046 -24.613 -17.250 1.00 92.50 604 PRO A N 1
ATOM 4602 C CA . PRO A 1 604 ? -6.197 -25.300 -18.223 1.00 92.50 604 PRO A CA 1
ATOM 4603 C C . PRO A 1 604 ? -5.596 -24.364 -19.292 1.00 92.50 604 PRO A C 1
ATOM 4605 O O . PRO A 1 604 ? -4.726 -24.792 -20.050 1.00 92.50 604 PRO A O 1
ATOM 4608 N N . LEU A 1 605 ? -6.046 -23.105 -19.390 1.00 95.38 605 LEU A N 1
ATOM 4609 C CA . LEU A 1 605 ? -5.507 -22.126 -20.340 1.00 95.38 605 LEU A CA 1
ATOM 4610 C C . LEU A 1 605 ? -4.110 -21.634 -19.932 1.00 95.38 605 LEU A C 1
ATOM 4612 O O . LEU A 1 605 ? -3.753 -21.621 -18.752 1.00 95.38 605 LEU A O 1
ATOM 4616 N N . ARG A 1 606 ? -3.321 -21.187 -20.919 1.00 95.44 606 ARG A N 1
ATOM 4617 C CA . ARG A 1 606 ? -2.040 -20.514 -20.664 1.00 95.44 606 ARG A CA 1
ATOM 4618 C C . ARG A 1 606 ? -2.297 -19.072 -20.260 1.00 95.44 606 ARG A C 1
ATOM 4620 O O . ARG A 1 606 ? -3.032 -18.367 -20.944 1.00 95.44 606 ARG A O 1
ATOM 4627 N N . ILE A 1 607 ? -1.687 -18.637 -19.166 1.00 96.44 607 ILE A N 1
ATOM 4628 C CA . ILE A 1 607 ? -1.829 -17.277 -18.651 1.00 96.44 607 ILE A CA 1
ATOM 4629 C C . ILE A 1 607 ? -0.763 -16.375 -19.266 1.00 96.44 607 ILE A C 1
ATOM 4631 O O . ILE A 1 607 ? 0.428 -16.687 -19.209 1.00 96.44 607 ILE A O 1
ATOM 4635 N N . VAL A 1 608 ? -1.196 -15.237 -19.813 1.00 95.69 608 VAL A N 1
ATOM 4636 C CA . VAL A 1 608 ? -0.316 -14.197 -20.356 1.00 95.69 608 VAL A CA 1
ATOM 4637 C C . VAL A 1 608 ? -0.585 -12.867 -19.652 1.00 95.69 608 VAL A C 1
ATOM 4639 O O . VAL A 1 608 ? -1.700 -12.351 -19.753 1.00 95.69 608 VAL A O 1
ATOM 4642 N N . PRO A 1 609 ? 0.414 -12.279 -18.967 1.00 97.00 609 PRO A N 1
ATOM 4643 C CA . PRO A 1 609 ? 0.337 -10.902 -18.493 1.00 97.00 609 PRO A CA 1
ATOM 4644 C C . PRO A 1 609 ? 0.372 -9.920 -19.660 1.00 97.00 609 PRO A C 1
ATOM 4646 O O . PRO A 1 609 ? 1.254 -10.006 -20.514 1.00 97.00 609 PRO A O 1
ATOM 4649 N N . VAL A 1 610 ? -0.548 -8.963 -19.673 1.00 96.50 610 VAL A N 1
ATOM 4650 C CA . VAL A 1 610 ? -0.706 -7.970 -20.737 1.00 96.50 610 VAL A CA 1
ATOM 4651 C C . VAL A 1 610 ? -0.861 -6.580 -20.127 1.00 96.50 610 VAL A C 1
ATOM 4653 O O . VAL A 1 610 ? -1.602 -6.395 -19.162 1.00 96.50 610 VAL A O 1
ATOM 4656 N N . HIS A 1 611 ? -0.183 -5.583 -20.699 1.00 97.00 611 HIS A N 1
ATOM 4657 C CA . HIS A 1 611 ? -0.358 -4.192 -20.285 1.00 97.00 611 HIS A CA 1
ATOM 4658 C C . HIS A 1 611 ? -1.815 -3.739 -20.514 1.00 97.00 611 HIS A C 1
ATOM 4660 O O . HIS A 1 611 ? -2.334 -3.968 -21.607 1.00 97.00 611 HIS A O 1
ATOM 4666 N N . PRO A 1 612 ? -2.476 -3.057 -19.562 1.00 95.44 612 PRO A N 1
ATOM 4667 C CA . PRO A 1 612 ? -3.880 -2.642 -19.701 1.00 95.44 612 PRO A CA 1
ATOM 4668 C C . PRO A 1 612 ? -4.146 -1.817 -20.970 1.00 95.44 612 PRO A C 1
ATOM 4670 O O . PRO A 1 612 ? -5.000 -2.193 -21.767 1.00 95.44 612 PRO A O 1
ATOM 4673 N N . TRP A 1 613 ? -3.323 -0.800 -21.258 1.00 95.44 613 TRP A N 1
ATOM 4674 C CA . TRP A 1 613 ? -3.414 -0.062 -22.528 1.00 95.44 613 TRP A CA 1
ATOM 4675 C C . TRP A 1 613 ? -3.329 -0.971 -23.769 1.00 95.44 613 TRP A C 1
ATOM 4677 O O . TRP A 1 613 ? -4.105 -0.814 -24.709 1.00 95.44 613 TRP A O 1
ATOM 4687 N N . GLN A 1 614 ? -2.417 -1.954 -23.768 1.00 94.75 614 GLN A N 1
ATOM 4688 C CA . GLN A 1 614 ? -2.249 -2.898 -24.879 1.00 94.75 614 GLN A CA 1
ATOM 4689 C C . GLN A 1 614 ? -3.479 -3.798 -25.035 1.00 94.75 614 GLN A C 1
ATOM 4691 O O . GLN A 1 614 ? -3.871 -4.123 -26.158 1.00 94.75 614 GLN A O 1
ATOM 4696 N N . TRP A 1 615 ? -4.099 -4.195 -23.923 1.00 93.75 615 TRP A N 1
ATOM 4697 C CA . TRP A 1 615 ? -5.366 -4.911 -23.946 1.00 93.75 615 TRP A CA 1
ATOM 4698 C C . TRP A 1 615 ? -6.458 -4.083 -24.615 1.00 93.75 615 TRP A C 1
ATOM 4700 O O . TRP A 1 615 ? -7.053 -4.540 -25.585 1.00 93.75 615 TRP A O 1
ATOM 4710 N N . GLU A 1 616 ? -6.692 -2.870 -24.131 1.00 92.81 616 GLU A N 1
ATOM 4711 C CA . GLU A 1 616 ? -7.809 -2.029 -24.568 1.00 92.81 616 GLU A CA 1
ATOM 4712 C C . GLU A 1 616 ? -7.692 -1.618 -26.039 1.00 92.81 616 GLU A C 1
ATOM 4714 O O . GLU A 1 616 ? -8.670 -1.700 -26.783 1.00 92.81 616 GLU A O 1
ATOM 4719 N N . HIS A 1 617 ? -6.489 -1.241 -26.475 1.00 91.38 617 HIS A N 1
ATOM 4720 C CA . HIS A 1 617 ? -6.283 -0.615 -27.781 1.00 91.38 617 HIS A CA 1
ATOM 4721 C C . HIS A 1 617 ? -5.873 -1.598 -28.880 1.00 91.38 617 HIS A C 1
ATOM 4723 O O . HIS A 1 617 ? -6.076 -1.311 -30.060 1.00 91.38 617 HIS A O 1
ATOM 4729 N N . VAL A 1 618 ? -5.296 -2.752 -28.525 1.00 89.38 618 VAL A N 1
ATOM 4730 C CA . VAL A 1 618 ? -4.722 -3.684 -29.510 1.00 89.38 618 VAL A CA 1
ATOM 4731 C C . VAL A 1 618 ? -5.300 -5.086 -29.376 1.00 89.38 618 VAL A C 1
ATOM 4733 O O . VAL A 1 618 ? -5.824 -5.622 -30.351 1.00 89.38 618 VAL A O 1
ATOM 4736 N N . ILE A 1 619 ? -5.236 -5.695 -28.189 1.00 89.38 619 ILE A N 1
ATOM 4737 C CA . ILE A 1 619 ? -5.573 -7.117 -28.045 1.00 89.38 619 ILE A CA 1
ATOM 4738 C C . ILE A 1 619 ? -7.084 -7.347 -28.028 1.00 89.38 619 ILE A C 1
ATOM 4740 O O . ILE A 1 619 ? -7.566 -8.175 -28.793 1.00 89.38 619 ILE A O 1
ATOM 4744 N N . ALA A 1 620 ? -7.857 -6.629 -27.214 1.00 89.69 620 ALA A N 1
ATOM 4745 C CA . ALA A 1 620 ? -9.303 -6.819 -27.130 1.00 89.69 620 ALA A CA 1
ATOM 4746 C C . ALA A 1 620 ? -10.015 -6.573 -28.476 1.00 89.69 620 ALA A C 1
ATOM 4748 O O . ALA A 1 620 ? -10.882 -7.372 -28.824 1.00 89.69 620 ALA A O 1
ATOM 4749 N N . PRO A 1 621 ? -9.653 -5.564 -29.292 1.00 88.81 621 PRO A N 1
ATOM 4750 C CA . PRO A 1 621 ? -10.248 -5.408 -30.620 1.00 88.81 621 PRO A CA 1
ATOM 4751 C C . PRO A 1 621 ? -9.921 -6.551 -31.597 1.00 88.81 621 PRO A C 1
ATOM 4753 O O . PRO A 1 621 ? -10.711 -6.823 -32.495 1.00 88.81 621 PRO A O 1
ATOM 4756 N N . GLN A 1 622 ? -8.771 -7.220 -31.446 1.00 82.81 622 GLN A N 1
ATOM 4757 C CA . GLN A 1 622 ? -8.243 -8.166 -32.446 1.00 82.81 622 GLN A CA 1
ATOM 4758 C C . GLN A 1 622 ? -8.341 -9.649 -32.040 1.00 82.81 622 GLN A C 1
ATOM 4760 O O . GLN A 1 622 ? -8.368 -10.530 -32.901 1.00 82.81 622 GLN A O 1
ATOM 4765 N N . PHE A 1 623 ? -8.368 -9.946 -30.739 1.00 81.06 623 PHE A N 1
ATOM 4766 C CA . PHE A 1 623 ? -8.236 -11.297 -30.183 1.00 81.06 623 PHE A CA 1
ATOM 4767 C C . PHE A 1 623 ? -9.373 -11.700 -29.242 1.00 81.06 623 PHE A C 1
ATOM 4769 O O . PHE A 1 623 ? -9.321 -12.812 -28.728 1.00 81.06 623 PHE A O 1
ATOM 4776 N N . ARG A 1 624 ? -10.399 -10.868 -29.012 1.00 80.38 624 ARG A N 1
ATOM 4777 C CA . ARG A 1 624 ? -11.465 -11.149 -28.024 1.00 80.38 624 ARG A CA 1
ATOM 4778 C C . ARG A 1 624 ? -12.161 -12.502 -28.202 1.00 80.38 624 ARG A C 1
ATOM 4780 O O . ARG A 1 624 ? -12.548 -13.100 -27.212 1.00 80.38 624 ARG A O 1
ATOM 4787 N N . GLU A 1 625 ? -12.277 -13.011 -29.427 1.00 85.06 625 GLU A N 1
ATOM 4788 C CA . GLU A 1 625 ? -12.855 -14.343 -29.691 1.00 85.06 625 GLU A CA 1
ATOM 4789 C C . GLU A 1 625 ? -11.857 -15.504 -29.505 1.00 85.06 625 GLU A C 1
ATOM 4791 O O . GLU A 1 625 ? -12.240 -16.670 -29.527 1.00 85.06 625 GLU A O 1
ATOM 4796 N N . LYS A 1 626 ? -10.563 -15.201 -29.354 1.00 85.38 626 LYS A N 1
ATOM 4797 C CA . LYS A 1 626 ? -9.456 -16.170 -29.286 1.00 85.38 626 LYS A CA 1
ATOM 4798 C C . LYS A 1 626 ? -8.847 -16.307 -27.891 1.00 85.38 626 LYS A C 1
ATOM 4800 O O . LYS A 1 626 ? -8.117 -17.267 -27.661 1.00 85.38 626 LYS A O 1
ATOM 4805 N N . VAL A 1 627 ? -9.096 -15.356 -26.992 1.00 91.50 627 VAL A N 1
ATOM 4806 C CA . VAL A 1 627 ? -8.563 -15.336 -25.621 1.00 91.50 627 VAL A CA 1
ATOM 4807 C C . VAL A 1 627 ? -9.683 -15.102 -24.617 1.00 91.50 627 VAL A C 1
ATOM 4809 O O . VAL A 1 627 ? -10.727 -14.554 -24.959 1.00 91.50 627 VAL A O 1
ATOM 4812 N N . VAL A 1 628 ? -9.448 -15.492 -23.370 1.00 94.00 628 VAL A N 1
ATOM 4813 C CA . VAL A 1 628 ? -10.384 -15.301 -22.258 1.00 94.00 628 VAL A CA 1
ATOM 4814 C C . VAL A 1 628 ? -9.873 -14.182 -21.353 1.00 94.00 628 VAL A C 1
ATOM 4816 O O . VAL A 1 628 ? -8.738 -14.246 -20.883 1.00 94.00 628 VAL A O 1
ATOM 4819 N N . ASP A 1 629 ? -10.696 -13.162 -21.100 1.00 92.88 629 ASP A N 1
ATOM 4820 C CA . ASP A 1 629 ? -10.466 -12.196 -20.017 1.00 92.88 629 ASP A CA 1
ATOM 4821 C C . ASP A 1 629 ? -11.161 -12.719 -18.758 1.00 92.88 629 ASP A C 1
ATOM 4823 O O . ASP A 1 629 ? -12.386 -12.814 -18.719 1.00 92.88 629 ASP A O 1
ATOM 4827 N N . PHE A 1 630 ? -10.381 -13.093 -17.745 1.00 90.00 630 PHE A N 1
ATOM 4828 C CA . PHE A 1 630 ? -10.919 -13.572 -16.469 1.00 90.00 630 PHE A CA 1
ATOM 4829 C C . PHE A 1 630 ? -11.322 -12.428 -15.529 1.00 90.00 630 PHE A C 1
ATOM 4831 O O . PHE A 1 630 ? -11.797 -12.691 -14.431 1.00 90.00 630 PHE A O 1
ATOM 4838 N N . GLY A 1 631 ? -11.025 -11.172 -15.885 1.00 88.75 631 GLY A N 1
ATOM 4839 C CA . GLY A 1 631 ? -11.051 -10.050 -14.943 1.00 88.75 631 GLY A CA 1
ATOM 4840 C C . GLY A 1 631 ? -9.902 -10.073 -13.924 1.00 88.75 631 GLY A C 1
ATOM 4841 O O . GLY A 1 631 ? -9.771 -9.145 -13.130 1.00 88.75 631 GLY A O 1
ATOM 4842 N N . ALA A 1 632 ? -9.039 -11.094 -13.957 1.00 92.56 632 ALA A N 1
ATOM 4843 C CA . ALA A 1 632 ? -7.890 -11.226 -13.071 1.00 92.56 632 ALA A CA 1
ATOM 4844 C C . ALA A 1 632 ? -6.747 -10.287 -13.478 1.00 92.56 632 ALA A C 1
ATOM 4846 O O . ALA A 1 632 ? -6.457 -10.088 -14.665 1.00 92.56 632 ALA A O 1
ATOM 4847 N N . THR A 1 633 ? -6.056 -9.737 -12.480 1.00 95.75 633 THR A N 1
ATOM 4848 C CA . THR A 1 633 ? -4.952 -8.800 -12.694 1.00 95.75 633 THR A CA 1
ATOM 4849 C C . THR A 1 633 ? -3.769 -9.067 -11.778 1.00 95.75 633 THR A C 1
ATOM 4851 O O . THR A 1 633 ? -3.948 -9.501 -10.644 1.00 95.75 633 THR A O 1
ATOM 4854 N N . LEU A 1 634 ? -2.571 -8.716 -12.242 1.00 97.31 634 LEU A N 1
ATOM 4855 C CA . LEU A 1 634 ? -1.340 -8.720 -11.459 1.00 97.31 634 LEU A CA 1
ATOM 4856 C C . LEU A 1 634 ? -0.901 -7.268 -11.180 1.00 97.31 634 LEU A C 1
ATOM 4858 O O . LEU A 1 634 ? -0.565 -6.558 -12.134 1.00 97.31 634 LEU A O 1
ATOM 4862 N N . PRO A 1 635 ? -0.911 -6.801 -9.917 1.00 97.19 635 PRO A N 1
ATOM 4863 C CA . PRO A 1 635 ? -0.444 -5.465 -9.560 1.00 97.19 635 PRO A CA 1
ATOM 4864 C C . PRO A 1 635 ? 1.082 -5.361 -9.695 1.00 97.19 635 PRO A C 1
ATOM 4866 O O . PRO A 1 635 ? 1.831 -6.215 -9.209 1.00 97.19 635 PRO A O 1
ATOM 4869 N N . VAL A 1 636 ? 1.547 -4.302 -10.356 1.00 97.50 636 VAL A N 1
ATOM 4870 C CA . VAL A 1 636 ? 2.962 -4.041 -10.650 1.00 97.50 636 VAL A CA 1
ATOM 4871 C C . VAL A 1 636 ? 3.292 -2.546 -10.553 1.00 97.50 636 VAL A C 1
ATOM 4873 O O . VAL A 1 636 ? 2.424 -1.702 -10.767 1.00 97.50 636 VAL A O 1
ATOM 4876 N N . LEU A 1 637 ? 4.554 -2.204 -10.293 1.00 96.94 637 LEU A N 1
ATOM 4877 C CA . LEU A 1 637 ? 5.080 -0.840 -10.390 1.00 96.94 637 LEU A CA 1
ATOM 4878 C C . LEU A 1 637 ? 5.902 -0.678 -11.677 1.00 96.94 637 LEU A C 1
ATOM 4880 O O . LEU A 1 637 ? 6.893 -1.396 -11.856 1.00 96.94 637 LEU A O 1
ATOM 4884 N N . PRO A 1 638 ? 5.518 0.229 -12.593 1.00 95.88 638 PRO A N 1
ATOM 4885 C CA . PRO A 1 638 ? 6.244 0.436 -13.841 1.00 95.88 638 PRO A CA 1
ATOM 4886 C C . PRO A 1 638 ? 7.636 1.035 -13.601 1.00 95.88 638 PRO A C 1
ATOM 4888 O O . PRO A 1 638 ? 7.821 1.919 -12.770 1.00 95.88 638 PRO A O 1
ATOM 4891 N N . THR A 1 639 ? 8.619 0.567 -14.370 1.00 94.25 639 THR A N 1
ATOM 4892 C CA . THR A 1 639 ? 9.979 1.136 -14.410 1.00 94.25 639 THR A CA 1
ATOM 4893 C C . THR A 1 639 ? 10.069 2.251 -15.451 1.00 94.25 639 THR A C 1
ATOM 4895 O O . THR A 1 639 ? 9.135 2.473 -16.225 1.00 94.25 639 THR A O 1
ATOM 4898 N N . ILE A 1 640 ? 11.236 2.892 -15.576 1.00 89.88 640 ILE A N 1
ATOM 4899 C CA . ILE A 1 640 ? 11.485 3.934 -16.591 1.00 89.88 640 ILE A CA 1
ATOM 4900 C C . ILE A 1 640 ? 11.236 3.468 -18.044 1.00 89.88 640 ILE A C 1
ATOM 4902 O O . ILE A 1 640 ? 11.017 4.280 -18.940 1.00 89.88 640 ILE A O 1
ATOM 4906 N N . SER A 1 641 ? 11.217 2.152 -18.300 1.00 90.25 641 SER A N 1
ATOM 4907 C CA . SER A 1 641 ? 10.868 1.591 -19.617 1.00 90.25 641 SER A CA 1
ATOM 4908 C C . SER A 1 641 ? 9.373 1.645 -19.958 1.00 90.25 641 SER A C 1
ATOM 4910 O O . SER A 1 641 ? 9.017 1.351 -21.100 1.00 90.25 641 SER A O 1
ATOM 4912 N N . MET A 1 642 ? 8.514 1.951 -18.975 1.00 90.06 642 MET A N 1
ATOM 4913 C CA . MET A 1 642 ? 7.040 1.913 -18.986 1.00 90.06 642 MET A CA 1
ATOM 4914 C C . MET A 1 642 ? 6.414 0.530 -19.226 1.00 90.06 642 MET A C 1
ATOM 4916 O O . MET A 1 642 ? 5.377 0.211 -18.663 1.00 90.06 642 MET A O 1
ATOM 4920 N N . ARG A 1 643 ? 7.053 -0.323 -20.030 1.00 92.00 643 ARG A N 1
ATOM 4921 C CA . ARG A 1 643 ? 6.562 -1.663 -20.390 1.00 92.00 643 ARG A CA 1
ATOM 4922 C C . ARG A 1 643 ? 7.123 -2.797 -19.537 1.00 92.00 643 ARG A C 1
ATOM 4924 O O . ARG A 1 643 ? 6.648 -3.925 -19.641 1.00 92.00 643 ARG A O 1
ATOM 4931 N N . THR A 1 644 ? 8.165 -2.516 -18.757 1.00 95.31 644 THR A N 1
ATOM 4932 C CA . THR A 1 644 ? 8.699 -3.425 -17.738 1.00 95.31 644 THR A CA 1
ATOM 4933 C C . THR A 1 644 ? 8.269 -2.919 -16.382 1.00 95.31 644 THR A C 1
ATOM 4935 O O . THR A 1 644 ? 8.511 -1.751 -16.072 1.00 95.31 644 THR A O 1
ATOM 4938 N N . ALA A 1 645 ? 7.687 -3.785 -15.570 1.00 97.00 645 ALA A N 1
ATOM 4939 C CA . ALA A 1 645 ? 7.192 -3.432 -14.253 1.00 97.00 645 ALA A CA 1
ATOM 4940 C C . ALA A 1 645 ? 7.583 -4.497 -13.224 1.00 97.00 645 ALA A C 1
ATOM 4942 O O . ALA A 1 645 ? 7.668 -5.675 -13.564 1.00 97.00 645 ALA A O 1
ATOM 4943 N N . LEU A 1 646 ? 7.849 -4.081 -11.990 1.00 97.75 646 LEU A N 1
ATOM 4944 C CA . LEU A 1 646 ? 8.159 -4.963 -10.867 1.00 97.75 646 LEU A CA 1
ATOM 4945 C C . LEU A 1 646 ? 6.858 -5.400 -10.190 1.00 97.75 646 LEU A C 1
ATOM 4947 O O . LEU A 1 646 ? 5.993 -4.559 -9.959 1.00 97.75 646 LEU A O 1
ATOM 4951 N N . THR A 1 647 ? 6.693 -6.679 -9.855 1.00 97.75 647 THR A N 1
ATOM 4952 C CA . THR A 1 647 ? 5.503 -7.138 -9.121 1.00 97.75 647 THR A CA 1
ATOM 4953 C C . THR A 1 647 ? 5.366 -6.425 -7.784 1.00 97.75 647 THR A C 1
ATOM 4955 O O . THR A 1 647 ? 6.340 -6.246 -7.055 1.00 97.75 647 THR A O 1
ATOM 4958 N N . TYR A 1 648 ? 4.142 -6.006 -7.461 1.00 96.50 648 TYR A N 1
ATOM 4959 C CA . TYR A 1 648 ? 3.882 -5.246 -6.242 1.00 96.50 648 TYR A CA 1
ATOM 4960 C C . TYR A 1 648 ? 4.086 -6.115 -4.995 1.00 96.50 648 TYR A C 1
ATOM 4962 O O . TYR A 1 648 ? 4.822 -5.760 -4.075 1.00 96.50 648 TYR A O 1
ATOM 4970 N N . HIS A 1 649 ? 3.510 -7.314 -5.009 1.00 95.12 649 HIS A N 1
ATOM 4971 C CA . HIS A 1 649 ? 3.719 -8.307 -3.962 1.00 95.12 649 HIS A CA 1
ATOM 4972 C C . HIS A 1 649 ? 4.992 -9.118 -4.220 1.00 95.12 649 HIS A C 1
ATOM 4974 O O . HIS A 1 649 ? 5.348 -9.387 -5.375 1.00 95.12 649 HIS A O 1
ATOM 4980 N N . ARG A 1 650 ? 5.638 -9.560 -3.136 1.00 94.12 650 ARG A N 1
ATOM 4981 C CA . ARG A 1 650 ? 6.564 -10.696 -3.185 1.00 94.12 650 ARG A CA 1
ATOM 4982 C C . ARG A 1 650 ? 5.792 -11.966 -3.530 1.00 94.12 650 ARG A C 1
ATOM 4984 O O . ARG A 1 650 ? 4.662 -12.153 -3.073 1.00 94.12 650 ARG A O 1
ATOM 4991 N N . GLY A 1 651 ? 6.402 -12.809 -4.353 1.00 93.56 651 GLY A N 1
ATOM 4992 C CA . GLY A 1 651 ? 5.895 -14.143 -4.626 1.00 93.56 651 GLY A CA 1
ATOM 4993 C C . GLY A 1 651 ? 6.109 -15.084 -3.442 1.00 93.56 651 GLY A C 1
ATOM 4994 O O . GLY A 1 651 ? 6.772 -14.735 -2.463 1.00 93.56 651 GLY A O 1
ATOM 4995 N N . THR A 1 652 ? 5.596 -16.308 -3.535 1.00 95.75 652 THR A N 1
ATOM 4996 C CA . THR A 1 652 ? 5.808 -17.356 -2.520 1.00 95.75 652 THR A CA 1
ATOM 4997 C C . THR A 1 652 ? 7.285 -17.670 -2.267 1.00 95.75 652 THR A C 1
ATOM 4999 O O . THR A 1 652 ? 7.624 -18.163 -1.197 1.00 95.75 652 THR A O 1
ATOM 5002 N N . SER A 1 653 ? 8.170 -17.403 -3.235 1.00 92.88 653 SER A N 1
ATOM 5003 C CA . SER A 1 653 ? 9.626 -17.537 -3.069 1.00 92.88 653 SER A CA 1
ATOM 5004 C C . SER A 1 653 ? 10.269 -16.424 -2.231 1.00 92.88 653 SER A C 1
ATOM 5006 O O . SER A 1 653 ? 11.469 -16.469 -1.974 1.00 92.88 653 SER A O 1
ATOM 5008 N N . GLY A 1 654 ? 9.500 -15.406 -1.831 1.00 92.00 654 GLY A N 1
ATOM 5009 C CA . GLY A 1 654 ? 10.009 -14.195 -1.191 1.00 92.00 654 GLY A CA 1
ATOM 5010 C C . GLY A 1 654 ? 10.606 -13.182 -2.171 1.00 92.00 654 GLY A C 1
ATOM 5011 O O . GLY A 1 654 ? 11.041 -12.122 -1.739 1.00 92.00 654 GLY A O 1
ATOM 5012 N N . GLN A 1 655 ? 10.609 -13.467 -3.476 1.00 88.62 655 GLN A N 1
ATOM 5013 C CA . GLN A 1 655 ? 11.165 -12.586 -4.504 1.00 88.62 655 GLN A CA 1
ATOM 5014 C C . GLN A 1 655 ? 10.068 -11.873 -5.296 1.00 88.62 655 GLN A C 1
ATOM 5016 O O . GLN A 1 655 ? 8.968 -12.394 -5.494 1.00 88.62 655 GLN A O 1
ATOM 5021 N N . ARG A 1 656 ? 10.378 -10.672 -5.785 1.00 95.38 656 ARG A N 1
ATOM 5022 C CA . ARG A 1 656 ? 9.577 -9.992 -6.812 1.00 95.38 656 ARG A CA 1
ATOM 5023 C C . ARG A 1 656 ? 10.060 -10.397 -8.203 1.00 95.38 656 ARG A C 1
ATOM 5025 O O . ARG A 1 656 ? 11.170 -10.894 -8.373 1.00 95.38 656 ARG A O 1
ATOM 5032 N N . LEU A 1 657 ? 9.225 -10.183 -9.215 1.00 97.31 657 LEU A N 1
ATOM 5033 C CA . LEU A 1 657 ? 9.568 -10.449 -10.612 1.00 97.31 657 LEU A CA 1
ATOM 5034 C C . LEU A 1 657 ? 9.413 -9.184 -11.449 1.00 97.31 657 LEU A C 1
ATOM 5036 O O . LEU A 1 657 ? 8.476 -8.410 -11.259 1.00 97.31 657 LEU A O 1
ATOM 5040 N N . TYR A 1 658 ? 10.294 -9.000 -12.426 1.00 97.81 658 TYR A N 1
ATOM 5041 C CA . TYR A 1 658 ? 10.085 -8.011 -13.475 1.00 97.81 658 TYR A CA 1
ATOM 5042 C C . TYR A 1 658 ? 9.285 -8.643 -14.614 1.00 97.81 658 TYR A C 1
ATOM 5044 O O . TYR A 1 658 ? 9.688 -9.656 -15.185 1.00 97.81 658 TYR A O 1
ATOM 5052 N N . ILE A 1 659 ? 8.168 -8.025 -14.983 1.00 97.88 659 ILE A N 1
ATOM 5053 C CA . ILE A 1 659 ? 7.323 -8.441 -16.100 1.00 97.88 659 ILE A CA 1
ATOM 5054 C C . ILE A 1 659 ? 7.456 -7.407 -17.212 1.00 97.88 659 ILE A C 1
ATOM 5056 O O . ILE A 1 659 ? 7.098 -6.242 -17.033 1.00 97.88 659 ILE A O 1
ATOM 5060 N N . LYS A 1 660 ? 7.980 -7.825 -18.364 1.00 97.31 660 LYS A N 1
ATOM 5061 C CA . LYS A 1 660 ? 8.115 -6.994 -19.565 1.00 97.31 660 LYS A CA 1
ATOM 5062 C C . LYS A 1 660 ? 7.048 -7.394 -20.570 1.00 97.31 660 LYS A C 1
ATOM 5064 O O . LYS A 1 660 ? 7.021 -8.526 -21.041 1.00 97.31 660 LYS A O 1
ATOM 5069 N N . THR A 1 661 ? 6.173 -6.455 -20.893 1.00 96.00 661 THR A N 1
ATOM 5070 C CA . THR A 1 661 ? 5.023 -6.658 -21.778 1.00 96.00 661 THR A CA 1
ATOM 5071 C C . THR A 1 661 ? 5.212 -5.923 -23.101 1.00 96.00 661 THR A C 1
ATOM 5073 O O . THR A 1 661 ? 6.021 -4.999 -23.224 1.00 96.00 661 THR A O 1
ATOM 5076 N N . SER A 1 662 ? 4.473 -6.350 -24.122 1.00 93.69 662 SER A N 1
ATOM 5077 C CA . SER A 1 662 ? 4.356 -5.592 -25.369 1.00 93.69 662 SER A CA 1
ATOM 5078 C C . SER A 1 662 ? 3.459 -4.375 -25.165 1.00 93.69 662 SER A C 1
ATOM 5080 O O . SER A 1 662 ? 2.404 -4.485 -24.544 1.00 93.69 662 SER A O 1
ATOM 5082 N N . ILE A 1 663 ? 3.855 -3.230 -25.724 1.00 92.62 663 ILE A N 1
ATOM 5083 C CA . ILE A 1 663 ? 3.007 -2.039 -25.778 1.00 92.62 663 ILE A CA 1
ATOM 5084 C C . ILE A 1 663 ? 3.202 -1.323 -27.116 1.00 92.62 663 ILE A C 1
ATOM 5086 O O . ILE A 1 663 ? 4.316 -0.933 -27.467 1.00 92.62 663 ILE A O 1
ATOM 5090 N N . ASP A 1 664 ? 2.141 -1.186 -27.909 1.00 90.94 664 ASP A N 1
ATOM 5091 C CA . ASP A 1 664 ? 2.230 -0.679 -29.285 1.00 90.94 664 ASP A CA 1
ATOM 5092 C C . ASP A 1 664 ? 2.251 0.859 -29.383 1.00 90.94 664 ASP A C 1
ATOM 5094 O O . ASP A 1 664 ? 1.562 1.475 -30.197 1.00 90.94 664 ASP A O 1
ATOM 5098 N N . VAL A 1 665 ? 3.088 1.483 -28.553 1.00 91.06 665 VAL A N 1
ATOM 5099 C CA . VAL A 1 665 ? 3.336 2.930 -28.536 1.00 91.06 665 VAL A CA 1
ATOM 5100 C C . VAL A 1 665 ? 4.769 3.246 -28.918 1.00 91.06 665 VAL A C 1
ATOM 5102 O O . VAL A 1 665 ? 5.671 2.412 -28.790 1.00 91.06 665 VAL A O 1
ATOM 5105 N N . VAL A 1 666 ? 4.991 4.464 -29.401 1.00 90.38 666 VAL A N 1
ATOM 5106 C CA . VAL A 1 666 ? 6.334 4.956 -29.702 1.00 90.38 666 VAL A CA 1
ATOM 5107 C C . VAL A 1 666 ? 6.837 5.721 -28.486 1.00 90.38 666 VAL A C 1
ATOM 5109 O O . VAL A 1 666 ? 6.319 6.785 -28.158 1.00 90.38 666 VAL A O 1
ATOM 5112 N N . LEU A 1 667 ? 7.839 5.147 -27.818 1.00 88.75 667 LEU A N 1
ATOM 5113 C CA . LEU A 1 667 ? 8.554 5.791 -26.716 1.00 88.75 667 LEU A CA 1
ATOM 5114 C C . LEU A 1 667 ? 9.946 6.151 -27.213 1.00 88.75 667 LEU A C 1
ATOM 5116 O O . LEU A 1 667 ? 10.673 5.251 -27.654 1.00 88.75 667 LEU A O 1
ATOM 5120 N N . THR A 1 668 ? 10.300 7.431 -27.119 1.00 85.56 668 THR A N 1
ATOM 5121 C CA . THR A 1 668 ? 11.451 8.026 -27.819 1.00 85.56 668 THR A CA 1
ATOM 5122 C C . THR A 1 668 ? 11.341 7.810 -29.333 1.00 85.56 668 THR A C 1
ATOM 5124 O O . THR A 1 668 ? 10.361 8.244 -29.925 1.00 85.56 668 THR A O 1
ATOM 5127 N N . SER A 1 669 ? 12.284 7.129 -29.981 1.00 80.62 669 SER A N 1
ATOM 5128 C CA . SER A 1 669 ? 12.298 6.936 -31.443 1.00 80.62 669 SER A CA 1
ATOM 5129 C C . SER A 1 669 ? 11.762 5.572 -31.891 1.00 80.62 669 SER A C 1
ATOM 5131 O O . SER A 1 669 ? 11.680 5.314 -33.087 1.00 80.62 669 SER A O 1
ATOM 5133 N N . THR A 1 670 ? 11.405 4.672 -30.967 1.00 80.81 670 THR A N 1
ATOM 5134 C CA . THR A 1 670 ? 11.074 3.277 -31.312 1.00 80.81 670 THR A CA 1
ATOM 5135 C C . THR A 1 670 ? 9.701 2.851 -30.814 1.00 80.81 670 THR A C 1
ATOM 5137 O O . THR A 1 670 ? 9.272 3.175 -29.704 1.00 80.81 670 THR A O 1
ATOM 5140 N N . ARG A 1 671 ? 9.012 2.075 -31.654 1.00 84.44 671 ARG A N 1
ATOM 5141 C CA . ARG A 1 671 ? 7.764 1.392 -31.303 1.00 84.44 671 ARG A CA 1
ATOM 5142 C C . ARG A 1 671 ? 8.067 0.239 -30.348 1.00 84.44 671 ARG A C 1
ATOM 5144 O O . ARG A 1 671 ? 8.949 -0.574 -30.614 1.00 84.44 671 ARG A O 1
ATOM 5151 N N . ARG A 1 672 ? 7.343 0.155 -29.233 1.00 84.75 672 ARG A N 1
ATOM 5152 C CA . ARG A 1 672 ? 7.672 -0.721 -28.097 1.00 84.75 672 ARG A CA 1
ATOM 5153 C C . ARG A 1 672 ? 6.951 -2.075 -28.103 1.00 84.75 672 ARG A C 1
ATOM 5155 O O . ARG A 1 672 ? 6.798 -2.705 -27.051 1.00 84.75 672 ARG A O 1
ATOM 5162 N N . SER A 1 673 ? 6.628 -2.576 -29.293 1.00 83.88 673 SER A N 1
ATOM 5163 C CA . SER A 1 673 ? 6.216 -3.967 -29.513 1.00 83.88 673 SER A CA 1
ATOM 5164 C C . SER A 1 673 ? 7.395 -4.939 -29.340 1.00 83.88 673 SER A C 1
ATOM 5166 O O . SER A 1 673 ? 8.562 -4.528 -29.332 1.00 83.88 673 SER A O 1
ATOM 5168 N N . MET A 1 674 ? 7.115 -6.235 -29.178 1.00 87.31 674 MET A N 1
ATOM 5169 C CA . MET A 1 674 ? 8.145 -7.256 -28.949 1.00 87.31 674 MET A CA 1
ATOM 5170 C C . MET A 1 674 ? 7.979 -8.430 -29.914 1.00 87.31 674 MET A C 1
ATOM 5172 O O . MET A 1 674 ? 6.914 -9.039 -29.980 1.00 87.31 674 MET A O 1
ATOM 5176 N N . SER A 1 675 ? 9.033 -8.736 -30.676 1.00 85.19 675 SER A N 1
ATOM 5177 C CA . SER A 1 675 ? 9.048 -9.886 -31.587 1.00 85.19 675 SER A CA 1
ATOM 5178 C C . SER A 1 675 ? 9.092 -11.208 -30.832 1.00 85.19 675 SER A C 1
ATOM 5180 O O . SER A 1 675 ? 9.581 -11.278 -29.702 1.00 85.19 675 SER A O 1
ATOM 5182 N N . ALA A 1 676 ? 8.625 -12.263 -31.503 1.00 85.62 676 ALA A N 1
ATOM 5183 C CA . ALA A 1 676 ? 8.748 -13.630 -31.018 1.00 85.62 676 ALA A CA 1
ATOM 5184 C C . ALA A 1 676 ? 10.216 -14.002 -30.760 1.00 85.62 676 ALA A C 1
ATOM 5186 O O . ALA A 1 676 ? 10.523 -14.504 -29.686 1.00 85.62 676 ALA A O 1
ATOM 5187 N N . ASP A 1 677 ? 11.129 -13.655 -31.671 1.00 83.94 677 ASP A N 1
ATOM 5188 C CA . ASP A 1 677 ? 12.560 -13.950 -31.515 1.00 83.94 677 ASP A CA 1
ATOM 5189 C C . ASP A 1 677 ? 13.141 -13.342 -30.234 1.00 83.94 677 ASP A C 1
ATOM 5191 O O . ASP A 1 677 ? 13.869 -14.009 -29.503 1.00 83.94 677 ASP A O 1
ATOM 5195 N N . SER A 1 678 ? 12.770 -12.100 -29.900 1.00 86.44 678 SER A N 1
ATOM 5196 C CA . SER A 1 678 ? 13.193 -11.479 -28.642 1.00 86.44 678 SER A CA 1
ATOM 5197 C C . SER A 1 678 ? 12.546 -12.164 -27.436 1.00 86.44 678 SER A C 1
ATOM 5199 O O . SER A 1 678 ? 13.233 -12.513 -26.484 1.00 86.44 678 SER A O 1
ATOM 5201 N N . ALA A 1 679 ? 11.233 -12.402 -27.462 1.00 89.19 679 ALA A N 1
ATOM 5202 C CA . ALA A 1 679 ? 10.534 -13.011 -26.330 1.00 89.19 679 ALA A CA 1
ATOM 5203 C C . ALA A 1 679 ? 11.006 -14.449 -26.028 1.00 89.19 679 ALA A C 1
ATOM 5205 O O . ALA A 1 679 ? 11.040 -14.862 -24.872 1.00 89.19 679 ALA A O 1
ATOM 5206 N N . LEU A 1 680 ? 11.380 -15.213 -27.054 1.00 90.50 680 LEU A N 1
ATOM 5207 C CA . LEU A 1 680 ? 11.746 -16.626 -26.932 1.00 90.50 680 LEU A CA 1
ATOM 5208 C C . LEU A 1 680 ? 13.258 -16.842 -26.832 1.00 90.50 680 LEU A C 1
ATOM 5210 O O . LEU A 1 680 ? 13.702 -17.754 -26.131 1.00 90.50 680 LEU A O 1
ATOM 5214 N N . GLY A 1 681 ? 14.055 -16.023 -27.518 1.00 89.31 681 GLY A N 1
ATOM 5215 C CA . GLY A 1 681 ? 15.512 -16.133 -27.540 1.00 89.31 681 GLY A CA 1
ATOM 5216 C C . GLY A 1 681 ? 16.176 -15.528 -26.306 1.00 89.31 681 GLY A C 1
ATOM 5217 O O . GLY A 1 681 ? 17.092 -16.131 -25.745 1.00 89.31 681 GLY A O 1
ATOM 5218 N N . THR A 1 682 ? 15.689 -14.374 -25.830 1.00 91.31 682 THR A N 1
ATOM 5219 C CA . THR A 1 682 ? 16.326 -13.642 -24.725 1.00 91.31 682 THR A CA 1
ATOM 5220 C C . THR A 1 682 ? 16.493 -14.477 -23.451 1.00 91.31 682 THR A C 1
ATOM 5222 O O . THR A 1 682 ? 17.592 -14.428 -22.905 1.00 91.31 682 THR A O 1
ATOM 5225 N N . PRO A 1 683 ? 15.534 -15.313 -22.997 1.00 94.12 683 PRO A N 1
ATOM 5226 C CA . PRO A 1 683 ? 15.756 -16.116 -21.794 1.00 94.12 683 PRO A CA 1
ATOM 5227 C C . PRO A 1 683 ? 16.925 -17.110 -21.896 1.00 94.12 683 PRO A C 1
ATOM 5229 O O . PRO A 1 683 ? 17.665 -17.323 -20.933 1.00 94.12 683 PRO A O 1
ATOM 5232 N N . LYS A 1 684 ? 17.148 -17.695 -23.083 1.00 91.31 684 LYS A N 1
ATOM 5233 C CA . LYS A 1 684 ? 18.273 -18.617 -23.326 1.00 91.31 684 LYS A CA 1
ATOM 5234 C C . LYS A 1 684 ? 19.608 -17.872 -23.239 1.00 91.31 684 LYS A C 1
ATOM 5236 O O . LYS A 1 684 ? 20.541 -18.328 -22.577 1.00 91.31 684 LYS A O 1
ATOM 5241 N N . VAL A 1 685 ? 19.667 -16.710 -23.890 1.00 90.69 685 VAL A N 1
ATOM 5242 C CA . VAL A 1 685 ? 20.843 -15.833 -23.953 1.00 90.69 685 VAL A CA 1
ATOM 5243 C C . VAL A 1 685 ? 21.176 -15.250 -22.582 1.00 90.69 685 VAL A C 1
ATOM 5245 O O . VAL A 1 685 ? 22.322 -15.323 -22.150 1.00 90.69 685 VAL A O 1
ATOM 5248 N N . ALA A 1 686 ? 20.181 -14.731 -21.866 1.00 93.25 686 ALA A N 1
ATOM 5249 C CA . ALA A 1 686 ? 20.352 -14.152 -20.540 1.00 93.25 686 ALA A CA 1
ATOM 5250 C C . ALA A 1 686 ? 20.907 -15.183 -19.546 1.00 93.25 686 ALA A C 1
ATOM 5252 O O . ALA A 1 686 ? 21.856 -14.898 -18.817 1.00 93.25 686 ALA A O 1
ATOM 5253 N N . GLY A 1 687 ? 20.388 -16.418 -19.574 1.00 93.12 687 GLY A N 1
ATOM 5254 C CA . GLY A 1 687 ? 20.920 -17.513 -18.762 1.00 93.12 687 GLY A CA 1
ATOM 5255 C C . GLY A 1 687 ? 22.363 -17.898 -19.118 1.00 93.12 687 GLY A C 1
ATOM 5256 O O . GLY A 1 687 ? 23.132 -18.271 -18.232 1.00 93.12 687 GLY A O 1
ATOM 5257 N N . PHE A 1 688 ? 22.753 -17.810 -20.395 1.00 92.62 688 PHE A N 1
ATOM 5258 C CA . PHE A 1 688 ? 24.144 -18.009 -20.815 1.00 92.62 688 PHE A CA 1
ATOM 5259 C C . PHE A 1 688 ? 25.055 -16.889 -20.296 1.00 92.62 688 PHE A C 1
ATOM 5261 O O . PHE A 1 688 ? 26.068 -17.189 -19.667 1.00 92.62 688 PHE A O 1
ATOM 5268 N N . ILE A 1 689 ? 24.670 -15.622 -20.493 1.00 92.88 689 ILE A N 1
ATOM 5269 C CA . ILE A 1 689 ? 25.439 -14.451 -20.041 1.00 92.88 689 ILE A CA 1
ATOM 5270 C C . ILE A 1 689 ? 25.613 -14.470 -18.522 1.00 92.88 689 ILE A C 1
ATOM 5272 O O . ILE A 1 689 ? 26.723 -14.259 -18.044 1.00 92.88 689 ILE A O 1
ATOM 5276 N N . ALA A 1 690 ? 24.568 -14.814 -17.764 1.00 93.94 690 ALA A N 1
ATOM 5277 C CA . ALA A 1 690 ? 24.658 -14.955 -16.313 1.00 93.94 690 ALA A CA 1
ATOM 5278 C C . ALA A 1 690 ? 25.742 -15.964 -15.890 1.00 93.94 690 ALA A C 1
ATOM 5280 O O . ALA A 1 690 ? 26.563 -15.669 -15.028 1.00 93.94 690 ALA A O 1
ATOM 5281 N N . ARG A 1 691 ? 25.807 -17.140 -16.535 1.00 93.19 691 ARG A N 1
ATOM 5282 C CA . ARG A 1 691 ? 26.841 -18.156 -16.251 1.00 93.19 691 ARG A CA 1
ATOM 5283 C C . ARG A 1 691 ? 28.231 -17.772 -16.753 1.00 93.19 691 ARG A C 1
ATOM 5285 O O . ARG A 1 691 ? 29.227 -18.251 -16.210 1.00 93.19 691 ARG A O 1
ATOM 5292 N N . LEU A 1 692 ? 28.311 -16.994 -17.830 1.00 92.25 692 LEU A N 1
ATOM 5293 C CA . LEU A 1 692 ? 29.574 -16.470 -18.336 1.00 92.25 692 LEU A CA 1
ATOM 5294 C C . LEU A 1 692 ? 30.153 -15.473 -17.329 1.00 92.25 692 LEU A C 1
ATOM 5296 O O . LEU A 1 692 ? 31.228 -15.722 -16.792 1.00 92.25 692 LEU A O 1
ATOM 5300 N N . LEU A 1 693 ? 29.391 -14.426 -17.009 1.00 92.62 693 LEU A N 1
ATOM 5301 C CA . LEU A 1 693 ? 29.836 -13.342 -16.140 1.00 92.62 693 LEU A CA 1
ATOM 5302 C C . LEU A 1 693 ? 30.066 -13.801 -14.701 1.00 92.62 693 LEU A C 1
ATOM 5304 O O . LEU A 1 693 ? 31.072 -13.422 -14.123 1.00 92.62 693 LEU A O 1
ATOM 5308 N N . ALA A 1 694 ? 29.275 -14.736 -14.167 1.00 91.06 694 ALA A N 1
ATOM 5309 C CA . ALA A 1 694 ? 29.560 -15.323 -12.853 1.00 91.06 694 ALA A CA 1
ATOM 5310 C C . ALA A 1 694 ? 30.945 -16.005 -12.758 1.00 91.06 694 ALA A C 1
ATOM 5312 O O . ALA A 1 694 ? 31.464 -16.191 -11.660 1.00 91.06 694 ALA A O 1
ATOM 5313 N N . ARG A 1 695 ? 31.545 -16.406 -13.891 1.00 89.88 695 ARG A N 1
ATOM 5314 C CA . ARG A 1 695 ? 32.895 -16.996 -13.945 1.00 89.88 695 ARG A CA 1
ATOM 5315 C C . ARG A 1 695 ? 33.981 -15.979 -14.277 1.00 89.88 695 ARG A C 1
ATOM 5317 O O . ARG A 1 695 ? 35.101 -16.143 -13.807 1.00 89.88 695 ARG A O 1
ATOM 5324 N N . THR A 1 696 ? 33.679 -15.000 -15.127 1.00 87.62 696 THR A N 1
ATOM 5325 C CA . THR A 1 696 ? 34.674 -14.056 -15.654 1.00 87.62 696 THR A CA 1
ATOM 5326 C C . THR A 1 696 ? 34.727 -12.744 -14.882 1.00 87.62 696 THR A C 1
ATOM 5328 O O . THR A 1 696 ? 35.785 -12.130 -14.847 1.00 87.62 696 THR A O 1
ATOM 5331 N N . ASN A 1 697 ? 33.619 -12.323 -14.270 1.00 86.81 697 ASN A N 1
ATOM 5332 C CA . ASN A 1 697 ? 33.541 -11.128 -13.442 1.00 86.81 697 ASN A CA 1
ATOM 5333 C C . ASN A 1 697 ? 32.510 -11.290 -12.294 1.00 86.81 697 ASN A C 1
ATOM 5335 O O . ASN A 1 697 ? 31.335 -10.953 -12.462 1.00 86.81 697 ASN A O 1
ATOM 5339 N N . PRO A 1 698 ? 32.917 -11.823 -11.125 1.00 81.88 698 PRO A N 1
ATOM 5340 C CA . PRO A 1 698 ? 31.998 -12.155 -10.035 1.00 81.88 698 PRO A CA 1
ATOM 5341 C C . PRO A 1 698 ? 31.405 -10.939 -9.301 1.00 81.88 698 PRO A C 1
ATOM 5343 O O . PRO A 1 698 ? 30.477 -11.128 -8.520 1.00 81.88 698 PRO A O 1
ATOM 5346 N N . THR A 1 699 ? 31.900 -9.715 -9.531 1.00 83.69 699 THR A N 1
ATOM 5347 C CA . THR A 1 699 ? 31.301 -8.478 -8.983 1.00 83.69 699 THR A CA 1
ATOM 5348 C C . THR A 1 699 ? 30.033 -8.060 -9.739 1.00 83.69 699 THR A C 1
ATOM 5350 O O . THR A 1 699 ? 29.285 -7.193 -9.286 1.00 83.69 699 THR A O 1
ATOM 5353 N N . VAL A 1 700 ? 29.750 -8.700 -10.881 1.00 92.38 700 VAL A N 1
ATOM 5354 C CA . VAL A 1 700 ? 28.593 -8.400 -11.725 1.00 92.38 700 VAL A CA 1
ATOM 5355 C C . VAL A 1 700 ? 27.425 -9.313 -11.392 1.00 92.38 700 VAL A C 1
ATOM 5357 O O . VAL A 1 700 ? 27.500 -10.535 -11.526 1.00 92.38 700 VAL A O 1
ATOM 5360 N N . THR A 1 701 ? 26.286 -8.707 -11.078 1.00 95.38 701 THR A N 1
ATOM 5361 C CA . THR A 1 701 ? 25.015 -9.416 -10.944 1.00 95.38 701 THR A CA 1
ATOM 5362 C C . THR A 1 701 ? 24.200 -9.285 -12.223 1.00 95.38 701 THR A C 1
ATOM 5364 O O . THR A 1 701 ? 23.836 -8.194 -12.659 1.00 95.38 701 THR A O 1
ATOM 5367 N N . VAL A 1 702 ? 23.869 -10.416 -12.839 1.00 95.69 702 VAL A N 1
ATOM 5368 C CA . VAL A 1 702 ? 22.965 -10.461 -13.992 1.00 95.69 702 VAL A CA 1
ATOM 5369 C C . VAL A 1 702 ? 21.549 -10.733 -13.501 1.00 95.69 702 VAL A C 1
ATOM 5371 O O . VAL A 1 702 ? 21.333 -11.698 -12.776 1.00 95.69 702 VAL A O 1
ATOM 5374 N N . LEU A 1 703 ? 20.580 -9.929 -13.945 1.00 95.62 703 LEU A N 1
ATOM 5375 C CA . LEU A 1 703 ? 19.150 -10.149 -13.725 1.00 95.62 703 LEU A CA 1
ATOM 5376 C C . LEU A 1 703 ? 18.561 -10.792 -14.991 1.00 95.62 703 LEU A C 1
ATOM 5378 O O . LEU A 1 703 ? 18.113 -10.069 -15.892 1.00 95.62 703 LEU A O 1
ATOM 5382 N N . PRO A 1 704 ? 18.591 -12.133 -15.126 1.00 95.81 704 PRO A N 1
ATOM 5383 C CA . PRO A 1 704 ? 18.244 -12.781 -16.379 1.00 95.81 704 PRO A CA 1
ATOM 5384 C C . PRO A 1 704 ? 16.738 -12.759 -16.632 1.00 95.81 704 PRO A C 1
ATOM 5386 O O . PRO A 1 704 ? 15.925 -12.946 -15.720 1.00 95.81 704 PRO A O 1
ATOM 5389 N N . GLU A 1 705 ? 16.349 -12.607 -17.896 1.00 96.19 705 GLU A N 1
ATOM 5390 C CA . GLU A 1 705 ? 15.055 -13.100 -18.355 1.00 96.19 705 GLU A CA 1
ATOM 5391 C C . GLU A 1 705 ? 15.021 -14.625 -18.177 1.00 96.19 705 GLU A C 1
ATOM 5393 O O . GLU A 1 705 ? 15.868 -15.340 -18.702 1.00 96.19 705 GLU A O 1
ATOM 5398 N N . ILE A 1 706 ? 14.058 -15.131 -17.410 1.00 96.50 706 ILE A N 1
ATOM 5399 C CA . ILE A 1 706 ? 13.957 -16.555 -17.052 1.00 96.50 706 ILE A CA 1
ATOM 5400 C C . ILE A 1 706 ? 12.882 -17.288 -17.854 1.00 96.50 706 ILE A C 1
ATOM 5402 O O . ILE A 1 706 ? 12.935 -18.510 -17.983 1.00 96.50 706 ILE A O 1
ATOM 5406 N N . ALA A 1 707 ? 11.909 -16.556 -18.398 1.00 97.31 707 ALA A N 1
ATOM 5407 C CA . ALA A 1 707 ? 10.868 -17.113 -19.248 1.00 97.31 707 ALA A CA 1
ATOM 5408 C C . ALA A 1 707 ? 10.303 -16.060 -20.203 1.00 97.31 707 ALA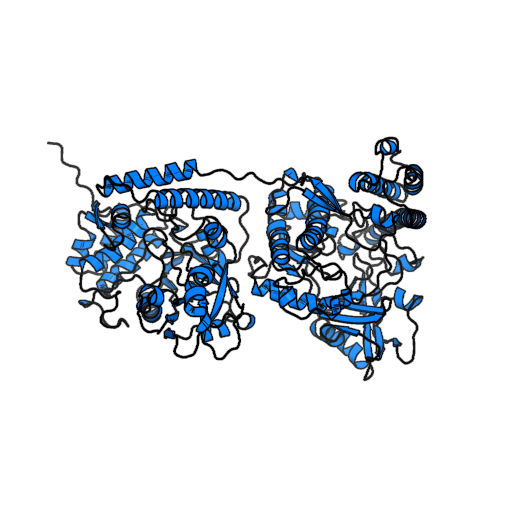 A C 1
ATOM 5410 O O . ALA A 1 707 ? 10.377 -14.859 -19.937 1.00 97.31 707 ALA A O 1
ATOM 5411 N N . GLY A 1 708 ? 9.688 -16.510 -21.291 1.00 96.12 708 GLY A N 1
ATOM 5412 C CA . GLY A 1 708 ? 8.969 -15.647 -22.215 1.00 96.12 708 GLY A CA 1
ATOM 5413 C C . GLY A 1 708 ? 7.976 -16.401 -23.082 1.00 96.12 708 GLY A C 1
ATOM 5414 O O . GLY A 1 708 ? 8.135 -17.594 -23.332 1.00 96.12 708 GLY A O 1
ATOM 5415 N N . CYS A 1 709 ? 6.950 -15.689 -23.539 1.00 94.81 709 CYS A N 1
ATOM 5416 C CA . CYS A 1 709 ? 5.921 -16.195 -24.435 1.00 94.81 709 CYS A CA 1
ATOM 5417 C C . CYS A 1 709 ? 5.657 -15.216 -25.585 1.00 94.81 709 CYS A C 1
ATOM 5419 O O . CYS A 1 709 ? 5.824 -14.002 -25.434 1.00 94.81 709 CYS A O 1
ATOM 5421 N N . ALA A 1 710 ? 5.235 -15.747 -26.731 1.00 92.88 710 ALA A N 1
ATOM 5422 C CA . ALA A 1 710 ? 4.844 -14.969 -27.903 1.00 92.88 710 ALA A CA 1
ATOM 5423 C C . ALA A 1 710 ? 3.747 -15.672 -28.712 1.00 92.88 710 ALA A C 1
ATOM 5425 O O . ALA A 1 710 ? 3.654 -16.901 -28.726 1.00 92.88 710 ALA A O 1
ATOM 5426 N N . TYR A 1 711 ? 2.928 -14.892 -29.415 1.00 89.50 711 TYR A N 1
ATOM 5427 C CA . TYR A 1 711 ? 1.855 -15.401 -30.269 1.00 89.50 711 TYR A CA 1
ATOM 5428 C C . TYR A 1 711 ? 2.359 -16.264 -31.445 1.00 89.50 711 TYR A C 1
ATOM 5430 O O . TYR A 1 711 ? 3.305 -15.898 -32.139 1.00 89.50 711 TYR A O 1
ATOM 5438 N N . ARG A 1 712 ? 1.682 -17.396 -31.703 1.00 79.94 712 ARG A N 1
ATOM 5439 C CA . ARG A 1 712 ? 2.025 -18.423 -32.715 1.00 79.94 712 ARG A CA 1
ATOM 5440 C C . ARG A 1 712 ? 1.127 -18.398 -33.974 1.00 79.94 712 ARG A C 1
ATOM 5442 O O . ARG A 1 712 ? 1.092 -19.360 -34.736 1.00 79.94 712 ARG A O 1
ATOM 5449 N N . GLY A 1 713 ? 0.330 -17.354 -34.203 1.00 69.38 713 GLY A N 1
ATOM 5450 C CA . GLY A 1 713 ? -0.623 -17.336 -35.326 1.00 69.38 713 GLY A CA 1
ATOM 5451 C C . GLY A 1 713 ? -0.011 -17.115 -36.712 1.00 69.38 713 GLY A C 1
ATOM 5452 O O . GLY A 1 713 ? 1.130 -16.681 -36.848 1.00 69.38 713 GLY A O 1
ATOM 5453 N N . VAL A 1 714 ? -0.815 -17.370 -37.754 1.00 61.62 714 VAL A N 1
ATOM 5454 C CA . VAL A 1 714 ? -0.448 -17.080 -39.150 1.00 61.62 714 VAL A CA 1
ATOM 5455 C C . VAL A 1 714 ? -0.248 -15.572 -39.319 1.00 61.62 714 VAL A C 1
ATOM 5457 O O . VAL A 1 714 ? -1.149 -14.774 -39.051 1.00 61.62 714 VAL A O 1
ATOM 5460 N N . ILE A 1 715 ? 0.957 -15.192 -39.740 1.00 58.84 715 ILE A N 1
ATOM 5461 C CA . ILE A 1 715 ? 1.399 -13.802 -39.849 1.00 58.84 715 ILE A CA 1
ATOM 5462 C C . ILE A 1 715 ? 0.828 -13.207 -41.139 1.00 58.84 715 ILE A C 1
ATOM 5464 O O . ILE A 1 715 ? 1.408 -13.361 -42.210 1.00 58.84 715 ILE A O 1
ATOM 5468 N N . PHE A 1 716 ? -0.316 -12.532 -41.038 1.00 56.16 716 PHE A N 1
ATOM 5469 C C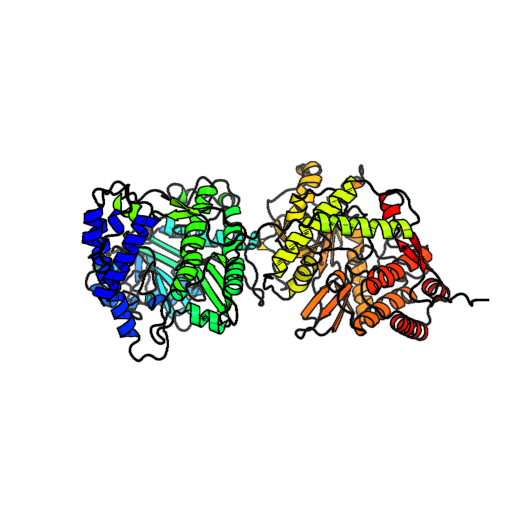A . PHE A 1 716 ? -0.857 -11.716 -42.133 1.00 56.16 716 PHE A CA 1
ATOM 5470 C C . PHE A 1 716 ? -0.511 -10.224 -41.972 1.00 56.16 716 PHE A C 1
ATOM 5472 O O . PHE A 1 716 ? -0.355 -9.527 -42.969 1.00 56.16 716 PHE A O 1
ATOM 5479 N N . ASP A 1 717 ? -0.329 -9.754 -40.729 1.00 63.53 717 ASP A N 1
ATOM 5480 C CA . ASP A 1 717 ? 0.206 -8.427 -40.386 1.00 63.53 717 ASP A CA 1
ATOM 5481 C C . ASP A 1 717 ? 1.315 -8.586 -39.319 1.00 63.53 717 ASP A C 1
ATOM 5483 O O . ASP A 1 717 ? 1.039 -9.081 -38.218 1.00 63.53 717 ASP A O 1
ATOM 5487 N N . PRO A 1 718 ? 2.564 -8.162 -39.598 1.00 64.31 718 PRO A N 1
ATOM 5488 C CA . PRO A 1 718 ? 3.667 -8.168 -38.632 1.00 64.31 718 PRO A CA 1
ATOM 5489 C C . PRO A 1 718 ? 3.395 -7.383 -37.339 1.00 64.31 718 PRO A C 1
ATOM 5491 O O . PRO A 1 718 ? 4.068 -7.596 -36.332 1.00 64.31 718 PRO A O 1
ATOM 5494 N N . ARG A 1 719 ? 2.425 -6.460 -37.332 1.00 67.25 719 ARG A N 1
ATOM 5495 C CA . ARG A 1 719 ? 2.004 -5.741 -36.120 1.00 67.25 719 ARG A CA 1
ATOM 5496 C C . ARG A 1 719 ? 1.263 -6.651 -35.146 1.00 67.25 719 ARG A C 1
ATOM 5498 O O . ARG A 1 719 ? 1.469 -6.547 -33.940 1.00 67.25 719 ARG A O 1
ATOM 5505 N N . ILE A 1 720 ? 0.467 -7.585 -35.664 1.00 69.56 720 ILE A N 1
ATOM 5506 C CA . ILE A 1 720 ? -0.312 -8.535 -34.859 1.00 69.56 720 ILE A CA 1
ATOM 5507 C C . ILE A 1 720 ? 0.602 -9.596 -34.231 1.00 69.56 720 ILE A C 1
ATOM 5509 O O . ILE A 1 720 ? 0.364 -10.032 -33.111 1.00 69.56 720 ILE A O 1
ATOM 5513 N N . SER A 1 721 ? 1.686 -9.995 -34.900 1.00 72.19 721 SER A N 1
ATOM 5514 C CA . SER A 1 721 ? 2.619 -10.980 -34.334 1.00 72.19 721 SER A CA 1
ATOM 5515 C C . SER A 1 721 ? 3.463 -10.438 -33.174 1.00 72.19 721 SER A C 1
ATOM 5517 O O . SER A 1 721 ? 4.009 -11.222 -32.404 1.00 72.19 721 SER A O 1
ATOM 5519 N N . ARG A 1 722 ? 3.555 -9.109 -33.020 1.00 81.62 722 ARG A N 1
ATOM 5520 C CA . ARG A 1 722 ? 4.345 -8.435 -31.970 1.00 81.62 722 ARG A CA 1
ATOM 5521 C C . ARG A 1 722 ? 3.493 -7.829 -30.853 1.00 81.62 722 ARG A C 1
ATOM 5523 O O . ARG A 1 722 ? 4.030 -7.143 -29.982 1.00 81.62 722 ARG A O 1
ATOM 5530 N N . SER A 1 723 ? 2.175 -8.018 -30.915 1.00 82.56 723 SER A N 1
ATOM 5531 C CA . SER A 1 723 ? 1.218 -7.389 -30.003 1.00 82.56 723 SER A CA 1
ATOM 5532 C C . SER A 1 723 ? 0.951 -8.208 -28.740 1.00 82.56 723 SER A C 1
ATOM 5534 O O . SER A 1 723 ? 0.529 -7.628 -27.740 1.00 82.56 723 SER A O 1
ATOM 5536 N N . LEU A 1 724 ? 1.223 -9.518 -28.764 1.00 88.94 724 LEU A N 1
ATOM 5537 C CA . LEU A 1 724 ? 1.022 -10.445 -27.649 1.00 88.94 724 LEU A CA 1
ATOM 5538 C C . LEU A 1 724 ? 2.308 -11.235 -27.372 1.00 88.94 724 LEU A C 1
ATOM 5540 O O . LEU A 1 724 ? 2.466 -12.378 -27.805 1.00 88.94 724 LEU A O 1
ATOM 5544 N N . SER A 1 725 ? 3.217 -10.589 -26.645 1.00 92.25 725 SER A N 1
ATOM 5545 C CA . SER A 1 725 ? 4.460 -11.186 -26.154 1.00 92.25 725 SER A CA 1
ATOM 5546 C C . SER A 1 725 ? 4.788 -10.651 -24.760 1.00 92.25 725 SER A C 1
ATOM 5548 O O . SER A 1 725 ? 4.632 -9.444 -24.523 1.00 92.25 725 SER A O 1
ATOM 5550 N N . THR A 1 726 ? 5.310 -11.520 -23.890 1.00 95.56 726 THR A N 1
ATOM 5551 C CA . THR A 1 726 ? 5.691 -11.195 -22.505 1.00 95.56 726 THR A CA 1
ATOM 5552 C C . THR A 1 726 ? 6.981 -11.907 -22.103 1.00 95.56 726 THR A C 1
ATOM 5554 O O . THR A 1 726 ? 7.227 -13.033 -22.522 1.00 95.56 726 THR A O 1
ATOM 5557 N N . LEU A 1 727 ? 7.804 -11.249 -21.287 1.00 96.75 727 LEU A N 1
ATOM 5558 C CA . LEU A 1 727 ? 9.022 -11.780 -20.674 1.00 96.75 727 LEU A CA 1
ATOM 5559 C C . LEU A 1 727 ? 8.923 -11.661 -19.148 1.00 96.75 727 LEU A C 1
ATOM 5561 O O . LEU A 1 727 ? 8.478 -10.634 -18.632 1.00 96.75 727 LEU A O 1
ATOM 5565 N N . ILE A 1 728 ? 9.383 -12.690 -18.440 1.00 97.81 728 ILE A N 1
ATOM 5566 C CA . ILE A 1 728 ? 9.608 -12.676 -16.992 1.00 97.81 728 ILE A CA 1
ATOM 5567 C C . ILE A 1 728 ? 11.110 -12.589 -16.753 1.00 97.81 728 ILE A C 1
ATOM 5569 O O . ILE A 1 728 ? 11.877 -13.385 -17.296 1.00 97.81 728 ILE A O 1
ATOM 5573 N N . ARG A 1 729 ? 11.525 -11.652 -15.907 1.00 97.19 729 ARG A N 1
ATOM 5574 C CA . ARG A 1 729 ? 12.909 -11.453 -15.481 1.00 97.19 729 ARG A CA 1
ATOM 5575 C C . ARG A 1 729 ? 13.014 -11.567 -13.963 1.00 97.19 729 ARG A C 1
ATOM 5577 O O . ARG A 1 729 ? 12.128 -11.108 -13.241 1.00 97.19 729 ARG A O 1
ATOM 5584 N N . SER A 1 730 ? 14.101 -12.183 -13.501 1.00 95.38 730 SER A N 1
ATOM 5585 C CA . SER A 1 730 ? 14.448 -12.225 -12.079 1.00 95.38 730 SER A CA 1
ATOM 5586 C C . SER A 1 730 ? 14.653 -10.810 -11.523 1.00 95.38 730 SER A C 1
ATOM 5588 O O . SER A 1 730 ? 15.171 -9.941 -12.226 1.00 95.38 730 SER A O 1
ATOM 5590 N N . ALA A 1 731 ? 14.261 -10.578 -10.273 1.00 94.25 731 ALA A N 1
ATOM 5591 C CA . ALA A 1 731 ? 14.641 -9.379 -9.524 1.00 94.25 731 ALA A CA 1
ATOM 5592 C C . ALA A 1 731 ? 15.728 -9.664 -8.473 1.00 94.25 731 ALA A C 1
ATOM 5594 O O . ALA A 1 731 ? 15.982 -8.811 -7.633 1.00 94.25 731 ALA A O 1
ATOM 5595 N N . ASP A 1 732 ? 16.353 -10.843 -8.524 1.00 92.75 732 ASP A N 1
ATOM 5596 C CA . ASP A 1 732 ? 17.445 -11.227 -7.631 1.00 92.75 732 ASP A CA 1
ATOM 5597 C C . ASP A 1 732 ? 18.686 -10.359 -7.890 1.00 92.75 732 ASP A C 1
ATOM 5599 O O . ASP A 1 732 ? 19.235 -10.353 -8.996 1.00 92.75 732 ASP A O 1
ATOM 5603 N N . ILE A 1 733 ? 19.091 -9.612 -6.864 1.00 91.62 733 ILE A N 1
ATOM 5604 C CA . ILE A 1 733 ? 20.245 -8.706 -6.873 1.00 91.62 733 ILE A CA 1
ATOM 5605 C C . ILE A 1 733 ? 21.453 -9.296 -6.125 1.00 91.62 733 ILE A C 1
ATOM 5607 O O . ILE A 1 733 ? 22.406 -8.580 -5.821 1.00 91.62 733 ILE A O 1
ATOM 5611 N N . GLY A 1 734 ? 21.436 -10.601 -5.838 1.00 88.44 734 GLY A N 1
ATOM 5612 C CA . GLY A 1 734 ? 22.510 -11.283 -5.128 1.00 88.44 734 GLY A CA 1
ATOM 5613 C C . GLY A 1 734 ? 22.595 -10.841 -3.667 1.00 88.44 734 GLY A C 1
ATOM 5614 O O . GLY A 1 734 ? 21.597 -10.815 -2.955 1.00 88.44 734 GLY A O 1
ATOM 5615 N N . SER A 1 735 ? 23.804 -10.516 -3.204 1.00 88.31 735 SER A N 1
ATOM 5616 C CA . SER A 1 735 ? 24.051 -10.059 -1.829 1.00 88.31 735 SER A CA 1
ATOM 5617 C C . SER A 1 735 ? 23.874 -8.552 -1.628 1.00 88.31 735 SER A C 1
ATOM 5619 O O . SER A 1 735 ? 24.111 -8.065 -0.525 1.00 88.31 735 SER A O 1
ATOM 5621 N N . ALA A 1 736 ? 23.530 -7.805 -2.679 1.00 91.62 736 ALA A N 1
ATOM 5622 C CA . ALA A 1 736 ? 23.289 -6.374 -2.569 1.00 91.62 736 ALA A CA 1
ATOM 5623 C C . ALA A 1 736 ? 21.997 -6.095 -1.791 1.00 91.62 736 ALA A C 1
ATOM 5625 O O . ALA A 1 736 ? 21.036 -6.860 -1.868 1.00 91.62 736 ALA A O 1
ATOM 5626 N N . ALA A 1 737 ? 21.959 -4.968 -1.085 1.00 91.19 737 ALA A N 1
ATOM 5627 C CA . ALA A 1 737 ? 20.756 -4.499 -0.412 1.00 91.19 737 ALA A CA 1
ATOM 5628 C C . ALA A 1 737 ? 19.815 -3.792 -1.392 1.00 91.19 737 ALA A C 1
ATOM 5630 O O . ALA A 1 737 ? 18.611 -4.028 -1.399 1.00 91.19 737 ALA A O 1
ATOM 5631 N N . VAL A 1 738 ? 20.370 -2.928 -2.248 1.00 93.44 738 VAL A N 1
ATOM 5632 C CA . VAL A 1 738 ? 19.608 -2.073 -3.167 1.00 93.44 738 VAL A CA 1
ATOM 5633 C C . VAL A 1 738 ? 20.234 -2.106 -4.555 1.00 93.44 738 VAL A C 1
ATOM 5635 O O . VAL A 1 738 ? 21.453 -2.092 -4.700 1.00 93.44 738 VAL A O 1
ATOM 5638 N N . ALA A 1 739 ? 19.396 -2.055 -5.592 1.00 93.88 739 ALA A N 1
ATOM 5639 C CA . ALA A 1 739 ? 19.832 -1.829 -6.964 1.00 93.88 739 ALA A CA 1
ATOM 5640 C C . ALA A 1 739 ? 19.140 -0.594 -7.560 1.00 93.88 739 ALA A C 1
ATOM 5642 O O . ALA A 1 739 ? 17.910 -0.529 -7.616 1.00 93.88 739 ALA A O 1
ATOM 5643 N N . ILE A 1 740 ? 19.921 0.368 -8.057 1.00 94.06 740 ILE A N 1
ATOM 5644 C CA . ILE A 1 740 ? 19.418 1.608 -8.669 1.00 94.06 740 ILE A CA 1
ATOM 5645 C C . ILE A 1 740 ? 19.878 1.685 -10.122 1.00 94.06 740 ILE A C 1
ATOM 5647 O O . ILE A 1 740 ? 21.053 1.514 -10.421 1.00 94.06 740 ILE A O 1
ATOM 5651 N N . SER A 1 741 ? 18.956 1.963 -11.044 1.00 92.88 741 SER A N 1
ATOM 5652 C CA . SER A 1 741 ? 19.279 2.227 -12.453 1.00 92.88 741 SER A CA 1
ATOM 5653 C C . SER A 1 741 ? 20.279 3.377 -12.575 1.00 92.88 741 SER A C 1
ATOM 5655 O O . SER A 1 741 ? 20.052 4.448 -12.009 1.00 92.88 741 SER A O 1
ATOM 5657 N N . ALA A 1 742 ? 21.334 3.215 -13.378 1.00 93.25 742 ALA A N 1
ATOM 5658 C CA . ALA A 1 742 ? 22.319 4.279 -13.593 1.00 93.25 742 ALA A CA 1
ATOM 5659 C C . ALA A 1 742 ? 21.672 5.564 -14.150 1.00 93.25 742 ALA A C 1
ATOM 5661 O O . ALA A 1 742 ? 22.129 6.675 -13.888 1.00 93.25 742 ALA A O 1
ATOM 5662 N N . THR A 1 743 ? 20.535 5.436 -14.847 1.00 90.81 743 THR A N 1
ATOM 5663 C CA . THR A 1 743 ? 19.750 6.586 -15.330 1.00 90.81 743 THR A CA 1
ATOM 5664 C C . THR A 1 743 ? 19.283 7.511 -14.202 1.00 90.81 743 THR A C 1
ATOM 5666 O O . THR A 1 743 ? 19.181 8.719 -14.417 1.00 90.81 743 THR A O 1
ATOM 5669 N N . ALA A 1 744 ? 19.002 6.967 -13.016 1.00 90.19 744 ALA A N 1
ATOM 5670 C CA . ALA A 1 744 ? 18.506 7.731 -11.876 1.00 90.19 744 ALA A CA 1
ATOM 5671 C C . ALA A 1 744 ? 19.610 8.476 -11.103 1.00 90.19 744 ALA A C 1
ATOM 5673 O O . ALA A 1 744 ? 19.287 9.361 -10.319 1.00 90.19 744 ALA A O 1
ATOM 5674 N N . LEU A 1 745 ? 20.891 8.172 -11.355 1.00 89.06 745 LEU A N 1
ATOM 5675 C CA . LEU A 1 745 ? 22.041 8.695 -10.597 1.00 89.06 745 LEU A CA 1
ATOM 5676 C C . LEU A 1 745 ? 22.907 9.696 -11.378 1.00 89.06 745 LEU A C 1
ATOM 5678 O O . LEU A 1 745 ? 23.979 10.082 -10.931 1.00 89.06 745 LEU A O 1
ATOM 5682 N N . ARG A 1 746 ? 22.450 10.144 -12.552 1.00 83.50 746 ARG A N 1
ATOM 5683 C CA . ARG A 1 746 ? 23.232 10.961 -13.502 1.00 83.50 746 ARG A CA 1
ATOM 5684 C C . ARG A 1 746 ? 23.778 12.294 -12.971 1.00 83.50 746 ARG A C 1
ATOM 5686 O O . ARG A 1 746 ? 24.606 12.904 -13.641 1.00 83.50 746 ARG A O 1
ATOM 5693 N N . THR A 1 747 ? 23.254 12.809 -11.861 1.00 72.38 747 THR A N 1
ATOM 5694 C CA . THR A 1 747 ? 23.713 14.077 -11.271 1.00 72.38 747 THR A CA 1
ATOM 5695 C C . THR A 1 747 ? 24.971 13.919 -10.429 1.00 72.38 747 THR A C 1
ATOM 5697 O O . THR A 1 747 ? 25.629 14.917 -10.157 1.00 72.38 747 THR A O 1
ATOM 5700 N N . GLU A 1 748 ? 25.313 12.688 -10.058 1.00 78.88 748 GLU A N 1
ATOM 5701 C CA . GLU A 1 748 ? 26.453 12.374 -9.207 1.00 78.88 748 GLU A CA 1
ATOM 5702 C C . GLU A 1 748 ? 27.650 11.923 -10.043 1.00 78.88 748 GLU A C 1
ATOM 5704 O O . GLU A 1 748 ? 27.493 11.292 -11.091 1.00 78.88 748 GLU A O 1
ATOM 5709 N N . THR A 1 749 ? 28.862 12.206 -9.567 1.00 85.81 749 THR A N 1
ATOM 5710 C CA . THR A 1 749 ? 30.062 11.561 -10.109 1.00 85.81 749 THR A CA 1
ATOM 5711 C C . THR A 1 749 ? 29.993 10.064 -9.801 1.00 85.81 749 THR A C 1
ATOM 5713 O O . THR A 1 749 ? 29.810 9.698 -8.638 1.00 85.81 749 THR A O 1
ATOM 5716 N N . PRO A 1 750 ? 30.120 9.181 -10.805 1.00 88.44 750 PRO A N 1
ATOM 5717 C CA . PRO A 1 750 ? 30.024 7.753 -10.580 1.00 88.44 750 PRO A CA 1
ATOM 5718 C C . PRO A 1 750 ? 31.230 7.284 -9.755 1.00 88.44 750 PRO A C 1
ATOM 5720 O O . PRO A 1 750 ? 32.332 7.808 -9.946 1.00 88.44 750 PRO A O 1
ATOM 5723 N N . PRO A 1 751 ? 31.059 6.282 -8.873 1.00 91.38 751 PRO A N 1
ATOM 5724 C CA . PRO A 1 751 ? 32.190 5.626 -8.227 1.00 91.38 751 PRO A CA 1
ATOM 5725 C C . PRO A 1 751 ? 33.195 5.128 -9.274 1.00 91.38 751 PRO A C 1
ATOM 5727 O O . PRO A 1 751 ? 32.792 4.581 -10.303 1.00 91.38 751 PRO A O 1
ATOM 5730 N N . GLU A 1 752 ? 34.496 5.279 -9.018 1.00 92.75 752 GLU A N 1
ATOM 5731 C CA . GLU A 1 752 ? 35.532 4.767 -9.930 1.00 92.75 752 GLU A CA 1
ATOM 5732 C C . GLU A 1 752 ? 35.387 3.251 -10.134 1.00 92.75 752 GLU A C 1
ATOM 5734 O O . GLU A 1 752 ? 35.494 2.769 -11.261 1.00 92.75 752 GLU A O 1
ATOM 5739 N N . ASP A 1 753 ? 35.025 2.523 -9.075 1.00 93.38 753 ASP A N 1
ATOM 5740 C CA . ASP A 1 753 ? 34.764 1.082 -9.124 1.00 93.38 753 ASP A CA 1
ATOM 5741 C C . ASP A 1 753 ? 33.605 0.727 -10.068 1.00 93.38 753 ASP A C 1
ATOM 5743 O O . ASP A 1 753 ? 33.683 -0.275 -10.769 1.00 93.38 753 ASP A O 1
ATOM 5747 N N . TYR A 1 754 ? 32.575 1.576 -10.190 1.00 94.50 754 TYR A N 1
ATOM 5748 C CA . TYR A 1 754 ? 31.510 1.373 -11.182 1.00 94.50 754 TYR A CA 1
ATOM 5749 C C . TYR A 1 754 ? 32.029 1.514 -12.613 1.00 94.50 754 TYR A C 1
ATOM 5751 O O . TYR A 1 754 ? 31.683 0.717 -13.487 1.00 94.50 754 TYR A O 1
ATOM 5759 N N . VAL A 1 755 ? 32.860 2.531 -12.865 1.00 95.44 755 VAL A N 1
ATOM 5760 C CA . VAL A 1 755 ? 33.477 2.737 -14.182 1.00 95.44 755 VAL A CA 1
ATOM 5761 C C . VAL A 1 755 ? 34.346 1.533 -14.538 1.00 95.44 755 VAL A C 1
ATOM 5763 O O . VAL A 1 755 ? 34.253 1.018 -15.653 1.00 95.44 755 VAL A O 1
ATOM 5766 N N . ARG A 1 756 ? 35.146 1.056 -13.580 1.00 95.19 756 ARG A N 1
ATOM 5767 C CA . ARG A 1 756 ? 35.993 -0.123 -13.736 1.00 95.19 756 ARG A CA 1
ATOM 5768 C C . ARG A 1 756 ? 35.168 -1.384 -13.987 1.00 95.19 756 ARG A C 1
ATOM 5770 O O . ARG A 1 756 ? 35.374 -2.003 -15.025 1.00 95.19 756 ARG A O 1
ATOM 5777 N N . ASP A 1 757 ? 34.193 -1.703 -13.135 1.00 95.44 757 ASP A N 1
ATOM 5778 C CA . ASP A 1 757 ? 33.313 -2.869 -13.296 1.00 95.44 757 ASP A CA 1
ATOM 5779 C C . ASP A 1 757 ? 32.603 -2.853 -14.656 1.00 95.44 757 ASP A C 1
ATOM 5781 O O . ASP A 1 757 ? 32.520 -3.878 -15.335 1.00 95.44 757 ASP A O 1
ATOM 5785 N N . LEU A 1 758 ? 32.109 -1.691 -15.100 1.00 96.38 758 LEU A N 1
ATOM 5786 C CA . LEU A 1 758 ? 31.462 -1.548 -16.404 1.00 96.38 758 LEU A CA 1
ATOM 5787 C C . LEU A 1 758 ? 32.421 -1.884 -17.554 1.00 96.38 758 LEU A C 1
ATOM 5789 O O . LEU A 1 758 ? 32.057 -2.648 -18.453 1.00 96.38 758 LEU A O 1
ATOM 5793 N N . LEU A 1 759 ? 33.637 -1.333 -17.539 1.00 96.62 759 LEU A N 1
ATOM 5794 C CA . LEU A 1 759 ? 34.625 -1.541 -18.600 1.00 96.62 759 LEU A CA 1
ATOM 5795 C C . LEU A 1 759 ? 35.207 -2.962 -18.580 1.00 96.62 759 LEU A C 1
ATOM 5797 O O . LEU A 1 759 ? 35.283 -3.588 -19.638 1.00 96.62 759 LEU A O 1
ATOM 5801 N N . GLU A 1 760 ? 35.527 -3.492 -17.396 1.00 95.81 760 GLU A N 1
ATOM 5802 C CA . GLU A 1 760 ? 35.982 -4.875 -17.162 1.00 95.81 760 GLU A CA 1
ATOM 5803 C C . GLU A 1 760 ? 34.916 -5.910 -17.532 1.00 95.81 760 GLU A C 1
ATOM 5805 O O . GLU A 1 760 ? 35.229 -7.049 -17.876 1.00 95.81 760 GLU A O 1
ATOM 5810 N N . THR A 1 761 ? 33.645 -5.514 -17.534 1.00 95.75 761 THR A N 1
ATOM 5811 C CA . THR A 1 761 ? 32.561 -6.374 -18.003 1.00 95.75 761 THR A CA 1
ATOM 5812 C C . THR A 1 761 ? 32.391 -6.293 -19.508 1.00 95.75 761 THR A C 1
ATOM 5814 O O . THR A 1 761 ? 32.385 -7.323 -20.181 1.00 95.75 761 THR A O 1
ATOM 5817 N N . VAL A 1 762 ? 32.220 -5.093 -20.066 1.00 95.88 762 VAL A N 1
ATOM 5818 C CA . VAL A 1 762 ? 31.814 -4.953 -21.469 1.00 95.88 762 VAL A CA 1
ATOM 5819 C C . VAL A 1 762 ? 32.957 -5.279 -22.424 1.00 95.88 762 VAL A C 1
ATOM 5821 O O . VAL A 1 762 ? 32.752 -6.061 -23.353 1.00 95.88 762 VAL A O 1
ATOM 5824 N N . LEU A 1 763 ? 34.149 -4.716 -22.211 1.00 96.19 763 LEU A N 1
ATOM 5825 C CA . LEU A 1 763 ? 35.236 -4.829 -23.185 1.00 96.19 763 LEU A CA 1
ATOM 5826 C C . LEU A 1 763 ? 35.757 -6.271 -23.308 1.00 96.19 763 LEU A C 1
ATOM 5828 O O . LEU A 1 763 ? 35.740 -6.799 -24.421 1.00 96.19 763 LEU A O 1
ATOM 5832 N N . PRO A 1 764 ? 36.103 -6.986 -22.219 1.00 94.50 764 PRO A N 1
ATOM 5833 C CA . PRO A 1 764 ? 36.546 -8.377 -22.323 1.00 94.50 764 PRO A CA 1
ATOM 5834 C C . PRO A 1 764 ? 35.455 -9.314 -22.850 1.00 94.50 764 PRO A C 1
ATOM 5836 O O . PRO A 1 764 ? 35.761 -10.273 -23.557 1.00 94.50 764 PRO A O 1
ATOM 5839 N N . THR A 1 765 ? 34.181 -9.036 -22.556 1.00 94.06 765 THR A N 1
ATOM 5840 C CA . THR A 1 765 ? 33.050 -9.804 -23.103 1.00 94.06 765 THR A CA 1
ATOM 5841 C C . THR A 1 765 ? 32.940 -9.639 -24.622 1.00 94.06 765 THR A C 1
ATOM 5843 O O . THR A 1 765 ? 32.685 -10.611 -25.338 1.00 94.06 765 THR A O 1
ATOM 5846 N N . MET A 1 766 ? 33.220 -8.443 -25.141 1.00 94.62 766 MET A N 1
ATOM 5847 C CA . MET A 1 766 ? 33.310 -8.212 -26.582 1.00 94.62 766 MET A CA 1
ATOM 5848 C C . MET A 1 766 ? 34.530 -8.904 -27.194 1.00 94.62 766 MET A C 1
ATOM 5850 O O . MET A 1 766 ? 34.388 -9.667 -28.149 1.00 94.62 766 MET A O 1
ATOM 5854 N N . TRP A 1 767 ? 35.715 -8.668 -26.635 1.00 93.88 767 TRP A N 1
ATOM 5855 C CA . TRP A 1 767 ? 36.979 -9.123 -27.211 1.00 93.88 767 TRP A CA 1
ATOM 5856 C C . TRP A 1 767 ? 37.125 -10.647 -27.186 1.00 93.88 767 TRP A C 1
ATOM 5858 O O . TRP A 1 767 ? 37.469 -11.250 -28.201 1.00 93.88 767 TRP A O 1
ATOM 5868 N N . ASN A 1 768 ? 36.806 -11.280 -26.053 1.00 90.88 768 ASN A N 1
ATOM 5869 C CA . ASN A 1 768 ? 37.074 -12.705 -25.830 1.00 90.88 768 ASN A CA 1
ATOM 5870 C C . ASN A 1 768 ? 35.894 -13.610 -26.195 1.00 90.88 768 ASN A C 1
ATOM 5872 O O . ASN A 1 768 ? 36.091 -14.794 -26.466 1.00 90.88 768 ASN A O 1
ATOM 5876 N N . HIS A 1 769 ? 34.670 -13.076 -26.168 1.00 90.06 769 HIS A N 1
ATOM 5877 C CA . HIS A 1 769 ? 33.452 -13.869 -26.361 1.00 90.06 769 HIS A CA 1
ATOM 5878 C C . HIS A 1 769 ? 32.590 -13.390 -27.529 1.00 90.06 769 HIS A C 1
ATOM 5880 O O . HIS A 1 769 ? 31.577 -14.019 -27.826 1.00 90.06 769 HIS A O 1
ATOM 5886 N N . GLY A 1 770 ? 32.965 -12.297 -28.204 1.00 92.69 770 GLY A N 1
ATOM 5887 C CA . GLY A 1 770 ? 32.213 -11.786 -29.345 1.00 92.69 770 GLY A CA 1
ATOM 5888 C C . GLY A 1 770 ? 30.818 -11.290 -28.977 1.00 92.69 770 GLY A C 1
ATOM 5889 O O . GLY A 1 770 ? 29.933 -11.327 -29.827 1.00 92.69 770 GLY A O 1
ATOM 5890 N N . ILE A 1 771 ? 30.591 -10.855 -27.730 1.00 93.56 771 ILE A N 1
ATOM 5891 C CA . ILE A 1 771 ? 29.281 -10.394 -27.244 1.00 93.56 771 ILE A CA 1
ATOM 5892 C C . ILE A 1 771 ? 29.346 -8.899 -26.914 1.00 93.56 771 ILE A C 1
ATOM 5894 O O . ILE A 1 771 ? 29.984 -8.482 -25.953 1.00 93.56 771 ILE A O 1
ATOM 5898 N N . ALA A 1 772 ? 28.624 -8.088 -27.679 1.00 94.44 772 ALA A N 1
ATOM 5899 C CA . ALA A 1 772 ? 28.410 -6.673 -27.422 1.00 94.44 772 ALA A CA 1
ATOM 5900 C C . ALA A 1 772 ? 27.146 -6.493 -26.580 1.00 94.44 772 ALA A C 1
ATOM 5902 O O . ALA A 1 772 ? 26.012 -6.635 -27.059 1.00 94.44 772 ALA A O 1
ATOM 5903 N N . LEU A 1 773 ? 27.362 -6.184 -25.303 1.00 93.25 773 LEU A N 1
ATOM 5904 C CA . LEU A 1 773 ? 26.308 -5.857 -24.352 1.00 93.25 773 LEU A CA 1
ATOM 5905 C C . LEU A 1 773 ? 25.736 -4.463 -24.654 1.00 93.25 773 LEU A C 1
ATOM 5907 O O . LEU A 1 773 ? 26.478 -3.520 -24.918 1.00 93.25 773 LEU A O 1
ATOM 5911 N N . GLU A 1 774 ? 24.415 -4.303 -24.560 1.00 91.75 774 GLU A N 1
ATOM 5912 C CA . GLU A 1 774 ? 23.756 -2.991 -24.660 1.00 91.75 774 GLU A CA 1
ATOM 5913 C C . GLU A 1 774 ? 23.751 -2.293 -23.286 1.00 91.75 774 GLU A C 1
ATOM 5915 O O . GLU A 1 774 ? 22.704 -2.034 -22.690 1.00 91.75 774 GLU A O 1
ATOM 5920 N N . ALA A 1 775 ? 24.947 -2.031 -22.754 1.00 92.44 775 ALA A N 1
ATOM 5921 C CA . ALA A 1 775 ? 25.179 -1.535 -21.396 1.00 92.44 775 ALA A CA 1
ATOM 5922 C C . ALA A 1 775 ? 24.963 -0.014 -21.249 1.00 92.44 775 ALA A C 1
ATOM 5924 O O . ALA A 1 775 ? 25.780 0.686 -20.660 1.00 92.44 775 ALA A O 1
ATOM 5925 N N . HIS A 1 776 ? 23.858 0.518 -21.775 1.00 92.00 776 HIS A N 1
ATOM 5926 C CA . HIS A 1 776 ? 23.471 1.920 -21.575 1.00 92.00 776 HIS A CA 1
ATOM 5927 C C . HIS A 1 776 ? 22.840 2.145 -20.188 1.00 92.00 776 HIS A C 1
ATOM 5929 O O . HIS A 1 776 ? 22.378 1.192 -19.557 1.00 92.00 776 HIS A O 1
ATOM 5935 N N . LEU A 1 777 ? 22.687 3.402 -19.756 1.00 92.12 777 LEU A N 1
ATOM 5936 C CA . LEU A 1 777 ? 22.232 3.767 -18.399 1.00 92.12 777 LEU A CA 1
ATOM 5937 C C . LEU A 1 777 ? 20.956 3.072 -17.893 1.00 92.12 777 LEU A C 1
ATOM 5939 O O . LEU A 1 777 ? 20.757 2.932 -16.691 1.00 92.12 777 LEU A O 1
ATOM 5943 N N . GLN A 1 778 ? 20.021 2.715 -18.775 1.00 90.50 778 GLN A N 1
ATOM 5944 C CA . GLN A 1 778 ? 18.774 2.049 -18.374 1.00 90.50 778 GLN A CA 1
ATOM 5945 C C . GLN A 1 778 ? 18.951 0.538 -18.113 1.00 90.50 778 GLN A C 1
ATOM 5947 O O . GLN A 1 778 ? 18.161 -0.054 -17.369 1.00 90.50 778 GLN A O 1
ATOM 5952 N N . ASN A 1 779 ? 19.968 -0.081 -18.714 1.00 93.94 779 ASN A N 1
ATOM 5953 C CA . ASN A 1 779 ? 20.252 -1.518 -18.649 1.00 93.94 779 ASN A CA 1
ATOM 5954 C C . ASN A 1 779 ? 21.352 -1.850 -17.634 1.00 93.94 779 ASN A C 1
ATOM 5956 O O . ASN A 1 779 ? 21.542 -3.023 -17.314 1.00 93.94 779 ASN A O 1
ATOM 5960 N N . THR A 1 780 ? 22.038 -0.834 -17.107 1.00 94.94 780 THR A N 1
ATOM 5961 C CA . THR A 1 780 ? 22.982 -0.966 -15.999 1.00 94.94 780 THR A CA 1
ATOM 5962 C C . THR A 1 780 ? 22.365 -0.462 -14.699 1.00 94.94 780 THR A C 1
ATOM 5964 O O . THR A 1 780 ? 21.594 0.504 -14.673 1.00 94.94 780 THR A O 1
ATOM 5967 N N . MET A 1 781 ? 22.695 -1.133 -13.604 1.00 95.06 781 MET A N 1
ATOM 5968 C CA . MET A 1 781 ? 22.283 -0.776 -12.253 1.00 95.06 781 MET A CA 1
ATOM 5969 C C . MET A 1 781 ? 23.518 -0.697 -11.359 1.00 95.06 781 MET A C 1
ATOM 5971 O O . MET A 1 781 ? 24.431 -1.502 -11.506 1.00 95.06 781 MET A O 1
ATOM 5975 N N . LEU A 1 782 ? 23.547 0.262 -10.443 1.00 95.06 782 LEU A N 1
ATOM 5976 C CA . LEU A 1 782 ? 24.531 0.317 -9.371 1.00 95.06 782 LEU A CA 1
ATOM 5977 C C . LEU A 1 782 ? 23.946 -0.424 -8.170 1.00 95.06 782 LEU A C 1
ATOM 5979 O O . LEU A 1 782 ? 22.797 -0.171 -7.789 1.00 95.06 782 LEU A O 1
ATOM 5983 N N . LEU A 1 783 ? 24.718 -1.360 -7.624 1.00 95.31 783 LEU A N 1
ATOM 5984 C CA . LEU A 1 783 ? 24.343 -2.160 -6.466 1.00 95.31 783 LEU A CA 1
ATOM 5985 C C . LEU A 1 783 ? 24.967 -1.561 -5.212 1.00 95.31 783 LEU A C 1
ATOM 5987 O O . LEU A 1 783 ? 26.150 -1.220 -5.212 1.00 95.31 783 LEU A O 1
ATOM 5991 N N . PHE A 1 784 ? 24.185 -1.457 -4.146 1.00 94.06 784 PHE A N 1
ATOM 5992 C CA . PHE A 1 784 ? 24.609 -0.878 -2.877 1.00 94.06 784 PHE A CA 1
ATOM 5993 C C . PHE A 1 784 ? 24.344 -1.840 -1.722 1.00 94.06 784 PHE A C 1
ATOM 5995 O O . PHE A 1 784 ? 23.380 -2.609 -1.767 1.00 94.06 784 PHE A O 1
ATOM 6002 N N . ASP A 1 785 ? 25.186 -1.788 -0.694 1.00 92.75 785 ASP A N 1
ATOM 6003 C CA . ASP A 1 785 ? 24.896 -2.410 0.600 1.00 92.75 785 ASP A CA 1
ATOM 6004 C C . ASP A 1 785 ? 23.945 -1.549 1.455 1.00 92.75 785 ASP A C 1
ATOM 6006 O O . ASP A 1 785 ? 23.523 -0.461 1.051 1.00 92.75 785 ASP A O 1
ATOM 6010 N N . ASP A 1 786 ? 23.613 -2.031 2.656 1.00 88.69 786 ASP A N 1
ATOM 6011 C CA . ASP A 1 786 ? 22.725 -1.336 3.600 1.00 88.69 786 ASP A CA 1
ATOM 6012 C C . ASP A 1 786 ? 23.282 0.020 4.079 1.00 88.69 786 ASP A C 1
ATOM 6014 O O . ASP A 1 786 ? 22.536 0.846 4.606 1.00 88.69 786 ASP A O 1
ATOM 6018 N N . SER A 1 787 ? 24.587 0.269 3.907 1.00 90.62 787 SER A N 1
ATOM 6019 C CA . SER A 1 787 ? 25.238 1.539 4.252 1.00 90.62 787 SER A CA 1
ATOM 6020 C C . SER A 1 787 ? 25.264 2.542 3.093 1.00 90.62 787 SER A C 1
ATOM 6022 O O . SER A 1 787 ? 25.692 3.683 3.276 1.00 90.62 787 SER A O 1
ATOM 6024 N N . GLY A 1 788 ? 24.782 2.143 1.911 1.00 89.31 788 GLY A N 1
ATOM 6025 C CA . GLY A 1 788 ? 24.790 2.965 0.705 1.00 89.31 788 GLY A CA 1
ATOM 6026 C C . GLY A 1 788 ? 26.135 2.976 -0.022 1.00 89.31 788 GLY A C 1
ATOM 6027 O O . GLY A 1 788 ? 26.367 3.854 -0.855 1.00 89.31 788 GLY A O 1
ATOM 6028 N N . VAL A 1 789 ? 27.026 2.025 0.268 1.00 92.12 789 VAL A N 1
ATOM 6029 C CA . VAL A 1 789 ? 28.314 1.881 -0.421 1.00 92.12 789 VAL A CA 1
ATOM 6030 C C . VAL A 1 789 ? 28.136 1.015 -1.663 1.00 92.12 789 VAL A C 1
ATOM 6032 O O . VAL A 1 789 ? 27.436 0.005 -1.631 1.00 92.12 789 VAL A O 1
ATOM 6035 N N . TYR A 1 790 ? 28.753 1.425 -2.774 1.00 93.62 790 TYR A N 1
ATOM 6036 C CA . TYR A 1 790 ? 28.753 0.661 -4.021 1.00 93.62 790 TYR A CA 1
ATOM 6037 C C . TYR A 1 790 ? 29.410 -0.713 -3.818 1.00 93.62 790 TYR A C 1
ATOM 6039 O O . TYR A 1 790 ? 30.502 -0.805 -3.265 1.00 93.62 790 TYR A O 1
ATOM 6047 N N . THR A 1 791 ? 28.750 -1.774 -4.284 1.00 93.69 791 THR A N 1
ATOM 6048 C CA . THR A 1 791 ? 29.205 -3.169 -4.131 1.00 93.69 791 THR A CA 1
ATOM 6049 C C . THR A 1 791 ? 29.346 -3.925 -5.447 1.00 93.69 791 THR A C 1
ATOM 6051 O O . THR A 1 791 ? 29.952 -4.995 -5.459 1.00 93.69 791 THR A O 1
ATOM 6054 N N . GLY A 1 792 ? 28.804 -3.399 -6.548 1.00 94.25 792 GLY A N 1
ATOM 6055 C CA . GLY A 1 792 ? 28.936 -4.040 -7.851 1.00 94.25 792 GLY A CA 1
ATOM 6056 C C . GLY A 1 792 ? 27.963 -3.538 -8.912 1.00 94.25 792 GLY A C 1
ATOM 6057 O O . GLY A 1 792 ? 27.107 -2.675 -8.681 1.00 94.25 792 GLY A O 1
ATOM 6058 N N . LEU A 1 793 ? 28.098 -4.121 -10.101 1.00 96.00 793 LEU A N 1
ATOM 6059 C CA . LEU A 1 793 ? 27.337 -3.774 -11.297 1.00 96.00 793 LEU A CA 1
ATOM 6060 C C . LEU A 1 793 ? 26.173 -4.748 -11.505 1.00 96.00 793 LEU A C 1
ATOM 6062 O O . LEU A 1 793 ? 26.360 -5.957 -11.589 1.00 96.00 793 LEU A O 1
ATOM 6066 N N . GLY A 1 794 ? 24.965 -4.222 -11.680 1.00 96.19 794 GLY A N 1
ATOM 6067 C CA . GLY A 1 794 ? 23.799 -4.975 -12.133 1.00 96.19 794 GLY A CA 1
ATOM 6068 C C . GLY A 1 794 ? 23.585 -4.843 -13.644 1.00 96.19 794 GLY A C 1
ATOM 6069 O O . GLY A 1 794 ? 23.596 -3.729 -14.170 1.00 96.19 794 GLY A O 1
ATOM 6070 N N . LEU A 1 795 ? 23.326 -5.948 -14.348 1.00 96.19 795 LEU A N 1
ATOM 6071 C CA . LEU A 1 795 ? 22.986 -5.957 -15.778 1.00 96.19 795 LEU A CA 1
ATOM 6072 C C . LEU A 1 795 ? 21.608 -6.566 -16.040 1.00 96.19 795 LEU A C 1
ATOM 6074 O O . LEU A 1 795 ? 21.268 -7.625 -15.511 1.00 96.19 795 LEU A O 1
ATOM 6078 N N . ARG A 1 796 ? 20.829 -5.923 -16.915 1.00 94.44 796 ARG A N 1
ATOM 6079 C CA . ARG A 1 796 ? 19.492 -6.375 -17.333 1.00 94.44 796 ARG A CA 1
ATOM 6080 C C . ARG A 1 796 ? 19.218 -6.079 -18.809 1.00 94.44 796 ARG A C 1
ATOM 6082 O O . ARG A 1 796 ? 19.850 -5.213 -19.397 1.00 94.44 796 ARG A O 1
ATOM 6089 N N . ASP A 1 797 ? 18.192 -6.733 -19.354 1.00 90.81 797 ASP A N 1
ATOM 6090 C CA . ASP A 1 797 ? 17.693 -6.566 -20.729 1.00 90.81 797 ASP A CA 1
ATOM 6091 C C . ASP A 1 797 ? 18.671 -6.996 -21.831 1.00 90.81 797 ASP A C 1
ATOM 6093 O O . ASP A 1 797 ? 19.306 -6.189 -22.505 1.00 90.81 797 ASP A O 1
ATOM 6097 N N . PHE A 1 798 ? 18.717 -8.303 -22.085 1.00 90.69 798 PHE A N 1
ATOM 6098 C CA . PHE A 1 798 ? 19.588 -8.886 -23.112 1.00 90.69 798 PHE A CA 1
ATOM 6099 C C . PHE A 1 798 ? 18.918 -9.003 -24.489 1.00 90.69 798 PHE A C 1
ATOM 6101 O O . PHE A 1 798 ? 19.423 -9.687 -25.377 1.00 90.69 798 PHE A O 1
ATOM 6108 N N . SER A 1 799 ? 17.773 -8.342 -24.695 1.00 85.25 799 SER A N 1
ATOM 6109 C CA . SER A 1 799 ? 17.044 -8.415 -25.970 1.00 85.25 799 SER A CA 1
ATOM 6110 C C . SER A 1 799 ? 17.712 -7.642 -27.107 1.00 85.25 799 SER A C 1
ATOM 6112 O O . SER A 1 799 ? 17.473 -7.944 -28.276 1.00 85.25 799 SER A O 1
ATOM 6114 N N . GLY A 1 800 ? 18.552 -6.661 -26.773 1.00 86.62 800 GLY A N 1
ATOM 6115 C CA . GLY A 1 800 ? 19.212 -5.798 -27.742 1.00 86.62 800 GLY A CA 1
ATOM 6116 C C . GLY A 1 800 ? 20.679 -6.113 -28.007 1.00 86.62 800 GLY A C 1
ATOM 6117 O O . GLY A 1 800 ? 21.297 -5.352 -28.740 1.00 86.62 800 GLY A O 1
ATOM 6118 N N . ILE A 1 801 ? 21.254 -7.192 -27.467 1.00 90.62 801 ILE A N 1
ATOM 6119 C CA . ILE A 1 801 ? 22.682 -7.495 -27.665 1.00 90.62 801 ILE A CA 1
ATOM 6120 C C . ILE A 1 801 ? 23.047 -7.706 -29.146 1.00 90.62 801 ILE A C 1
ATOM 6122 O O . ILE A 1 801 ? 22.185 -7.973 -29.997 1.00 90.62 801 ILE A O 1
ATOM 6126 N N . ARG A 1 802 ? 24.346 -7.625 -29.447 1.00 91.94 802 ARG A N 1
ATOM 6127 C CA . ARG A 1 802 ? 24.913 -8.086 -30.721 1.00 91.94 802 ARG A CA 1
ATOM 6128 C C . ARG A 1 802 ? 26.006 -9.107 -30.476 1.00 91.94 802 ARG A C 1
ATOM 6130 O O . ARG A 1 802 ? 26.812 -8.945 -29.570 1.00 91.94 802 ARG A O 1
ATOM 6137 N N . VAL A 1 803 ? 26.015 -10.159 -31.277 1.00 91.88 803 VAL A N 1
ATOM 6138 C CA . VAL A 1 803 ? 26.965 -11.258 -31.187 1.00 91.88 803 VAL A CA 1
ATOM 6139 C C . VAL A 1 803 ? 27.650 -11.405 -32.537 1.00 91.88 803 VAL A C 1
ATOM 6141 O O . VAL A 1 803 ? 26.977 -11.629 -33.543 1.00 91.88 803 VAL A O 1
ATOM 6144 N N . LEU A 1 804 ? 28.974 -11.264 -32.556 1.00 92.50 804 LEU A N 1
ATOM 6145 C CA . LEU A 1 804 ? 29.770 -11.384 -33.772 1.00 92.50 804 LEU A CA 1
ATOM 6146 C C . LEU A 1 804 ? 29.929 -12.863 -34.130 1.00 92.50 804 LEU A C 1
ATOM 6148 O O . LEU A 1 804 ? 30.573 -13.615 -33.398 1.00 92.50 804 LEU A O 1
ATOM 6152 N N . LYS A 1 805 ? 29.343 -13.280 -35.256 1.00 87.75 805 LYS A N 1
ATOM 6153 C CA . LYS A 1 805 ? 29.195 -14.693 -35.642 1.00 87.75 805 LYS A CA 1
ATOM 6154 C C . LYS A 1 805 ? 30.514 -15.468 -35.641 1.00 87.75 805 LYS A C 1
ATOM 6156 O O . LYS A 1 805 ? 30.556 -16.603 -35.179 1.00 87.75 805 LYS A O 1
ATOM 6161 N N . GLU A 1 806 ? 31.594 -14.845 -36.104 1.00 87.44 806 GLU A N 1
ATOM 6162 C CA . GLU A 1 806 ? 32.926 -15.461 -36.185 1.00 87.44 806 GLU A CA 1
ATOM 6163 C C . GLU A 1 806 ? 33.526 -15.801 -34.812 1.00 87.44 806 GLU A C 1
ATOM 6165 O O . GLU A 1 806 ? 34.373 -16.686 -34.706 1.00 87.44 806 GLU A O 1
ATOM 6170 N N . ARG A 1 807 ? 33.061 -15.127 -33.752 1.00 86.94 807 ARG A N 1
ATOM 6171 C CA . ARG A 1 807 ? 33.525 -15.297 -32.367 1.00 86.94 807 ARG A CA 1
ATOM 6172 C C . ARG A 1 807 ? 32.466 -15.943 -31.456 1.00 86.94 807 ARG A C 1
ATOM 6174 O O . ARG A 1 807 ? 32.719 -16.154 -30.273 1.00 86.94 807 ARG A O 1
ATOM 6181 N N . ALA A 1 808 ? 31.295 -16.285 -31.999 1.00 74.69 808 ALA A N 1
ATOM 6182 C CA . ALA A 1 808 ? 30.102 -16.733 -31.277 1.00 74.69 808 ALA A CA 1
ATOM 6183 C C . ALA A 1 808 ? 30.139 -18.215 -30.847 1.00 74.69 808 ALA A C 1
ATOM 6185 O O . ALA A 1 808 ? 29.218 -18.979 -31.141 1.00 74.69 808 ALA A O 1
ATOM 6186 N N . LEU A 1 809 ? 31.197 -18.654 -30.165 1.00 65.44 809 LEU A N 1
ATOM 6187 C CA . LEU A 1 809 ? 31.313 -20.049 -29.730 1.00 65.44 809 LEU A CA 1
ATOM 6188 C C . LEU A 1 809 ? 30.343 -20.340 -28.564 1.00 65.44 809 LEU A C 1
ATOM 6190 O O . LEU A 1 809 ? 30.369 -19.665 -27.537 1.00 65.44 809 LEU A O 1
ATOM 6194 N N . ASP A 1 810 ? 29.486 -21.353 -28.731 1.00 75.69 810 ASP A N 1
ATOM 6195 C CA . ASP A 1 810 ? 28.582 -21.930 -27.715 1.00 75.69 810 ASP A CA 1
ATOM 6196 C C . ASP A 1 810 ? 27.434 -21.040 -27.183 1.00 75.69 810 ASP A C 1
ATOM 6198 O O . ASP A 1 810 ? 26.767 -21.394 -26.202 1.00 75.69 810 ASP A O 1
ATOM 6202 N N . ILE A 1 811 ? 27.141 -19.909 -27.831 1.00 82.50 811 ILE A N 1
ATOM 6203 C CA . ILE A 1 811 ? 25.996 -19.059 -27.467 1.00 82.50 811 ILE A CA 1
ATOM 6204 C C . ILE A 1 811 ? 24.705 -19.688 -28.029 1.00 82.50 811 ILE A C 1
ATOM 6206 O O . ILE A 1 811 ? 24.661 -20.016 -29.214 1.00 82.50 811 ILE A O 1
ATOM 6210 N N . PRO A 1 812 ? 23.623 -19.841 -27.234 1.00 83.75 812 PRO A N 1
ATOM 6211 C CA . PRO A 1 812 ? 22.391 -20.517 -27.655 1.00 83.75 812 PRO A CA 1
ATOM 6212 C C . PRO A 1 812 ? 21.503 -19.627 -28.546 1.00 83.75 812 PRO A C 1
ATOM 6214 O O . PRO A 1 812 ? 20.358 -19.325 -28.196 1.00 83.75 812 PRO A O 1
ATOM 6217 N N . LEU A 1 813 ? 22.042 -19.186 -29.682 1.00 81.50 813 LEU A N 1
ATOM 6218 C CA . LEU A 1 813 ? 21.353 -18.405 -30.706 1.00 81.50 813 LEU A CA 1
ATOM 6219 C C . LEU A 1 813 ? 21.034 -19.275 -31.924 1.00 81.50 813 LEU A C 1
ATOM 6221 O O . LEU A 1 813 ? 21.804 -20.156 -32.293 1.00 81.50 813 LEU A O 1
ATOM 6225 N N . GLU A 1 814 ? 19.878 -19.027 -32.532 1.00 77.62 814 GLU A N 1
ATOM 6226 C CA . GLU A 1 814 ? 19.459 -19.693 -33.767 1.00 77.62 814 GLU A CA 1
ATOM 6227 C C . GLU A 1 814 ? 20.069 -18.983 -34.985 1.00 77.62 814 GLU A C 1
ATOM 6229 O O . GLU A 1 814 ? 20.257 -17.763 -34.967 1.00 77.62 814 GLU A O 1
ATOM 6234 N N . ASP A 1 815 ? 20.361 -19.732 -36.051 1.00 72.56 815 ASP A N 1
ATOM 6235 C CA . ASP A 1 815 ? 20.855 -19.156 -37.305 1.00 72.56 815 ASP A CA 1
ATOM 6236 C C . ASP A 1 815 ? 19.856 -18.126 -37.856 1.00 72.56 815 ASP A C 1
ATOM 6238 O O . ASP A 1 815 ? 18.666 -18.403 -38.008 1.00 72.56 815 ASP A O 1
ATOM 6242 N N . GLY A 1 816 ? 20.348 -16.920 -38.160 1.00 73.25 816 GLY A N 1
ATOM 6243 C CA . GLY A 1 816 ? 19.519 -15.800 -38.617 1.00 73.25 816 GLY A CA 1
ATOM 6244 C C . GLY A 1 816 ? 18.848 -14.988 -37.501 1.00 73.25 816 GLY A C 1
ATOM 6245 O O . GLY A 1 816 ? 18.063 -14.090 -37.805 1.00 73.25 816 GLY A O 1
ATOM 6246 N N . ALA A 1 817 ? 19.151 -15.253 -36.223 1.00 77.56 817 ALA A N 1
ATOM 6247 C CA . ALA A 1 817 ? 18.695 -14.409 -35.121 1.00 77.56 817 ALA A CA 1
ATOM 6248 C C . ALA A 1 817 ? 19.154 -12.949 -35.303 1.00 77.56 817 ALA A C 1
ATOM 6250 O O . ALA A 1 817 ? 20.317 -12.692 -35.591 1.00 77.56 817 ALA A O 1
ATOM 6251 N N . ILE A 1 818 ? 18.268 -11.984 -35.031 1.00 77.44 818 ILE A N 1
ATOM 6252 C CA . ILE A 1 818 ? 18.542 -10.530 -35.145 1.00 77.44 818 ILE A CA 1
ATOM 6253 C C . ILE A 1 818 ? 19.713 -10.075 -34.249 1.00 77.44 818 ILE A C 1
ATOM 6255 O O . ILE A 1 818 ? 20.307 -9.019 -34.454 1.00 77.44 818 ILE A O 1
ATOM 6259 N N . THR A 1 819 ? 20.029 -10.850 -33.214 1.00 84.94 819 THR A N 1
ATOM 6260 C CA . THR A 1 819 ? 21.160 -10.600 -32.317 1.00 84.94 819 THR A CA 1
ATOM 6261 C C . THR A 1 819 ? 22.500 -11.061 -32.893 1.00 84.94 819 THR A C 1
ATOM 6263 O O . THR A 1 819 ? 23.523 -10.636 -32.372 1.00 84.94 819 THR A O 1
ATOM 6266 N N . LEU A 1 820 ? 22.528 -11.913 -33.922 1.00 88.12 820 LEU A N 1
ATOM 6267 C CA . LEU A 1 820 ? 23.754 -12.311 -34.621 1.00 88.12 820 LEU A CA 1
ATOM 6268 C C . LEU A 1 820 ? 24.084 -11.292 -35.715 1.00 88.12 820 LEU A C 1
ATOM 6270 O O . LEU A 1 820 ? 23.203 -10.884 -36.467 1.00 88.12 820 LEU A O 1
ATOM 6274 N N . THR A 1 821 ? 25.355 -10.916 -35.828 1.00 90.00 821 THR A N 1
ATOM 6275 C CA . THR A 1 821 ? 25.853 -10.056 -36.907 1.00 90.00 821 THR A CA 1
ATOM 6276 C C . THR A 1 821 ? 27.174 -10.587 -37.461 1.00 90.00 821 THR A C 1
ATOM 6278 O O . THR A 1 821 ? 27.969 -11.200 -36.746 1.00 90.00 821 THR A O 1
ATOM 6281 N N . GLU A 1 822 ? 27.381 -10.381 -38.757 1.00 90.88 822 GLU A N 1
ATOM 6282 C CA . GLU A 1 822 ? 28.662 -10.583 -39.449 1.00 90.88 822 GLU A CA 1
ATOM 6283 C C . GLU A 1 822 ? 29.374 -9.234 -39.678 1.00 90.88 822 GLU A C 1
ATOM 6285 O O . GLU A 1 822 ? 30.514 -9.202 -40.127 1.00 90.88 822 GLU A O 1
ATOM 6290 N N . ASP A 1 823 ? 28.715 -8.115 -39.350 1.00 91.94 823 ASP A N 1
ATOM 6291 C CA . ASP A 1 823 ? 29.264 -6.769 -39.471 1.00 91.94 823 ASP A CA 1
ATOM 6292 C C . ASP A 1 823 ? 30.007 -6.387 -38.181 1.00 91.94 823 ASP A C 1
ATOM 6294 O O . ASP A 1 823 ? 29.413 -6.084 -37.139 1.00 91.94 823 ASP A O 1
ATOM 6298 N N . HIS A 1 824 ? 31.340 -6.391 -38.264 1.00 92.44 824 HIS A N 1
ATOM 6299 C CA . HIS A 1 824 ? 32.226 -5.974 -37.176 1.00 92.44 824 HIS A CA 1
ATOM 6300 C C . HIS A 1 824 ? 31.965 -4.529 -36.726 1.00 92.44 824 HIS A C 1
ATOM 6302 O O . HIS A 1 824 ? 31.964 -4.247 -35.527 1.00 92.44 824 HIS A O 1
ATOM 6308 N N . ALA A 1 825 ? 31.649 -3.620 -37.653 1.00 89.62 825 ALA A N 1
ATOM 6309 C CA . ALA A 1 825 ? 31.348 -2.238 -37.310 1.00 89.62 825 ALA A CA 1
ATOM 6310 C C . ALA A 1 825 ? 30.020 -2.137 -36.549 1.00 89.62 825 ALA A C 1
ATOM 6312 O O . ALA A 1 825 ? 29.948 -1.415 -35.555 1.00 89.62 825 ALA A O 1
ATOM 6313 N N . GLU A 1 826 ? 28.977 -2.873 -36.953 1.00 89.31 826 GLU A N 1
ATOM 6314 C CA . GLU A 1 826 ? 27.719 -2.950 -36.191 1.00 89.31 826 GLU A CA 1
ATOM 6315 C C . GLU A 1 826 ? 27.966 -3.478 -34.768 1.00 89.31 826 GLU A C 1
ATOM 6317 O O . GLU A 1 826 ? 27.471 -2.902 -33.793 1.00 89.31 826 GLU A O 1
ATOM 6322 N N . PHE A 1 827 ? 28.771 -4.535 -34.642 1.00 92.38 827 PHE A N 1
ATOM 6323 C CA . PHE A 1 827 ? 29.164 -5.132 -33.367 1.00 92.38 827 PHE A CA 1
ATOM 6324 C C . PHE A 1 827 ? 29.888 -4.135 -32.446 1.00 92.38 827 PHE A C 1
ATOM 6326 O O . PHE A 1 827 ? 29.447 -3.911 -31.312 1.00 92.38 827 PHE A O 1
ATOM 6333 N N . CYS A 1 828 ? 30.948 -3.484 -32.937 1.00 91.31 828 CYS A N 1
ATOM 6334 C CA . CYS A 1 828 ? 31.694 -2.476 -32.185 1.00 91.31 828 CYS A CA 1
ATOM 6335 C C . CYS A 1 828 ? 30.817 -1.277 -31.824 1.00 91.31 828 CYS A C 1
ATOM 6337 O O . CYS A 1 828 ? 30.799 -0.855 -30.667 1.00 91.31 828 CYS A O 1
ATOM 6339 N N . ASN A 1 829 ? 30.030 -0.766 -32.776 1.00 88.44 829 ASN A N 1
ATOM 6340 C CA . ASN A 1 829 ? 29.125 0.353 -32.534 1.00 88.44 829 ASN A CA 1
ATOM 6341 C C . ASN A 1 829 ? 28.133 0.024 -31.429 1.00 88.44 829 ASN A C 1
ATOM 6343 O O . ASN A 1 829 ? 27.886 0.870 -30.578 1.00 88.44 829 ASN A O 1
ATOM 6347 N N . LYS A 1 830 ? 27.579 -1.191 -31.399 1.00 89.06 830 LYS A N 1
ATOM 6348 C CA . LYS A 1 830 ? 26.600 -1.571 -30.382 1.00 89.06 830 LYS A CA 1
ATOM 6349 C C . LYS A 1 830 ? 27.175 -1.504 -28.970 1.00 89.06 830 LYS A C 1
ATOM 6351 O O . LYS A 1 830 ? 26.545 -0.907 -28.099 1.00 89.06 830 LYS A O 1
ATOM 6356 N N . GLY A 1 831 ? 28.349 -2.096 -28.760 1.00 91.12 831 GLY A N 1
ATOM 6357 C CA . GLY A 1 831 ? 28.982 -2.149 -27.445 1.00 91.12 831 GLY A CA 1
ATOM 6358 C C . GLY A 1 831 ? 29.609 -0.818 -27.036 1.00 91.12 831 GLY A C 1
ATOM 6359 O O . GLY A 1 831 ? 29.310 -0.294 -25.964 1.00 91.12 831 GLY A O 1
ATOM 6360 N N . TYR A 1 832 ? 30.425 -0.217 -27.905 1.00 92.44 832 TYR A N 1
ATOM 6361 C CA . TYR A 1 832 ? 31.150 1.014 -27.583 1.00 92.44 832 TYR A CA 1
ATOM 6362 C C . TYR A 1 832 ? 30.210 2.214 -27.433 1.00 92.44 832 TYR A C 1
ATOM 6364 O O . TYR A 1 832 ? 30.341 2.967 -26.466 1.00 92.44 832 TYR A O 1
ATOM 6372 N N . TYR A 1 833 ? 29.206 2.373 -28.308 1.00 89.88 833 TYR A N 1
ATOM 6373 C CA . TYR A 1 833 ? 28.207 3.432 -28.132 1.00 89.88 833 TYR A CA 1
ATOM 6374 C C . TYR A 1 833 ? 27.481 3.283 -26.796 1.00 89.88 833 TYR A C 1
ATOM 6376 O O . TYR A 1 833 ? 27.390 4.255 -26.049 1.00 89.88 833 TYR A O 1
ATOM 6384 N N . ALA A 1 834 ? 26.967 2.084 -26.493 1.00 90.69 834 ALA A N 1
ATOM 6385 C CA . ALA A 1 834 ? 26.162 1.859 -25.297 1.00 90.69 834 ALA A CA 1
ATOM 6386 C C . ALA A 1 834 ? 26.951 2.156 -24.015 1.00 90.69 834 ALA A C 1
ATOM 6388 O O . ALA A 1 834 ? 26.403 2.792 -23.119 1.00 90.69 834 ALA A O 1
ATOM 6389 N N . THR A 1 835 ? 28.227 1.772 -23.965 1.00 93.88 835 THR A N 1
ATOM 6390 C CA . THR A 1 835 ? 29.103 1.972 -22.803 1.00 93.88 835 THR A CA 1
ATOM 6391 C C . THR A 1 835 ? 29.606 3.406 -22.676 1.00 93.88 835 THR A C 1
ATOM 6393 O O . THR A 1 835 ? 29.461 4.022 -21.625 1.00 93.88 835 THR A O 1
ATOM 6396 N N . PHE A 1 836 ? 30.186 3.991 -23.723 1.00 93.69 836 PHE A N 1
ATOM 6397 C CA . PHE A 1 836 ? 30.829 5.299 -23.578 1.00 93.69 836 PHE A CA 1
ATOM 6398 C C . PHE A 1 836 ? 29.819 6.443 -23.683 1.00 93.69 836 PHE A C 1
ATOM 6400 O O . PHE A 1 836 ? 29.739 7.273 -22.785 1.00 93.69 836 PHE A O 1
ATOM 6407 N N . LEU A 1 837 ? 28.991 6.476 -24.729 1.00 90.38 837 LEU A N 1
ATOM 6408 C CA . LEU A 1 837 ? 28.055 7.587 -24.963 1.00 90.38 837 LEU A CA 1
ATOM 6409 C C . LEU A 1 837 ? 26.680 7.360 -24.316 1.00 90.38 837 LEU A C 1
ATOM 6411 O O . LEU A 1 837 ? 26.041 8.292 -23.820 1.00 90.38 837 LEU A O 1
ATOM 6415 N N . GLY A 1 838 ? 26.224 6.109 -24.318 1.00 89.44 838 GLY A N 1
ATOM 6416 C CA . GLY A 1 838 ? 24.962 5.676 -23.728 1.00 89.44 838 GLY A CA 1
ATOM 6417 C C . GLY A 1 838 ? 25.021 5.459 -22.215 1.00 89.44 838 GLY A C 1
ATOM 6418 O O . GLY A 1 838 ? 23.956 5.327 -21.608 1.00 89.44 838 GLY A O 1
ATOM 6419 N N . ASN A 1 839 ? 26.220 5.427 -21.617 1.00 93.38 839 ASN A N 1
ATOM 6420 C CA . ASN A 1 839 ? 26.439 5.253 -20.179 1.00 93.38 839 ASN A CA 1
ATOM 6421 C C . ASN A 1 839 ? 27.328 6.349 -19.585 1.00 93.38 839 ASN A C 1
ATOM 6423 O O . ASN A 1 839 ? 26.807 7.296 -19.001 1.00 93.38 839 ASN A O 1
ATOM 6427 N N . LEU A 1 840 ? 28.647 6.263 -19.777 1.00 93.69 840 LEU A N 1
ATOM 6428 C CA . LEU A 1 840 ? 29.624 7.104 -19.075 1.00 93.69 840 LEU A CA 1
ATOM 6429 C C . LEU A 1 840 ? 29.468 8.600 -19.384 1.00 93.69 840 LEU A C 1
ATOM 6431 O O . LEU A 1 840 ? 29.541 9.415 -18.474 1.00 93.69 840 LEU A O 1
ATOM 6435 N N . ALA A 1 841 ? 29.142 8.976 -20.624 1.00 91.19 841 ALA A N 1
ATOM 6436 C CA . ALA A 1 841 ? 28.845 10.364 -20.999 1.00 91.19 841 ALA A CA 1
ATOM 6437 C C . ALA A 1 841 ? 27.544 10.907 -20.376 1.00 91.19 841 ALA A C 1
ATOM 6439 O O . ALA A 1 841 ? 27.223 12.088 -20.501 1.00 91.19 841 ALA A O 1
ATOM 6440 N N . GLY A 1 842 ? 26.742 10.045 -19.752 1.00 89.50 842 GLY A N 1
ATOM 6441 C CA . GLY A 1 842 ? 25.580 10.440 -18.967 1.00 89.50 842 GLY A CA 1
ATOM 6442 C C . GLY A 1 842 ? 25.918 10.990 -17.581 1.00 89.50 842 GLY A C 1
ATOM 6443 O O . GLY A 1 842 ? 25.020 11.553 -16.952 1.00 89.50 842 GLY A O 1
ATOM 6444 N N . PHE A 1 843 ? 27.175 10.839 -17.159 1.00 90.62 843 PHE A N 1
ATOM 6445 C CA . PHE A 1 843 ? 27.739 11.234 -15.877 1.00 90.62 843 PHE A CA 1
ATOM 6446 C C . PHE A 1 843 ? 28.843 12.299 -16.045 1.00 90.62 843 PHE A C 1
ATOM 6448 O O . PHE A 1 843 ? 29.433 12.414 -17.125 1.00 90.62 843 PHE A O 1
ATOM 6455 N N . PRO A 1 844 ? 29.177 13.060 -14.987 1.00 89.06 844 PRO A N 1
ATOM 6456 C CA . PRO A 1 844 ? 30.364 13.908 -14.965 1.00 89.06 844 PRO A CA 1
ATOM 6457 C C . PRO A 1 844 ? 31.627 13.052 -14.748 1.00 89.06 844 PRO A C 1
ATOM 6459 O O . PRO A 1 844 ? 32.089 12.876 -13.624 1.00 89.06 844 PRO A O 1
ATOM 6462 N N . CYS A 1 845 ? 32.173 12.490 -15.828 1.00 87.06 845 CYS A N 1
ATOM 6463 C CA . CYS A 1 845 ? 33.348 11.611 -15.796 1.00 87.06 845 CYS A CA 1
ATOM 6464 C C . CYS A 1 845 ? 34.658 12.317 -16.182 1.00 87.06 845 CYS A C 1
ATOM 6466 O O . CYS A 1 845 ? 34.663 13.221 -17.020 1.00 87.06 845 CYS A O 1
ATOM 6468 N N . ASP A 1 846 ? 35.782 11.821 -15.650 1.00 91.31 846 ASP A N 1
ATOM 6469 C CA . ASP A 1 846 ? 37.125 12.129 -16.153 1.00 91.31 846 ASP A CA 1
ATOM 6470 C C . ASP A 1 846 ? 37.508 11.152 -17.276 1.00 91.31 846 ASP A C 1
ATOM 6472 O O . ASP A 1 846 ? 37.822 9.981 -17.046 1.00 91.31 846 ASP A O 1
ATOM 6476 N N . TRP A 1 847 ? 37.479 11.645 -18.513 1.00 93.38 847 TRP A N 1
ATOM 6477 C CA . TRP A 1 847 ? 37.799 10.851 -19.697 1.00 93.38 847 TRP A CA 1
ATOM 6478 C C . TRP A 1 847 ? 39.268 10.431 -19.782 1.00 93.38 847 TRP A C 1
ATOM 6480 O O . TRP A 1 847 ? 39.544 9.387 -20.370 1.00 93.38 847 TRP A O 1
ATOM 6490 N N . ASN A 1 848 ? 40.195 11.166 -19.156 1.00 93.62 848 ASN A N 1
ATOM 6491 C CA . ASN A 1 848 ? 41.595 10.745 -19.087 1.00 93.62 848 ASN A CA 1
ATOM 6492 C C . ASN A 1 848 ? 41.730 9.517 -18.187 1.00 93.62 848 ASN A C 1
ATOM 6494 O O . ASN A 1 848 ? 42.369 8.540 -18.566 1.00 93.62 848 ASN A O 1
ATOM 6498 N N . ARG A 1 849 ? 41.049 9.518 -17.035 1.00 94.56 849 ARG A N 1
ATOM 6499 C CA . ARG A 1 849 ? 41.044 8.351 -16.149 1.00 94.56 849 ARG A CA 1
ATOM 6500 C C . ARG A 1 849 ? 40.365 7.143 -16.798 1.00 94.56 849 ARG A C 1
ATOM 6502 O O . ARG A 1 849 ? 40.871 6.029 -16.706 1.00 94.56 849 ARG A O 1
ATOM 6509 N N . ILE A 1 850 ? 39.258 7.352 -17.514 1.00 96.06 850 ILE A N 1
ATOM 6510 C CA . ILE A 1 850 ? 38.612 6.289 -18.306 1.00 96.06 850 ILE A CA 1
ATOM 6511 C C . ILE A 1 850 ? 39.588 5.725 -19.349 1.00 96.06 850 ILE A C 1
ATOM 6513 O O . ILE A 1 850 ? 39.685 4.509 -19.502 1.00 96.06 850 ILE A O 1
ATOM 6517 N N . ARG A 1 851 ? 40.320 6.593 -20.057 1.00 96.00 851 ARG A N 1
ATOM 6518 C CA . ARG A 1 851 ? 41.327 6.201 -21.050 1.00 96.00 851 ARG A CA 1
ATOM 6519 C C . ARG A 1 851 ? 42.427 5.335 -20.437 1.00 96.00 851 ARG A C 1
ATOM 6521 O O . ARG A 1 851 ? 42.754 4.311 -21.034 1.00 96.00 851 ARG A O 1
ATOM 6528 N N . GLU A 1 852 ? 42.932 5.697 -19.259 1.00 95.88 852 GLU A N 1
ATOM 6529 C CA . GLU A 1 852 ? 43.917 4.900 -18.516 1.00 95.88 852 GLU A CA 1
ATOM 6530 C C . GLU A 1 852 ? 43.387 3.496 -18.197 1.00 95.88 852 GLU A C 1
ATOM 6532 O O . GLU A 1 852 ? 44.066 2.511 -18.479 1.00 95.88 852 GLU A O 1
ATOM 6537 N N . ILE A 1 853 ? 42.151 3.382 -17.695 1.00 96.75 853 ILE A N 1
ATOM 6538 C CA . ILE A 1 853 ? 41.521 2.077 -17.428 1.00 96.75 853 ILE A CA 1
ATOM 6539 C C . ILE A 1 853 ? 41.402 1.267 -18.728 1.00 96.75 853 ILE A C 1
ATOM 6541 O O . ILE A 1 853 ? 41.697 0.075 -18.752 1.00 96.75 853 ILE A O 1
ATOM 6545 N N . VAL A 1 854 ? 41.016 1.898 -19.842 1.00 97.44 854 VAL A N 1
ATOM 6546 C CA . VAL A 1 854 ? 40.962 1.222 -21.149 1.00 97.44 854 VAL A CA 1
ATOM 6547 C C . VAL A 1 854 ? 42.347 0.724 -21.583 1.00 97.44 854 VAL A C 1
ATOM 6549 O O . VAL A 1 854 ? 42.449 -0.396 -22.078 1.00 97.44 854 VAL A O 1
ATOM 6552 N N . ASP A 1 855 ? 43.411 1.511 -21.396 1.00 97.25 855 ASP A N 1
ATOM 6553 C CA . ASP A 1 855 ? 44.790 1.085 -21.682 1.00 97.25 855 ASP A CA 1
ATOM 6554 C C . ASP A 1 855 ? 45.226 -0.104 -20.812 1.00 97.25 855 ASP A C 1
ATOM 6556 O O . ASP A 1 855 ? 45.786 -1.073 -21.333 1.00 97.25 855 ASP A O 1
ATOM 6560 N N . GLU A 1 856 ? 44.916 -0.076 -19.511 1.00 97.38 856 GLU A N 1
ATOM 6561 C CA . GLU A 1 856 ? 45.148 -1.195 -18.586 1.00 97.38 856 GLU A CA 1
ATOM 6562 C C . GLU A 1 856 ? 44.458 -2.479 -19.086 1.00 97.38 856 GLU A C 1
ATOM 6564 O O . GLU A 1 856 ? 45.064 -3.556 -19.105 1.00 97.38 856 GLU A O 1
ATOM 6569 N N . LEU A 1 857 ? 43.208 -2.372 -19.551 1.00 96.88 857 LEU A N 1
ATOM 6570 C CA . LEU A 1 857 ? 42.433 -3.510 -20.051 1.00 96.88 857 LEU A CA 1
ATOM 6571 C C . LEU A 1 857 ? 42.946 -4.036 -21.392 1.00 96.88 857 LEU A C 1
ATOM 6573 O O . LEU A 1 857 ? 43.007 -5.253 -21.574 1.00 96.88 857 LEU A O 1
ATOM 6577 N N . ILE A 1 858 ? 43.359 -3.157 -22.309 1.00 97.50 858 ILE A N 1
ATOM 6578 C CA . ILE A 1 858 ? 43.994 -3.562 -23.572 1.00 97.50 858 ILE A CA 1
ATOM 6579 C C . ILE A 1 858 ? 45.282 -4.339 -23.280 1.00 97.50 858 ILE A C 1
ATOM 6581 O O . ILE A 1 858 ? 45.479 -5.422 -23.831 1.00 97.50 858 ILE A O 1
ATOM 6585 N N . ALA A 1 859 ? 46.126 -3.831 -22.377 1.00 96.75 859 ALA A N 1
ATOM 6586 C CA . ALA A 1 859 ? 47.363 -4.501 -21.981 1.00 96.75 859 ALA A CA 1
ATOM 6587 C C . ALA A 1 859 ? 47.109 -5.866 -21.313 1.00 96.75 859 ALA A C 1
ATOM 6589 O O . ALA A 1 859 ? 47.887 -6.800 -21.499 1.00 96.75 859 ALA A O 1
ATOM 6590 N N . THR A 1 860 ? 46.014 -5.988 -20.559 1.00 96.12 860 THR A N 1
ATOM 6591 C CA . THR A 1 860 ? 45.659 -7.205 -19.813 1.00 96.12 860 THR A CA 1
ATOM 6592 C C . THR A 1 860 ? 45.050 -8.288 -20.703 1.00 96.12 860 THR A C 1
ATOM 6594 O O . THR A 1 860 ? 45.404 -9.460 -20.578 1.00 96.12 860 THR A O 1
ATOM 6597 N N . HIS A 1 861 ? 44.130 -7.921 -21.598 1.00 94.88 861 HIS A N 1
ATOM 6598 C CA . HIS A 1 861 ? 43.368 -8.883 -22.401 1.00 94.88 861 HIS A CA 1
ATOM 6599 C C . HIS A 1 861 ? 43.941 -9.125 -23.797 1.00 94.88 861 HIS A C 1
ATOM 6601 O O . HIS A 1 861 ? 43.557 -10.107 -24.427 1.00 94.88 861 HIS A O 1
ATOM 6607 N N . ASN A 1 862 ? 44.855 -8.270 -24.269 1.00 94.88 862 ASN A N 1
ATOM 6608 C CA . ASN A 1 862 ? 45.471 -8.355 -25.595 1.00 94.88 862 ASN A CA 1
ATOM 6609 C C . ASN A 1 862 ? 44.435 -8.578 -26.726 1.00 94.88 862 ASN A C 1
ATOM 6611 O O . ASN A 1 862 ? 44.477 -9.611 -27.407 1.00 94.88 862 ASN A O 1
ATOM 6615 N N . PRO A 1 863 ? 43.466 -7.654 -26.892 1.00 95.38 863 PRO A N 1
ATOM 6616 C CA . PRO A 1 863 ? 42.373 -7.820 -27.843 1.00 95.38 863 PRO A CA 1
ATOM 6617 C C . PRO A 1 863 ? 42.841 -7.737 -29.306 1.00 95.38 863 PRO A C 1
ATOM 6619 O O . PRO A 1 863 ? 43.931 -7.228 -29.578 1.00 95.38 863 PRO A O 1
ATOM 6622 N N . PRO A 1 864 ? 42.024 -8.208 -30.268 1.00 94.12 864 PRO A N 1
ATOM 6623 C CA . PRO A 1 864 ? 42.323 -8.087 -31.695 1.00 94.12 864 PRO A CA 1
ATOM 6624 C C . PRO A 1 864 ? 42.633 -6.641 -32.110 1.00 94.12 864 PRO A C 1
ATOM 6626 O O . PRO A 1 864 ? 41.942 -5.711 -31.693 1.00 94.12 864 PRO A O 1
ATOM 6629 N N . GLU A 1 865 ? 43.634 -6.446 -32.978 1.00 94.38 865 GLU A N 1
ATOM 6630 C CA . GLU A 1 865 ? 44.060 -5.107 -33.426 1.00 94.38 865 GLU A CA 1
ATOM 6631 C C . GLU A 1 865 ? 42.910 -4.299 -34.052 1.00 94.38 865 GLU A C 1
ATOM 6633 O O . GLU A 1 865 ? 42.813 -3.092 -33.841 1.00 94.38 865 GLU A O 1
ATOM 6638 N N . GLU A 1 866 ? 42.000 -4.967 -34.765 1.00 93.69 866 GLU A N 1
ATOM 6639 C CA . GLU A 1 866 ? 40.800 -4.358 -35.350 1.00 93.69 866 GLU A CA 1
ATOM 6640 C C . GLU A 1 866 ? 39.830 -3.790 -34.297 1.00 93.69 866 GLU A C 1
ATOM 6642 O O . GLU A 1 866 ? 39.246 -2.726 -34.509 1.00 93.69 866 GLU A O 1
ATOM 6647 N N . ASP A 1 867 ? 39.699 -4.437 -33.133 1.00 94.12 867 ASP A N 1
ATOM 6648 C CA . ASP A 1 867 ? 38.832 -3.972 -32.044 1.00 94.12 867 ASP A CA 1
ATOM 6649 C C . ASP A 1 867 ? 39.433 -2.746 -31.350 1.00 94.12 867 ASP A C 1
ATOM 6651 O O . ASP A 1 867 ? 38.694 -1.826 -30.982 1.00 94.12 867 ASP A O 1
ATOM 6655 N N . ILE A 1 868 ? 40.764 -2.731 -31.186 1.00 94.69 868 ILE A N 1
ATOM 6656 C CA . ILE A 1 868 ? 41.522 -1.594 -30.643 1.00 94.69 868 ILE A CA 1
ATOM 6657 C C . ILE A 1 868 ? 41.405 -0.406 -31.595 1.00 94.69 868 ILE A C 1
ATOM 6659 O O . ILE A 1 868 ? 41.076 0.699 -31.164 1.00 94.69 868 ILE A O 1
ATOM 6663 N N . ALA A 1 869 ? 41.636 -0.631 -32.891 1.00 93.88 869 ALA A N 1
ATOM 6664 C CA . ALA A 1 869 ? 41.534 0.404 -33.913 1.00 93.88 869 ALA A CA 1
ATOM 6665 C C . ALA A 1 869 ? 40.124 1.012 -33.965 1.00 93.88 869 ALA A C 1
ATOM 6667 O O . ALA A 1 869 ? 39.986 2.230 -34.067 1.00 93.88 869 ALA A O 1
ATOM 6668 N N . ALA A 1 870 ? 39.078 0.191 -33.830 1.00 93.25 870 ALA A N 1
ATOM 6669 C CA . ALA A 1 870 ? 37.701 0.670 -33.750 1.00 93.25 870 ALA A CA 1
ATOM 6670 C C . ALA A 1 870 ? 37.427 1.476 -32.464 1.00 93.25 870 ALA A C 1
ATOM 6672 O O . ALA A 1 870 ? 36.787 2.526 -32.526 1.00 93.25 870 ALA A O 1
ATOM 6673 N N . LEU A 1 871 ? 37.921 1.019 -31.305 1.00 94.62 871 LEU A N 1
ATOM 6674 C CA . LEU A 1 871 ? 37.724 1.688 -30.010 1.00 94.62 871 LEU A CA 1
ATOM 6675 C C . LEU A 1 871 ? 38.440 3.044 -29.934 1.00 94.62 871 LEU A C 1
ATOM 6677 O O . LEU A 1 871 ? 37.924 3.989 -29.336 1.00 94.62 871 LEU A O 1
ATOM 6681 N N . LEU A 1 872 ? 39.626 3.129 -30.539 1.00 93.88 872 LEU A N 1
ATOM 6682 C CA . LEU A 1 872 ? 40.525 4.287 -30.491 1.00 93.88 872 LEU A CA 1
ATOM 6683 C C . LEU A 1 872 ? 40.531 5.108 -31.783 1.00 93.88 872 LEU A C 1
ATOM 6685 O O . LEU A 1 872 ? 41.417 5.934 -31.996 1.00 93.88 872 LEU A O 1
ATOM 6689 N N . SER A 1 873 ? 39.531 4.903 -32.638 1.00 93.81 873 SER A N 1
ATOM 6690 C CA . SER A 1 873 ? 39.287 5.755 -33.799 1.00 93.81 873 SER A CA 1
ATOM 6691 C C . SER A 1 873 ? 39.134 7.224 -33.361 1.00 93.81 873 SER A C 1
ATOM 6693 O O . SER A 1 873 ? 38.505 7.473 -32.327 1.00 93.81 873 SER A O 1
ATOM 6695 N N . PRO A 1 874 ? 39.627 8.217 -34.134 1.00 93.31 874 PRO A N 1
ATOM 6696 C CA . PRO A 1 874 ? 39.440 9.642 -33.828 1.00 93.31 874 PRO A CA 1
ATOM 6697 C C . PRO A 1 874 ? 37.971 10.050 -33.655 1.00 93.31 874 PRO A C 1
ATOM 6699 O O . PRO A 1 874 ? 37.662 11.023 -32.965 1.00 93.31 874 PRO A O 1
ATOM 6702 N N . THR A 1 875 ? 37.059 9.299 -34.277 1.00 92.75 875 THR A N 1
ATOM 6703 C CA . THR A 1 875 ? 35.615 9.477 -34.137 1.00 92.75 875 THR A CA 1
ATOM 6704 C C . THR A 1 875 ? 34.929 8.209 -33.653 1.00 92.75 875 THR A C 1
ATOM 6706 O O . THR A 1 875 ? 35.324 7.096 -34.004 1.00 92.75 875 THR A O 1
ATOM 6709 N N . ILE A 1 876 ? 33.855 8.391 -32.886 1.00 91.31 876 ILE A N 1
ATOM 6710 C CA . ILE A 1 876 ? 32.946 7.336 -32.435 1.00 91.31 876 ILE A CA 1
ATOM 6711 C C . ILE A 1 876 ? 31.554 7.558 -33.040 1.00 91.31 876 ILE A C 1
ATOM 6713 O O . ILE A 1 876 ? 31.126 8.693 -33.266 1.00 91.31 876 ILE A O 1
ATOM 6717 N N . LYS A 1 877 ? 30.828 6.468 -33.305 1.00 89.88 877 LYS A N 1
ATOM 6718 C CA . LYS A 1 877 ? 29.466 6.531 -33.841 1.00 89.88 877 LYS A CA 1
ATOM 6719 C C . LYS A 1 877 ? 28.461 6.901 -32.750 1.00 89.88 877 LYS A C 1
ATOM 6721 O O . LYS A 1 877 ? 28.314 6.185 -31.762 1.00 89.88 877 LYS A O 1
ATOM 6726 N N . GLN A 1 878 ? 27.703 7.972 -32.970 1.00 89.00 878 GLN A N 1
ATOM 6727 C CA . GLN A 1 878 ? 26.550 8.368 -32.160 1.00 89.00 878 GLN A CA 1
ATOM 6728 C C . GLN A 1 878 ? 25.255 8.198 -32.958 1.00 89.00 878 GLN A C 1
ATOM 6730 O O . GLN A 1 878 ? 25.196 8.547 -34.135 1.00 89.00 878 GLN A O 1
ATOM 6735 N N . LYS A 1 879 ? 24.192 7.705 -32.311 1.00 87.81 879 LYS A N 1
ATOM 6736 C CA . LYS A 1 879 ? 22.853 7.658 -32.916 1.00 87.81 879 LYS A CA 1
ATOM 6737 C C . LYS A 1 879 ? 22.338 9.061 -33.255 1.00 87.81 879 LYS A C 1
ATOM 6739 O O . LYS A 1 879 ? 22.363 9.958 -32.414 1.00 87.81 879 LYS A O 1
ATOM 6744 N N . ALA A 1 880 ? 21.841 9.217 -34.474 1.00 90.62 880 ALA A N 1
ATOM 6745 C CA . ALA A 1 880 ? 21.309 10.456 -35.022 1.00 90.62 880 ALA A CA 1
ATOM 6746 C C . ALA A 1 880 ? 19.783 10.498 -34.847 1.00 90.62 880 ALA A C 1
ATOM 6748 O O . ALA A 1 880 ? 19.022 10.162 -35.756 1.00 90.62 880 ALA A O 1
ATOM 6749 N N . PHE A 1 881 ? 19.327 10.834 -33.640 1.00 90.25 881 PHE A N 1
ATOM 6750 C CA . PHE A 1 881 ? 17.918 10.730 -33.260 1.00 90.25 881 PHE A CA 1
ATOM 6751 C C . PHE A 1 881 ? 16.992 11.644 -34.066 1.00 90.25 881 PHE A C 1
ATOM 6753 O O . PHE A 1 881 ? 15.840 11.271 -34.292 1.00 90.25 881 PHE A O 1
ATOM 6760 N N . VAL A 1 882 ? 17.460 12.812 -34.520 1.00 91.12 882 VAL A N 1
ATOM 6761 C CA . VAL A 1 882 ? 16.647 13.698 -35.368 1.00 91.12 882 VAL A CA 1
ATOM 6762 C C . VAL A 1 882 ? 16.483 13.087 -36.757 1.00 91.12 882 VAL A C 1
ATOM 6764 O O . VAL A 1 882 ? 15.362 13.006 -37.258 1.00 91.12 882 VAL A O 1
ATOM 6767 N N . ARG A 1 883 ? 17.562 12.575 -37.360 1.00 91.38 883 ARG A N 1
ATOM 6768 C CA . ARG A 1 883 ? 17.505 11.845 -38.638 1.00 91.38 883 ARG A CA 1
ATOM 6769 C C . ARG A 1 883 ? 16.614 10.608 -38.540 1.00 91.38 883 ARG A C 1
ATOM 6771 O O . ARG A 1 883 ? 15.790 10.397 -39.422 1.00 91.38 883 ARG A O 1
ATOM 6778 N N . MET A 1 884 ? 16.725 9.841 -37.456 1.00 90.00 884 MET A N 1
ATOM 6779 C CA . MET A 1 884 ? 15.869 8.675 -37.201 1.00 90.00 884 MET A CA 1
ATOM 6780 C C . MET A 1 884 ? 14.393 9.064 -37.043 1.00 90.00 884 MET A C 1
ATOM 6782 O O . MET A 1 884 ? 13.512 8.324 -37.469 1.00 90.00 884 MET A O 1
ATOM 6786 N N . ALA A 1 885 ? 14.098 10.223 -36.446 1.00 86.88 885 ALA A N 1
ATOM 6787 C CA . ALA A 1 885 ? 12.728 10.724 -36.348 1.00 86.88 885 ALA A CA 1
ATOM 6788 C C . ALA A 1 885 ? 12.169 11.180 -37.709 1.00 86.88 885 ALA A C 1
ATOM 6790 O O . ALA A 1 885 ? 10.972 11.036 -37.956 1.00 86.88 885 ALA A O 1
ATOM 6791 N N . LEU A 1 886 ? 13.023 11.714 -38.589 1.00 87.94 886 LEU A N 1
ATOM 6792 C CA . LEU A 1 886 ? 12.659 12.142 -39.945 1.00 87.94 886 LEU A CA 1
ATOM 6793 C C . LEU A 1 886 ? 12.494 10.975 -40.925 1.00 87.94 886 LEU A C 1
ATOM 6795 O O . LEU A 1 886 ? 11.670 11.065 -41.834 1.00 87.94 886 LEU A O 1
ATOM 6799 N N . ASP A 1 887 ? 13.259 9.898 -40.743 1.00 84.75 887 ASP A N 1
ATOM 6800 C CA . ASP A 1 887 ? 13.151 8.662 -41.518 1.00 84.75 887 ASP A CA 1
ATOM 6801 C C . ASP A 1 887 ? 13.017 7.436 -40.596 1.00 84.75 887 ASP A C 1
ATOM 6803 O O . ASP A 1 887 ? 13.965 6.670 -40.398 1.00 84.75 887 ASP A O 1
ATOM 6807 N N . PRO A 1 888 ? 11.821 7.214 -40.024 1.00 75.19 888 PRO A N 1
ATOM 6808 C CA . PRO A 1 888 ? 11.592 6.109 -39.101 1.00 75.19 888 PRO A CA 1
ATOM 6809 C C . PRO A 1 888 ? 11.649 4.725 -39.769 1.00 75.19 888 PRO A C 1
ATOM 6811 O O . PRO A 1 888 ? 11.576 3.720 -39.060 1.00 75.19 888 PRO A O 1
ATOM 6814 N N . GLN A 1 889 ? 11.749 4.639 -41.104 1.00 77.12 889 GLN A N 1
ATOM 6815 C CA . GLN A 1 889 ? 11.891 3.367 -41.822 1.00 77.12 889 GLN A CA 1
ATOM 6816 C C . GLN A 1 889 ? 13.355 2.961 -42.035 1.00 77.12 889 GLN A C 1
ATOM 6818 O O . GLN A 1 889 ? 13.621 1.770 -42.191 1.00 77.12 889 GLN A O 1
ATOM 6823 N N . ALA A 1 890 ? 14.298 3.908 -41.991 1.00 76.12 890 ALA A N 1
ATOM 6824 C CA . ALA A 1 890 ? 15.725 3.649 -42.192 1.00 76.12 890 ALA A CA 1
ATOM 6825 C C . ALA A 1 890 ? 16.414 2.898 -41.035 1.00 76.12 890 ALA A C 1
ATOM 6827 O O . ALA A 1 890 ? 17.542 2.436 -41.195 1.00 76.12 890 ALA A O 1
ATOM 6828 N N . GLY A 1 891 ? 15.752 2.738 -39.884 1.00 76.50 891 GLY A N 1
ATOM 6829 C CA . GLY A 1 891 ? 16.316 2.050 -38.720 1.00 76.50 891 GLY A CA 1
ATOM 6830 C C . GLY A 1 891 ? 17.289 2.922 -37.920 1.00 76.50 891 GLY A C 1
ATOM 6831 O O . GLY A 1 891 ? 17.085 4.127 -37.783 1.00 76.50 891 GLY A O 1
ATOM 6832 N N . ASP A 1 892 ? 18.317 2.304 -37.330 1.00 81.38 892 ASP A N 1
ATOM 6833 C CA . ASP A 1 892 ? 19.344 3.027 -36.573 1.00 81.38 892 ASP A CA 1
ATOM 6834 C C . ASP A 1 892 ? 20.266 3.799 -37.540 1.00 81.38 892 ASP A C 1
ATOM 6836 O O . ASP A 1 892 ? 20.974 3.205 -38.351 1.00 81.38 892 ASP A O 1
ATOM 6840 N N . ILE A 1 893 ? 20.279 5.131 -37.434 1.00 87.00 893 ILE A N 1
ATOM 6841 C CA . ILE A 1 893 ? 21.168 6.014 -38.205 1.00 87.00 893 ILE A CA 1
ATOM 6842 C C . ILE A 1 893 ? 22.260 6.527 -37.271 1.00 87.00 893 ILE A C 1
ATOM 6844 O O . ILE A 1 893 ? 21.967 6.969 -36.160 1.00 87.00 893 ILE A O 1
ATOM 6848 N N . TYR A 1 894 ? 23.510 6.517 -37.732 1.00 88.31 894 TYR A N 1
ATOM 6849 C CA . TYR A 1 894 ? 24.662 6.978 -36.960 1.00 88.31 894 TYR A CA 1
ATOM 6850 C C . TYR A 1 894 ? 25.379 8.149 -37.639 1.00 88.31 894 TYR A C 1
ATOM 6852 O O . TYR A 1 894 ? 25.405 8.254 -38.866 1.00 88.31 894 TYR A O 1
ATOM 6860 N N . ILE A 1 895 ? 25.993 9.005 -36.826 1.00 91.06 895 ILE A N 1
ATOM 6861 C CA . ILE A 1 895 ? 26.928 10.060 -37.231 1.00 91.06 895 ILE A CA 1
ATOM 6862 C C . ILE A 1 895 ? 28.263 9.879 -36.510 1.00 91.06 895 ILE A C 1
ATOM 6864 O O . ILE A 1 895 ? 28.313 9.289 -35.431 1.00 91.06 895 ILE A O 1
ATOM 6868 N N . ASP A 1 896 ? 29.334 10.389 -37.107 1.00 91.44 896 ASP A N 1
ATOM 6869 C CA . ASP A 1 896 ? 30.648 10.454 -36.471 1.00 91.44 896 ASP A CA 1
ATOM 6870 C C . ASP A 1 896 ? 30.743 11.693 -35.581 1.00 91.44 896 ASP A C 1
ATOM 6872 O O . ASP A 1 896 ? 30.456 12.805 -36.025 1.00 91.44 896 ASP A O 1
ATOM 6876 N N . ILE A 1 897 ? 31.163 11.497 -34.333 1.00 90.62 897 ILE A N 1
ATOM 6877 C CA . ILE A 1 897 ? 31.496 12.576 -33.397 1.00 90.62 897 ILE A CA 1
ATOM 6878 C C . ILE A 1 897 ? 32.911 12.368 -32.842 1.00 90.62 897 ILE A C 1
ATOM 6880 O O . ILE A 1 897 ? 33.391 11.232 -32.871 1.00 90.62 897 ILE A O 1
ATOM 6884 N N . PRO A 1 898 ? 33.590 13.411 -32.325 1.00 92.00 898 PRO A N 1
ATOM 6885 C CA . PRO A 1 898 ? 34.896 13.252 -31.686 1.00 92.00 898 PRO A CA 1
ATOM 6886 C C . PRO A 1 898 ? 34.871 12.177 -30.593 1.00 92.00 898 PRO A C 1
ATOM 6888 O O . PRO A 1 898 ? 33.962 12.156 -29.760 1.00 92.00 898 PRO A O 1
ATOM 6891 N N . ASN A 1 899 ? 35.851 11.273 -30.610 1.00 92.81 899 ASN A N 1
ATOM 6892 C CA . ASN A 1 899 ? 35.955 10.209 -29.619 1.00 92.81 899 ASN A CA 1
ATOM 6893 C C . ASN A 1 899 ? 36.519 10.766 -28.302 1.00 92.81 899 ASN A C 1
ATOM 6895 O O . ASN A 1 899 ? 37.659 11.226 -28.293 1.00 92.81 899 ASN A O 1
ATOM 6899 N N . PRO A 1 900 ? 35.781 10.700 -27.180 1.00 91.31 900 PRO A N 1
ATOM 6900 C CA . PRO A 1 900 ? 36.250 11.259 -25.916 1.00 91.31 900 PRO A CA 1
ATOM 6901 C C . PRO A 1 900 ? 37.450 10.508 -25.311 1.00 91.31 900 PRO A C 1
ATOM 6903 O O . PRO A 1 900 ? 38.106 11.042 -24.423 1.00 91.31 900 PRO A O 1
ATOM 6906 N N . LEU A 1 901 ? 37.763 9.297 -25.787 1.00 92.69 901 LEU A N 1
ATOM 6907 C CA . LEU A 1 901 ? 38.959 8.544 -25.384 1.00 92.69 901 LEU A CA 1
ATOM 6908 C C . LEU A 1 901 ? 40.236 9.012 -26.094 1.00 92.69 901 LEU A C 1
ATOM 6910 O O . LEU A 1 901 ? 41.331 8.594 -25.720 1.00 92.69 901 LEU A O 1
ATOM 6914 N N . VAL A 1 902 ? 40.112 9.825 -27.145 1.00 90.12 902 VAL A N 1
ATOM 6915 C CA . VAL A 1 902 ? 41.237 10.268 -27.969 1.00 90.12 902 VAL A CA 1
ATOM 6916 C C . VAL A 1 902 ? 41.419 11.775 -27.772 1.00 90.12 902 VAL A C 1
ATOM 6918 O O . VAL A 1 902 ? 40.485 12.537 -28.024 1.00 90.12 902 VAL A O 1
ATOM 6921 N N . PRO A 1 903 ? 42.598 12.243 -27.326 1.00 72.56 903 PRO A N 1
ATOM 6922 C CA . PRO A 1 903 ? 42.868 13.669 -27.204 1.00 72.56 903 PRO A CA 1
ATOM 6923 C C . PRO A 1 903 ? 42.688 14.373 -28.552 1.00 72.56 903 PRO A C 1
ATOM 6925 O O . PRO A 1 903 ? 43.186 13.906 -29.576 1.00 72.56 903 PRO A O 1
ATOM 6928 N N . VAL A 1 904 ? 42.010 15.520 -28.559 1.00 64.31 904 VAL A N 1
ATOM 6929 C CA . VAL A 1 904 ? 41.960 16.378 -29.747 1.00 64.31 904 VAL A CA 1
ATOM 6930 C C . VAL A 1 904 ? 43.334 17.028 -29.899 1.00 64.31 904 VAL A C 1
ATOM 6932 O O . VAL A 1 904 ? 43.728 17.825 -29.045 1.00 64.31 904 VAL A O 1
ATOM 6935 N N . GLU A 1 905 ? 44.075 16.705 -30.962 1.00 52.84 905 GLU A N 1
ATOM 6936 C CA . GLU A 1 905 ? 45.262 17.482 -31.330 1.00 52.84 905 GLU A CA 1
ATOM 6937 C C . GLU A 1 905 ? 44.824 18.935 -31.558 1.00 52.84 905 GLU A C 1
ATOM 6939 O O . GLU A 1 905 ? 44.053 19.234 -32.473 1.00 52.84 905 GLU A O 1
ATOM 6944 N N . GLN A 1 906 ? 45.270 19.857 -30.698 1.00 38.12 906 GLN A N 1
ATOM 6945 C CA . GLN A 1 906 ? 45.127 21.277 -30.997 1.00 38.12 906 GLN A CA 1
ATOM 6946 C C . GLN A 1 906 ? 45.924 21.562 -32.275 1.00 38.12 906 GLN A C 1
ATOM 6948 O O . GLN A 1 906 ? 47.085 21.150 -32.349 1.00 38.12 906 GLN A O 1
ATOM 6953 N N . PRO A 1 907 ? 45.359 22.267 -33.271 1.00 40.91 907 PRO A N 1
ATOM 6954 C CA . PRO A 1 907 ? 46.156 22.703 -34.402 1.00 40.91 907 PRO A CA 1
ATOM 6955 C C . PRO A 1 907 ? 47.288 23.584 -33.870 1.00 40.91 907 PRO A C 1
ATOM 6957 O O . PRO A 1 907 ? 47.045 24.584 -33.191 1.00 40.91 907 PRO A O 1
ATOM 6960 N N . VAL A 1 908 ? 48.528 23.179 -34.151 1.00 39.09 908 VAL A N 1
ATOM 6961 C CA . VAL A 1 908 ? 49.710 24.010 -33.931 1.00 39.09 908 VAL A CA 1
ATOM 6962 C C . VAL A 1 908 ? 49.482 25.290 -34.729 1.00 39.09 908 VAL A C 1
ATOM 6964 O O . VAL A 1 908 ? 49.293 25.241 -35.942 1.00 39.09 908 VAL A O 1
ATOM 6967 N N . ALA A 1 909 ? 49.398 26.420 -34.032 1.00 40.50 909 ALA A N 1
ATOM 6968 C CA . ALA A 1 909 ? 49.343 27.720 -34.676 1.00 40.50 909 ALA A CA 1
ATOM 6969 C C . ALA A 1 909 ? 50.690 27.960 -35.376 1.00 40.50 909 ALA A C 1
ATOM 6971 O O . ALA A 1 909 ? 51.695 28.159 -34.692 1.00 40.50 909 ALA A O 1
ATOM 6972 N N . ASP A 1 910 ? 50.690 27.893 -36.709 1.00 40.59 910 ASP A N 1
ATOM 6973 C CA . ASP A 1 910 ? 51.767 28.409 -37.565 1.00 40.59 910 ASP A CA 1
ATOM 6974 C C . ASP A 1 910 ? 51.686 29.938 -37.696 1.00 40.59 910 ASP A C 1
ATOM 6976 O O . ASP A 1 910 ? 50.560 30.470 -37.883 1.00 40.59 910 ASP A O 1
#

InterPro domains:
  IPR007310 Aerobactin siderophore biosynthesis, IucA/IucC, N-terminal [PF04183] (89-297)
  IPR007310 Aerobactin siderophore biosynthesis, IucA/IucC, N-terminal [PF04183] (534-732)
  IPR022770 Aerobactin siderophore biosynthesis IucA/IucC-like, C-terminal [PF06276] (321-420)
  IPR022770 Aerobactin siderophore biosynthesis IucA/IucC-like, C-terminal [PF06276] (753-841)
  IPR037455 Aerobactin siderophore biosynthesis, IucA/IucC-like [PTHR34384] (39-419)

Sequence (910 aa):
MTDTAQRTILSRLLTALREEELLTDNSVLDSISPDADPVAVLEAVRAVLAVPATNFERTALELADSVVGLARARAGVARRYAGRTELGNLEQIVCEGHPKHPCAKTTLGLGPGFAQVLPEQVESFDLPFLAVRETIVDQSGIPIITALQENIPGLAARLADEVPPGFVAVPVHPWQLANVVQLSDDIRLLETTARAEPLMSVRTLRVSDETGCVHIKTSVSFQLTGAIRGISPAALAGPVIAEEAIAAIRRRGIAPYTVDDTPAFSVGHDLAGVRVSDDLGAIVRAEPEGIPVAALMATNPITGKLLFHEVLAESGMTAAEWFGRLAHILVTPALELVEYGLALEPHPQNTVLKLRDGVPYAVTVRDFGGCRIVMDSPFYQQREWDFLADTALICPDYDTARAKLIYPMISNLILGLCDAAGIDPADIEIDGLPHRLPRKRVLGMRLSGAVTEQDYVWFDNPISIPPATDETEWAKEHVLSRLAVAKEMEQVAKDPHADDIDNAIATLAQVKQVVEKRRRNLPVVPVDFVGVLADSLTITGHNVHPLAKLRRGFSLEDSRLYGPENFRVTHLKLIGAPVGMLNETGDVTAILRREFPDLVPDTPLRIVPVHPWQWEHVIAPQFREKVVDFGATLPVLPTISMRTALTYHRGTSGQRLYIKTSIDVVLTSTRRSMSADSALGTPKVAGFIARLLARTNPTVTVLPEIAGCAYRGVIFDPRISRSLSTLIRSADIGSAAVAISATALRTETPPEDYVRDLLETVLPTMWNHGIALEAHLQNTMLLFDDSGVYTGLGLRDFSGIRVLKERALDIPLEDGAITLTEDHAEFCNKGYYATFLGNLAGFPCDWNRIREIVDELIATHNPPEEDIAALLSPTIKQKAFVRMALDPQAGDIYIDIPNPLVPVEQPVAD

Organism: NCBI:txid571915

Radius of gyration: 33.32 Å; chains: 1; bounding box: 91×68×84 Å

Secondary structure (DSSP, 8-state):
-HHHHHHHHHHHHHHHHHHTT-BS-SGGGTT--TTS-HHHHHHHTGGGBSS--TTHHHHHHHHHHHHHHHHHHHHHHHHHHTT-SS---GGGG--S-STT-TTTT--TT-GGGHHHH-TTT-S-EEEEEEEEEGGG-EEEES-HHHHHHHH-HHHHHHHHHHSPTTEEEEE--HHHHHHT---BTTEEEEEEEEEEEE-TTSSEEEEE-SS-EEEEEE-EEEEETTEEE---HHHHTHHHHHHHHHHHHHHHT-S-B-TTSSBSEEE--EEEEEEEETTEEEEEEEPPPSEEHHHHTSB-TTT-SBHHHHHHHHHT--HHHHHHHHIIIIIHHHHHHHHHTEE----TTTEEEEEETTEEEEEEE---TT-EEETTSTTGGGS--GGGTTSTTEES-HHHHHHHHHIIIIIIIIHHHHHHHT--GGG-B-TT--SEEEEE-HHHHHHHT--SS--EEEEE--SB-PPPP--HHHHHHHHHHHHHHHHHHTT--SPPPHHHHHHHHHHHHHHHHHHHHHHTSPPP--HHHHHHHHHHT--S-SSS-TTTT-EET--HHHHHHH-GGG-PPEEEEEEEEPTTSEEEES-HHHHHHHH-TTTS--SSSEEEEE-HHHIIIIIHHHHTTTSEEEEEEEEEEE-TTSSEEEESS--TTS--EEEEE---SEETTEE----HHHHHHHHHHHHHHHHHHHHH-TTEEE--EEEEEEE-S--SSHHHHTSSEEEEEE---TT-SEEEEGGGGTTSPPPHHHHHHHHHHHHHHHHHH-EE----TTTEEEEE-TTS-EEEEEE--GGG-EEEGGG-TT----TT-TTEES-HHHHHHHHHIIIIITTGGGS---HHHHHHHHHHHHHHH---HHHHHHHT-SEEEEE-HHHHHH-TTS-S-EEEEE-TTS---PPP--

Foldseek 3Di:
DLQVLQLQLLVLLLLLCVVLVQFPDNVLVVPDDSRDGNLVVLVVRVVGTPFFQPLVVVLSVLLVQSSVQLVVLCVLQLVVCVVPPDDDALLLQLSCAQSNHSSRRGFAPCPPVCCPQRSSRDFKDWWWKKWAQLVLKDKDADAPLVLCCVFPVVLSVLCVVFHDPRTGIFTADPSLVVPPDDDDPRIGTTPDIFIWGQGNQSQFTWTDDPRHIKTKGWAAQTDHLQDRAFCDLLQNCQQVLQVLQQLCCVLFVLFAAFQVRHGQEHAWHFRMWMDSDRSTIMIITHDDDAHQQSSQLGQDSNPRHRNLVVLCVQQVDDPQQQVLQVLNRPVRSQVVVLQQFKHAQNARRQWGFDDDSSHGGHIYGYGDSQMAGEPPGNSPVVDPPPSCPPPPNYDDDSVVSCLNRQARPPVRRVVVSCVSVVHQLQSYEHPPDDQKHWYFSSSSCSSNVCPDDGSTDIDGDRHHHDDQDQCLVVLLCQLVVLQVVLCVQLVHPDFFDPVQSNQLSVLLRVLCRLLVVCVVHPHNHHQLCVQLSLQLNQRNAFPRFSSQARWAPDDVVNCCQLPSVNQDKFWFFWKFAAPPQKDKDDQPQVVCCQFPVSQHDDDPTRIAGAGPQLCVPPCCVPCVVGMGGPVGTFIFRAGNVSQWTWGSHTTPVSFIKIKGHADQIDRQLDGRFAAPLLQHVQQLQLVVLQVVCCVQPVLEAEFGFNMKMFGDDDPPDPVNRRSGIMTITGSDPDQFSHKHQQSSVLADADDPVALLQLCSSQVCCCQQQQKAALQFRRQKIFTHHPVRDTRHIYGDDRSPMAGQPVRHPPRPHDPPRPNYDVDPLVSLLNRLCSSVVRHVVSHPDDLQSSLVSVVVVCVVNVGDPVSVCQLAPQWHWDFSSRVCSVPVPVPTDTDTDGRSSYDDPDPDDD